Protein 4BN2 (pdb70)

Foldseek 3Di:
DAFAFEEEEAAEDDPPDDAWQKAAPDQFKIWGDDPPDIDMDGGPGYHYNPQFQVNCQVSFPVVQLVVQVVFWAAEEEEAFAPPLCLCQAAARDDPADVDDPSSGHNPLVSQQNNLVVQVVVDLKDKWKWKFKWKAAPLAIAGLQDRPDDDWDWDADPLRAIDIPPHDIHIDNGSVRVVVSCVSSVVSLVVCCVPPCVHSLRMKMKMKMKMWMWNCDPPKIKIGIYIYIYMRHRGQDPVGDVVVVLVLQQLVQQLCPVPDDHGDRCCPPGRVSVNCVCQFQHAYHYYYYYGAHTHDVRSVRRVVSSVSSSSSSSTDHHHDRSMDMDD/DAFAFEEEEAAEDPPDDDDWQKAAPDQFKIWGDDPPDIDMGGGQGYHYRPQFQVNCQVSFPVVQLVVQVVFWAAEEEEAFAPPLCLCQAAARDPDDDVPGPSSGHNPLVSQQNNLVVQVVVVCLKDKWKWKFKWKQAPLAIAGLQDRPDDDWDWDADPLRAIDIPPHDIHTDNGSVRVVVSCVSSVVSLVVCCVPPCVHSLRMKMKMKMKMWMWNHDPPKIKIGIYIYIYMRHRGPPPHRVLVVLVQQQLVCQLVVVCHDRCCPPGRVSVNCVLQFQHAYHYYYYYGGHTDDVRSVRRVVSSVSSRSSSSTDHHHDRSMDMDD/DAFAFEEEEAAEDPPPDAWQKAAPDQFKIWGDDPPDIDMDGGQGYHYRPDFQVNCLVSFPVVQLVVQVVFWAAEEEEAFAPPLCLCQAQARPCPPSSGHNPLVSQQNNLVVQVVVVCFDKWKWKFKWKQAPLAIAGLQDRPDDDWDWDADPLRAIDIPPHDIHIDNGSVRVVVSCVSSVVVLVVVCVVCVHSLRMKMWMWMWMWTEVGKIGIYIYIYMRHRGCDPCGHVVVVLVLQQLVQQLCPLPDDHGDRCCVPGRVSVNCVLQFQHAHHYYYYYGGHTHDVRSVRVVVSSVSSRSSSSTGHHHDRSMD

Radius of gyration: 35.3 Å; Cα contacts (8 Å, |Δi|>4): 2117; chains: 3; bounding box: 101×85×79 Å

Organism: Homo sapiens (NCBI:txid9606)

Sequence (960 aa):
GDAIKVFVRIRPPAERSQNLCLSVLSSTSLRLHSNPEPKTFTFDHVADVDTTQESVFATVAKSIVESCMSGYNGTIFAYGQTGSGKTFTMMGPSESDNFFSHNLRGVIPRSFEYLFSLIDREKGKSFLCKCSFIEIYNEQIYDLLDSASAGLYLREHIKKGVFVVGAVEQVVTSAAEAYQVLSGGWRNRRVASTSMNRESSRSHAVFTITIESMEKSNEIVNIRTSLLNLVDLAGSERNINRSLSCLGQVITALVDVGNGKQRHVCYRDSKLTFLLRDSLGGNAKTAIIANVHPGSRRCFGETLSTLNFAQRAKKLIKNKAVVNEDTQGGDAIKVFVRIRPPAERSQNLCLSVLSSTSLRLHSNPEPKTFTFDHVADVDTTQESVFATVAKSIVESCMSGYNGTIFAYGQTGSGKTFTMMGPSESDNFSHNLRGVIPRSFEYLFSLIDREKEGKSFLCKCSFIEIYNEQIYDLLDSASAGLYLREHIKKGVFVVGAVEQVVTSAAEAYQVLSGGWRNRRVASTSMNRESSRSHAVFTITIESMEKSNEIVNIRTSLLNLVDLAGSERINRSLSCLGQVITALVDVGNRHVCYRDSKLTFLLRDSLGGNAKTAIIANVHPGSRCFGETLSTLNFAQRAKKLIKNKAVVNEDTQGGDAIKVFVRIRPPAERSNLCLSVLSSTSLRLHSNPEPKTFTFDHVADVDTTQESVFATVAKSIVESCMSGYNGTIFAYGQTGSGKTFTMMGPSSHNLRGVIPRSFEYLFSLIDREKEKSFLCKCSFIEIYNEQIYDLLDSASAGLYLREHIKKGVFVVGAVEQVVTSAAEAYQVLSGGWRNRRVASTSNRESSRSHAVFTITIESMIVNIRTSLLNLVDLAGSERQINRSLSCLGQVITALVDVGNGKQRHVCYRDSKLTFLLRDSLGGNAKTAIIANVHPGSRRCFGETLSTLNFAQRAKLIKNKAVVNED

GO terms:
  GO:0003774 cytoskeletal motor activity (F, TAS)
  GO:0005813 centrosome (C, TAS)
  GO:0005873 plus-end kinesin complex (C, TAS)
  GO:0000278 mitotic cell cycle (P, TAS)
  GO:0005829 cytosol (C, TAS)
  GO:0005515 protein binding (F, IPI)
  GO:0016020 membrane (C, HDA)

Secondary structure (P-SEA, 3-state):
cbbbbbbbbbbbccccccccccccccccbbbbbcccbbbbbbccccccccccaaaaaaaccaaaaaaaaaccccbbbbbccccccccccccccccccccccccccaaaaaaaaaaaaaaacccccbbbbbbbbbbcccbbbbccccccccccccccccccccccccbbbbbccaaaaaaaaaaaaaaaaaaacccccccccbbbbbbbbbbbbbccccbbbbbbbbbbbbbcccccccccaaaaaaaaaaaaaaaaaccbbbbbcccccaaaaaacccccccbbbbbbbbbbbcccaaaaaaaaaaaaaaaaabbbbbcccccccc/cbbbbbbbbbbbccccccccccccccccbbbbbcccbbbbbbccccccccccaaaaaaaccaaaaaaaaacccbbbbbbccccccccccccccccccccccccccaaaaaaaaaaaaaaaacccccbbbbbbbbbbcccbbbbccccccccccccccccccccccccbbbbbccaaaaaaaaaaaaaaaaaaacccccccccbbbbbbbbbbbbbccccbbbbbbbbbbbbbccccccccaaaaaaaaaaaaaaaaacccccccccaaaaaacccccccbbbbbbbbbbbcccaaaaaaaaaaaaaaaaabbbbbcccccccc/cbbbbbbbbbbbcccccccccccccccbbbbbcccbbbbbbccccccccccaaaaaaaccaaaaaaaaaccccbbbbbcccccccccccccccccccccaaaaaaaaaaaaaaacccccbbbbbbbbbbcccbbbbccccccccccccccccccccccccbbbbbccaaaaaaaaaaaaaaaaaaaccccccccbbbbbbbbbbcccbbbbbbbbbbbbcccccccccaaaaaaaaaaaaaaaaaccbbbbbcccccaaaaaacccccccbbbbbbbbbbccccaaaaaaaaaaaaaaaaabbbbbccccc

CATH classification: 3.40.850.10

Solvent-accessible surface area: 44444 Å² total

Nearest PDB structures (foldseek):
  4bn2-assembly1_A  TM=1.003E+00  e=2.593E-74  Homo sapiens
  2y5w-assembly1_A  TM=9.188E-01  e=3.474E-36  Drosophila melanogaster
  3x2t-assembly2_B  TM=9.064E-01  e=1.204E-34  Mus musculus
  5lt0-assembly1_A  TM=9.058E-01  e=2.508E-34  Homo sapiens
  5lt1-assembly1_A  TM=8.919E-01  e=2.005E-33  Homo sapiens

Structure (mmCIF, N/CA/C/O backbone):
data_4BN2
#
_entry.id   4BN2
#
_cell.length_a   90.080
_cell.length_b   90.080
_cell.length_c   249.010
_cell.angle_alpha   90.00
_cell.angle_beta   90.00
_cell.angle_gamma   120.00
#
_symmetry.space_group_name_H-M   'P 32 2 1'
#
loop_
_entity.id
_entity.type
_entity.pdbx_description
1 polymer 'KINESIN-LIKE PROTEIN KIF15'
2 non-polymer "ADENOSINE-5'-DIPHOSPHATE"
3 non-polymer 'MAGNESIUM ION'
4 water water
#
loop_
_atom_site.group_PDB
_atom_site.id
_atom_site.type_symbol
_atom_site.label_atom_id
_atom_site.label_alt_id
_atom_site.label_comp_id
_atom_site.label_asym_id
_atom_site.label_entity_id
_atom_site.label_seq_id
_atom_site.pdbx_PDB_ins_code
_atom_site.Cartn_x
_atom_site.Cartn_y
_atom_site.Cartn_z
_atom_site.occupancy
_atom_site.B_iso_or_equiv
_atom_site.auth_seq_id
_atom_site.auth_comp_id
_atom_site.auth_asym_id
_atom_site.auth_atom_id
_atom_site.pdbx_PDB_model_num
ATOM 1 N N . GLY A 1 10 ? -44.241 13.498 -17.765 1.00 59.04 10 GLY A N 1
ATOM 2 C CA . GLY A 1 10 ? -42.951 13.248 -18.384 1.00 59.16 10 GLY A CA 1
ATOM 3 C C . GLY A 1 10 ? -43.058 12.622 -19.765 1.00 70.18 10 GLY A C 1
ATOM 4 O O . GLY A 1 10 ? -44.089 12.718 -20.428 1.00 86.61 10 GLY A O 1
ATOM 5 N N . ASP A 1 11 ? -41.980 11.978 -20.199 1.00 73.74 11 ASP A N 1
ATOM 6 C CA . ASP A 1 11 ? -41.941 11.316 -21.501 1.00 68.24 11 ASP A CA 1
ATOM 7 C C . ASP A 1 11 ? -41.824 9.806 -21.303 1.00 63.76 11 ASP A C 1
ATOM 8 O O . ASP A 1 11 ? -40.918 9.342 -20.597 1.00 45.34 11 ASP A O 1
ATOM 13 N N . ALA A 1 12 ? -42.739 9.048 -21.915 1.00 56.03 12 ALA A N 1
ATOM 14 C CA . ALA A 1 12 ? -42.755 7.594 -21.762 1.00 46.20 12 ALA A CA 1
ATOM 15 C C . ALA A 1 12 ? -41.477 7.001 -22.325 1.00 37.99 12 ALA A C 1
ATOM 16 O O . ALA A 1 12 ? -40.962 7.469 -23.339 1.00 26.63 12 ALA A O 1
ATOM 18 N N . ILE A 1 13 ? -40.955 5.973 -21.671 1.00 28.20 13 ILE A N 1
ATOM 19 C CA . ILE A 1 13 ? -39.766 5.335 -22.172 1.00 26.56 13 ILE A CA 1
ATOM 20 C C . ILE A 1 13 ? -40.090 4.595 -23.459 1.00 30.58 13 ILE A C 1
ATOM 21 O O . ILE A 1 13 ? -41.265 4.376 -23.790 1.00 30.94 13 ILE A O 1
ATOM 26 N N . LYS A 1 14 ? -39.050 4.256 -24.215 1.00 26.61 14 LYS A N 1
ATOM 27 C CA . LYS A 1 14 ? -39.252 3.574 -25.479 1.00 28.94 14 LYS A CA 1
ATOM 28 C C . LYS A 1 14 ? -38.987 2.093 -25.407 1.00 17.98 14 LYS A C 1
ATOM 29 O O . LYS A 1 14 ? -37.941 1.650 -24.912 1.00 19.74 14 LYS A O 1
ATOM 35 N N . VAL A 1 15 ? -39.969 1.335 -25.868 1.00 12.22 15 VAL A N 1
ATOM 36 C CA . VAL A 1 15 ? -39.843 -0.106 -25.872 1.00 18.15 15 VAL A CA 1
ATOM 37 C C . VAL A 1 15 ? -39.838 -0.675 -27.292 1.00 21.51 15 VAL A C 1
ATOM 38 O O . VAL A 1 15 ? -40.630 -0.288 -28.168 1.00 19.06 15 VAL A O 1
ATOM 42 N N . PHE A 1 16 ? -38.894 -1.574 -27.520 1.00 19.76 16 PHE A N 1
ATOM 43 C CA . PHE A 1 16 ? -38.740 -2.221 -28.811 1.00 17.43 16 PHE A CA 1
ATOM 44 C C . PHE A 1 16 ? -38.676 -3.699 -28.574 1.00 18.59 16 PHE A C 1
ATOM 45 O O . PHE A 1 16 ? -38.200 -4.145 -27.537 1.00 26.18 16 PHE A O 1
ATOM 53 N N . VAL A 1 17 ? -39.190 -4.469 -29.514 1.00 19.01 17 VAL A N 1
ATOM 54 C CA . VAL A 1 17 ? -39.144 -5.915 -29.414 1.00 15.23 17 VAL A CA 1
ATOM 55 C C . VAL A 1 17 ? -38.356 -6.427 -30.582 1.00 17.91 17 VAL A C 1
ATOM 56 O O . VAL A 1 17 ? -38.630 -6.041 -31.712 1.00 20.70 17 VAL A O 1
ATOM 60 N N . ARG A 1 18 ? -37.370 -7.279 -30.318 1.00 13.03 18 ARG A N 1
ATOM 61 C CA . ARG A 1 18 ? -36.591 -7.871 -31.393 1.00 15.66 18 ARG A CA 1
ATOM 62 C C . ARG A 1 18 ? -36.739 -9.365 -31.358 1.00 16.57 18 ARG A C 1
ATOM 63 O O . ARG A 1 18 ? -36.443 -9.985 -30.345 1.00 24.37 18 ARG A O 1
ATOM 71 N N . ILE A 1 19 ? -37.198 -9.953 -32.455 1.00 19.81 19 ILE A N 1
ATOM 72 C CA . ILE A 1 19 ? -37.329 -11.403 -32.520 1.00 20.13 19 ILE A CA 1
ATOM 73 C C . ILE A 1 19 ? -36.092 -11.980 -33.182 1.00 17.34 19 ILE A C 1
ATOM 74 O O . ILE A 1 19 ? -35.804 -11.671 -34.322 1.00 19.72 19 ILE A O 1
ATOM 79 N N . ARG A 1 20 ? -35.336 -12.794 -32.458 1.00 13.73 20 ARG A N 1
ATOM 80 C CA . ARG A 1 20 ? -34.182 -13.450 -33.067 1.00 23.20 20 ARG A CA 1
ATOM 81 C C . ARG A 1 20 ? -34.673 -14.628 -33.888 1.00 24.32 20 ARG A C 1
ATOM 82 O O . ARG A 1 20 ? -35.746 -15.181 -33.631 1.00 26.96 20 ARG A O 1
ATOM 90 N N . PRO A 1 21 ? -33.912 -14.994 -34.909 1.00 21.50 21 PRO A N 1
ATOM 91 C CA . PRO A 1 21 ? -34.243 -16.165 -35.710 1.00 22.07 21 PRO A CA 1
ATOM 92 C C . PRO A 1 21 ? -33.893 -17.433 -34.959 1.00 26.13 21 PRO A C 1
ATOM 93 O O . PRO A 1 21 ? -32.844 -17.511 -34.302 1.00 21.59 21 PRO A O 1
ATOM 97 N N . PRO A 1 22 ? -34.747 -18.448 -35.080 1.00 27.31 22 PRO A N 1
ATOM 98 C CA . PRO A 1 22 ? -34.487 -19.766 -34.485 1.00 30.06 22 PRO A CA 1
ATOM 99 C C . PRO A 1 22 ? -33.215 -20.347 -35.078 1.00 24.47 22 PRO A C 1
ATOM 100 O O . PRO A 1 22 ? -32.769 -19.890 -36.119 1.00 24.92 22 PRO A O 1
ATOM 104 N N . ALA A 1 23 ? -32.626 -21.331 -34.420 1.00 32.99 23 ALA A N 1
ATOM 105 C CA . ALA A 1 23 ? -31.503 -22.035 -35.009 1.00 24.28 23 ALA A CA 1
ATOM 106 C C . ALA A 1 23 ? -32.017 -22.723 -36.264 1.00 28.99 23 ALA A C 1
ATOM 107 O O . ALA A 1 23 ? -33.196 -23.075 -36.342 1.00 32.95 23 ALA A O 1
ATOM 109 N N . GLU A 1 24 ? -31.139 -22.915 -37.244 1.00 41.15 24 GLU A N 1
ATOM 110 C CA . GLU A 1 24 ? -31.560 -23.470 -38.532 1.00 49.61 24 GLU A CA 1
ATOM 111 C C . GLU A 1 24 ? -31.821 -24.960 -38.424 1.00 54.91 24 GLU A C 1
ATOM 112 O O . GLU A 1 24 ? -31.149 -25.659 -37.655 1.00 54.69 24 GLU A O 1
ATOM 114 N N . ARG A 1 25 ? -32.767 -25.438 -39.232 1.00 58.03 25 ARG A N 1
ATOM 115 C CA . ARG A 1 25 ? -33.142 -26.846 -39.249 1.00 59.66 25 ARG A CA 1
ATOM 116 C C . ARG A 1 25 ? -33.729 -27.399 -37.940 1.00 57.63 25 ARG A C 1
ATOM 117 O O . ARG A 1 25 ? -33.090 -28.236 -37.297 1.00 88.44 25 ARG A O 1
ATOM 125 N N . SER A 1 26 ? -34.933 -26.962 -37.554 1.00 49.87 26 SER A N 1
ATOM 126 C CA . SER A 1 26 ? -35.679 -27.614 -36.459 1.00 31.17 26 SER A CA 1
ATOM 127 C C . SER A 1 26 ? -36.765 -28.580 -36.955 1.00 51.37 26 SER A C 1
ATOM 128 O O . SER A 1 26 ? -37.794 -28.764 -36.289 1.00 46.65 26 SER A O 1
ATOM 131 N N . GLN A 1 33 ? -40.886 -25.342 -37.309 1.00 68.58 33 GLN A N 1
ATOM 132 C CA . GLN A 1 33 ? -42.111 -24.891 -37.978 1.00 93.67 33 GLN A CA 1
ATOM 133 C C . GLN A 1 33 ? -42.813 -23.897 -37.067 1.00 85.15 33 GLN A C 1
ATOM 134 O O . GLN A 1 33 ? -42.186 -22.960 -36.613 1.00 86.59 33 GLN A O 1
ATOM 136 N N . ASN A 1 34 ? -44.132 -23.989 -36.930 1.00 69.61 34 ASN A N 1
ATOM 137 C CA . ASN A 1 34 ? -44.830 -23.736 -35.662 1.00 59.78 34 ASN A CA 1
ATOM 138 C C . ASN A 1 34 ? -44.316 -22.612 -34.742 1.00 53.55 34 ASN A C 1
ATOM 139 O O . ASN A 1 34 ? -43.658 -22.907 -33.755 1.00 60.12 34 ASN A O 1
ATOM 141 N N . LEU A 1 35 ? -44.506 -21.349 -35.095 1.00 33.78 35 LEU A N 1
ATOM 142 C CA . LEU A 1 35 ? -43.778 -20.281 -34.411 1.00 24.74 35 LEU A CA 1
ATOM 143 C C . LEU A 1 35 ? -44.223 -19.670 -33.076 1.00 48.42 35 LEU A C 1
ATOM 144 O O . LEU A 1 35 ? -43.358 -19.252 -32.260 1.00 33.15 35 LEU A O 1
ATOM 149 N N . CYS A 1 36 ? -45.531 -19.559 -32.862 1.00 20.27 36 CYS A N 1
ATOM 150 C CA . CYS A 1 36 ? -46.024 -18.966 -31.600 1.00 37.42 36 CYS A CA 1
ATOM 151 C C . CYS A 1 36 ? -46.085 -17.450 -31.581 1.00 25.81 36 CYS A C 1
ATOM 152 O O . CYS A 1 36 ? -46.672 -16.864 -30.680 1.00 32.41 36 CYS A O 1
ATOM 155 N N . LEU A 1 37 ? -45.493 -16.826 -32.585 1.00 21.80 37 LEU A N 1
ATOM 156 C CA . LEU A 1 37 ? -45.394 -15.390 -32.652 1.00 22.59 37 LEU A CA 1
ATOM 157 C C . LEU A 1 37 ? -45.537 -14.962 -34.121 1.00 29.96 37 LEU A C 1
ATOM 158 O O . LEU A 1 37 ? -44.938 -15.584 -34.997 1.00 24.30 37 LEU A O 1
ATOM 163 N N . SER A 1 38 ? -46.309 -13.914 -34.406 1.00 23.45 38 SER A N 1
ATOM 164 C CA . SER A 1 38 ? -46.330 -13.370 -35.768 1.00 26.45 38 SER A CA 1
ATOM 165 C C . SER A 1 38 ? -46.332 -11.860 -35.775 1.00 29.67 38 SER A C 1
ATOM 166 O O . SER A 1 38 ? -47.157 -11.246 -35.096 1.00 34.66 38 SER A O 1
ATOM 169 N N . VAL A 1 39 ? -45.416 -11.256 -36.533 1.00 20.75 39 VAL A N 1
ATOM 170 C CA . VAL A 1 39 ? -45.393 -9.804 -36.569 1.00 29.96 39 VAL A CA 1
ATOM 171 C C . VAL A 1 39 ? -46.412 -9.247 -37.549 1.00 25.22 39 VAL A C 1
ATOM 172 O O . VAL A 1 39 ? -46.429 -9.606 -38.708 1.00 31.75 39 VAL A O 1
ATOM 176 N N . LEU A 1 40 ? -47.314 -8.430 -37.024 1.00 26.34 40 LEU A N 1
ATOM 177 C CA . LEU A 1 40 ? -48.400 -7.860 -37.798 1.00 23.07 40 LEU A CA 1
ATOM 178 C C . LEU A 1 40 ? -48.019 -6.617 -38.594 1.00 23.50 40 LEU A C 1
ATOM 179 O O . LEU A 1 40 ? -48.690 -6.268 -39.561 1.00 26.96 40 LEU A O 1
ATOM 184 N N . SER A 1 41 ? -46.959 -5.940 -38.163 1.00 39.33 41 SER A N 1
ATOM 185 C CA . SER A 1 41 ? -46.584 -4.623 -38.692 1.00 30.27 41 SER A CA 1
ATOM 186 C C . SER A 1 41 ? -45.402 -4.111 -37.915 1.00 25.72 41 SER A C 1
ATOM 187 O O . SER A 1 41 ? -44.982 -4.730 -36.947 1.00 32.90 41 SER A O 1
ATOM 190 N N . SER A 1 42 ? -44.870 -2.971 -38.316 1.00 23.30 42 SER A N 1
ATOM 191 C CA . SER A 1 42 ? -43.667 -2.488 -37.655 1.00 41.18 42 SER A CA 1
ATOM 192 C C . SER A 1 42 ? -43.902 -2.094 -36.185 1.00 35.99 42 SER A C 1
ATOM 193 O O . SER A 1 42 ? -42.948 -2.049 -35.393 1.00 31.59 42 SER A O 1
ATOM 196 N N . THR A 1 43 ? -45.146 -1.759 -35.831 1.00 22.20 43 THR A N 1
ATOM 197 C CA . THR A 1 43 ? -45.488 -1.543 -34.421 1.00 20.69 43 THR A CA 1
ATOM 198 C C . THR A 1 43 ? -46.190 -2.698 -33.680 1.00 32.50 43 THR A C 1
ATOM 199 O O . THR A 1 43 ? -46.579 -2.552 -32.514 1.00 26.66 43 THR A O 1
ATOM 203 N N . SER A 1 44 ? -46.413 -3.826 -34.334 1.00 28.14 44 SER A N 1
ATOM 204 C CA . SER A 1 44 ? -47.431 -4.721 -33.802 1.00 24.00 44 SER A CA 1
ATOM 205 C C . SER A 1 44 ? -47.109 -6.185 -33.955 1.00 34.10 44 SER A C 1
ATOM 206 O O . SER A 1 44 ? -46.606 -6.610 -34.994 1.00 27.29 44 SER A O 1
ATOM 209 N N . LEU A 1 45 ? -47.425 -6.968 -32.926 1.00 21.53 45 LEU A N 1
ATOM 210 C CA . LEU A 1 45 ? -47.291 -8.412 -33.048 1.00 27.02 45 LEU A CA 1
ATOM 211 C C . LEU A 1 45 ? -48.372 -9.207 -32.352 1.00 25.71 45 LEU A C 1
ATOM 212 O O . LEU A 1 45 ? -48.987 -8.783 -31.382 1.00 31.00 45 LEU A O 1
ATOM 217 N N . ARG A 1 46 ? -48.585 -10.393 -32.867 1.00 27.99 46 ARG A N 1
ATOM 218 C CA . ARG A 1 46 ? -49.587 -11.274 -32.342 1.00 24.56 46 ARG A CA 1
ATOM 219 C C . ARG A 1 46 ? -48.893 -12.473 -31.711 1.00 29.07 46 ARG A C 1
ATOM 220 O O . ARG A 1 46 ? -48.006 -13.108 -32.313 1.00 23.67 46 ARG A O 1
ATOM 228 N N . LEU A 1 47 ? -49.275 -12.743 -30.472 1.00 28.06 47 LEU A N 1
ATOM 229 C CA . LEU A 1 47 ? -48.826 -13.926 -29.740 1.00 31.39 47 LEU A CA 1
ATOM 230 C C . LEU A 1 47 ? -49.865 -15.045 -29.795 1.00 27.49 47 LEU A C 1
ATOM 231 O O . LEU A 1 47 ? -50.997 -14.867 -29.311 1.00 29.89 47 LEU A O 1
ATOM 236 N N . HIS A 1 48 ? -49.516 -16.220 -30.309 1.00 22.05 48 HIS A N 1
ATOM 237 C CA . HIS A 1 48 ? -50.619 -17.125 -30.539 1.00 25.02 48 HIS A CA 1
ATOM 238 C C . HIS A 1 48 ? -50.847 -18.023 -29.323 1.00 33.73 48 HIS A C 1
ATOM 239 O O . HIS A 1 48 ? -50.529 -19.217 -29.304 1.00 32.89 48 HIS A O 1
ATOM 246 N N . SER A 1 49 ? -51.742 -17.554 -28.488 1.00 30.43 49 SER A N 1
ATOM 247 C CA . SER A 1 49 ? -52.043 -18.214 -27.247 1.00 25.22 49 SER A CA 1
ATOM 248 C C . SER A 1 49 ? -53.421 -18.762 -27.504 1.00 34.72 49 SER A C 1
ATOM 249 O O . SER A 1 49 ? -54.154 -18.276 -28.367 1.00 41.45 49 SER A O 1
ATOM 252 N N . ASN A 1 50 ? -53.751 -19.841 -26.840 1.00 27.98 50 ASN A N 1
ATOM 253 C CA . ASN A 1 50 ? -55.034 -20.435 -27.095 1.00 36.60 50 ASN A CA 1
ATOM 254 C C . ASN A 1 50 ? -55.778 -20.552 -25.783 1.00 33.32 50 ASN A C 1
ATOM 255 O O . ASN A 1 50 ? -55.177 -20.858 -24.766 1.00 40.53 50 ASN A O 1
ATOM 260 N N . PRO A 1 51 ? -57.096 -20.393 -25.809 1.00 26.91 51 PRO A N 1
ATOM 261 C CA . PRO A 1 51 ? -57.980 -20.188 -26.962 1.00 33.53 51 PRO A CA 1
ATOM 262 C C . PRO A 1 51 ? -57.896 -18.821 -27.637 1.00 35.34 51 PRO A C 1
ATOM 263 O O . PRO A 1 51 ? -58.133 -18.752 -28.842 1.00 39.29 51 PRO A O 1
ATOM 267 N N . GLU A 1 52 ? -57.566 -17.769 -26.896 1.00 36.51 52 GLU A N 1
ATOM 268 C CA . GLU A 1 52 ? -57.566 -16.416 -27.459 1.00 32.52 52 GLU A CA 1
ATOM 269 C C . GLU A 1 52 ? -56.175 -15.824 -27.588 1.00 30.99 52 GLU A C 1
ATOM 270 O O . GLU A 1 52 ? -55.442 -15.690 -26.608 1.00 38.21 52 GLU A O 1
ATOM 276 N N . PRO A 1 53 ? -55.808 -15.460 -28.810 1.00 24.47 53 PRO A N 1
ATOM 277 C CA . PRO A 1 53 ? -54.534 -14.800 -29.097 1.00 31.89 53 PRO A CA 1
ATOM 278 C C . PRO A 1 53 ? -54.455 -13.432 -28.442 1.00 28.43 53 PRO A C 1
ATOM 279 O O . PRO A 1 53 ? -55.471 -12.839 -28.094 1.00 30.92 53 PRO A O 1
ATOM 283 N N . LYS A 1 54 ? -53.238 -12.940 -28.277 1.00 26.87 54 LYS A N 1
ATOM 284 C CA . LYS A 1 54 ? -53.017 -11.605 -27.745 1.00 24.08 54 LYS A CA 1
ATOM 285 C C . LYS A 1 54 ? -52.201 -10.796 -28.745 1.00 31.80 54 LYS A C 1
ATOM 286 O O . LYS A 1 54 ? -51.391 -11.351 -29.489 1.00 26.39 54 LYS A O 1
ATOM 292 N N . THR A 1 55 ? -52.412 -9.488 -28.778 1.00 26.99 55 THR A N 1
ATOM 293 C CA . THR A 1 55 ? -51.561 -8.680 -29.607 1.00 22.18 55 THR A CA 1
ATOM 294 C C . THR A 1 55 ? -50.966 -7.569 -28.775 1.00 30.92 55 THR A C 1
ATOM 295 O O . THR A 1 55 ? -51.606 -7.061 -27.858 1.00 31.90 55 THR A O 1
ATOM 299 N N . PHE A 1 56 ? -49.721 -7.217 -29.085 1.00 24.83 56 PHE A N 1
ATOM 300 C CA . PHE A 1 56 ? -49.016 -6.164 -28.374 1.00 26.45 56 PHE A CA 1
ATOM 301 C C . PHE A 1 56 ? -48.598 -5.069 -29.347 1.00 28.85 56 PHE A C 1
ATOM 302 O O . PHE A 1 56 ? -48.339 -5.342 -30.514 1.00 30.65 56 PHE A O 1
ATOM 310 N N . THR A 1 57 ? -48.509 -3.842 -28.842 1.00 24.79 57 THR A N 1
ATOM 311 C CA . THR A 1 57 ? -48.080 -2.689 -29.611 1.00 27.68 57 THR A CA 1
ATOM 312 C C . THR A 1 57 ? -46.852 -2.088 -28.944 1.00 26.63 57 THR A C 1
ATOM 313 O O . THR A 1 57 ? -46.859 -1.819 -27.741 1.00 32.26 57 THR A O 1
ATOM 317 N N . PHE A 1 58 ? -45.801 -1.874 -29.724 1.00 19.70 58 PHE A N 1
ATOM 318 C CA . PHE A 1 58 ? -44.594 -1.249 -29.221 1.00 20.87 58 PHE A CA 1
ATOM 319 C C . PHE A 1 58 ? -44.101 -0.140 -30.146 1.00 20.78 58 PHE A C 1
ATOM 320 O O . PHE A 1 58 ? -44.653 0.110 -31.198 1.00 23.79 58 PHE A O 1
ATOM 328 N N . ASP A 1 59 ? -43.044 0.529 -29.745 1.00 22.16 59 ASP A N 1
ATOM 329 C CA . ASP A 1 59 ? -42.541 1.602 -30.541 1.00 18.98 59 ASP A CA 1
ATOM 330 C C . ASP A 1 59 ? -42.011 1.040 -31.838 1.00 24.87 59 ASP A C 1
ATOM 331 O O . ASP A 1 59 ? -42.174 1.642 -32.896 1.00 30.20 59 ASP A O 1
ATOM 336 N N . HIS A 1 60 ? -41.396 -0.130 -31.769 1.00 31.16 60 HIS A N 1
ATOM 337 C CA . HIS A 1 60 ? -41.082 -0.875 -32.979 1.00 20.88 60 HIS A CA 1
ATOM 338 C C . HIS A 1 60 ? -41.022 -2.379 -32.726 1.00 19.04 60 HIS A C 1
ATOM 339 O O . HIS A 1 60 ? -40.632 -2.803 -31.665 1.00 19.58 60 HIS A O 1
ATOM 346 N N . VAL A 1 61 ? -41.383 -3.177 -33.720 1.00 19.78 61 VAL A N 1
ATOM 347 C CA . VAL A 1 61 ? -41.186 -4.624 -33.661 1.00 12.88 61 VAL A CA 1
ATOM 348 C C . VAL A 1 61 ? -40.315 -5.064 -34.809 1.00 13.88 61 VAL A C 1
ATOM 349 O O . VAL A 1 61 ? -40.642 -4.808 -35.956 1.00 27.91 61 VAL A O 1
ATOM 353 N N . ALA A 1 62 ? -39.197 -5.704 -34.502 1.00 12.34 62 ALA A N 1
ATOM 354 C CA . ALA A 1 62 ? -38.241 -6.135 -35.518 1.00 18.78 62 ALA A CA 1
ATOM 355 C C . ALA A 1 62 ? -38.257 -7.642 -35.698 1.00 15.31 62 ALA A C 1
ATOM 356 O O . ALA A 1 62 ? -38.088 -8.384 -34.739 1.00 18.94 62 ALA A O 1
ATOM 358 N N . ASP A 1 63 ? -38.463 -8.102 -36.926 1.00 20.48 63 ASP A N 1
ATOM 359 C CA . ASP A 1 63 ? -38.577 -9.540 -37.171 1.00 22.37 63 ASP A CA 1
ATOM 360 C C . ASP A 1 63 ? -37.191 -10.195 -37.319 1.00 26.56 63 ASP A C 1
ATOM 361 O O . ASP A 1 63 ? -36.145 -9.545 -37.214 1.00 20.07 63 ASP A O 1
ATOM 366 N N . VAL A 1 64 ? -37.207 -11.495 -37.565 1.00 23.47 64 VAL A N 1
ATOM 367 C CA . VAL A 1 64 ? -36.012 -12.313 -37.497 1.00 27.32 64 VAL A CA 1
ATOM 368 C C . VAL A 1 64 ? -34.950 -11.894 -38.483 1.00 23.59 64 VAL A C 1
ATOM 369 O O . VAL A 1 64 ? -33.801 -12.280 -38.341 1.00 37.29 64 VAL A O 1
ATOM 373 N N . ASP A 1 65 ? -35.325 -11.106 -39.479 1.00 25.09 65 ASP A N 1
ATOM 374 C CA . ASP A 1 65 ? -34.359 -10.706 -40.490 1.00 24.23 65 ASP A CA 1
ATOM 375 C C . ASP A 1 65 ? -33.684 -9.387 -40.241 1.00 30.36 65 ASP A C 1
ATOM 376 O O . ASP A 1 65 ? -32.742 -9.046 -40.959 1.00 32.73 65 ASP A O 1
ATOM 381 N N . THR A 1 66 ? -34.129 -8.675 -39.203 1.00 23.92 66 THR A N 1
ATOM 382 C CA . THR A 1 66 ? -33.643 -7.330 -38.921 1.00 17.13 66 THR A CA 1
ATOM 383 C C . THR A 1 66 ? -32.140 -7.342 -38.692 1.00 19.39 66 THR A C 1
ATOM 384 O O . THR A 1 66 ? -31.644 -8.171 -37.935 1.00 29.05 66 THR A O 1
ATOM 388 N N . THR A 1 67 ? -31.414 -6.464 -39.385 1.00 19.72 67 THR A N 1
ATOM 389 C CA . THR A 1 67 ? -29.944 -6.339 -39.240 1.00 23.98 67 THR A CA 1
ATOM 390 C C . THR A 1 67 ? -29.459 -5.553 -38.019 1.00 26.48 67 THR A C 1
ATOM 391 O O . THR A 1 67 ? -30.190 -4.736 -37.457 1.00 24.16 67 THR A O 1
ATOM 395 N N . GLN A 1 68 ? -28.207 -5.791 -37.635 1.00 18.88 68 GLN A N 1
ATOM 396 C CA . GLN A 1 68 ? -27.609 -5.070 -36.525 1.00 16.66 68 GLN A CA 1
ATOM 397 C C . GLN A 1 68 ? -27.775 -3.579 -36.749 1.00 24.63 68 GLN A C 1
ATOM 398 O O . GLN A 1 68 ? -28.241 -2.844 -35.861 1.00 23.96 68 GLN A O 1
ATOM 404 N N . GLU A 1 69 ? -27.423 -3.138 -37.947 1.00 19.96 69 GLU A N 1
ATOM 405 C CA . GLU A 1 69 ? -27.492 -1.735 -38.256 1.00 20.41 69 GLU A CA 1
ATOM 406 C C . GLU A 1 69 ? -28.911 -1.187 -38.122 1.00 27.22 69 GLU A C 1
ATOM 407 O O . GLU A 1 69 ? -29.116 -0.092 -37.600 1.00 21.27 69 GLU A O 1
ATOM 413 N N . SER A 1 70 ? -29.893 -1.953 -38.579 1.00 21.33 70 SER A N 1
ATOM 414 C CA . SER A 1 70 ? -31.262 -1.526 -38.459 1.00 21.43 70 SER A CA 1
ATOM 415 C C . SER A 1 70 ? -31.591 -1.233 -36.997 1.00 27.65 70 SER A C 1
ATOM 416 O O . SER A 1 70 ? -32.189 -0.200 -36.643 1.00 23.82 70 SER A O 1
ATOM 419 N N . VAL A 1 71 ? -31.181 -2.160 -36.143 1.00 22.59 71 VAL A N 1
ATOM 420 C CA . VAL A 1 71 ? -31.443 -2.039 -34.724 1.00 26.05 71 VAL A CA 1
ATOM 421 C C . VAL A 1 71 ? -30.910 -0.729 -34.215 1.00 20.83 71 VAL A C 1
ATOM 422 O O . VAL A 1 71 ? -31.637 0.029 -33.570 1.00 21.85 71 VAL A O 1
ATOM 426 N N . PHE A 1 72 ? -29.641 -0.464 -34.516 1.00 12.78 72 PHE A N 1
ATOM 427 C CA . PHE A 1 72 ? -29.037 0.768 -34.064 1.00 17.00 72 PHE A CA 1
ATOM 428 C C . PHE A 1 72 ? -29.897 1.972 -34.474 1.00 21.27 72 PHE A C 1
ATOM 429 O O . PHE A 1 72 ? -30.348 2.749 -33.628 1.00 23.02 72 PHE A O 1
ATOM 437 N N . ALA A 1 73 ? -30.175 2.098 -35.759 1.00 16.37 73 ALA A N 1
ATOM 438 C CA . ALA A 1 73 ? -30.963 3.224 -36.249 1.00 15.95 73 ALA A CA 1
ATOM 439 C C . ALA A 1 73 ? -32.309 3.360 -35.577 1.00 22.68 73 ALA A C 1
ATOM 440 O O . ALA A 1 73 ? -32.753 4.470 -35.298 1.00 28.69 73 ALA A O 1
ATOM 442 N N . THR A 1 74 ? -32.992 2.249 -35.355 1.00 20.74 74 THR A N 1
ATOM 443 C CA . THR A 1 74 ? -34.314 2.316 -34.717 1.00 24.63 74 THR A CA 1
ATOM 444 C C . THR A 1 74 ? -34.259 2.717 -33.226 1.00 26.39 74 THR A C 1
ATOM 445 O O . THR A 1 74 ? -35.128 3.440 -32.749 1.00 23.62 74 THR A O 1
ATOM 449 N N . VAL A 1 75 ? -33.232 2.248 -32.514 1.00 17.56 75 VAL A N 1
ATOM 450 C CA . VAL A 1 75 ? -33.209 2.285 -31.056 1.00 17.28 75 VAL A CA 1
ATOM 451 C C . VAL A 1 75 ? -32.227 3.296 -30.477 1.00 27.46 75 VAL A C 1
ATOM 452 O O . VAL A 1 75 ? -32.619 4.130 -29.667 1.00 25.59 75 VAL A O 1
ATOM 456 N N . ALA A 1 76 ? -30.944 3.128 -30.796 1.00 23.90 76 ALA A N 1
ATOM 457 C CA . ALA A 1 76 ? -29.850 3.929 -30.222 1.00 16.48 76 ALA A CA 1
ATOM 458 C C . ALA A 1 76 ? -29.567 5.318 -30.811 1.00 24.62 76 ALA A C 1
ATOM 459 O O . ALA A 1 76 ? -29.109 6.232 -30.114 1.00 21.21 76 ALA A O 1
ATOM 461 N N . LYS A 1 77 ? -29.782 5.475 -32.105 1.00 30.85 77 LYS A N 1
ATOM 462 C CA . LYS A 1 77 ? -29.366 6.705 -32.766 1.00 27.51 77 LYS A CA 1
ATOM 463 C C . LYS A 1 77 ? -29.900 7.887 -31.986 1.00 29.14 77 LYS A C 1
ATOM 464 O O . LYS A 1 77 ? -29.162 8.807 -31.616 1.00 31.56 77 LYS A O 1
ATOM 470 N N . SER A 1 78 ? -31.202 7.844 -31.735 1.00 23.61 78 SER A N 1
ATOM 471 C CA . SER A 1 78 ? -31.872 8.877 -30.965 1.00 21.83 78 SER A CA 1
ATOM 472 C C . SER A 1 78 ? -31.197 9.123 -29.612 1.00 30.53 78 SER A C 1
ATOM 473 O O . SER A 1 78 ? -30.815 10.259 -29.310 1.00 34.75 78 SER A O 1
ATOM 476 N N . ILE A 1 79 ? -31.049 8.063 -28.809 1.00 22.07 79 ILE A N 1
ATOM 477 C CA . ILE A 1 79 ? -30.433 8.159 -27.482 1.00 21.26 79 ILE A CA 1
ATOM 478 C C . ILE A 1 79 ? -29.063 8.861 -27.492 1.00 27.92 79 ILE A C 1
ATOM 479 O O . ILE A 1 79 ? -28.748 9.679 -26.622 1.00 24.45 79 ILE A O 1
ATOM 484 N N . VAL A 1 80 ? -28.234 8.523 -28.476 1.00 29.78 80 VAL A N 1
ATOM 485 C CA . VAL A 1 80 ? -26.911 9.116 -28.561 1.00 28.50 80 VAL A CA 1
ATOM 486 C C . VAL A 1 80 ? -27.093 10.594 -28.784 1.00 24.16 80 VAL A C 1
ATOM 487 O O . VAL A 1 80 ? -26.523 11.405 -28.077 1.00 27.19 80 VAL A O 1
ATOM 491 N N . GLU A 1 81 ? -27.910 10.947 -29.766 1.00 31.52 81 GLU A N 1
ATOM 492 C CA . GLU A 1 81 ? -28.147 12.355 -30.050 1.00 32.77 81 GLU A CA 1
ATOM 493 C C . GLU A 1 81 ? -28.570 13.076 -28.783 1.00 32.34 81 GLU A C 1
ATOM 494 O O . GLU A 1 81 ? -27.996 14.105 -28.442 1.00 39.26 81 GLU A O 1
ATOM 500 N N . SER A 1 82 ? -29.554 12.548 -28.064 1.00 23.74 82 SER A N 1
ATOM 501 C CA . SER A 1 82 ? -30.027 13.318 -26.941 1.00 28.08 82 SER A CA 1
ATOM 502 C C . SER A 1 82 ? -28.925 13.313 -25.873 1.00 35.45 82 SER A C 1
ATOM 503 O O . SER A 1 82 ? -28.837 14.212 -25.042 1.00 34.70 82 SER A O 1
ATOM 506 N N . CYS A 1 83 ? -28.037 12.334 -25.936 1.00 25.63 83 CYS A N 1
ATOM 507 C CA . CYS A 1 83 ? -26.857 12.391 -25.087 1.00 28.20 83 CYS A CA 1
ATOM 508 C C . CYS A 1 83 ? -25.974 13.607 -25.365 1.00 32.19 83 CYS A C 1
ATOM 509 O O . CYS A 1 83 ? -25.569 14.311 -24.441 1.00 38.57 83 CYS A O 1
ATOM 512 N N . MET A 1 84 ? -25.673 13.838 -26.640 1.00 35.80 84 MET A N 1
ATOM 513 C CA . MET A 1 84 ? -24.894 14.998 -27.073 1.00 37.49 84 MET A CA 1
ATOM 514 C C . MET A 1 84 ? -25.493 16.311 -26.592 1.00 41.03 84 MET A C 1
ATOM 515 O O . MET A 1 84 ? -24.768 17.267 -26.344 1.00 43.55 84 MET A O 1
ATOM 520 N N . SER A 1 85 ? -26.815 16.357 -26.470 1.00 35.99 85 SER A N 1
ATOM 521 C CA . SER A 1 85 ? -27.481 17.592 -26.097 1.00 38.51 85 SER A CA 1
ATOM 522 C C . SER A 1 85 ? -27.617 17.717 -24.583 1.00 41.09 85 SER A C 1
ATOM 523 O O . SER A 1 85 ? -28.291 18.626 -24.095 1.00 54.02 85 SER A O 1
ATOM 526 N N . GLY A 1 86 ? -27.013 16.780 -23.847 1.00 22.98 86 GLY A N 1
ATOM 527 C CA . GLY A 1 86 ? -26.865 16.933 -22.406 1.00 33.94 86 GLY A CA 1
ATOM 528 C C . GLY A 1 86 ? -27.764 16.093 -21.508 1.00 40.25 86 GLY A C 1
ATOM 529 O O . GLY A 1 86 ? -27.653 16.154 -20.266 1.00 36.41 86 GLY A O 1
ATOM 530 N N . TYR A 1 87 ? -28.643 15.303 -22.124 1.00 25.72 87 TYR A N 1
ATOM 531 C CA . TYR A 1 87 ? -29.528 14.418 -21.390 1.00 25.66 87 TYR A CA 1
ATOM 532 C C . TYR A 1 87 ? -28.827 13.117 -21.026 1.00 19.65 87 TYR A C 1
ATOM 533 O O . TYR A 1 87 ? -27.988 12.648 -21.765 1.00 26.69 87 TYR A O 1
ATOM 542 N N . ASN A 1 88 ? -29.162 12.546 -19.880 1.00 19.01 88 ASN A N 1
ATOM 543 C CA . ASN A 1 88 ? -28.697 11.213 -19.538 1.00 27.35 88 ASN A CA 1
ATOM 544 C C . ASN A 1 88 ? -29.448 10.280 -20.438 1.00 35.39 88 ASN A C 1
ATOM 545 O O . ASN A 1 88 ? -30.556 10.607 -20.870 1.00 32.73 88 ASN A O 1
ATOM 550 N N . GLY A 1 89 ? -28.873 9.120 -20.736 1.00 42.82 89 GLY A N 1
ATOM 551 C CA . GLY A 1 89 ? -29.619 8.163 -21.529 1.00 32.97 89 GLY A CA 1
ATOM 552 C C . GLY A 1 89 ? -29.203 6.743 -21.299 1.00 27.28 89 GLY A C 1
ATOM 553 O O . GLY A 1 89 ? -28.020 6.466 -21.017 1.00 27.46 89 GLY A O 1
ATOM 554 N N . THR A 1 90 ? -30.173 5.845 -21.493 1.00 18.42 90 THR A N 1
ATOM 555 C CA . THR A 1 90 ? -29.990 4.443 -21.150 1.00 23.86 90 THR A CA 1
ATOM 556 C C . THR A 1 90 ? -30.654 3.487 -22.127 1.00 22.12 90 THR A C 1
ATOM 557 O O . THR A 1 90 ? -31.836 3.655 -22.482 1.00 24.09 90 THR A O 1
ATOM 561 N N . ILE A 1 91 ? -29.889 2.483 -22.549 1.00 15.81 91 ILE A N 1
ATOM 562 C CA . ILE A 1 91 ? -30.418 1.404 -23.367 1.00 24.51 91 ILE A CA 1
ATOM 563 C C . ILE A 1 91 ? -30.151 0.104 -22.663 1.00 16.19 91 ILE A C 1
ATOM 564 O O . ILE A 1 91 ? -29.012 -0.220 -22.369 1.00 16.11 91 ILE A O 1
ATOM 569 N N . PHE A 1 92 ? -31.187 -0.662 -22.397 1.00 14.06 92 PHE A N 1
ATOM 570 C CA . PHE A 1 92 ? -30.906 -1.983 -21.904 1.00 22.49 92 PHE A CA 1
ATOM 571 C C . PHE A 1 92 ? -31.676 -3.092 -22.580 1.00 21.69 92 PHE A C 1
ATOM 572 O O . PHE A 1 92 ? -32.765 -2.888 -23.089 1.00 29.10 92 PHE A O 1
ATOM 580 N N . ALA A 1 93 ? -31.045 -4.257 -22.630 1.00 16.81 93 ALA A N 1
ATOM 581 C CA . ALA A 1 93 ? -31.601 -5.418 -23.300 1.00 14.03 93 ALA A CA 1
ATOM 582 C C . ALA A 1 93 ? -32.159 -6.405 -22.268 1.00 22.38 93 ALA A C 1
ATOM 583 O O . ALA A 1 93 ? -31.483 -6.811 -21.323 1.00 20.66 93 ALA A O 1
ATOM 585 N N . TYR A 1 94 ? -33.406 -6.787 -22.440 1.00 13.60 94 TYR A N 1
ATOM 586 C CA . TYR A 1 94 ? -34.039 -7.653 -21.463 1.00 19.35 94 TYR A CA 1
ATOM 587 C C . TYR A 1 94 ? -34.585 -8.867 -22.176 1.00 15.57 94 TYR A C 1
ATOM 588 O O . TYR A 1 94 ? -35.047 -8.776 -23.307 1.00 23.24 94 TYR A O 1
ATOM 597 N N . GLY A 1 95 ? -34.501 -10.020 -21.549 1.00 14.31 95 GLY A N 1
ATOM 598 C CA . GLY A 1 95 ? -35.134 -11.182 -22.124 1.00 14.69 95 GLY A CA 1
ATOM 599 C C . GLY A 1 95 ? -34.501 -12.439 -21.613 1.00 21.28 95 GLY A C 1
ATOM 600 O O . GLY A 1 95 ? -33.459 -12.410 -20.961 1.00 23.24 95 GLY A O 1
ATOM 601 N N . GLN A 1 96 ? -35.123 -13.558 -21.943 1.00 24.49 96 GLN A N 1
ATOM 602 C CA . GLN A 1 96 ? -34.704 -14.828 -21.400 1.00 21.99 96 GLN A CA 1
ATOM 603 C C . GLN A 1 96 ? -33.302 -15.146 -21.918 1.00 20.37 96 GLN A C 1
ATOM 604 O O . GLN A 1 96 ? -32.888 -14.654 -22.963 1.00 21.52 96 GLN A O 1
ATOM 610 N N . THR A 1 97 ? -32.560 -15.949 -21.168 1.00 28.57 97 THR A N 1
ATOM 611 C CA . THR A 1 97 ? -31.276 -16.454 -21.634 1.00 20.54 97 THR A CA 1
ATOM 612 C C . THR A 1 97 ? -31.406 -17.134 -22.997 1.00 20.21 97 THR A C 1
ATOM 613 O O . THR A 1 97 ? -32.277 -17.968 -23.196 1.00 22.90 97 THR A O 1
ATOM 617 N N . GLY A 1 98 ? -30.532 -16.760 -23.927 1.00 22.79 98 GLY A N 1
ATOM 618 C CA . GLY A 1 98 ? -30.584 -17.293 -25.270 1.00 18.89 98 GLY A CA 1
ATOM 619 C C . GLY A 1 98 ? -31.553 -16.549 -26.165 1.00 21.68 98 GLY A C 1
ATOM 620 O O . GLY A 1 98 ? -31.820 -16.994 -27.270 1.00 21.08 98 GLY A O 1
ATOM 621 N N . SER A 1 99 ? -32.079 -15.414 -25.711 1.00 22.07 99 SER A N 1
ATOM 622 C CA . SER A 1 99 ? -32.986 -14.645 -26.565 1.00 20.83 99 SER A CA 1
ATOM 623 C C . SER A 1 99 ? -32.245 -13.673 -27.514 1.00 26.85 99 SER A C 1
ATOM 624 O O . SER A 1 99 ? -32.820 -13.209 -28.529 1.00 17.44 99 SER A O 1
ATOM 627 N N . GLY A 1 100 ? -30.949 -13.480 -27.268 1.00 15.59 100 GLY A N 1
ATOM 628 C CA . GLY A 1 100 ? -30.173 -12.565 -28.088 1.00 15.83 100 GLY A CA 1
ATOM 629 C C . GLY A 1 100 ? -29.775 -11.230 -27.473 1.00 22.87 100 GLY A C 1
ATOM 630 O O . GLY A 1 100 ? -29.393 -10.294 -28.194 1.00 19.90 100 GLY A O 1
ATOM 631 N N . LYS A 1 101 ? -29.869 -11.110 -26.154 1.00 15.79 101 LYS A N 1
ATOM 632 C CA . LYS A 1 101 ? -29.403 -9.880 -25.522 1.00 16.09 101 LYS A CA 1
ATOM 633 C C . LYS A 1 101 ? -27.987 -9.526 -25.924 1.00 18.57 101 LYS A C 1
ATOM 634 O O . LYS A 1 101 ? -27.721 -8.368 -26.332 1.00 16.12 101 LYS A O 1
ATOM 640 N N . THR A 1 102 ? -27.080 -10.505 -25.825 1.00 14.26 102 THR A N 1
ATOM 641 C CA . THR A 1 102 ? -25.655 -10.218 -26.020 1.00 15.04 102 THR A CA 1
ATOM 642 C C . THR A 1 102 ? -25.342 -9.928 -27.482 1.00 13.62 102 THR A C 1
ATOM 643 O O . THR A 1 102 ? -24.650 -8.976 -27.805 1.00 16.86 102 THR A O 1
ATOM 647 N N . PHE A 1 103 ? -25.892 -10.748 -28.357 1.00 17.73 103 PHE A N 1
ATOM 648 C CA . PHE A 1 103 ? -25.789 -10.538 -29.779 1.00 16.98 103 PHE A CA 1
ATOM 649 C C . PHE A 1 103 ? -26.235 -9.131 -30.092 1.00 20.55 103 PHE A C 1
ATOM 650 O O . PHE A 1 103 ? -25.573 -8.424 -30.843 1.00 20.22 103 PHE A O 1
ATOM 658 N N . THR A 1 104 ? -27.350 -8.719 -29.499 1.00 15.61 104 THR A N 1
ATOM 659 C CA . THR A 1 104 ? -27.864 -7.357 -29.689 1.00 21.37 104 THR A CA 1
ATOM 660 C C . THR A 1 104 ? -26.963 -6.187 -29.212 1.00 19.62 104 THR A C 1
ATOM 661 O O . THR A 1 104 ? -26.700 -5.271 -29.992 1.00 23.20 104 THR A O 1
ATOM 665 N N . MET A 1 105 ? -26.494 -6.195 -27.967 1.00 20.80 105 MET A N 1
ATOM 666 C CA . MET A 1 105 ? -25.751 -5.023 -27.468 1.00 21.11 105 MET A CA 1
ATOM 667 C C . MET A 1 105 ? -24.269 -5.059 -27.817 1.00 24.72 105 MET A C 1
ATOM 668 O O . MET A 1 105 ? -23.554 -4.056 -27.752 1.00 23.60 105 MET A O 1
ATOM 673 N N . MET A 1 106 ? -23.815 -6.238 -28.197 1.00 16.94 106 MET A N 1
ATOM 674 C CA . MET A 1 106 ? -22.404 -6.480 -28.356 1.00 18.88 106 MET A CA 1
ATOM 675 C C . MET A 1 106 ? -22.090 -7.038 -29.732 1.00 21.14 106 MET A C 1
ATOM 676 O O . MET A 1 106 ? -21.382 -6.442 -30.523 1.00 23.47 106 MET A O 1
ATOM 681 N N . GLY A 1 107 ? -22.527 -8.251 -29.961 1.00 22.65 107 GLY A N 1
ATOM 682 C CA . GLY A 1 107 ? -22.369 -8.903 -31.239 1.00 32.67 107 GLY A CA 1
ATOM 683 C C . GLY A 1 107 ? -22.011 -10.358 -30.992 1.00 37.18 107 GLY A C 1
ATOM 684 O O . GLY A 1 107 ? -21.984 -10.835 -29.849 1.00 39.55 107 GLY A O 1
ATOM 685 N N . PRO A 1 108 ? -21.695 -11.074 -32.064 1.00 29.57 108 PRO A N 1
ATOM 686 C CA . PRO A 1 108 ? -21.194 -12.414 -31.825 1.00 41.43 108 PRO A CA 1
ATOM 687 C C . PRO A 1 108 ? -19.797 -12.338 -31.237 1.00 60.09 108 PRO A C 1
ATOM 688 O O . PRO A 1 108 ? -19.099 -11.326 -31.401 1.00 52.27 108 PRO A O 1
ATOM 692 N N . SER A 1 109 ? -19.386 -13.446 -30.632 1.00 58.21 109 SER A N 1
ATOM 693 C CA . SER A 1 109 ? -18.145 -13.599 -29.876 1.00 88.25 109 SER A CA 1
ATOM 694 C C . SER A 1 109 ? -17.037 -13.735 -30.879 1.00 94.99 109 SER A C 1
ATOM 695 O O . SER A 1 109 ? -16.980 -12.944 -31.812 1.00 97.74 109 SER A O 1
ATOM 698 N N . GLU A 1 110 ? -15.943 -14.354 -30.473 1.00 110.21 110 GLU A N 1
ATOM 699 C CA . GLU A 1 110 ? -15.515 -15.572 -31.182 1.00 124.53 110 GLU A CA 1
ATOM 700 C C . GLU A 1 110 ? -15.264 -15.329 -32.654 1.00 133.10 110 GLU A C 1
ATOM 701 O O . GLU A 1 110 ? -14.733 -16.189 -33.359 1.00 138.43 110 GLU A O 1
ATOM 703 N N . SER A 1 111 ? -15.684 -14.156 -33.111 1.00 119.16 111 SER A N 1
ATOM 704 C CA . SER A 1 111 ? -15.486 -13.752 -34.481 1.00 122.25 111 SER A CA 1
ATOM 705 C C . SER A 1 111 ? -14.505 -12.597 -34.375 1.00 107.73 111 SER A C 1
ATOM 706 O O . SER A 1 111 ? -14.853 -11.492 -33.949 1.00 105.83 111 SER A O 1
ATOM 709 N N . ASP A 1 112 ? -13.271 -12.873 -34.774 1.00 103.81 112 ASP A N 1
ATOM 710 C CA . ASP A 1 112 ? -12.166 -11.949 -34.568 1.00 128.16 112 ASP A CA 1
ATOM 711 C C . ASP A 1 112 ? -11.767 -11.376 -35.916 1.00 139.62 112 ASP A C 1
ATOM 712 O O . ASP A 1 112 ? -11.866 -10.168 -36.146 1.00 122.84 112 ASP A O 1
ATOM 714 N N . ASN A 1 113 ? -11.304 -12.256 -36.799 1.00 137.47 113 ASN A N 1
ATOM 715 C CA . ASN A 1 113 ? -10.865 -11.863 -38.131 1.00 122.71 113 ASN A CA 1
ATOM 716 C C . ASN A 1 113 ? -12.009 -11.519 -39.096 1.00 129.22 113 ASN A C 1
ATOM 717 O O . ASN A 1 113 ? -11.748 -10.987 -40.183 1.00 107.73 113 ASN A O 1
ATOM 719 N N . PHE A 1 114 ? -13.263 -11.805 -38.730 1.00 122.00 114 PHE A N 1
ATOM 720 C CA A PHE A 1 114 ? -14.361 -11.414 -39.609 0.50 96.55 114 PHE A CA 1
ATOM 721 C CA B PHE A 1 114 ? -14.394 -11.530 -39.620 0.50 96.60 114 PHE A CA 1
ATOM 722 C C . PHE A 1 114 ? -15.704 -11.103 -38.945 1.00 107.47 114 PHE A C 1
ATOM 723 O O . PHE A 1 114 ? -15.822 -11.052 -37.710 1.00 112.89 114 PHE A O 1
ATOM 738 N N . SER A 1 115 ? -16.693 -10.861 -39.805 1.00 103.38 115 SER A N 1
ATOM 739 C CA . SER A 1 115 ? -18.029 -10.347 -39.473 1.00 79.91 115 SER A CA 1
ATOM 740 C C . SER A 1 115 ? -18.147 -9.201 -38.463 1.00 56.60 115 SER A C 1
ATOM 741 O O . SER A 1 115 ? -18.495 -9.314 -37.287 1.00 53.28 115 SER A O 1
ATOM 744 N N . HIS A 1 116 ? -17.722 -8.098 -39.025 1.00 64.75 116 HIS A N 1
ATOM 745 C CA . HIS A 1 116 ? -17.760 -6.767 -38.516 1.00 47.87 116 HIS A CA 1
ATOM 746 C C . HIS A 1 116 ? -19.140 -6.123 -38.682 1.00 37.74 116 HIS A C 1
ATOM 747 O O . HIS A 1 116 ? -19.518 -5.240 -37.910 1.00 36.38 116 HIS A O 1
ATOM 754 N N . ASN A 1 117 ? -19.889 -6.551 -39.696 1.00 31.16 117 ASN A N 1
ATOM 755 C CA . ASN A 1 117 ? -21.252 -6.054 -39.887 1.00 35.10 117 ASN A CA 1
ATOM 756 C C . ASN A 1 117 ? -22.181 -6.600 -38.830 1.00 26.27 117 ASN A C 1
ATOM 757 O O . ASN A 1 117 ? -23.353 -6.243 -38.794 1.00 36.16 117 ASN A O 1
ATOM 759 N N . LEU A 1 118 ? -21.662 -7.494 -37.994 1.00 30.76 118 LEU A N 1
ATOM 760 C CA . LEU A 1 118 ? -22.454 -8.144 -36.962 1.00 28.69 118 LEU A CA 1
ATOM 761 C C . LEU A 1 118 ? -22.368 -7.475 -35.585 1.00 29.71 118 LEU A C 1
ATOM 762 O O . LEU A 1 118 ? -23.027 -7.886 -34.627 1.00 28.05 118 LEU A O 1
ATOM 767 N N . ARG A 1 119 ? -21.560 -6.435 -35.488 1.00 28.39 119 ARG A N 1
ATOM 768 C CA . ARG A 1 119 ? -21.338 -5.809 -34.212 1.00 24.13 119 ARG A CA 1
ATOM 769 C C . ARG A 1 119 ? -22.638 -5.162 -33.774 1.00 28.50 119 ARG A C 1
ATOM 770 O O . ARG A 1 119 ? -23.414 -4.699 -34.590 1.00 21.87 119 ARG A O 1
ATOM 778 N N . GLY A 1 120 ? -22.871 -5.151 -32.470 1.00 20.51 120 GLY A N 1
ATOM 779 C CA . GLY A 1 120 ? -24.128 -4.711 -31.940 1.00 18.99 120 GLY A CA 1
ATOM 780 C C . GLY A 1 120 ? -24.164 -3.263 -31.516 1.00 26.64 120 GLY A C 1
ATOM 781 O O . GLY A 1 120 ? -23.278 -2.454 -31.817 1.00 20.67 120 GLY A O 1
ATOM 782 N N . VAL A 1 121 ? -25.221 -2.954 -30.782 1.00 27.79 121 VAL A N 1
ATOM 783 C CA . VAL A 1 121 ? -25.567 -1.593 -30.435 1.00 23.36 121 VAL A CA 1
ATOM 784 C C . VAL A 1 121 ? -24.420 -0.802 -29.845 1.00 22.70 121 VAL A C 1
ATOM 785 O O . VAL A 1 121 ? -24.133 0.286 -30.331 1.00 22.32 121 VAL A O 1
ATOM 789 N N . ILE A 1 122 ? -23.757 -1.356 -28.826 1.00 18.06 122 ILE A N 1
ATOM 790 C CA . ILE A 1 122 ? -22.725 -0.631 -28.107 1.00 20.06 122 ILE A CA 1
ATOM 791 C C . ILE A 1 122 ? -21.566 -0.147 -28.997 1.00 24.99 122 ILE A C 1
ATOM 792 O O . ILE A 1 122 ? -21.233 1.041 -28.983 1.00 31.99 122 ILE A O 1
ATOM 797 N N . PRO A 1 123 ? -20.949 -1.058 -29.776 1.00 27.81 123 PRO A N 1
ATOM 798 C CA . PRO A 1 123 ? -19.919 -0.620 -30.732 1.00 18.48 123 PRO A CA 1
ATOM 799 C C . PRO A 1 123 ? -20.415 0.460 -31.693 1.00 20.21 123 PRO A C 1
ATOM 800 O O . PRO A 1 123 ? -19.767 1.482 -31.875 1.00 28.53 123 PRO A O 1
ATOM 804 N N . ARG A 1 124 ? -21.582 0.256 -32.275 1.00 17.18 124 ARG A N 1
ATOM 805 C CA . ARG A 1 124 ? -22.128 1.240 -33.203 1.00 23.62 124 ARG A CA 1
ATOM 806 C C . ARG A 1 124 ? -22.391 2.586 -32.533 1.00 33.27 124 ARG A C 1
ATOM 807 O O . ARG A 1 124 ? -22.247 3.636 -33.169 1.00 27.61 124 ARG A O 1
ATOM 815 N N . SER A 1 125 ? -22.752 2.550 -31.248 1.00 23.39 125 SER A N 1
ATOM 816 C CA . SER A 1 125 ? -22.938 3.757 -30.466 1.00 20.34 125 SER A CA 1
ATOM 817 C C . SER A 1 125 ? -21.636 4.546 -30.357 1.00 28.65 125 SER A C 1
ATOM 818 O O . SER A 1 125 ? -21.632 5.760 -30.596 1.00 20.74 125 SER A O 1
ATOM 821 N N . PHE A 1 126 ? -20.539 3.869 -29.995 1.00 23.33 126 PHE A N 1
ATOM 822 C CA . PHE A 1 126 ? -19.225 4.528 -29.986 1.00 32.57 126 PHE A CA 1
ATOM 823 C C . PHE A 1 126 ? -18.979 5.237 -31.313 1.00 26.97 126 PHE A C 1
ATOM 824 O O . PHE A 1 126 ? -18.573 6.384 -31.348 1.00 20.29 126 PHE A O 1
ATOM 832 N N . GLU A 1 127 ? -19.185 4.514 -32.403 1.00 22.22 127 GLU A N 1
ATOM 833 C CA . GLU A 1 127 ? -18.847 5.050 -33.688 1.00 22.61 127 GLU A CA 1
ATOM 834 C C . GLU A 1 127 ? -19.642 6.307 -33.861 1.00 18.88 127 GLU A C 1
ATOM 835 O O . GLU A 1 127 ? -19.106 7.334 -34.209 1.00 28.00 127 GLU A O 1
ATOM 841 N N . TYR A 1 128 ? -20.921 6.246 -33.575 1.00 15.11 128 TYR A N 1
ATOM 842 C CA . TYR A 1 128 ? -21.779 7.355 -33.902 1.00 16.72 128 TYR A CA 1
ATOM 843 C C . TYR A 1 128 ? -21.478 8.572 -33.020 1.00 33.19 128 TYR A C 1
ATOM 844 O O . TYR A 1 128 ? -21.322 9.700 -33.509 1.00 31.48 128 TYR A O 1
ATOM 853 N N . LEU A 1 129 ? -21.392 8.323 -31.719 1.00 25.42 129 LEU A N 1
ATOM 854 C CA . LEU A 1 129 ? -21.017 9.329 -30.746 1.00 29.24 129 LEU A CA 1
ATOM 855 C C . LEU A 1 129 ? -19.802 10.135 -31.196 1.00 31.09 129 LEU A C 1
ATOM 856 O O . LEU A 1 129 ? -19.873 11.360 -31.329 1.00 34.78 129 LEU A O 1
ATOM 861 N N . PHE A 1 130 ? -18.673 9.460 -31.379 1.00 28.46 130 PHE A N 1
ATOM 862 C CA . PHE A 1 130 ? -17.445 10.149 -31.749 1.00 27.69 130 PHE A CA 1
ATOM 863 C C . PHE A 1 130 ? -17.460 10.910 -33.071 1.00 35.84 130 PHE A C 1
ATOM 864 O O . PHE A 1 130 ? -16.784 11.916 -33.217 1.00 39.36 130 PHE A O 1
ATOM 872 N N . SER A 1 131 ? -18.246 10.465 -34.032 1.00 33.18 131 SER A N 1
ATOM 873 C CA . SER A 1 131 ? -18.292 11.206 -35.271 1.00 37.49 131 SER A CA 1
ATOM 874 C C . SER A 1 131 ? -19.116 12.473 -35.076 1.00 36.85 131 SER A C 1
ATOM 875 O O . SER A 1 131 ? -18.809 13.512 -35.664 1.00 46.12 131 SER A O 1
ATOM 878 N N . LEU A 1 132 ? -20.167 12.385 -34.261 1.00 40.55 132 LEU A N 1
ATOM 879 C CA . LEU A 1 132 ? -20.947 13.571 -33.890 1.00 38.19 132 LEU A CA 1
ATOM 880 C C . LEU A 1 132 ? -20.042 14.592 -33.207 1.00 46.51 132 LEU A C 1
ATOM 881 O O . LEU A 1 132 ? -20.068 15.785 -33.518 1.00 51.33 132 LEU A O 1
ATOM 886 N N . ILE A 1 133 ? -19.260 14.110 -32.249 1.00 36.43 133 ILE A N 1
ATOM 887 C CA . ILE A 1 133 ? -18.288 14.937 -31.563 1.00 34.82 133 ILE A CA 1
ATOM 888 C C . ILE A 1 133 ? -17.312 15.563 -32.563 1.00 48.03 133 ILE A C 1
ATOM 889 O O . ILE A 1 133 ? -17.134 16.783 -32.565 1.00 47.10 133 ILE A O 1
ATOM 894 N N . ASP A 1 134 ? -16.696 14.731 -33.412 1.00 48.78 134 ASP A N 1
ATOM 895 C CA . ASP A 1 134 ? -15.736 15.208 -34.406 1.00 45.97 134 ASP A CA 1
ATOM 896 C C . ASP A 1 134 ? -16.389 16.310 -35.160 1.00 50.51 134 ASP A C 1
ATOM 897 O O . ASP A 1 134 ? -15.789 17.298 -35.528 1.00 45.18 134 ASP A O 1
ATOM 902 N N . ARG A 1 135 ? -17.644 16.150 -35.427 1.00 37.79 135 ARG A N 1
ATOM 903 C CA . ARG A 1 135 ? -18.186 17.192 -36.172 1.00 49.15 135 ARG A CA 1
ATOM 904 C C . ARG A 1 135 ? -18.596 18.419 -35.423 1.00 54.12 135 ARG A C 1
ATOM 905 O O . ARG A 1 135 ? -18.613 19.508 -35.978 1.00 62.13 135 ARG A O 1
ATOM 913 N N . GLU A 1 136 ? -18.906 18.258 -34.151 1.00 56.01 136 GLU A N 1
ATOM 914 C CA . GLU A 1 136 ? -19.197 19.426 -33.357 1.00 56.81 136 GLU A CA 1
ATOM 915 C C . GLU A 1 136 ? -18.023 20.434 -33.376 1.00 63.05 136 GLU A C 1
ATOM 916 O O . GLU A 1 136 ? -18.210 21.574 -33.009 1.00 61.60 136 GLU A O 1
ATOM 922 N N . LYS A 1 137 ? -16.834 20.059 -33.841 1.00 61.12 137 LYS A N 1
ATOM 923 C CA . LYS A 1 137 ? -15.759 21.049 -33.962 1.00 48.11 137 LYS A CA 1
ATOM 924 C C . LYS A 1 137 ? -15.398 21.416 -35.414 1.00 54.73 137 LYS A C 1
ATOM 925 O O . LYS A 1 137 ? -16.241 21.885 -36.190 1.00 47.78 137 LYS A O 1
ATOM 927 N N . GLY A 1 143 ? -13.420 26.210 -29.560 1.00 46.82 143 GLY A N 1
ATOM 928 C CA . GLY A 1 143 ? -14.483 26.729 -28.704 1.00 74.79 143 GLY A CA 1
ATOM 929 C C . GLY A 1 143 ? -15.108 25.718 -27.740 1.00 88.00 143 GLY A C 1
ATOM 930 O O . GLY A 1 143 ? -14.894 25.786 -26.520 1.00 63.88 143 GLY A O 1
ATOM 931 N N . LYS A 1 144 ? -15.910 24.802 -28.285 1.00 75.73 144 LYS A N 1
ATOM 932 C CA . LYS A 1 144 ? -16.458 23.688 -27.519 1.00 68.33 144 LYS A CA 1
ATOM 933 C C . LYS A 1 144 ? -15.423 22.558 -27.459 1.00 65.61 144 LYS A C 1
ATOM 934 O O . LYS A 1 144 ? -14.674 22.360 -28.411 1.00 66.43 144 LYS A O 1
ATOM 938 N N . SER A 1 145 ? -15.364 21.834 -26.345 1.00 57.69 145 SER A N 1
ATOM 939 C CA . SER A 1 145 ? -14.476 20.676 -26.239 1.00 42.30 145 SER A CA 1
ATOM 940 C C . SER A 1 145 ? -15.189 19.524 -25.533 1.00 43.30 145 SER A C 1
ATOM 941 O O . SER A 1 145 ? -16.221 19.727 -24.909 1.00 48.47 145 SER A O 1
ATOM 944 N N . PHE A 1 146 ? -14.657 18.312 -25.648 1.00 46.01 146 PHE A N 1
ATOM 945 C CA . PHE A 1 146 ? -15.357 17.138 -25.130 1.00 40.73 146 PHE A CA 1
ATOM 946 C C . PHE A 1 146 ? -14.472 16.231 -24.312 1.00 32.97 146 PHE A C 1
ATOM 947 O O . PHE A 1 146 ? -13.283 16.097 -24.557 1.00 40.55 146 PHE A O 1
ATOM 955 N N . LEU A 1 147 ? -15.064 15.612 -23.318 1.00 36.67 147 LEU A N 1
ATOM 956 C CA . LEU A 1 147 ? -14.326 14.690 -22.506 1.00 29.88 147 LEU A CA 1
ATOM 957 C C . LEU A 1 147 ? -15.195 13.467 -22.237 1.00 33.48 147 LEU A C 1
ATOM 958 O O . LEU A 1 147 ? -16.294 13.583 -21.701 1.00 37.51 147 LEU A O 1
ATOM 963 N N . CYS A 1 148 ? -14.697 12.292 -22.591 1.00 28.64 148 CYS A N 1
ATOM 964 C CA . CYS A 1 148 ? -15.437 11.066 -22.356 1.00 33.18 148 CYS A CA 1
ATOM 965 C C . CYS A 1 148 ? -14.610 10.057 -21.577 1.00 35.20 148 CYS A C 1
ATOM 966 O O . CYS A 1 148 ? -13.447 9.803 -21.912 1.00 38.65 148 CYS A O 1
ATOM 969 N N . LYS A 1 149 ? -15.226 9.478 -20.548 1.00 39.56 149 LYS A N 1
ATOM 970 C CA . LYS A 1 149 ? -14.638 8.376 -19.778 1.00 34.74 149 LYS A CA 1
ATOM 971 C C . LYS A 1 149 ? -15.562 7.157 -19.810 1.00 35.74 149 LYS A C 1
ATOM 972 O O . LYS A 1 149 ? -16.786 7.302 -19.862 1.00 44.61 149 LYS A O 1
ATOM 975 N N . CYS A 1 150 ? -14.987 5.959 -19.783 1.00 30.03 150 CYS A N 1
ATOM 976 C CA . CYS A 1 150 ? -15.791 4.742 -19.768 1.00 19.00 150 CYS A CA 1
ATOM 977 C C . CYS A 1 150 ? -15.637 3.990 -18.477 1.00 28.74 150 CYS A C 1
ATOM 978 O O . CYS A 1 150 ? -14.574 3.996 -17.872 1.00 45.92 150 CYS A O 1
ATOM 981 N N . SER A 1 151 ? -16.704 3.326 -18.060 1.00 24.83 151 SER A N 1
ATOM 982 C CA . SER A 1 151 ? -16.611 2.328 -17.009 1.00 23.04 151 SER A CA 1
ATOM 983 C C . SER A 1 151 ? -17.323 1.101 -17.513 1.00 27.03 151 SER A C 1
ATOM 984 O O . SER A 1 151 ? -18.251 1.190 -18.316 1.00 31.10 151 SER A O 1
ATOM 987 N N . PHE A 1 152 ? -16.860 -0.058 -17.092 1.00 18.86 152 PHE A N 1
ATOM 988 C CA . PHE A 1 152 ? -17.531 -1.285 -17.452 1.00 21.46 152 PHE A CA 1
ATOM 989 C C . PHE A 1 152 ? -17.551 -2.149 -16.206 1.00 26.18 152 PHE A C 1
ATOM 990 O O . PHE A 1 152 ? -16.504 -2.573 -15.747 1.00 30.20 152 PHE A O 1
ATOM 998 N N . ILE A 1 153 ? -18.727 -2.468 -15.684 1.00 24.89 153 ILE A N 1
ATOM 999 C CA . ILE A 1 153 ? -18.788 -3.299 -14.487 1.00 22.13 153 ILE A CA 1
ATOM 1000 C C . ILE A 1 153 ? -19.778 -4.410 -14.700 1.00 21.48 153 ILE A C 1
ATOM 1001 O O . ILE A 1 153 ? -20.579 -4.353 -15.614 1.00 26.17 153 ILE A O 1
ATOM 1006 N N . GLU A 1 154 ? -19.716 -5.414 -13.841 1.00 22.82 154 GLU A N 1
ATOM 1007 C CA . GLU A 1 154 ? -20.605 -6.548 -13.907 1.00 22.15 154 GLU A CA 1
ATOM 1008 C C . GLU A 1 154 ? -21.224 -6.780 -12.524 1.00 37.08 154 GLU A C 1
ATOM 1009 O O . GLU A 1 154 ? -20.517 -6.743 -11.508 1.00 27.79 154 GLU A O 1
ATOM 1015 N N . ILE A 1 155 ? -22.540 -6.999 -12.476 1.00 33.74 155 ILE A N 1
ATOM 1016 C CA . ILE A 1 155 ? -23.193 -7.370 -11.226 1.00 26.57 155 ILE A CA 1
ATOM 1017 C C . ILE A 1 155 ? -23.599 -8.839 -11.225 1.00 29.97 155 ILE A C 1
ATOM 1018 O O . ILE A 1 155 ? -24.424 -9.263 -12.013 1.00 34.29 155 ILE A O 1
ATOM 1023 N N . TYR A 1 156 ? -23.019 -9.614 -10.328 1.00 26.75 156 TYR A N 1
ATOM 1024 C CA . TYR A 1 156 ? -23.315 -11.027 -10.271 1.00 37.66 156 TYR A CA 1
ATOM 1025 C C . TYR A 1 156 ? -23.650 -11.413 -8.839 1.00 45.60 156 TYR A C 1
ATOM 1026 O O . TYR A 1 156 ? -22.848 -11.227 -7.916 1.00 46.38 156 TYR A O 1
ATOM 1035 N N . ASN A 1 157 ? -24.850 -11.936 -8.650 1.00 51.21 157 ASN A N 1
ATOM 1036 C CA . ASN A 1 157 ? -25.297 -12.253 -7.312 1.00 50.99 157 ASN A CA 1
ATOM 1037 C C . ASN A 1 157 ? -25.256 -11.056 -6.357 1.00 58.40 157 ASN A C 1
ATOM 1038 O O . ASN A 1 157 ? -24.623 -11.100 -5.304 1.00 61.13 157 ASN A O 1
ATOM 1043 N N . GLU A 1 158 ? -25.906 -9.968 -6.741 1.00 51.20 158 GLU A N 1
ATOM 1044 C CA . GLU A 1 158 ? -25.990 -8.830 -5.847 1.00 57.61 158 GLU A CA 1
ATOM 1045 C C . GLU A 1 158 ? -24.578 -8.339 -5.474 1.00 51.62 158 GLU A C 1
ATOM 1046 O O . GLU A 1 158 ? -24.365 -7.766 -4.419 1.00 44.61 158 GLU A O 1
ATOM 1052 N N . GLN A 1 159 ? -23.626 -8.556 -6.374 1.00 56.86 159 GLN A N 1
ATOM 1053 C CA . GLN A 1 159 ? -22.228 -8.261 -6.115 1.00 40.39 159 GLN A CA 1
ATOM 1054 C C . GLN A 1 159 ? -21.466 -7.708 -7.344 1.00 48.48 159 GLN A C 1
ATOM 1055 O O . GLN A 1 159 ? -21.635 -8.184 -8.481 1.00 39.57 159 GLN A O 1
ATOM 1061 N N . ILE A 1 160 ? -20.608 -6.723 -7.096 1.00 29.63 160 ILE A N 1
ATOM 1062 C CA . ILE A 1 160 ? -19.996 -5.940 -8.170 1.00 29.08 160 ILE A CA 1
ATOM 1063 C C . ILE A 1 160 ? -18.553 -6.317 -8.517 1.00 30.73 160 ILE A C 1
ATOM 1064 O O . ILE A 1 160 ? -17.749 -6.576 -7.641 1.00 46.28 160 ILE A O 1
ATOM 1069 N N . TYR A 1 161 ? -18.246 -6.359 -9.813 1.00 31.86 161 TYR A N 1
ATOM 1070 C CA . TYR A 1 161 ? -16.905 -6.675 -10.314 1.00 21.92 161 TYR A CA 1
ATOM 1071 C C . TYR A 1 161 ? -16.521 -5.713 -11.417 1.00 27.27 161 TYR A C 1
ATOM 1072 O O . TYR A 1 161 ? -17.338 -5.417 -12.292 1.00 27.34 161 TYR A O 1
ATOM 1081 N N . ASP A 1 162 ? -15.276 -5.238 -11.386 1.00 37.15 162 ASP A N 1
ATOM 1082 C CA . ASP A 1 162 ? -14.802 -4.239 -12.351 1.00 28.29 162 ASP A CA 1
ATOM 1083 C C . ASP A 1 162 ? -14.157 -4.946 -13.518 1.00 30.33 162 ASP A C 1
ATOM 1084 O O . ASP A 1 162 ? -13.162 -5.625 -13.340 1.00 46.19 162 ASP A O 1
ATOM 1089 N N . LEU A 1 163 ? -14.750 -4.807 -14.701 1.00 35.63 163 LEU A N 1
ATOM 1090 C CA . LEU A 1 163 ? -14.291 -5.492 -15.908 1.00 30.39 163 LEU A CA 1
ATOM 1091 C C . LEU A 1 163 ? -13.025 -4.869 -16.500 1.00 45.46 163 LEU A C 1
ATOM 1092 O O . LEU A 1 163 ? -12.353 -5.481 -17.336 1.00 40.87 163 LEU A O 1
ATOM 1097 N N . LEU A 1 164 ? -12.735 -3.630 -16.114 1.00 31.92 164 LEU A N 1
ATOM 1098 C CA . LEU A 1 164 ? -11.508 -2.972 -16.538 1.00 26.56 164 LEU A CA 1
ATOM 1099 C C . LEU A 1 164 ? -10.300 -3.391 -15.690 1.00 32.73 164 LEU A C 1
ATOM 1104 N N . ASP A 1 165 ? -10.589 -3.818 -14.459 1.00 48.75 165 ASP A N 1
ATOM 1105 C CA . ASP A 1 165 ? -9.576 -4.348 -13.550 1.00 42.98 165 ASP A CA 1
ATOM 1106 C C . ASP A 1 165 ? -10.044 -5.618 -12.873 1.00 45.07 165 ASP A C 1
ATOM 1107 O O . ASP A 1 165 ? -10.867 -5.567 -11.953 1.00 47.80 165 ASP A O 1
ATOM 1112 N N . SER A 1 166 ? -9.418 -6.736 -13.201 1.00 38.11 166 SER A N 1
ATOM 1113 C CA . SER A 1 166 ? -9.918 -8.012 -12.703 1.00 44.09 166 SER A CA 1
ATOM 1114 C C . SER A 1 166 ? -9.438 -8.285 -11.297 1.00 50.46 166 SER A C 1
ATOM 1115 O O . SER A 1 166 ? -9.872 -9.244 -10.650 1.00 50.38 166 SER A O 1
ATOM 1118 N N . ALA A 1 167 ? -8.517 -7.444 -10.848 1.00 50.48 167 ALA A N 1
ATOM 1119 C CA . ALA A 1 167 ? -7.985 -7.533 -9.507 1.00 56.37 167 ALA A CA 1
ATOM 1120 C C . ALA A 1 167 ? -8.803 -6.699 -8.529 1.00 56.59 167 ALA A C 1
ATOM 1121 O O . ALA A 1 167 ? -8.618 -6.819 -7.321 1.00 54.20 167 ALA A O 1
ATOM 1123 N N . SER A 1 168 ? -9.702 -5.860 -9.040 1.00 48.79 168 SER A N 1
ATOM 1124 C CA . SER A 1 168 ? -10.478 -4.997 -8.153 1.00 46.05 168 SER A CA 1
ATOM 1125 C C . SER A 1 168 ? -11.379 -5.814 -7.240 1.00 52.56 168 SER A C 1
ATOM 1126 O O . SER A 1 168 ? -11.835 -6.903 -7.598 1.00 53.70 168 SER A O 1
ATOM 1129 N N . ALA A 1 169 ? -11.604 -5.287 -6.043 1.00 62.58 169 ALA A N 1
ATOM 1130 C CA . ALA A 1 169 ? -12.475 -5.917 -5.058 1.00 51.75 169 ALA A CA 1
ATOM 1131 C C . ALA A 1 169 ? -13.041 -4.827 -4.172 1.00 59.33 169 ALA A C 1
ATOM 1132 O O . ALA A 1 169 ? -12.449 -3.745 -4.032 1.00 48.24 169 ALA A O 1
ATOM 1134 N N . GLY A 1 170 ? -14.183 -5.103 -3.560 1.00 65.65 170 GLY A N 1
ATOM 1135 C CA . GLY A 1 170 ? -14.812 -4.112 -2.700 1.00 45.59 170 GLY A CA 1
ATOM 1136 C C . GLY A 1 170 ? -15.386 -2.957 -3.503 1.00 50.90 170 GLY A C 1
ATOM 1137 O O . GLY A 1 170 ? -15.139 -1.775 -3.216 1.00 34.30 170 GLY A O 1
ATOM 1138 N N . LEU A 1 171 ? -16.153 -3.294 -4.534 1.00 42.94 171 LEU A N 1
ATOM 1139 C CA . LEU A 1 171 ? -16.885 -2.264 -5.242 1.00 42.49 171 LEU A CA 1
ATOM 1140 C C . LEU A 1 171 ? -18.278 -2.154 -4.640 1.00 36.53 171 LEU A C 1
ATOM 1141 O O . LEU A 1 171 ? -18.859 -3.153 -4.232 1.00 42.03 171 LEU A O 1
ATOM 1146 N N . TYR A 1 172 ? -18.804 -0.941 -4.539 1.00 26.08 172 TYR A N 1
ATOM 1147 C CA . TYR A 1 172 ? -20.095 -0.771 -3.901 1.00 24.56 172 TYR A CA 1
ATOM 1148 C C . TYR A 1 172 ? -20.707 0.488 -4.429 1.00 27.18 172 TYR A C 1
ATOM 1149 O O . TYR A 1 172 ? -20.011 1.320 -5.004 1.00 29.15 172 TYR A O 1
ATOM 1158 N N . LEU A 1 173 ? -22.018 0.620 -4.226 1.00 38.57 173 LEU A N 1
ATOM 1159 C CA . LEU A 1 173 ? -22.814 1.704 -4.818 1.00 34.82 173 LEU A CA 1
ATOM 1160 C C . LEU A 1 173 ? -22.955 2.893 -3.896 1.00 36.60 173 LEU A C 1
ATOM 1161 O O . LEU A 1 173 ? -23.023 2.751 -2.675 1.00 36.97 173 LEU A O 1
ATOM 1166 N N . ARG A 1 174 ? -22.979 4.077 -4.481 1.00 41.95 174 ARG A N 1
ATOM 1167 C CA . ARG A 1 174 ? -23.126 5.260 -3.668 1.00 22.48 174 ARG A CA 1
ATOM 1168 C C . ARG A 1 174 ? -23.843 6.382 -4.399 1.00 37.87 174 ARG A C 1
ATOM 1169 O O . ARG A 1 174 ? -23.655 6.585 -5.605 1.00 45.84 174 ARG A O 1
ATOM 1177 N N . GLU A 1 175 ? -24.680 7.101 -3.659 1.00 42.64 175 GLU A N 1
ATOM 1178 C CA . GLU A 1 175 ? -25.468 8.192 -4.214 1.00 41.43 175 GLU A CA 1
ATOM 1179 C C . GLU A 1 175 ? -24.655 9.467 -4.300 1.00 45.07 175 GLU A C 1
ATOM 1180 O O . GLU A 1 175 ? -23.719 9.649 -3.547 1.00 48.39 175 GLU A O 1
ATOM 1186 N N . HIS A 1 176 ? -25.024 10.346 -5.217 1.00 60.45 176 HIS A N 1
ATOM 1187 C CA . HIS A 1 176 ? -24.405 11.651 -5.297 1.00 53.92 176 HIS A CA 1
ATOM 1188 C C . HIS A 1 176 ? -25.531 12.692 -5.220 1.00 85.33 176 HIS A C 1
ATOM 1189 O O . HIS A 1 176 ? -26.716 12.354 -5.376 1.00 79.83 176 HIS A O 1
ATOM 1196 N N . ILE A 1 177 ? -25.143 13.938 -4.936 1.00 98.00 177 ILE A N 1
ATOM 1197 C CA . ILE A 1 177 ? -26.027 15.104 -4.934 1.00 93.76 177 ILE A CA 1
ATOM 1198 C C . ILE A 1 177 ? -26.506 15.377 -6.348 1.00 90.15 177 ILE A C 1
ATOM 1199 O O . ILE A 1 177 ? -27.666 15.761 -6.582 1.00 85.80 177 ILE A O 1
ATOM 1204 N N . LYS A 1 178 ? -25.608 15.132 -7.297 1.00 85.82 178 LYS A N 1
ATOM 1205 C CA . LYS A 1 178 ? -25.878 15.401 -8.696 1.00 92.69 178 LYS A CA 1
ATOM 1206 C C . LYS A 1 178 ? -27.010 14.467 -9.105 1.00 110.87 178 LYS A C 1
ATOM 1207 O O . LYS A 1 178 ? -27.570 14.608 -10.189 1.00 108.67 178 LYS A O 1
ATOM 1213 N N . LYS A 1 179 ? -27.356 13.563 -8.180 1.00 105.29 179 LYS A N 1
ATOM 1214 C CA . LYS A 1 179 ? -28.338 12.484 -8.350 1.00 92.76 179 LYS A CA 1
ATOM 1215 C C . LYS A 1 179 ? -27.727 11.199 -8.914 1.00 87.10 179 LYS A C 1
ATOM 1216 O O . LYS A 1 179 ? -28.357 10.144 -8.879 1.00 90.01 179 LYS A O 1
ATOM 1222 N N . GLY A 1 180 ? -26.488 11.258 -9.377 1.00 67.26 180 GLY A N 1
ATOM 1223 C CA . GLY A 1 180 ? -25.872 10.064 -9.908 1.00 57.16 180 GLY A CA 1
ATOM 1224 C C . GLY A 1 180 ? -25.657 9.004 -8.841 1.00 48.92 180 GLY A C 1
ATOM 1225 O O . GLY A 1 180 ? -25.057 9.279 -7.813 1.00 71.84 180 GLY A O 1
ATOM 1226 N N . VAL A 1 181 ? -26.158 7.796 -9.067 1.00 26.23 181 VAL A N 1
ATOM 1227 C CA . VAL A 1 181 ? -25.659 6.651 -8.336 1.00 29.71 181 VAL A CA 1
ATOM 1228 C C . VAL A 1 181 ? -24.457 6.099 -9.087 1.00 33.21 181 VAL A C 1
ATOM 1229 O O . VAL A 1 181 ? -24.508 5.981 -10.308 1.00 30.96 181 VAL A O 1
ATOM 1233 N N . PHE A 1 182 ? -23.379 5.770 -8.380 1.00 31.22 182 PHE A N 1
ATOM 1234 C CA . PHE A 1 182 ? -22.201 5.245 -9.058 1.00 36.58 182 PHE A CA 1
ATOM 1235 C C . PHE A 1 182 ? -21.493 4.173 -8.274 1.00 34.74 182 PHE A C 1
ATOM 1236 O O . PHE A 1 182 ? -21.771 3.972 -7.080 1.00 29.06 182 PHE A O 1
ATOM 1244 N N . VAL A 1 183 ? -20.605 3.467 -8.978 1.00 34.23 183 VAL A N 1
ATOM 1245 C CA . VAL A 1 183 ? -19.787 2.427 -8.374 1.00 36.30 183 VAL A CA 1
ATOM 1246 C C . VAL A 1 183 ? -18.516 3.087 -7.878 1.00 40.65 183 VAL A C 1
ATOM 1247 O O . VAL A 1 183 ? -17.697 3.588 -8.666 1.00 40.56 183 VAL A O 1
ATOM 1251 N N . VAL A 1 184 ? -18.356 3.070 -6.563 1.00 36.84 184 VAL A N 1
ATOM 1252 C CA . VAL A 1 184 ? -17.195 3.659 -5.925 1.00 43.14 184 VAL A CA 1
ATOM 1253 C C . VAL A 1 184 ? -15.952 2.819 -6.248 1.00 45.74 184 VAL A C 1
ATOM 1254 O O . VAL A 1 184 ? -15.903 1.604 -5.968 1.00 40.12 184 VAL A O 1
ATOM 1258 N N . GLY A 1 185 ? -14.947 3.471 -6.834 1.00 35.80 185 GLY A N 1
ATOM 1259 C CA . GLY A 1 185 ? -13.685 2.813 -7.124 1.00 26.20 185 GLY A CA 1
ATOM 1260 C C . GLY A 1 185 ? -13.666 1.958 -8.376 1.00 45.65 185 GLY A C 1
ATOM 1261 O O . GLY A 1 185 ? -12.882 1.017 -8.491 1.00 50.36 185 GLY A O 1
ATOM 1262 N N . ALA A 1 186 ? -14.529 2.280 -9.325 1.00 44.19 186 ALA A N 1
ATOM 1263 C CA . ALA A 1 186 ? -14.489 1.607 -10.602 1.00 25.61 186 ALA A CA 1
ATOM 1264 C C . ALA A 1 186 ? -13.595 2.406 -11.533 1.00 37.72 186 ALA A C 1
ATOM 1265 O O . ALA A 1 186 ? -13.662 3.639 -11.547 1.00 38.02 186 ALA A O 1
ATOM 1267 N N . VAL A 1 187 ? -12.756 1.706 -12.299 1.00 28.72 187 VAL A N 1
ATOM 1268 C CA . VAL A 1 187 ? -11.894 2.348 -13.271 1.00 20.13 187 VAL A CA 1
ATOM 1269 C C . VAL A 1 187 ? -12.711 3.215 -14.202 1.00 31.29 187 VAL A C 1
ATOM 1270 O O . VAL A 1 187 ? -13.681 2.755 -14.793 1.00 37.45 187 VAL A O 1
ATOM 1274 N N . GLU A 1 188 ? -12.319 4.464 -14.370 1.00 28.84 188 GLU A N 1
ATOM 1275 C CA . GLU A 1 188 ? -12.937 5.269 -15.403 1.00 36.92 188 GLU A CA 1
ATOM 1276 C C . GLU A 1 188 ? -11.886 5.549 -16.466 1.00 41.00 188 GLU A C 1
ATOM 1277 O O . GLU A 1 188 ? -11.008 6.375 -16.273 1.00 46.87 188 GLU A O 1
ATOM 1283 N N . GLN A 1 189 ? -12.023 4.917 -17.622 1.00 49.74 189 GLN A N 1
ATOM 1284 C CA . GLN A 1 189 ? -11.040 5.052 -18.690 1.00 32.63 189 GLN A CA 1
ATOM 1285 C C . GLN A 1 189 ? -11.382 6.164 -19.653 1.00 29.81 189 GLN A C 1
ATOM 1286 O O . GLN A 1 189 ? -12.453 6.144 -20.266 1.00 38.11 189 GLN A O 1
ATOM 1292 N N . VAL A 1 190 ? -10.476 7.128 -19.795 1.00 33.03 190 VAL A N 1
ATOM 1293 C CA . VAL A 1 190 ? -10.633 8.204 -20.782 1.00 31.34 190 VAL A CA 1
ATOM 1294 C C . VAL A 1 190 ? -10.431 7.675 -22.197 1.00 32.18 190 VAL A C 1
ATOM 1295 O O . VAL A 1 190 ? -9.497 6.912 -22.443 1.00 46.01 190 VAL A O 1
ATOM 1299 N N . VAL A 1 191 ? -11.304 8.068 -23.119 1.00 27.80 191 VAL A N 1
ATOM 1300 C CA . VAL A 1 191 ? -11.229 7.605 -24.505 1.00 34.27 191 VAL A CA 1
ATOM 1301 C C . VAL A 1 191 ? -11.469 8.788 -25.414 1.00 30.92 191 VAL A C 1
ATOM 1302 O O . VAL A 1 191 ? -12.368 9.577 -25.168 1.00 32.31 191 VAL A O 1
ATOM 1306 N N . THR A 1 192 ? -10.596 8.975 -26.393 1.00 42.26 192 THR A N 1
ATOM 1307 C CA . THR A 1 192 ? -10.768 10.019 -27.394 1.00 32.56 192 THR A CA 1
ATOM 1308 C C . THR A 1 192 ? -11.314 9.572 -28.740 1.00 36.13 192 THR A C 1
ATOM 1309 O O . THR A 1 192 ? -11.477 10.391 -29.626 1.00 28.47 192 THR A O 1
ATOM 1313 N N . SER A 1 193 ? -11.571 8.282 -28.921 1.00 49.06 193 SER A N 1
ATOM 1314 C CA . SER A 1 193 ? -12.050 7.789 -30.219 1.00 38.63 193 SER A CA 1
ATOM 1315 C C . SER A 1 193 ? -12.869 6.519 -30.070 1.00 41.48 193 SER A C 1
ATOM 1316 O O . SER A 1 193 ? -12.722 5.773 -29.081 1.00 28.01 193 SER A O 1
ATOM 1319 N N . ALA A 1 194 ? -13.696 6.257 -31.082 1.00 33.68 194 ALA A N 1
ATOM 1320 C CA . ALA A 1 194 ? -14.422 5.005 -31.159 1.00 31.36 194 ALA A CA 1
ATOM 1321 C C . ALA A 1 194 ? -13.448 3.856 -30.910 1.00 33.70 194 ALA A C 1
ATOM 1322 O O . ALA A 1 194 ? -13.682 2.984 -30.056 1.00 34.58 194 ALA A O 1
ATOM 1324 N N . ALA A 1 195 ? -12.338 3.881 -31.635 1.00 32.10 195 ALA A N 1
ATOM 1325 C CA . ALA A 1 195 ? -11.360 2.803 -31.563 1.00 33.14 195 ALA A CA 1
ATOM 1326 C C . ALA A 1 195 ? -10.866 2.576 -30.157 1.00 29.86 195 ALA A C 1
ATOM 1327 O O . ALA A 1 195 ? -10.703 1.440 -29.752 1.00 33.48 195 ALA A O 1
ATOM 1329 N N . GLU A 1 196 ? -10.621 3.652 -29.414 1.00 30.31 196 GLU A N 1
ATOM 1330 C CA . GLU A 1 196 ? -10.181 3.493 -28.029 1.00 38.74 196 GLU A CA 1
ATOM 1331 C C . GLU A 1 196 ? -11.298 2.930 -27.190 1.00 30.05 196 GLU A C 1
ATOM 1332 O O . GLU A 1 196 ? -11.070 2.035 -26.374 1.00 32.36 196 GLU A O 1
ATOM 1338 N N . ALA A 1 197 ? -12.512 3.435 -27.412 1.00 31.55 197 ALA A N 1
ATOM 1339 C CA . ALA A 1 197 ? -13.699 2.876 -26.756 1.00 29.66 197 ALA A CA 1
ATOM 1340 C C . ALA A 1 197 ? -13.757 1.386 -27.031 1.00 34.61 197 ALA A C 1
ATOM 1341 O O . ALA A 1 197 ? -13.961 0.573 -26.127 1.00 35.70 197 ALA A O 1
ATOM 1343 N N . TYR A 1 198 ? -13.533 1.018 -28.286 1.00 31.07 198 TYR A N 1
ATOM 1344 C CA . TYR A 1 198 ? -13.567 -0.386 -28.639 1.00 26.25 198 TYR A CA 1
ATOM 1345 C C . TYR A 1 198 ? -12.656 -1.344 -27.843 1.00 25.77 198 TYR A C 1
ATOM 1346 O O . TYR A 1 198 ? -13.079 -2.470 -27.605 1.00 28.78 198 TYR A O 1
ATOM 1355 N N . GLN A 1 199 ? -11.441 -0.961 -27.421 1.00 26.54 199 GLN A N 1
ATOM 1356 C CA . GLN A 1 199 ? -10.688 -1.918 -26.552 1.00 36.04 199 GLN A CA 1
ATOM 1357 C C . GLN A 1 199 ? -11.133 -1.920 -25.141 1.00 29.25 199 GLN A C 1
ATOM 1358 O O . GLN A 1 199 ? -10.957 -2.916 -24.443 1.00 38.29 199 GLN A O 1
ATOM 1364 N N . VAL A 1 200 ? -11.697 -0.810 -24.700 1.00 21.43 200 VAL A N 1
ATOM 1365 C CA . VAL A 1 200 ? -12.253 -0.854 -23.388 1.00 23.95 200 VAL A CA 1
ATOM 1366 C C . VAL A 1 200 ? -13.260 -1.996 -23.452 1.00 34.23 200 VAL A C 1
ATOM 1367 O O . VAL A 1 200 ? -13.100 -3.021 -22.765 1.00 31.21 200 VAL A O 1
ATOM 1371 N N . LEU A 1 201 ? -14.222 -1.875 -24.364 1.00 28.75 201 LEU A N 1
ATOM 1372 C CA . LEU A 1 201 ? -15.234 -2.911 -24.533 1.00 31.36 201 LEU A CA 1
ATOM 1373 C C . LEU A 1 201 ? -14.622 -4.302 -24.705 1.00 32.55 201 LEU A C 1
ATOM 1374 O O . LEU A 1 201 ? -14.915 -5.221 -23.939 1.00 37.57 201 LEU A O 1
ATOM 1379 N N . SER A 1 202 ? -13.750 -4.445 -25.694 1.00 31.14 202 SER A N 1
ATOM 1380 C CA . SER A 1 202 ? -13.065 -5.711 -25.933 1.00 34.71 202 SER A CA 1
ATOM 1381 C C . SER A 1 202 ? -12.423 -6.307 -24.681 1.00 32.64 202 SER A C 1
ATOM 1382 O O . SER A 1 202 ? -12.637 -7.479 -24.366 1.00 37.10 202 SER A O 1
ATOM 1385 N N . GLY A 1 203 ? -11.630 -5.503 -23.977 1.00 25.50 203 GLY A N 1
ATOM 1386 C CA . GLY A 1 203 ? -10.927 -5.994 -22.805 1.00 28.99 203 GLY A CA 1
ATOM 1387 C C . GLY A 1 203 ? -11.892 -6.456 -21.734 1.00 33.99 203 GLY A C 1
ATOM 1388 O O . GLY A 1 203 ? -11.688 -7.448 -21.052 1.00 38.32 203 GLY A O 1
ATOM 1389 N N . GLY A 1 204 ? -12.971 -5.718 -21.580 1.00 35.54 204 GLY A N 1
ATOM 1390 C CA . GLY A 1 204 ? -13.901 -6.027 -20.521 1.00 41.80 204 GLY A CA 1
ATOM 1391 C C . GLY A 1 204 ? -14.704 -7.228 -20.911 1.00 32.71 204 GLY A C 1
ATOM 1392 O O . GLY A 1 204 ? -14.856 -8.162 -20.142 1.00 47.89 204 GLY A O 1
ATOM 1393 N N . TRP A 1 205 ? -15.196 -7.203 -22.139 1.00 37.71 205 TRP A N 1
ATOM 1394 C CA . TRP A 1 205 ? -16.110 -8.232 -22.614 1.00 46.74 205 TRP A CA 1
ATOM 1395 C C . TRP A 1 205 ? -15.417 -9.559 -22.579 1.00 40.46 205 TRP A C 1
ATOM 1396 O O . TRP A 1 205 ? -16.024 -10.610 -22.448 1.00 50.65 205 TRP A O 1
ATOM 1407 N N . ARG A 1 206 ? -14.111 -9.504 -22.662 1.00 47.30 206 ARG A N 1
ATOM 1408 C CA . ARG A 1 206 ? -13.341 -10.694 -22.499 1.00 51.52 206 ARG A CA 1
ATOM 1409 C C . ARG A 1 206 ? -13.314 -11.157 -21.027 1.00 52.13 206 ARG A C 1
ATOM 1410 O O . ARG A 1 206 ? -13.636 -12.303 -20.709 1.00 60.62 206 ARG A O 1
ATOM 1418 N N . ASN A 1 207 ? -12.953 -10.250 -20.129 1.00 46.16 207 ASN A N 1
ATOM 1419 C CA . ASN A 1 207 ? -12.949 -10.575 -18.715 1.00 50.03 207 ASN A CA 1
ATOM 1420 C C . ASN A 1 207 ? -14.265 -11.213 -18.348 1.00 50.55 207 ASN A C 1
ATOM 1421 O O . ASN A 1 207 ? -14.294 -12.225 -17.650 1.00 54.64 207 ASN A O 1
ATOM 1426 N N . ARG A 1 208 ? -15.356 -10.638 -18.844 1.00 45.54 208 ARG A N 1
ATOM 1427 C CA . ARG A 1 208 ? -16.680 -11.200 -18.593 1.00 52.24 208 ARG A CA 1
ATOM 1428 C C . ARG A 1 208 ? -16.737 -12.654 -19.069 1.00 57.05 208 ARG A C 1
ATOM 1429 O O . ARG A 1 208 ? -17.074 -13.544 -18.292 1.00 59.00 208 ARG A O 1
ATOM 1437 N N . ARG A 1 209 ? -16.402 -12.895 -20.337 1.00 63.92 209 ARG A N 1
ATOM 1438 C CA . ARG A 1 209 ? -16.396 -14.257 -20.869 1.00 54.46 209 ARG A CA 1
ATOM 1439 C C . ARG A 1 209 ? -15.451 -15.181 -20.100 1.00 53.99 209 ARG A C 1
ATOM 1440 O O . ARG A 1 209 ? -15.756 -16.344 -19.867 1.00 65.18 209 ARG A O 1
ATOM 1448 N N . VAL A 1 210 ? -14.303 -14.654 -19.705 1.00 53.70 210 VAL A N 1
ATOM 1449 C CA . VAL A 1 210 ? -13.278 -15.450 -19.042 1.00 56.95 210 VAL A CA 1
ATOM 1450 C C . VAL A 1 210 ? -13.697 -15.856 -17.633 1.00 56.67 210 VAL A C 1
ATOM 1451 O O . VAL A 1 210 ? -13.357 -16.941 -17.156 1.00 72.72 210 VAL A O 1
ATOM 1455 N N . ALA A 1 211 ? -14.444 -14.982 -16.973 1.00 66.38 211 ALA A N 1
ATOM 1456 C CA . ALA A 1 211 ? -14.899 -15.240 -15.618 1.00 64.94 211 ALA A CA 1
ATOM 1457 C C . ALA A 1 211 ? -16.034 -16.243 -15.660 1.00 61.11 211 ALA A C 1
ATOM 1458 O O . ALA A 1 211 ? -16.178 -17.087 -14.777 1.00 66.98 211 ALA A O 1
ATOM 1460 N N . SER A 1 212 ? -16.839 -16.143 -16.708 1.00 63.16 212 SER A N 1
ATOM 1461 C CA . SER A 1 212 ? -17.985 -17.024 -16.877 1.00 71.49 212 SER A CA 1
ATOM 1462 C C . SER A 1 212 ? -17.530 -18.433 -17.167 1.00 74.06 212 SER A C 1
ATOM 1463 O O . SER A 1 212 ? -18.314 -19.382 -16.991 1.00 70.05 212 SER A O 1
ATOM 1466 N N . THR A 1 213 ? -16.275 -18.616 -17.595 1.00 70.97 213 THR A N 1
ATOM 1467 C CA . THR A 1 213 ? -15.931 -19.996 -17.581 1.00 75.37 213 THR A CA 1
ATOM 1468 C C . THR A 1 213 ? -14.948 -20.342 -16.501 1.00 81.22 213 THR A C 1
ATOM 1469 O O . THR A 1 213 ? -13.977 -21.023 -16.791 1.00 97.64 213 THR A O 1
ATOM 1473 N N . SER A 1 214 ? -15.394 -20.267 -15.253 1.00 80.25 214 SER A N 1
ATOM 1474 C CA . SER A 1 214 ? -15.286 -21.230 -14.198 1.00 80.18 214 SER A CA 1
ATOM 1475 C C . SER A 1 214 ? -16.571 -21.041 -13.435 1.00 78.43 214 SER A C 1
ATOM 1476 O O . SER A 1 214 ? -17.558 -21.736 -13.603 1.00 66.75 214 SER A O 1
ATOM 1479 N N . MET A 1 215 ? -16.524 -19.934 -12.695 1.00 82.81 215 MET A N 1
ATOM 1480 C CA . MET A 1 215 ? -17.627 -19.330 -11.972 1.00 102.20 215 MET A CA 1
ATOM 1481 C C . MET A 1 215 ? -17.102 -18.028 -11.317 1.00 102.72 215 MET A C 1
ATOM 1482 O O . MET A 1 215 ? -15.890 -17.911 -11.091 1.00 87.23 215 MET A O 1
ATOM 1484 N N . ASN A 1 216 ? -17.982 -17.056 -11.019 1.00 80.38 216 ASN A N 1
ATOM 1485 C CA . ASN A 1 216 ? -19.082 -16.660 -11.933 1.00 74.02 216 ASN A CA 1
ATOM 1486 C C . ASN A 1 216 ? -19.781 -17.792 -12.694 1.00 82.91 216 ASN A C 1
ATOM 1487 O O . ASN A 1 216 ? -19.686 -17.866 -13.936 1.00 77.18 216 ASN A O 1
ATOM 1492 N N . ARG A 1 217 ? -20.487 -18.644 -11.951 1.00 90.58 217 ARG A N 1
ATOM 1493 C CA . ARG A 1 217 ? -20.926 -19.938 -12.460 1.00 97.97 217 ARG A CA 1
ATOM 1494 C C . ARG A 1 217 ? -21.651 -19.861 -13.803 1.00 99.55 217 ARG A C 1
ATOM 1495 O O . ARG A 1 217 ? -21.636 -20.824 -14.575 1.00 106.48 217 ARG A O 1
ATOM 1499 N N . GLU A 1 218 ? -22.274 -18.719 -14.082 1.00 86.69 218 GLU A N 1
ATOM 1500 C CA . GLU A 1 218 ? -22.853 -18.482 -15.397 1.00 69.27 218 GLU A CA 1
ATOM 1501 C C . GLU A 1 218 ? -22.776 -17.010 -15.777 1.00 62.16 218 GLU A C 1
ATOM 1502 O O . GLU A 1 218 ? -22.779 -16.128 -14.912 1.00 58.30 218 GLU A O 1
ATOM 1504 N N . SER A 1 219 ? -22.681 -16.757 -17.079 1.00 55.95 219 SER A N 1
ATOM 1505 C CA . SER A 1 219 ? -22.750 -15.403 -17.610 1.00 58.85 219 SER A CA 1
ATOM 1506 C C . SER A 1 219 ? -24.227 -15.028 -17.786 1.00 52.42 219 SER A C 1
ATOM 1507 O O . SER A 1 219 ? -24.589 -13.851 -17.969 1.00 34.35 219 SER A O 1
ATOM 1510 N N . SER A 1 220 ? -25.064 -16.062 -17.727 1.00 43.96 220 SER A N 1
ATOM 1511 C CA . SER A 1 220 ? -26.496 -15.933 -17.910 1.00 31.78 220 SER A CA 1
ATOM 1512 C C . SER A 1 220 ? -27.141 -15.315 -16.687 1.00 31.90 220 SER A C 1
ATOM 1513 O O . SER A 1 220 ? -28.280 -14.866 -16.753 1.00 27.73 220 SER A O 1
ATOM 1516 N N . ARG A 1 221 ? -26.436 -15.335 -15.563 1.00 31.47 221 ARG A N 1
ATOM 1517 C CA . ARG A 1 221 ? -26.875 -14.599 -14.379 1.00 31.65 221 ARG A CA 1
ATOM 1518 C C . ARG A 1 221 ? -26.234 -13.258 -14.115 1.00 31.55 221 ARG A C 1
ATOM 1519 O O . ARG A 1 221 ? -26.518 -12.650 -13.088 1.00 42.02 221 ARG A O 1
ATOM 1527 N N . SER A 1 222 ? -25.323 -12.811 -14.961 1.00 21.57 222 SER A N 1
ATOM 1528 C CA . SER A 1 222 ? -24.630 -11.598 -14.609 1.00 22.17 222 SER A CA 1
ATOM 1529 C C . SER A 1 222 ? -25.205 -10.505 -15.458 1.00 31.75 222 SER A C 1
ATOM 1530 O O . SER A 1 222 ? -25.563 -10.749 -16.607 1.00 33.89 222 SER A O 1
ATOM 1533 N N . HIS A 1 223 ? -25.329 -9.316 -14.878 1.00 28.08 223 HIS A N 1
ATOM 1534 C CA . HIS A 1 223 ? -25.655 -8.108 -15.610 1.00 13.04 223 HIS A CA 1
ATOM 1535 C C . HIS A 1 223 ? -24.357 -7.400 -15.954 1.00 16.61 223 HIS A C 1
ATOM 1536 O O . HIS A 1 223 ? -23.414 -7.397 -15.160 1.00 36.53 223 HIS A O 1
ATOM 1543 N N . ALA A 1 224 ? -24.303 -6.783 -17.123 1.00 23.05 224 ALA A N 1
ATOM 1544 C CA . ALA A 1 224 ? -23.104 -6.067 -17.551 1.00 20.17 224 ALA A CA 1
ATOM 1545 C C . ALA A 1 224 ? -23.478 -4.636 -17.854 1.00 19.30 224 ALA A C 1
ATOM 1546 O O . ALA A 1 224 ? -24.448 -4.384 -18.569 1.00 25.03 224 ALA A O 1
ATOM 1548 N N . VAL A 1 225 ? -22.714 -3.700 -17.305 1.00 16.02 225 VAL A N 1
ATOM 1549 C CA . VAL A 1 225 ? -23.045 -2.300 -17.445 1.00 17.82 225 VAL A CA 1
ATOM 1550 C C . VAL A 1 225 ? -21.862 -1.526 -17.984 1.00 24.44 225 VAL A C 1
ATOM 1551 O O . VAL A 1 225 ? -20.828 -1.388 -17.336 1.00 28.00 225 VAL A O 1
ATOM 1555 N N . PHE A 1 226 ? -22.035 -1.014 -19.189 1.00 21.31 226 PHE A N 1
ATOM 1556 C CA . PHE A 1 226 ? -21.001 -0.266 -19.831 1.00 23.29 226 PHE A CA 1
ATOM 1557 C C . PHE A 1 226 ? -21.473 1.164 -19.822 1.00 22.12 226 PHE A C 1
ATOM 1558 O O . PHE A 1 226 ? -22.589 1.461 -20.244 1.00 28.07 226 PHE A O 1
ATOM 1566 N N . THR A 1 227 ? -20.629 2.060 -19.344 1.00 24.11 227 THR A N 1
ATOM 1567 C CA . THR A 1 227 ? -21.061 3.430 -19.105 1.00 25.32 227 THR A CA 1
ATOM 1568 C C . THR A 1 227 ? -20.104 4.411 -19.742 1.00 24.89 227 THR A C 1
ATOM 1569 O O . THR A 1 227 ? -18.888 4.254 -19.657 1.00 34.34 227 THR A O 1
ATOM 1573 N N . ILE A 1 228 ? -20.642 5.430 -20.382 1.00 19.53 228 ILE A N 1
ATOM 1574 C CA . ILE A 1 228 ? -19.789 6.487 -20.860 1.00 22.14 228 ILE A CA 1
ATOM 1575 C C . ILE A 1 228 ? -20.278 7.789 -20.305 1.00 28.15 228 ILE A C 1
ATOM 1576 O O . ILE A 1 228 ? -21.459 8.135 -20.416 1.00 27.61 228 ILE A O 1
ATOM 1581 N N . THR A 1 229 ? -19.363 8.538 -19.724 1.00 37.84 229 THR A N 1
ATOM 1582 C CA . THR A 1 229 ? -19.696 9.897 -19.367 1.00 34.09 229 THR A CA 1
ATOM 1583 C C . THR A 1 229 ? -19.248 10.817 -20.477 1.00 30.37 229 THR A C 1
ATOM 1584 O O . THR A 1 229 ? -18.137 10.714 -20.987 1.00 34.99 229 THR A O 1
ATOM 1588 N N . ILE A 1 230 ? -20.148 11.692 -20.872 1.00 25.42 230 ILE A N 1
ATOM 1589 C CA . ILE A 1 230 ? -19.916 12.585 -21.985 1.00 29.14 230 ILE A CA 1
ATOM 1590 C C . ILE A 1 230 ? -20.100 14.000 -21.483 1.00 43.34 230 ILE A C 1
ATOM 1591 O O . ILE A 1 230 ? -21.192 14.398 -21.054 1.00 38.14 230 ILE A O 1
ATOM 1596 N N . GLU A 1 231 ? -19.024 14.763 -21.552 1.00 46.18 231 GLU A N 1
ATOM 1597 C CA . GLU A 1 231 ? -18.980 16.051 -20.912 1.00 37.42 231 GLU A CA 1
ATOM 1598 C C . GLU A 1 231 ? -18.444 17.016 -21.923 1.00 38.74 231 GLU A C 1
ATOM 1599 O O . GLU A 1 231 ? -17.340 16.828 -22.435 1.00 43.77 231 GLU A O 1
ATOM 1605 N N . SER A 1 232 ? -19.230 18.038 -22.246 1.00 37.89 232 SER A N 1
ATOM 1606 C CA . SER A 1 232 ? -18.737 19.074 -23.150 1.00 52.09 232 SER A CA 1
ATOM 1607 C C . SER A 1 232 ? -18.633 20.424 -22.443 1.00 57.37 232 SER A C 1
ATOM 1608 O O . SER A 1 232 ? -19.357 20.683 -21.488 1.00 62.88 232 SER A O 1
ATOM 1611 N N . MET A 1 233 ? -17.713 21.263 -22.915 1.00 66.59 233 MET A N 1
ATOM 1612 C CA . MET A 1 233 ? -17.541 22.621 -22.414 1.00 49.53 233 MET A CA 1
ATOM 1613 C C . MET A 1 233 ? -17.573 23.592 -23.569 1.00 50.81 233 MET A C 1
ATOM 1614 O O . MET A 1 233 ? -16.776 23.489 -24.497 1.00 62.23 233 MET A O 1
ATOM 1619 N N . GLU A 1 234 ? -18.503 24.529 -23.522 1.00 46.56 234 GLU A N 1
ATOM 1620 C CA . GLU A 1 234 ? -18.589 25.539 -24.558 1.00 63.42 234 GLU A CA 1
ATOM 1621 C C . GLU A 1 234 ? -17.959 26.768 -23.919 1.00 68.99 234 GLU A C 1
ATOM 1622 O O . GLU A 1 234 ? -18.552 27.367 -23.022 1.00 55.66 234 GLU A O 1
ATOM 1628 N N . LYS A 1 235 ? -16.746 27.136 -24.336 1.00 79.55 235 LYS A N 1
ATOM 1629 C CA . LYS A 1 235 ? -16.020 28.073 -23.487 1.00 74.33 235 LYS A CA 1
ATOM 1630 C C . LYS A 1 235 ? -15.567 29.368 -24.107 1.00 81.01 235 LYS A C 1
ATOM 1631 O O . LYS A 1 235 ? -14.465 29.459 -24.658 1.00 96.94 235 LYS A O 1
ATOM 1634 N N . SER A 1 236 ? -16.313 30.427 -23.819 1.00 80.05 236 SER A N 1
ATOM 1635 C CA . SER A 1 236 ? -16.136 31.646 -24.597 1.00 77.02 236 SER A CA 1
ATOM 1636 C C . SER A 1 236 ? -15.808 32.714 -23.578 1.00 71.55 236 SER A C 1
ATOM 1637 O O . SER A 1 236 ? -16.714 33.250 -22.936 1.00 49.44 236 SER A O 1
ATOM 1640 N N . ASN A 1 237 ? -14.532 33.116 -23.514 1.00 101.59 237 ASN A N 1
ATOM 1641 C CA . ASN A 1 237 ? -13.969 33.640 -22.258 1.00 87.20 237 ASN A CA 1
ATOM 1642 C C . ASN A 1 237 ? -14.864 34.711 -21.820 1.00 96.17 237 ASN A C 1
ATOM 1643 O O . ASN A 1 237 ? -15.383 35.434 -22.658 1.00 100.74 237 ASN A O 1
ATOM 1648 N N . GLU A 1 238 ? -15.068 34.839 -20.517 1.00 84.67 238 GLU A N 1
ATOM 1649 C CA . GLU A 1 238 ? -14.482 34.052 -19.432 1.00 79.74 238 GLU A CA 1
ATOM 1650 C C . GLU A 1 238 ? -15.382 32.872 -19.112 1.00 77.73 238 GLU A C 1
ATOM 1651 O O . GLU A 1 238 ? -15.014 31.960 -18.378 1.00 68.46 238 GLU A O 1
ATOM 1657 N N . ILE A 1 239 ? -16.578 32.918 -19.680 1.00 68.81 239 ILE A N 1
ATOM 1658 C CA . ILE A 1 239 ? -17.674 32.060 -19.279 1.00 54.51 239 ILE A CA 1
ATOM 1659 C C . ILE A 1 239 ? -17.594 30.671 -19.908 1.00 68.59 239 ILE A C 1
ATOM 1660 O O . ILE A 1 239 ? -17.082 30.488 -21.017 1.00 64.38 239 ILE A O 1
ATOM 1665 N N . VAL A 1 240 ? -18.058 29.683 -19.160 1.00 69.18 240 VAL A N 1
ATOM 1666 C CA . VAL A 1 240 ? -18.056 28.318 -19.642 1.00 69.79 240 VAL A CA 1
ATOM 1667 C 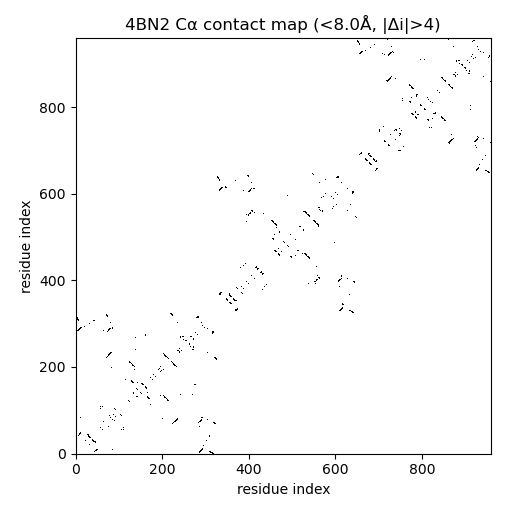C . VAL A 1 240 ? -19.340 27.573 -19.267 1.00 58.55 240 VAL A C 1
ATOM 1668 O O . VAL A 1 240 ? -19.662 27.430 -18.096 1.00 51.91 240 VAL A O 1
ATOM 1672 N N . ASN A 1 241 ? -20.049 27.078 -20.272 1.00 52.68 241 ASN A N 1
ATOM 1673 C CA . ASN A 1 241 ? -21.198 26.225 -20.046 1.00 58.16 241 ASN A CA 1
ATOM 1674 C C . ASN A 1 241 ? -20.720 24.776 -20.029 1.00 56.28 241 ASN A C 1
ATOM 1675 O O . ASN A 1 241 ? -19.892 24.382 -20.853 1.00 48.33 241 ASN A O 1
ATOM 1680 N N . ILE A 1 242 ? -21.230 23.986 -19.090 1.00 54.81 242 ILE A N 1
ATOM 1681 C CA . ILE A 1 242 ? -20.863 22.576 -19.020 1.00 49.57 242 ILE A CA 1
ATOM 1682 C C . ILE A 1 242 ? -22.062 21.648 -19.054 1.00 51.13 242 ILE A C 1
ATOM 1683 O O . ILE A 1 242 ? -22.954 21.699 -18.196 1.00 52.40 242 ILE A O 1
ATOM 1688 N N . ARG A 1 243 ? -22.063 20.787 -20.059 1.00 44.95 243 ARG A N 1
ATOM 1689 C CA . ARG A 1 243 ? -23.066 19.758 -20.178 1.00 39.68 243 ARG A CA 1
ATOM 1690 C C . ARG A 1 243 ? -22.502 18.420 -19.852 1.00 37.70 243 ARG A C 1
ATOM 1691 O O . ARG A 1 243 ? -21.458 18.056 -20.370 1.00 50.62 243 ARG A O 1
ATOM 1699 N N . THR A 1 244 ? -23.188 17.661 -19.016 1.00 35.92 244 THR A N 1
ATOM 1700 C CA . THR A 1 244 ? -22.683 16.340 -18.726 1.00 39.02 244 THR A CA 1
ATOM 1701 C C . THR A 1 244 ? -23.764 15.273 -18.825 1.00 41.70 244 THR A C 1
ATOM 1702 O O . THR A 1 244 ? -24.865 15.408 -18.265 1.00 38.12 244 THR A O 1
ATOM 1706 N N . SER A 1 245 ? -23.427 14.217 -19.560 1.00 45.41 245 SER A N 1
ATOM 1707 C CA . SER A 1 245 ? -24.356 13.137 -19.843 1.00 28.80 245 SER A CA 1
ATOM 1708 C C . SER A 1 245 ? -23.817 11.756 -19.471 1.00 27.78 245 SER A C 1
ATOM 1709 O O . SER A 1 245 ? -22.704 11.384 -19.841 1.00 35.55 245 SER A O 1
ATOM 1712 N N . LEU A 1 246 ? -24.627 10.995 -18.745 1.00 30.75 246 LEU A N 1
ATOM 1713 C CA . LEU A 1 246 ? -24.321 9.610 -18.393 1.00 29.56 246 LEU A CA 1
ATOM 1714 C C . LEU A 1 246 ? -25.055 8.623 -19.321 1.00 33.50 246 LEU A C 1
ATOM 1715 O O . LEU A 1 246 ? -26.285 8.577 -19.327 1.00 25.34 246 LEU A O 1
ATOM 1720 N N . LEU A 1 247 ? -24.310 7.845 -20.110 1.00 35.75 247 LEU A N 1
ATOM 1721 C CA . LEU A 1 247 ? -24.927 6.887 -21.037 1.00 21.25 247 LEU A CA 1
ATOM 1722 C C . LEU A 1 247 ? -24.669 5.476 -20.579 1.00 23.07 247 LEU A C 1
ATOM 1723 O O . LEU A 1 247 ? -23.517 5.026 -20.554 1.00 27.51 247 LEU A O 1
ATOM 1728 N N . ASN A 1 248 ? -25.749 4.791 -20.203 1.00 20.23 248 ASN A N 1
ATOM 1729 C CA . ASN A 1 248 ? -25.683 3.426 -19.676 1.00 17.78 248 ASN A CA 1
ATOM 1730 C C . ASN A 1 248 ? -26.136 2.415 -20.724 1.00 26.86 248 ASN A C 1
ATOM 1731 O O . ASN A 1 248 ? -27.240 2.515 -21.261 1.00 28.11 248 ASN A O 1
ATOM 1736 N N . LEU A 1 249 ? -25.280 1.451 -21.039 1.00 25.05 249 LEU A N 1
ATOM 1737 C CA . LEU A 1 249 ? -25.646 0.436 -22.012 1.00 16.06 249 LEU A CA 1
ATOM 1738 C C . LEU A 1 249 ? -25.528 -0.865 -21.312 1.00 15.22 249 LEU A C 1
ATOM 1739 O O . LEU A 1 249 ? -24.440 -1.255 -20.939 1.00 22.34 249 LEU A O 1
ATOM 1744 N N . VAL A 1 250 ? -26.653 -1.545 -21.142 1.00 21.21 250 VAL A N 1
ATOM 1745 C CA . VAL A 1 250 ? -26.736 -2.648 -20.201 1.00 19.30 250 VAL A CA 1
ATOM 1746 C C . VAL A 1 250 ? -27.158 -3.943 -20.857 1.00 20.03 250 VAL A C 1
ATOM 1747 O O . VAL A 1 250 ? -28.109 -3.948 -21.627 1.00 18.71 250 VAL A O 1
ATOM 1751 N N . ASP A 1 251 ? -26.474 -5.040 -20.525 1.00 22.68 251 ASP A N 1
ATOM 1752 C CA . ASP A 1 251 ? -26.860 -6.373 -21.002 1.00 14.35 251 ASP A CA 1
ATOM 1753 C C . ASP A 1 251 ? -27.288 -7.094 -19.753 1.00 12.35 251 ASP A C 1
ATOM 1754 O O . ASP A 1 251 ? -26.449 -7.510 -18.984 1.00 27.56 251 ASP A O 1
ATOM 1759 N N . LEU A 1 252 ? -28.587 -7.290 -19.571 1.00 12.90 252 LEU A N 1
ATOM 1760 C CA . LEU A 1 252 ? -29.128 -7.882 -18.349 1.00 20.64 252 LEU A CA 1
ATOM 1761 C C . LEU A 1 252 ? -28.951 -9.398 -18.148 1.00 21.72 252 LEU A C 1
ATOM 1762 O O . LEU A 1 252 ? -28.758 -10.158 -19.093 1.00 15.74 252 LEU A O 1
ATOM 1767 N N . ALA A 1 253 ? -29.067 -9.822 -16.898 1.00 19.40 253 ALA A N 1
ATOM 1768 C CA . ALA A 1 253 ? -29.147 -11.229 -16.574 1.00 22.06 253 ALA A CA 1
ATOM 1769 C C . ALA A 1 253 ? -30.391 -11.718 -17.232 1.00 18.84 253 ALA A C 1
ATOM 1770 O O . ALA A 1 253 ? -31.307 -10.944 -17.434 1.00 16.76 253 ALA A O 1
ATOM 1772 N N . GLY A 1 254 ? -30.417 -13.001 -17.569 1.00 20.73 254 GLY A N 1
ATOM 1773 C CA . GLY A 1 254 ? -31.579 -13.596 -18.199 1.00 21.05 254 GLY A CA 1
ATOM 1774 C C . GLY A 1 254 ? -32.796 -13.598 -17.299 1.00 23.38 254 GLY A C 1
ATOM 1775 O O . GLY A 1 254 ? -32.677 -13.781 -16.088 1.00 25.83 254 GLY A O 1
ATOM 1776 N N . SER A 1 255 ? -33.970 -13.441 -17.908 1.00 26.49 255 SER A N 1
ATOM 1777 C CA . SER A 1 255 ? -35.201 -13.197 -17.173 1.00 16.30 255 SER A CA 1
ATOM 1778 C C . SER A 1 255 ? -36.041 -14.430 -16.847 1.00 20.22 255 SER A C 1
ATOM 1779 O O . SER A 1 255 ? -37.090 -14.309 -16.212 1.00 29.69 255 SER A O 1
ATOM 1782 N N . GLU A 1 256 ? -35.587 -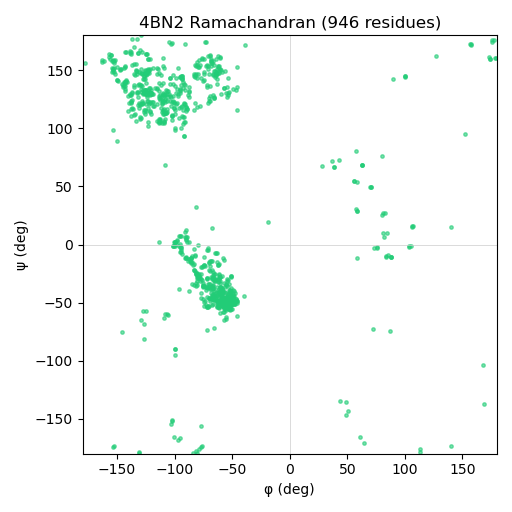15.595 -17.295 1.00 18.37 256 GLU A N 1
ATOM 1783 C CA . GLU A 1 256 ? -36.325 -16.838 -17.107 1.00 22.21 256 GLU A CA 1
ATOM 1784 C C . GLU A 1 256 ? -36.359 -17.269 -15.646 1.00 32.15 256 GLU A C 1
ATOM 1785 O O . GLU A 1 256 ? -35.564 -16.802 -14.832 1.00 28.90 256 GLU A O 1
ATOM 1791 N N . ARG A 1 257 ? -37.285 -18.165 -15.325 1.00 34.17 257 ARG A N 1
ATOM 1792 C CA . ARG A 1 257 ? -37.427 -18.679 -13.969 1.00 40.85 257 ARG A CA 1
ATOM 1793 C C . ARG A 1 257 ? -36.703 -20.011 -13.813 1.00 37.28 257 ARG A C 1
ATOM 1794 O O . ARG A 1 257 ? -36.559 -20.763 -14.776 1.00 37.02 257 ARG A O 1
ATOM 1796 N N . ASN A 1 273 ? -36.250 -20.300 -12.596 1.00 77.15 273 ASN A N 1
ATOM 1797 C CA . ASN A 1 273 ? -36.421 -19.384 -11.474 1.00 106.07 273 ASN A CA 1
ATOM 1798 C C . ASN A 1 273 ? -36.061 -17.954 -11.856 1.00 82.08 273 ASN A C 1
ATOM 1799 O O . ASN A 1 273 ? -35.249 -17.730 -12.752 1.00 90.51 273 ASN A O 1
ATOM 1801 N N . ILE A 1 274 ? -36.669 -16.991 -11.173 1.00 74.61 274 ILE A N 1
ATOM 1802 C CA . ILE A 1 274 ? -36.469 -15.584 -11.498 1.00 57.02 274 ILE A CA 1
ATOM 1803 C C . ILE A 1 274 ? -35.402 -14.921 -10.631 1.00 50.67 274 ILE A C 1
ATOM 1804 O O . ILE A 1 274 ? -35.616 -14.676 -9.446 1.00 61.10 274 ILE A O 1
ATOM 1809 N N . ASN A 1 275 ? -34.256 -14.627 -11.238 1.00 76.42 275 ASN A N 1
ATOM 1810 C CA . ASN A 1 275 ? -33.163 -13.907 -10.546 1.00 48.35 275 ASN A CA 1
ATOM 1811 C C . ASN A 1 275 ? -33.730 -12.697 -9.791 1.00 43.63 275 ASN A C 1
ATOM 1812 O O . ASN A 1 275 ? -34.549 -11.938 -10.324 1.00 44.32 275 ASN A O 1
ATOM 1817 N N . ARG A 1 276 ? -33.331 -12.527 -8.531 1.00 33.84 276 ARG A N 1
ATOM 1818 C CA . ARG A 1 276 ? -34.041 -11.555 -7.691 1.00 51.06 276 ARG A CA 1
ATOM 1819 C C . ARG A 1 276 ? -33.903 -10.081 -8.088 1.00 45.78 276 ARG A C 1
ATOM 1820 O O . ARG A 1 276 ? -34.888 -9.341 -8.001 1.00 43.71 276 ARG A O 1
ATOM 1828 N N . SER A 1 277 ? -32.714 -9.669 -8.531 1.00 32.00 277 SER A N 1
ATOM 1829 C CA . SER A 1 277 ? -32.519 -8.318 -9.051 1.00 34.15 277 SER A CA 1
ATOM 1830 C C . SER A 1 277 ? -33.508 -8.032 -10.200 1.00 39.89 277 SER A C 1
ATOM 1831 O O . SER A 1 277 ? -33.998 -6.906 -10.379 1.00 35.36 277 SER A O 1
ATOM 1834 N N . LEU A 1 278 ? -33.803 -9.059 -10.983 1.00 32.32 278 LEU A N 1
ATOM 1835 C CA . LEU A 1 278 ? -34.796 -8.932 -12.040 1.00 32.84 278 LEU A CA 1
ATOM 1836 C C . LEU A 1 278 ? -36.205 -8.871 -11.470 1.00 43.66 278 LEU A C 1
ATOM 1837 O O . LEU A 1 278 ? -37.088 -8.134 -11.984 1.00 31.43 278 LEU A O 1
ATOM 1842 N N . SER A 1 279 ? -36.415 -9.639 -10.402 1.00 43.96 279 SER A N 1
ATOM 1843 C CA . SER A 1 279 ? -37.672 -9.558 -9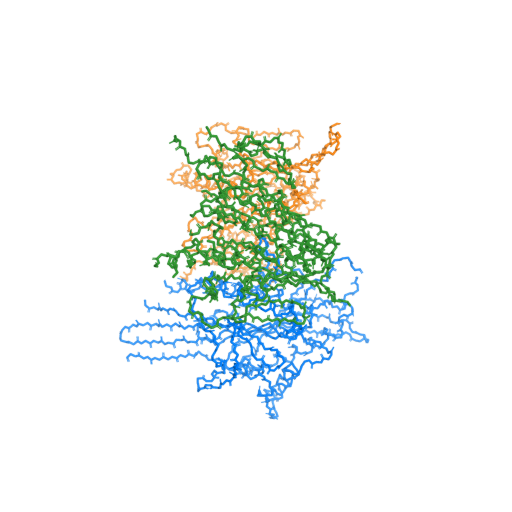.672 1.00 38.86 279 SER A CA 1
ATOM 1844 C C . SER A 1 279 ? -37.886 -8.141 -9.133 1.00 41.74 279 SER A C 1
ATOM 1845 O O . SER A 1 279 ? -38.994 -7.580 -9.227 1.00 35.05 279 SER A O 1
ATOM 1848 N N . CYS A 1 280 ? -36.824 -7.564 -8.569 1.00 29.72 280 CYS A N 1
ATOM 1849 C CA . CYS A 1 280 ? -36.874 -6.156 -8.171 1.00 39.89 280 CYS A CA 1
ATOM 1850 C C . CYS A 1 280 ? -37.190 -5.296 -9.381 1.00 29.61 280 CYS A C 1
ATOM 1851 O O . CYS A 1 280 ? -37.965 -4.342 -9.292 1.00 31.22 280 CYS A O 1
ATOM 1854 N N . LEU A 1 281 ? -36.597 -5.633 -10.520 1.00 27.44 281 LEU A N 1
ATOM 1855 C CA . LEU A 1 281 ? -36.853 -4.836 -11.709 1.00 35.68 281 LEU A CA 1
ATOM 1856 C C . LEU A 1 281 ? -38.348 -4.852 -12.027 1.00 31.15 281 LEU A C 1
ATOM 1857 O O . LEU A 1 281 ? -38.951 -3.803 -12.223 1.00 26.55 281 LEU A O 1
ATOM 1862 N N . GLY A 1 282 ? -38.945 -6.041 -12.040 1.00 30.96 282 GLY A N 1
ATOM 1863 C CA . GLY A 1 282 ? -40.392 -6.171 -12.142 1.00 19.26 282 GLY A CA 1
ATOM 1864 C C . GLY A 1 282 ? -41.151 -5.381 -11.095 1.00 31.27 282 GLY A C 1
ATOM 1865 O O . GLY A 1 282 ? -42.038 -4.612 -11.435 1.00 34.79 282 GLY A O 1
ATOM 1866 N N . GLN A 1 283 ? -40.797 -5.530 -9.821 1.00 38.70 283 GLN A N 1
ATOM 1867 C CA . GLN A 1 283 ? -41.468 -4.759 -8.775 1.00 31.08 283 GLN A CA 1
ATOM 1868 C C . GLN A 1 283 ? -41.386 -3.259 -9.005 1.00 35.53 283 GLN A C 1
ATOM 1869 O O . GLN A 1 283 ? -42.385 -2.545 -8.875 1.00 49.93 283 GLN A O 1
ATOM 1875 N N . VAL A 1 284 ? -40.201 -2.766 -9.346 1.00 34.62 284 VAL A N 1
ATOM 1876 C CA . VAL A 1 284 ? -40.044 -1.325 -9.571 1.00 24.76 284 VAL A CA 1
ATOM 1877 C C . VAL A 1 284 ? -40.911 -0.858 -10.739 1.00 33.27 284 VAL A C 1
ATOM 1878 O O . VAL A 1 284 ? -41.731 0.045 -10.580 1.00 36.08 284 VAL A O 1
ATOM 1882 N N . ILE A 1 285 ? -40.767 -1.505 -11.898 1.00 33.77 285 ILE A N 1
ATOM 1883 C CA . ILE A 1 285 ? -41.612 -1.187 -13.055 1.00 43.77 285 ILE A CA 1
ATOM 1884 C C . ILE A 1 285 ? -43.090 -1.127 -12.653 1.00 47.89 285 ILE A C 1
ATOM 1885 O O . ILE A 1 285 ? -43.773 -0.138 -12.945 1.00 45.65 285 ILE A O 1
ATOM 1890 N N . THR A 1 286 ? -43.571 -2.166 -11.968 1.00 28.77 286 THR A N 1
ATOM 1891 C CA . THR A 1 286 ? -44.946 -2.178 -11.486 1.00 43.63 286 THR A CA 1
ATOM 1892 C C . THR A 1 286 ? -45.300 -0.972 -10.621 1.00 42.80 286 THR A C 1
ATOM 1893 O O . THR A 1 286 ? -46.172 -0.189 -10.981 1.00 51.21 286 THR A O 1
ATOM 1897 N N . ALA A 1 287 ? -44.638 -0.817 -9.483 1.00 39.45 287 ALA A N 1
ATOM 1898 C CA . ALA A 1 287 ? -44.940 0.327 -8.624 1.00 39.70 287 ALA A CA 1
ATOM 1899 C C . ALA A 1 287 ? -45.013 1.637 -9.410 1.00 44.38 287 ALA A C 1
ATOM 1900 O O . ALA A 1 287 ? -45.958 2.412 -9.247 1.00 46.01 287 ALA A O 1
ATOM 1902 N N . LEU A 1 288 ? -44.026 1.879 -10.270 1.00 46.43 288 LEU A N 1
ATOM 1903 C CA . LEU A 1 288 ? -43.994 3.108 -11.065 1.00 46.56 288 LEU A CA 1
ATOM 1904 C C . LEU A 1 288 ? -45.287 3.328 -11.827 1.00 49.50 288 LEU A C 1
ATOM 1905 O O . LEU A 1 288 ? -45.798 4.441 -11.907 1.00 58.94 288 LEU A O 1
ATOM 1910 N N . VAL A 1 289 ? -45.803 2.261 -12.410 1.00 50.28 289 VAL A N 1
ATOM 1911 C CA . VAL A 1 289 ? -47.022 2.359 -13.193 1.00 59.02 289 VAL A CA 1
ATOM 1912 C C . VAL A 1 289 ? -48.214 2.788 -12.326 1.00 68.39 289 VAL A C 1
ATOM 1913 O O . VAL A 1 289 ? -48.961 3.696 -12.701 1.00 72.28 289 VAL A O 1
ATOM 1917 N N . ASP A 1 290 ? -48.379 2.146 -11.167 1.00 61.96 290 ASP A N 1
ATOM 1918 C CA . ASP A 1 290 ? -49.425 2.521 -10.201 1.00 66.37 290 ASP A CA 1
ATOM 1919 C C . ASP A 1 290 ? -49.389 4.003 -9.905 1.00 74.18 290 ASP A C 1
ATOM 1920 O O . ASP A 1 290 ? -50.414 4.659 -9.832 1.00 89.24 290 ASP A O 1
ATOM 1925 N N . VAL A 1 291 ? -48.183 4.508 -9.709 1.00 74.68 291 VAL A N 1
ATOM 1926 C CA . VAL A 1 291 ? -47.934 5.899 -9.385 1.00 64.56 291 VAL A CA 1
ATOM 1927 C C . VAL A 1 291 ? -48.169 6.838 -10.566 1.00 72.98 291 VAL A C 1
ATOM 1928 O O . VAL A 1 291 ? -48.932 7.805 -10.466 1.00 94.45 291 VAL A O 1
ATOM 1932 N N . GLY A 1 292 ? -47.517 6.554 -11.687 1.00 78.50 292 GLY A N 1
ATOM 1933 C CA . GLY A 1 292 ? -47.650 7.397 -12.857 1.00 75.52 292 GLY A CA 1
ATOM 1934 C C . GLY A 1 292 ? -49.102 7.610 -13.234 1.00 86.17 292 GLY A C 1
ATOM 1935 O O . GLY A 1 292 ? -49.499 8.698 -13.641 1.00 79.42 292 GLY A O 1
ATOM 1936 N N . ASN A 1 293 ? -49.902 6.560 -13.104 1.00 92.00 293 ASN A N 1
ATOM 1937 C CA . ASN A 1 293 ? -51.332 6.714 -13.261 1.00 94.18 293 ASN A CA 1
ATOM 1938 C C . ASN A 1 293 ? -51.957 6.442 -11.902 1.00 91.17 293 ASN A C 1
ATOM 1939 O O . ASN A 1 293 ? -52.104 5.289 -11.500 1.00 95.57 293 ASN A O 1
ATOM 1944 N N . GLY A 1 294 ? -52.382 7.505 -11.229 1.00 78.55 294 GLY A N 1
ATOM 1945 C CA . GLY A 1 294 ? -53.041 7.400 -9.939 1.00 90.64 294 GLY A CA 1
ATOM 1946 C C . GLY A 1 294 ? -52.344 6.795 -8.722 1.00 89.29 294 GLY A C 1
ATOM 1947 O O . GLY A 1 294 ? -51.122 6.659 -8.626 1.00 97.30 294 GLY A O 1
ATOM 1948 N N . LYS A 1 295 ? -53.185 6.505 -7.744 1.00 90.66 295 LYS A N 1
ATOM 1949 C CA . LYS A 1 295 ? -52.827 5.906 -6.471 1.00 104.17 295 LYS A CA 1
ATOM 1950 C C . LYS A 1 295 ? -51.651 6.613 -5.822 1.00 111.47 295 LYS A C 1
ATOM 1951 O O . LYS A 1 295 ? -51.450 7.816 -5.994 1.00 116.09 295 LYS A O 1
ATOM 1953 N N . GLN A 1 296 ? -50.848 5.828 -5.116 1.00 111.58 296 GLN A N 1
ATOM 1954 C CA . GLN A 1 296 ? -49.479 6.155 -4.759 1.00 93.02 296 GLN A CA 1
ATOM 1955 C C . GLN A 1 296 ? -48.872 4.836 -4.359 1.00 83.91 296 GLN A C 1
ATOM 1956 O O . GLN A 1 296 ? -49.591 3.921 -3.960 1.00 91.03 296 GLN A O 1
ATOM 1962 N N . ARG A 1 297 ? -47.552 4.751 -4.401 1.00 84.26 297 ARG A N 1
ATOM 1963 C CA . ARG A 1 297 ? -46.863 3.509 -4.105 1.00 74.49 297 ARG A CA 1
ATOM 1964 C C . ARG A 1 297 ? -45.443 3.814 -3.681 1.00 77.17 297 ARG A C 1
ATOM 1965 O O . ARG A 1 297 ? -44.908 4.896 -3.955 1.00 56.41 297 ARG A O 1
ATOM 1973 N N . HIS A 1 298 ? -44.846 2.827 -3.027 1.00 73.46 298 HIS A N 1
ATOM 1974 C CA . HIS A 1 298 ? -43.445 2.838 -2.657 1.00 61.20 298 HIS A CA 1
ATOM 1975 C C . HIS A 1 298 ? -42.651 2.066 -3.705 1.00 63.34 298 HIS A C 1
ATOM 1976 O O . HIS A 1 298 ? -43.004 0.933 -4.021 1.00 64.65 298 HIS A O 1
ATOM 1983 N N . VAL A 1 299 ? -41.599 2.670 -4.258 1.00 48.72 299 VAL A N 1
ATOM 1984 C CA . VAL A 1 299 ? -40.728 1.943 -5.180 1.00 40.48 299 VAL A CA 1
ATOM 1985 C C . VAL A 1 299 ? -39.373 1.639 -4.582 1.00 36.17 299 VAL A C 1
ATOM 1986 O O . VAL A 1 299 ? -38.630 2.571 -4.228 1.00 36.48 299 VAL A O 1
ATOM 1990 N N . CYS A 1 300 ? -39.021 0.363 -4.410 1.00 32.84 300 CYS A N 1
ATOM 1991 C CA . CYS A 1 300 ? -37.722 0.161 -3.732 1.00 48.32 300 CYS A CA 1
ATOM 1992 C C . CYS A 1 300 ? -36.642 0.049 -4.772 1.00 38.99 300 CYS A C 1
ATOM 1993 O O . CYS A 1 300 ? -36.411 -0.998 -5.323 1.00 37.73 300 CYS A O 1
ATOM 1996 N N . TYR A 1 301 ? -35.884 1.109 -4.938 1.00 41.62 301 TYR A N 1
ATOM 1997 C CA . TYR A 1 301 ? -34.828 1.113 -5.912 1.00 30.98 301 TYR A CA 1
ATOM 1998 C C . TYR A 1 301 ? -33.686 0.386 -5.265 1.00 32.90 301 TYR A C 1
ATOM 1999 O O . TYR A 1 301 ? -32.875 -0.238 -5.937 1.00 46.24 301 TYR A O 1
ATOM 2008 N N . ARG A 1 302 ? -33.641 0.470 -3.941 1.00 34.48 302 ARG A N 1
ATOM 2009 C CA . ARG A 1 302 ? -32.492 0.030 -3.174 1.00 25.42 302 ARG A CA 1
ATOM 2010 C C . ARG A 1 302 ? -32.597 -1.433 -2.843 1.00 30.53 302 ARG A C 1
ATOM 2011 O O . ARG A 1 302 ? -31.724 -1.986 -2.183 1.00 32.85 302 ARG A O 1
ATOM 2019 N N . ASP A 1 303 ? -33.661 -2.071 -3.322 1.00 34.00 303 ASP A N 1
ATOM 2020 C CA . ASP A 1 303 ? -33.840 -3.509 -3.079 1.00 29.96 303 ASP A CA 1
ATOM 2021 C C . ASP A 1 303 ? -32.845 -4.372 -3.855 1.00 29.48 303 ASP A C 1
ATOM 2022 O O . ASP A 1 303 ? -32.710 -5.557 -3.575 1.00 26.25 303 ASP A O 1
ATOM 2027 N N . SER A 1 304 ? -32.172 -3.786 -4.847 1.00 34.97 304 SER A N 1
ATOM 2028 C CA . SER A 1 304 ? -31.149 -4.498 -5.629 1.00 28.43 304 SER A CA 1
ATOM 2029 C C . SER A 1 304 ? -30.139 -3.501 -6.184 1.00 29.42 304 SER A C 1
ATOM 2030 O O . SER A 1 304 ? -30.487 -2.340 -6.488 1.00 25.61 304 SER A O 1
ATOM 2033 N N . LYS A 1 305 ? -28.898 -3.943 -6.340 1.00 22.78 305 LYS A N 1
ATOM 2034 C CA . LYS A 1 305 ? -27.878 -3.036 -6.839 1.00 26.37 305 LYS A CA 1
ATOM 2035 C C . LYS A 1 305 ? -28.279 -2.549 -8.216 1.00 32.83 305 LYS A C 1
ATOM 2036 O O . LYS A 1 305 ? -28.024 -1.406 -8.572 1.00 27.80 305 LYS A O 1
ATOM 2042 N N . LEU A 1 306 ? -28.954 -3.413 -8.969 1.00 31.15 306 LEU A N 1
ATOM 2043 C CA . LEU A 1 306 ? -29.362 -3.077 -10.322 1.00 15.09 306 LEU A CA 1
ATOM 2044 C C . LEU A 1 306 ? -30.396 -1.977 -10.356 1.00 23.56 306 LEU A C 1
ATOM 2045 O O . LEU A 1 306 ? -30.246 -0.976 -11.078 1.00 25.30 306 LEU A O 1
ATOM 2050 N N . THR A 1 307 ? -31.456 -2.140 -9.582 1.00 20.37 307 THR A N 1
ATOM 2051 C CA . THR A 1 307 ? -32.521 -1.142 -9.642 1.00 21.53 307 THR A CA 1
ATOM 2052 C C . THR A 1 307 ? -32.045 0.192 -9.076 1.00 24.21 307 THR A C 1
ATOM 2053 O O . THR A 1 307 ? -32.481 1.267 -9.490 1.00 22.68 307 THR A O 1
ATOM 2057 N N . PHE A 1 308 ? -31.112 0.107 -8.146 1.00 25.34 308 PHE A N 1
ATOM 2058 C CA . PHE A 1 308 ? -30.552 1.294 -7.536 1.00 26.22 308 PHE A CA 1
ATOM 2059 C C . PHE A 1 308 ? -29.670 2.035 -8.517 1.00 22.23 308 PHE A C 1
ATOM 2060 O O . PHE A 1 308 ? -29.837 3.222 -8.780 1.00 28.45 308 PHE A O 1
ATOM 2068 N N . LEU A 1 309 ? -28.717 1.319 -9.085 1.00 29.29 309 LEU A N 1
ATOM 2069 C CA . LEU A 1 309 ? -27.806 1.927 -10.047 1.00 34.36 309 LEU A CA 1
ATOM 2070 C C . LEU A 1 309 ? -28.555 2.475 -11.249 1.00 33.20 309 LEU A C 1
ATOM 2071 O O . LEU A 1 309 ? -28.092 3.392 -11.910 1.00 44.19 309 LEU A O 1
ATOM 2076 N N . LEU A 1 310 ? -29.691 1.863 -11.548 1.00 18.06 310 LEU A N 1
ATOM 2077 C CA . LEU A 1 310 ? -30.537 2.275 -12.644 1.00 26.37 310 LEU A CA 1
ATOM 2078 C C . LEU A 1 310 ? -31.666 3.234 -12.253 1.00 42.02 310 LEU A C 1
ATOM 2079 O O . LEU A 1 310 ? -32.570 3.500 -13.059 1.00 28.44 310 LEU A O 1
ATOM 2084 N N . ARG A 1 311 ? -31.655 3.701 -11.003 1.00 35.72 311 ARG A N 1
ATOM 2085 C CA . ARG A 1 311 ? -32.769 4.497 -10.479 1.00 26.11 311 ARG A CA 1
ATOM 2086 C C . ARG A 1 311 ? -33.239 5.609 -11.409 1.00 32.39 311 ARG A C 1
ATOM 2087 O O . ARG A 1 311 ? -34.441 5.751 -11.618 1.00 32.70 311 ARG A O 1
ATOM 2095 N N . ASP A 1 312 ? -32.316 6.396 -11.966 1.00 29.84 312 ASP A N 1
ATOM 2096 C CA . ASP A 1 312 ? -32.719 7.463 -12.892 1.00 26.63 312 ASP A CA 1
ATOM 2097 C C . ASP A 1 312 ? -33.279 6.928 -14.174 1.00 25.58 312 ASP A C 1
ATOM 2098 O O . ASP A 1 312 ? -34.086 7.571 -14.813 1.00 23.07 312 ASP A O 1
ATOM 2103 N N . SER A 1 313 ? -32.816 5.753 -14.574 1.00 43.08 313 SER A N 1
ATOM 2104 C CA . SER A 1 313 ? -33.279 5.153 -15.823 1.00 25.42 313 SER A CA 1
ATOM 2105 C C . SER A 1 313 ? -34.733 4.777 -15.722 1.00 33.93 313 SER A C 1
ATOM 2106 O O . SER A 1 313 ? -35.414 4.719 -16.729 1.00 31.27 313 SER A O 1
ATOM 2109 N N . LEU A 1 314 ? -35.215 4.512 -14.509 1.00 41.38 314 LEU A N 1
ATOM 2110 C CA . LEU A 1 314 ? -36.619 4.174 -14.357 1.00 26.09 314 LEU A CA 1
ATOM 2111 C C . LEU A 1 314 ? -37.361 5.283 -13.638 1.00 29.90 314 LEU A C 1
ATOM 2112 O O . LEU A 1 314 ? -37.321 5.393 -12.425 1.00 43.46 314 LEU A O 1
ATOM 2117 N N . GLY A 1 315 ? -38.134 6.047 -14.387 1.00 37.49 315 GLY A N 1
ATOM 2118 C CA . GLY A 1 315 ? -38.916 7.122 -13.804 1.00 34.57 315 GLY A CA 1
ATOM 2119 C C . GLY A 1 315 ? -38.104 8.345 -13.437 1.00 32.08 315 GLY A C 1
ATOM 2120 O O . GLY A 1 315 ? -38.652 9.348 -13.001 1.00 35.74 315 GLY A O 1
ATOM 2121 N N . GLY A 1 316 ? -36.794 8.273 -13.626 1.00 37.47 316 GLY A N 1
ATOM 2122 C CA . GLY A 1 316 ? -35.898 9.321 -13.160 1.00 27.98 316 GLY A CA 1
ATOM 2123 C C . GLY A 1 316 ? -35.413 10.232 -14.261 1.00 25.33 316 GLY A C 1
ATOM 2124 O O . GLY A 1 316 ? -36.084 10.381 -15.282 1.00 27.78 316 GLY A O 1
ATOM 2125 N N . ASN A 1 317 ? -34.254 10.854 -14.076 1.00 25.83 317 ASN A N 1
ATOM 2126 C CA . ASN A 1 317 ? -33.843 11.845 -15.063 1.00 30.24 317 ASN A CA 1
ATOM 2127 C C . ASN A 1 317 ? -32.948 11.152 -16.056 1.00 32.96 317 ASN A C 1
ATOM 2128 O O . ASN A 1 317 ? -31.733 11.068 -15.877 1.00 30.96 317 ASN A O 1
ATOM 2133 N N . ALA A 1 318 ? -33.541 10.812 -17.186 1.00 28.90 318 ALA A N 1
ATOM 2134 C CA . ALA A 1 318 ? -32.831 10.117 -18.248 1.00 31.66 318 ALA A CA 1
ATOM 2135 C C . ALA A 1 318 ? -33.788 9.717 -19.346 1.00 28.59 318 ALA A C 1
ATOM 2136 O O . ALA A 1 318 ? -34.984 9.522 -19.111 1.00 24.40 318 ALA A O 1
ATOM 2138 N N . LYS A 1 319 ? -33.224 9.470 -20.515 1.00 31.25 319 LYS A N 1
ATOM 2139 C CA . LYS A 1 319 ? -34.000 9.036 -21.647 1.00 27.46 319 LYS A CA 1
ATOM 2140 C C . LYS A 1 319 ? -33.715 7.576 -21.871 1.00 24.81 319 LYS A C 1
ATOM 2141 O O . LYS A 1 319 ? -32.591 7.222 -22.215 1.00 25.68 319 LYS A O 1
ATOM 2147 N N . THR A 1 320 ? -34.728 6.731 -21.679 1.00 23.42 320 THR A N 1
ATOM 2148 C CA . THR A 1 320 ? -34.494 5.295 -21.621 1.00 27.85 320 THR A CA 1
ATOM 2149 C C . THR A 1 320 ? -35.099 4.543 -22.757 1.00 20.14 320 THR A C 1
ATOM 2150 O O . THR A 1 320 ? -36.221 4.829 -23.133 1.00 19.42 320 THR A O 1
ATOM 2154 N N . ALA A 1 321 ? -34.354 3.567 -23.286 1.00 14.82 321 ALA A N 1
ATOM 2155 C CA . ALA A 1 321 ? -34.926 2.654 -24.279 1.00 17.28 321 ALA A CA 1
ATOM 2156 C C . ALA A 1 321 ? -34.662 1.229 -23.869 1.00 19.03 321 ALA A C 1
ATOM 2157 O O . ALA A 1 321 ? -33.547 0.867 -23.515 1.00 19.55 321 ALA A O 1
ATOM 2159 N N . ILE A 1 322 ? -35.705 0.423 -23.907 1.00 14.46 322 ILE A N 1
ATOM 2160 C CA . ILE A 1 322 ? -35.571 -0.977 -23.598 1.00 12.39 322 ILE A CA 1
ATOM 2161 C C . ILE A 1 322 ? -35.729 -1.831 -24.846 1.00 15.60 322 ILE A C 1
ATOM 2162 O O . ILE A 1 322 ? -36.691 -1.690 -25.591 1.00 18.22 322 ILE A O 1
ATOM 2167 N N . ILE A 1 323 ? -34.777 -2.707 -25.096 1.00 15.72 323 ILE A N 1
ATOM 2168 C CA . ILE A 1 323 ? -34.971 -3.705 -26.134 1.00 20.42 323 ILE A CA 1
ATOM 2169 C C . ILE A 1 323 ? -35.364 -5.026 -25.488 1.00 24.82 323 ILE A C 1
ATOM 2170 O O . ILE A 1 323 ? -34.632 -5.560 -24.652 1.00 23.58 323 ILE A O 1
ATOM 2175 N N . ALA A 1 324 ? -36.521 -5.549 -25.864 1.00 21.00 324 ALA A N 1
ATOM 2176 C CA . ALA A 1 324 ? -36.959 -6.820 -25.319 1.00 16.60 324 ALA A CA 1
ATOM 2177 C C . ALA A 1 324 ? -36.708 -7.914 -26.357 1.00 17.06 324 ALA A C 1
ATOM 2178 O O . ALA A 1 324 ? -37.338 -7.935 -27.418 1.00 17.87 324 ALA A O 1
ATOM 2180 N N . ASN A 1 325 ? -35.756 -8.790 -26.061 1.00 13.32 325 ASN A N 1
ATOM 2181 C CA . ASN A 1 325 ? -35.417 -9.888 -26.953 1.00 13.77 325 ASN A CA 1
ATOM 2182 C C . ASN A 1 325 ? -36.273 -11.129 -26.698 1.00 18.86 325 ASN A C 1
ATOM 2183 O O . ASN A 1 325 ? -36.431 -11.559 -25.554 1.00 22.22 325 ASN A O 1
ATOM 2188 N N . VAL A 1 326 ? -36.838 -11.693 -27.755 1.00 12.25 326 VAL A N 1
ATOM 2189 C CA . VAL A 1 326 ? -37.598 -12.930 -27.649 1.00 13.93 326 VAL A CA 1
ATOM 2190 C C . VAL A 1 326 ? -37.254 -13.868 -28.791 1.00 19.36 326 VAL A C 1
ATOM 2191 O O . VAL A 1 326 ? -36.838 -13.447 -29.875 1.00 25.84 326 VAL A O 1
ATOM 2195 N N . HIS A 1 327 ? -37.445 -15.149 -28.525 1.00 20.33 327 HIS A N 1
ATOM 2196 C CA . HIS A 1 327 ? -37.123 -16.218 -29.443 1.00 20.45 327 HIS A CA 1
ATOM 2197 C C . HIS A 1 327 ? -38.486 -16.720 -29.824 1.00 13.89 327 HIS A C 1
ATOM 2198 O O . HIS A 1 327 ? -39.257 -17.081 -28.962 1.00 16.23 327 HIS A O 1
ATOM 2205 N N . PRO A 1 328 ? -38.819 -16.696 -31.112 1.00 25.09 328 PRO A N 1
ATOM 2206 C CA . PRO A 1 328 ? -40.173 -17.172 -31.397 1.00 22.65 328 PRO A CA 1
ATOM 2207 C C . PRO A 1 328 ? -40.051 -18.666 -31.303 1.00 28.79 328 PRO A C 1
ATOM 2208 O O . PRO A 1 328 ? -39.000 -19.197 -30.951 1.00 44.91 328 PRO A O 1
ATOM 2212 N N . GLY A 1 329 ? -41.087 -19.391 -31.618 1.00 27.97 329 GLY A N 1
ATOM 2213 C CA . GLY A 1 329 ? -40.922 -20.822 -31.436 1.00 43.87 329 GLY A CA 1
ATOM 2214 C C . GLY A 1 329 ? -41.550 -21.302 -30.152 1.00 31.74 329 GLY A C 1
ATOM 2215 O O . GLY A 1 329 ? -41.538 -20.656 -29.094 1.00 27.26 329 GLY A O 1
ATOM 2216 N N . SER A 1 330 ? -42.077 -22.504 -30.259 1.00 40.14 330 SER A N 1
ATOM 2217 C CA . SER A 1 330 ? -43.207 -22.880 -29.440 1.00 35.89 330 SER A CA 1
ATOM 2218 C C . SER A 1 330 ? -42.788 -23.200 -28.036 1.00 27.49 330 SER A C 1
ATOM 2219 O O . SER A 1 330 ? -43.578 -23.001 -27.118 1.00 35.84 330 SER A O 1
ATOM 2222 N N . ARG A 1 331 ? -41.566 -23.684 -27.842 1.00 20.36 331 ARG A N 1
ATOM 2223 C CA A ARG A 1 331 ? -41.134 -24.022 -26.489 0.53 26.87 331 ARG A CA 1
ATOM 2224 C CA B ARG A 1 331 ? -41.141 -24.028 -26.495 0.47 27.12 331 ARG A CA 1
ATOM 2225 C C . ARG A 1 331 ? -40.607 -22.817 -25.721 1.00 27.10 331 ARG A C 1
ATOM 2226 O O . ARG A 1 331 ? -40.214 -22.940 -24.573 1.00 31.59 331 ARG A O 1
ATOM 2241 N N . CYS A 1 332 ? -40.577 -21.658 -26.366 1.00 28.79 332 CYS A N 1
ATOM 2242 C CA . CYS A 1 332 ? -40.267 -20.394 -25.683 1.00 22.82 332 CYS A CA 1
ATOM 2243 C C . CYS A 1 332 ? -41.523 -19.606 -25.311 1.00 22.53 332 CYS A C 1
ATOM 2244 O O . CYS A 1 332 ? -41.466 -18.481 -24.802 1.00 23.04 332 CYS A O 1
ATOM 2247 N N . PHE A 1 333 ? -42.669 -20.187 -25.595 1.00 19.71 333 PHE A N 1
ATOM 2248 C CA . PHE A 1 333 ? -43.905 -19.468 -25.379 1.00 20.15 333 PHE A CA 1
ATOM 2249 C C . PHE A 1 333 ? -43.975 -18.814 -23.991 1.00 23.87 333 PHE A C 1
ATOM 2250 O O . PHE A 1 333 ? -44.237 -17.627 -23.869 1.00 21.12 333 PHE A O 1
ATOM 2258 N N . GLY A 1 334 ? -43.713 -19.585 -22.945 1.00 24.49 334 GLY A N 1
ATOM 2259 C CA . GLY A 1 334 ? -43.853 -19.078 -21.595 1.00 10.73 334 GLY A CA 1
ATOM 2260 C C . GLY A 1 334 ? -42.982 -17.872 -21.305 1.00 20.47 334 GLY A C 1
ATOM 2261 O O . GLY A 1 334 ? -43.432 -16.862 -20.756 1.00 17.45 334 GLY A O 1
ATOM 2262 N N . GLU A 1 335 ? -41.711 -17.975 -21.666 1.00 24.04 335 GLU A N 1
ATOM 2263 C CA . GLU A 1 335 ? -40.786 -16.911 -21.349 1.00 20.88 335 GLU A CA 1
ATOM 2264 C C . GLU A 1 335 ? -41.008 -15.728 -22.262 1.00 27.03 335 GLU A C 1
ATOM 2265 O O . GLU A 1 335 ? -40.822 -14.550 -21.853 1.00 20.46 335 GLU A O 1
ATOM 2271 N N . THR A 1 336 ? -41.411 -16.037 -23.495 1.00 15.81 336 THR A N 1
ATOM 2272 C CA . THR A 1 336 ? -41.802 -14.977 -24.416 1.00 19.32 336 THR A CA 1
ATOM 2273 C C . THR A 1 336 ? -42.981 -14.182 -23.851 1.00 26.33 336 THR A C 1
ATOM 2274 O O . THR A 1 336 ? -42.951 -12.932 -23.818 1.00 15.56 336 THR A O 1
ATOM 2278 N N . LEU A 1 337 ? -44.000 -14.908 -23.394 1.00 17.29 337 LEU A N 1
ATOM 2279 C CA . LEU A 1 337 ? -45.144 -14.258 -22.793 1.00 22.71 337 LEU A CA 1
ATOM 2280 C C . LEU A 1 337 ? -44.706 -13.356 -21.639 1.00 26.41 337 LEU A C 1
ATOM 2281 O O . LEU A 1 337 ? -45.151 -12.197 -21.546 1.00 18.35 337 LEU A O 1
ATOM 2286 N N . SER A 1 338 ? -43.818 -13.860 -20.781 1.00 17.39 338 SER A N 1
ATOM 2287 C CA . SER A 1 338 ? -43.345 -13.025 -19.658 1.00 23.06 338 SER A CA 1
ATOM 2288 C C . SER A 1 338 ? -42.632 -11.789 -20.160 1.00 30.79 338 SER A C 1
ATOM 2289 O O . SER A 1 338 ? -42.944 -10.663 -19.743 1.00 31.61 338 SER A O 1
ATOM 2292 N N . THR A 1 339 ? -41.676 -11.985 -21.062 1.00 22.36 339 THR A N 1
ATOM 2293 C CA . THR A 1 339 ? -40.989 -10.838 -21.628 1.00 18.29 339 THR A CA 1
ATOM 2294 C C . THR A 1 339 ? -41.952 -9.799 -22.181 1.00 19.54 339 THR A C 1
ATOM 2295 O O . THR A 1 339 ? -41.859 -8.626 -21.843 1.00 22.21 339 THR A O 1
ATOM 2299 N N . LEU A 1 340 ? -42.887 -10.218 -23.021 1.00 16.96 340 LEU A N 1
ATOM 2300 C CA . LEU A 1 340 ? -43.826 -9.255 -23.579 1.00 19.76 340 LEU A CA 1
ATOM 2301 C C . LEU A 1 340 ? -44.651 -8.594 -22.486 1.00 21.07 340 LEU A C 1
ATOM 2302 O O . LEU A 1 340 ? -44.902 -7.394 -22.526 1.00 30.33 340 LEU A O 1
ATOM 2307 N N . ASN A 1 341 ? -45.079 -9.366 -21.499 1.00 21.64 341 ASN A N 1
ATOM 2308 C CA . ASN A 1 341 ? -45.809 -8.763 -20.403 1.00 26.33 341 ASN A CA 1
ATOM 2309 C C . ASN A 1 341 ? -44.984 -7.681 -19.703 1.00 30.91 341 ASN A C 1
ATOM 2310 O O . ASN A 1 341 ? -45.459 -6.571 -19.458 1.00 37.46 341 ASN A O 1
ATOM 2315 N N . PHE A 1 342 ? -43.737 -8.010 -19.400 1.00 24.63 342 PHE A N 1
ATOM 2316 C CA . PHE A 1 342 ? -42.846 -7.055 -18.754 1.00 27.36 342 PHE A CA 1
ATOM 2317 C C . PHE A 1 342 ? -42.701 -5.767 -19.562 1.00 24.24 342 PHE A C 1
ATOM 2318 O O . PHE A 1 342 ? -42.834 -4.663 -19.039 1.00 29.67 342 PHE A O 1
ATOM 2326 N N . ALA A 1 343 ? -42.428 -5.929 -20.849 1.00 22.39 343 ALA A N 1
ATOM 2327 C CA . ALA A 1 343 ? -42.171 -4.807 -21.745 1.00 25.40 343 ALA A CA 1
ATOM 2328 C C . ALA A 1 343 ? -43.390 -3.915 -21.907 1.00 25.81 343 ALA A C 1
ATOM 2329 O O . ALA A 1 343 ? -43.276 -2.699 -21.937 1.00 25.35 343 ALA A O 1
ATOM 2331 N N . GLN A 1 344 ? -44.558 -4.531 -22.036 1.00 19.26 344 GLN A N 1
ATOM 2332 C CA . GLN A 1 344 ? -45.807 -3.787 -22.076 1.00 25.48 344 GLN A CA 1
ATOM 2333 C C . GLN A 1 344 ? -45.977 -2.789 -20.914 1.00 30.54 344 GLN A C 1
ATOM 2334 O O . GLN A 1 344 ? -46.347 -1.643 -21.151 1.00 28.46 344 GLN A O 1
ATOM 2340 N N . ARG A 1 345 ? -45.712 -3.213 -19.671 1.00 26.27 345 ARG A N 1
ATOM 2341 C CA . ARG A 1 345 ? -45.800 -2.299 -18.528 1.00 30.18 345 ARG A CA 1
ATOM 2342 C C . ARG A 1 345 ? -44.727 -1.261 -18.610 1.00 34.44 345 ARG A C 1
ATOM 2343 O O . ARG A 1 345 ? -44.964 -0.084 -18.373 1.00 39.80 345 ARG A O 1
ATOM 2351 N N . ALA A 1 346 ? -43.526 -1.712 -18.921 1.00 30.12 346 ALA A N 1
ATOM 2352 C CA . ALA A 1 346 ? -42.408 -0.802 -19.019 1.00 25.19 346 ALA A CA 1
ATOM 2353 C C . ALA A 1 346 ? -42.795 0.388 -19.900 1.00 26.17 346 ALA A C 1
ATOM 2354 O O . ALA A 1 346 ? -42.519 1.517 -19.557 1.00 28.90 346 ALA A O 1
ATOM 2356 N N . LYS A 1 347 ? -43.477 0.134 -21.011 1.00 26.38 347 LYS A N 1
ATOM 2357 C CA A LYS A 1 347 ? -43.829 1.211 -21.923 0.43 26.51 347 LYS A CA 1
ATOM 2358 C CA B LYS A 1 347 ? -43.857 1.191 -21.932 0.57 26.58 347 LYS A CA 1
ATOM 2359 C C . LYS A 1 347 ? -44.786 2.204 -21.268 1.00 29.85 347 LYS A C 1
ATOM 2360 O O . LYS A 1 347 ? -45.011 3.302 -21.785 1.00 33.26 347 LYS A O 1
ATOM 2371 N N . LEU A 1 348 ? -45.342 1.831 -20.124 1.00 31.27 348 LEU A N 1
ATOM 2372 C CA . LEU A 1 348 ? -46.243 2.728 -19.410 1.00 34.52 348 LEU A CA 1
ATOM 2373 C C . LEU A 1 348 ? -45.494 3.799 -18.594 1.00 44.42 348 LEU A C 1
ATOM 2374 O O . LEU A 1 348 ? -46.015 4.896 -18.338 1.00 36.12 348 LEU A O 1
ATOM 2379 N N . ILE A 1 349 ? -44.272 3.471 -18.187 1.00 37.59 349 ILE A N 1
ATOM 2380 C CA . ILE A 1 349 ? -43.465 4.355 -17.356 1.00 21.56 349 ILE A CA 1
ATOM 2381 C C . ILE A 1 349 ? -43.041 5.650 -18.042 1.00 33.43 349 ILE A C 1
ATOM 2382 O O . ILE A 1 349 ? -42.857 5.708 -19.270 1.00 28.74 349 ILE A O 1
ATOM 2387 N N . LYS A 1 350 ? -42.895 6.696 -17.235 1.00 38.06 350 LYS A N 1
ATOM 2388 C CA . LYS A 1 350 ? -42.608 8.040 -17.734 1.00 40.49 350 LYS A CA 1
ATOM 2389 C C . LYS A 1 350 ? -41.379 8.570 -17.052 1.00 38.47 350 LYS A C 1
ATOM 2390 O O . LYS A 1 350 ? -41.249 8.474 -15.838 1.00 38.11 350 LYS A O 1
ATOM 2396 N N . ASN A 1 351 ? -40.447 9.128 -17.796 1.00 38.04 351 ASN A N 1
ATOM 2397 C CA . ASN A 1 351 ? -39.331 9.713 -17.086 1.00 33.43 351 ASN A CA 1
ATOM 2398 C C . ASN A 1 351 ? -39.438 11.208 -17.069 1.00 35.91 351 ASN A C 1
ATOM 2399 O O . ASN A 1 351 ? -40.313 11.776 -17.712 1.00 34.36 351 ASN A O 1
ATOM 2404 N N . LYS A 1 352 ? -38.540 11.856 -16.343 1.00 44.32 352 LYS A N 1
ATOM 2405 C CA . LYS A 1 352 ? -38.423 13.293 -16.473 1.00 41.99 352 LYS A CA 1
ATOM 2406 C C . LYS A 1 352 ? -36.975 13.620 -16.690 1.00 38.33 352 LYS A C 1
ATOM 2407 O O . LYS A 1 352 ? -36.191 13.659 -15.753 1.00 42.63 352 LYS A O 1
ATOM 2413 N N . ALA A 1 353 ? -36.642 14.010 -17.897 1.00 34.26 353 ALA A N 1
ATOM 2414 C CA . ALA A 1 353 ? -35.244 14.103 -18.223 1.00 36.75 353 ALA A CA 1
ATOM 2415 C C . ALA A 1 353 ? -34.963 15.511 -18.639 1.00 38.29 353 ALA A C 1
ATOM 2416 O O . ALA A 1 353 ? -35.696 16.089 -19.447 1.00 32.87 353 ALA A O 1
ATOM 2418 N N . VAL A 1 354 ? -33.909 16.062 -18.056 1.00 31.38 354 VAL A N 1
ATOM 2419 C CA . VAL A 1 354 ? -33.582 17.465 -18.222 1.00 37.18 354 VAL A CA 1
ATOM 2420 C C . VAL A 1 354 ? -32.179 17.506 -18.758 1.00 29.71 354 VAL A C 1
ATOM 2421 O O . VAL A 1 354 ? -31.454 16.521 -18.633 1.00 40.55 354 VAL A O 1
ATOM 2425 N N . VAL A 1 355 ? -31.799 18.618 -19.376 1.00 25.22 355 VAL A N 1
ATOM 2426 C CA . VAL A 1 355 ? -30.406 18.842 -19.738 1.00 28.41 355 VAL A CA 1
ATOM 2427 C C . VAL A 1 355 ? -29.597 19.083 -18.474 1.00 36.81 355 VAL A C 1
ATOM 2428 O O . VAL A 1 355 ? -29.942 19.957 -17.686 1.00 45.29 355 VAL A O 1
ATOM 2432 N N . ASN A 1 356 ? -28.528 18.319 -18.268 1.00 38.44 356 ASN A N 1
ATOM 2433 C CA . ASN A 1 356 ? -27.730 18.489 -17.070 1.00 26.46 356 ASN A CA 1
ATOM 2434 C C . ASN A 1 356 ? -26.636 19.469 -17.413 1.00 44.43 356 ASN A C 1
ATOM 2435 O O . ASN A 1 356 ? -25.700 19.154 -18.131 1.00 44.59 356 ASN A O 1
ATOM 2440 N N . GLU A 1 357 ? -26.744 20.655 -16.840 1.00 54.62 357 GLU A N 1
ATOM 2441 C CA . GLU A 1 357 ? -26.023 21.800 -17.342 1.00 52.54 357 GLU A CA 1
ATOM 2442 C C . GLU A 1 357 ? -25.290 22.527 -16.232 1.00 60.58 357 GLU A C 1
ATOM 2443 O O . GLU A 1 357 ? -25.329 22.124 -15.074 1.00 61.48 357 GLU A O 1
ATOM 2449 N N . ASP A 1 358 ? -24.626 23.613 -16.594 1.00 63.63 358 ASP A N 1
ATOM 2450 C CA . ASP A 1 358 ? -23.859 24.377 -15.635 1.00 53.20 358 ASP A CA 1
ATOM 2451 C C . ASP A 1 358 ? -23.162 25.533 -16.313 1.00 59.73 358 ASP A C 1
ATOM 2452 O O . ASP A 1 358 ? -22.924 25.518 -17.515 1.00 76.76 358 ASP A O 1
ATOM 2457 N N . THR A 1 359 ? -22.775 26.515 -15.521 1.00 66.66 359 THR A N 1
ATOM 2458 C CA . THR A 1 359 ? -22.181 27.714 -16.063 1.00 53.96 359 THR A CA 1
ATOM 2459 C C . THR A 1 359 ? -21.111 28.132 -15.086 1.00 52.97 359 THR A C 1
ATOM 2460 O O . THR A 1 359 ? -21.309 28.031 -13.888 1.00 54.38 359 THR A O 1
ATOM 2464 N N . GLN A 1 360 ? -19.963 28.560 -15.599 1.00 77.07 360 GLN A N 1
ATOM 2465 C CA . GLN A 1 360 ? -18.870 29.048 -14.758 1.00 90.27 360 GLN A CA 1
ATOM 2466 C C . GLN A 1 360 ? -17.953 30.045 -15.491 1.00 84.93 360 GLN A C 1
ATOM 2467 O O . GLN A 1 360 ? -18.225 30.441 -16.639 1.00 68.58 360 GLN A O 1
ATOM 2470 N N . GLY A 1 361 ? -16.871 30.439 -14.820 1.00 69.32 361 GLY A N 1
ATOM 2471 C CA . GLY A 1 361 ? -15.982 31.469 -15.320 1.00 63.44 361 GLY A CA 1
ATOM 2472 C C . GLY A 1 361 ? -16.322 32.826 -14.730 1.00 71.85 361 GLY A C 1
ATOM 2473 O O . GLY A 1 361 ? -17.347 32.987 -14.051 1.00 58.64 361 GLY A O 1
ATOM 2474 N N . GLY B 1 10 ? -40.944 -14.794 -65.873 1.00 63.88 10 GLY B N 1
ATOM 2475 C CA . GLY B 1 10 ? -39.666 -14.518 -65.246 1.00 55.99 10 GLY B CA 1
ATOM 2476 C C . GLY B 1 10 ? -39.789 -13.924 -63.852 1.00 67.84 10 GLY B C 1
ATOM 2477 O O . GLY B 1 10 ? -40.825 -14.031 -63.206 1.00 81.72 10 GLY B O 1
ATOM 2478 N N . ASP B 1 11 ? -38.710 -13.303 -63.390 1.00 76.30 11 ASP B N 1
ATOM 2479 C CA . ASP B 1 11 ? -38.673 -12.643 -62.092 1.00 64.40 11 ASP B CA 1
ATOM 2480 C C . ASP B 1 11 ? -38.560 -11.127 -62.297 1.00 64.76 11 ASP B C 1
ATOM 2481 O O . ASP B 1 11 ? -37.669 -10.662 -63.021 1.00 42.93 11 ASP B O 1
ATOM 2486 N N . ALA B 1 12 ? -39.467 -10.365 -61.677 1.00 65.61 12 ALA B N 1
ATOM 2487 C CA . ALA B 1 12 ? -39.498 -8.910 -61.836 1.00 47.23 12 ALA B CA 1
ATOM 2488 C C . ALA B 1 12 ? -38.232 -8.312 -61.272 1.00 32.81 12 ALA B C 1
ATOM 2489 O O . ALA B 1 12 ? -37.694 -8.798 -60.282 1.00 30.85 12 ALA B O 1
ATOM 2491 N N . ILE B 1 13 ? -37.750 -7.244 -61.879 1.00 23.47 13 ILE B N 1
ATOM 2492 C CA . ILE B 1 13 ? -36.527 -6.685 -61.350 1.00 32.35 13 ILE B CA 1
ATOM 2493 C C . ILE B 1 13 ? -36.855 -5.981 -60.029 1.00 28.56 13 ILE B C 1
ATOM 2494 O O . ILE B 1 13 ? -38.007 -5.841 -59.657 1.00 32.40 13 ILE B O 1
ATOM 2499 N N . LYS B 1 14 ? -35.838 -5.500 -59.338 1.00 30.31 14 LYS B N 1
ATOM 2500 C CA . LYS B 1 14 ? -36.043 -4.907 -58.041 1.00 22.27 14 LYS B CA 1
ATOM 2501 C C . LYS B 1 14 ? -35.752 -3.432 -58.066 1.00 19.02 14 LYS B C 1
ATOM 2502 O O . LYS B 1 14 ? -34.680 -2.990 -58.491 1.00 18.47 14 LYS B O 1
ATOM 2508 N N . VAL B 1 15 ? -36.729 -2.665 -57.615 1.00 19.43 15 VAL B N 1
ATOM 2509 C CA . VAL B 1 15 ? -36.605 -1.216 -57.611 1.00 19.58 15 VAL B CA 1
ATOM 2510 C C . VAL B 1 15 ? -36.607 -0.666 -56.205 1.00 19.63 15 VAL B C 1
ATOM 2511 O O . VAL B 1 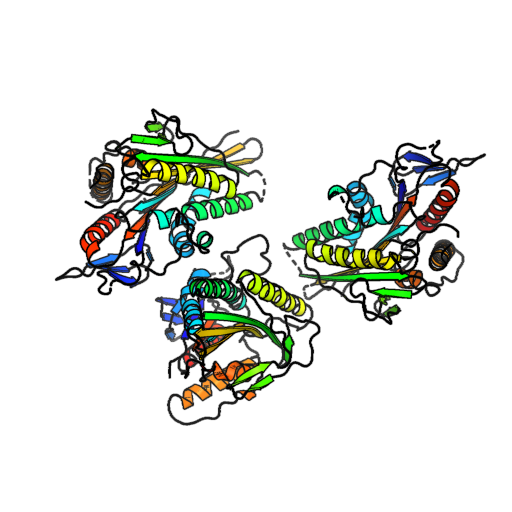15 ? -37.391 -1.080 -55.356 1.00 30.95 15 VAL B O 1
ATOM 2515 N N . PHE B 1 16 ? -35.685 0.240 -55.956 1.00 16.28 16 PHE B N 1
ATOM 2516 C CA . PHE B 1 16 ? -35.518 0.833 -54.655 1.00 16.85 16 PHE B CA 1
ATOM 2517 C C . PHE B 1 16 ? -35.500 2.316 -54.883 1.00 20.25 16 PHE B C 1
ATOM 2518 O O . PHE B 1 16 ? -35.102 2.780 -55.957 1.00 22.34 16 PHE B O 1
ATOM 2526 N N . VAL B 1 17 ? -35.940 3.073 -53.887 1.00 20.72 17 VAL B N 1
ATOM 2527 C CA . VAL B 1 17 ? -35.904 4.524 -53.991 1.00 15.55 17 VAL B CA 1
ATOM 2528 C C . VAL B 1 17 ? -35.134 5.028 -52.824 1.00 15.34 17 VAL B C 1
ATOM 2529 O O . VAL B 1 17 ? -35.440 4.676 -51.692 1.00 21.68 17 VAL B O 1
ATOM 2533 N N . ARG B 1 18 ? -34.125 5.842 -53.090 1.00 12.16 18 ARG B N 1
ATOM 2534 C CA . ARG B 1 18 ? -33.370 6.478 -52.016 1.00 17.01 18 ARG B CA 1
ATOM 2535 C C . ARG B 1 18 ? -33.539 7.994 -52.038 1.00 14.90 18 ARG B C 1
ATOM 2536 O O . ARG B 1 18 ? -33.238 8.635 -53.019 1.00 23.36 18 ARG B O 1
ATOM 2544 N N . ILE B 1 19 ? -34.049 8.565 -50.960 1.00 19.33 19 ILE B N 1
ATOM 2545 C CA . ILE B 1 19 ? -34.162 10.003 -50.876 1.00 18.87 19 ILE B CA 1
ATOM 2546 C C . ILE B 1 19 ? -32.928 10.545 -50.181 1.00 19.25 19 ILE B C 1
ATOM 2547 O O . ILE B 1 19 ? -32.662 10.190 -49.023 1.00 16.84 19 ILE B O 1
ATOM 2552 N N . ARG B 1 20 ? -32.168 11.384 -50.886 1.00 12.37 20 ARG B N 1
ATOM 2553 C CA . ARG B 1 20 ? -31.020 12.045 -50.283 1.00 21.51 20 ARG B CA 1
ATOM 2554 C C . ARG B 1 20 ? -31.528 13.192 -49.431 1.00 22.89 20 ARG B C 1
ATOM 2555 O O . ARG B 1 20 ? -32.620 13.707 -49.661 1.00 22.44 20 ARG B O 1
ATOM 2563 N N . PRO B 1 21 ? -30.748 13.573 -48.422 1.00 25.70 21 PRO B N 1
ATOM 2564 C CA . PRO B 1 21 ? -31.090 14.747 -47.611 1.00 22.71 21 PRO B CA 1
ATOM 2565 C C . PRO B 1 21 ? -30.757 16.027 -48.356 1.00 22.40 21 PRO B C 1
ATOM 2566 O O . PRO B 1 21 ? -29.735 16.126 -49.018 1.00 19.10 21 PRO B O 1
ATOM 2570 N N . PRO B 1 22 ? -31.585 17.046 -48.193 1.00 23.68 22 PRO B N 1
ATOM 2571 C CA . PRO B 1 22 ? -31.337 18.353 -48.783 1.00 26.92 22 PRO B CA 1
ATOM 2572 C C . PRO B 1 22 ? -30.065 18.916 -48.210 1.00 22.33 22 PRO B C 1
ATOM 2573 O O . PRO B 1 22 ? -29.623 18.422 -47.199 1.00 27.96 22 PRO B O 1
ATOM 2577 N N . ALA B 1 23 ? -29.467 19.909 -48.856 1.00 33.09 23 ALA B N 1
ATOM 2578 C CA . ALA B 1 23 ? -28.363 20.636 -48.235 1.00 23.74 23 ALA B CA 1
ATOM 2579 C C . ALA B 1 23 ? -28.898 21.276 -46.965 1.00 30.58 23 ALA B C 1
ATOM 2580 O O . ALA B 1 23 ? -30.092 21.597 -46.878 1.00 31.43 23 ALA B O 1
ATOM 2582 N N . GLU B 1 24 ? -28.021 21.449 -45.980 1.00 43.52 24 GLU B N 1
ATOM 2583 C CA . GLU B 1 24 ? -28.424 22.024 -44.700 1.00 47.28 24 GLU B CA 1
ATOM 2584 C C . GLU B 1 24 ? -28.660 23.532 -44.768 1.00 44.29 24 GLU B C 1
ATOM 2585 O O . GLU B 1 24 ? -27.969 24.245 -45.487 1.00 37.73 24 GLU B O 1
ATOM 2591 N N . ARG B 1 25 ? -29.614 23.999 -43.968 1.00 58.01 25 ARG B N 1
ATOM 2592 C CA . ARG B 1 25 ? -30.013 25.404 -43.943 1.00 57.78 25 ARG B CA 1
ATOM 2593 C C . ARG B 1 25 ? -30.616 25.967 -45.238 1.00 52.32 25 ARG B C 1
ATOM 2594 O O . ARG B 1 25 ? -29.988 26.820 -45.866 1.00 85.40 25 ARG B O 1
ATOM 2598 N N . SER B 1 26 ? -31.822 25.533 -45.626 1.00 50.59 26 SER B N 1
ATOM 2599 C CA . SER B 1 26 ? -32.567 26.167 -46.744 1.00 30.66 26 SER B CA 1
ATOM 2600 C C . SER B 1 26 ? -33.655 27.138 -46.263 1.00 52.11 26 SER B C 1
ATOM 2601 O O . SER B 1 26 ? -34.708 27.272 -46.901 1.00 46.81 26 SER B O 1
ATOM 2604 N N . GLN B 1 33 ? -37.721 23.832 -45.873 1.00 69.34 33 GLN B N 1
ATOM 2605 C CA . GLN B 1 33 ? -38.932 23.385 -45.172 1.00 93.75 33 GLN B CA 1
ATOM 2606 C C . GLN B 1 33 ? -39.663 22.394 -46.055 1.00 87.58 33 GLN B C 1
ATOM 2607 O O . GLN B 1 33 ? -39.155 21.318 -46.343 1.00 90.65 33 GLN B O 1
ATOM 2609 N N . ASN B 1 34 ? -40.733 22.880 -46.660 1.00 65.43 34 ASN B N 1
ATOM 2610 C CA . ASN B 1 34 ? -41.700 22.148 -47.418 1.00 60.73 34 ASN B CA 1
ATOM 2611 C C . ASN B 1 34 ? -41.087 21.145 -48.412 1.00 61.10 34 ASN B C 1
ATOM 2612 O O . ASN B 1 34 ? -40.427 21.508 -49.389 1.00 65.70 34 ASN B O 1
ATOM 2614 N N . LEU B 1 35 ? -41.370 19.868 -48.159 1.00 32.68 35 LEU B N 1
ATOM 2615 C CA . LEU B 1 35 ? -40.668 18.787 -48.833 1.00 20.62 35 LEU B CA 1
ATOM 2616 C C . LEU B 1 35 ? -41.095 18.209 -50.167 1.00 44.89 35 LEU B C 1
ATOM 2617 O O . LEU B 1 35 ? -40.231 17.817 -50.978 1.00 39.35 35 LEU B O 1
ATOM 2622 N N . CYS B 1 36 ? -42.403 18.060 -50.356 1.00 17.94 36 CYS B N 1
ATOM 2623 C CA . CYS B 1 36 ? -42.915 17.524 -51.636 1.00 41.49 36 CYS B CA 1
ATOM 2624 C C . CYS B 1 36 ? -42.952 16.003 -51.701 1.00 25.57 36 CYS B C 1
ATOM 2625 O O . CYS B 1 36 ? -43.532 15.431 -52.612 1.00 31.16 36 CYS B O 1
ATOM 2628 N N . LEU B 1 37 ? -42.355 15.369 -50.709 1.00 23.78 37 LEU B N 1
ATOM 2629 C CA . LEU B 1 37 ? -42.243 13.927 -50.638 1.00 23.45 37 LEU B CA 1
ATOM 2630 C C . LEU B 1 37 ? -42.383 13.492 -49.165 1.00 28.48 37 LEU B C 1
ATOM 2631 O O . LEU B 1 37 ? -41.809 14.129 -48.273 1.00 19.30 37 LEU B O 1
ATOM 2636 N N . SER B 1 38 ? -43.143 12.432 -48.896 1.00 22.67 38 SER B N 1
ATOM 2637 C CA . SER B 1 38 ? -43.180 11.840 -47.541 1.00 24.25 38 SER B CA 1
ATOM 2638 C C . SER B 1 38 ? -43.166 10.326 -47.558 1.00 23.02 38 SER B C 1
ATOM 2639 O O . SER B 1 38 ? -43.957 9.687 -48.254 1.00 33.10 38 SER B O 1
ATOM 2642 N N . VAL B 1 39 ? -42.253 9.750 -46.793 1.00 15.73 39 VAL B N 1
ATOM 2643 C CA . VAL B 1 39 ? -42.131 8.298 -46.746 1.00 31.51 39 VAL B CA 1
ATOM 2644 C C . VAL B 1 39 ? -43.202 7.732 -45.813 1.00 21.77 39 VAL B C 1
ATOM 2645 O O . VAL B 1 39 ? -43.223 8.044 -44.634 1.00 24.31 39 VAL B O 1
ATOM 2649 N N . LEU B 1 40 ? -44.091 6.913 -46.356 1.00 27.30 40 LEU B N 1
ATOM 2650 C CA . LEU B 1 40 ? -45.183 6.333 -45.590 1.00 22.70 40 LEU B CA 1
ATOM 2651 C C . LEU B 1 40 ? -44.807 5.102 -44.811 1.00 19.31 40 LEU B C 1
ATOM 2652 O O . LEU B 1 40 ? -45.487 4.752 -43.871 1.00 29.12 40 LEU B O 1
ATOM 2657 N N . SER B 1 41 ? -43.743 4.431 -45.229 1.00 33.97 41 SER B N 1
ATOM 2658 C CA . SER B 1 41 ? -43.359 3.113 -44.707 1.00 28.84 41 SER B CA 1
ATOM 2659 C C . SER B 1 41 ? -42.159 2.615 -45.498 1.00 26.42 41 SER B C 1
ATOM 2660 O O . SER B 1 41 ? -41.767 3.226 -46.486 1.00 36.68 41 SER B O 1
ATOM 2663 N N . SER B 1 42 ? -41.592 1.486 -45.108 1.00 20.40 42 SER B N 1
ATOM 2664 C CA . SER B 1 42 ? -40.408 1.010 -45.800 1.00 37.01 42 SER B CA 1
ATOM 2665 C C . SER B 1 42 ? -40.654 0.635 -47.285 1.00 34.71 42 SER B C 1
ATOM 2666 O O . SER B 1 42 ? -39.704 0.607 -48.069 1.00 29.66 42 SER B O 1
ATOM 2669 N N . THR B 1 43 ? -41.888 0.272 -47.650 1.00 24.36 43 THR B N 1
ATOM 2670 C CA . THR B 1 43 ? -42.253 0.064 -49.055 1.00 19.51 43 THR B CA 1
ATOM 2671 C C . THR B 1 43 ? -43.003 1.192 -49.745 1.00 32.49 43 THR B C 1
ATOM 2672 O O . THR B 1 43 ? -43.416 1.033 -50.899 1.00 28.41 43 THR B O 1
ATOM 2676 N N . SER B 1 44 ? -43.247 2.302 -49.062 1.00 32.45 44 SER B N 1
ATOM 2677 C CA . SER B 1 44 ? -44.272 3.209 -49.585 1.00 27.91 44 SER B CA 1
ATOM 2678 C C . SER B 1 44 ? -43.952 4.675 -49.414 1.00 30.85 44 SER B C 1
ATOM 2679 O O . SER B 1 44 ? -43.425 5.096 -48.382 1.00 25.57 44 SER B O 1
ATOM 2682 N N . LEU B 1 45 ? -44.290 5.464 -50.422 1.00 26.28 45 LEU B N 1
ATOM 2683 C CA . LEU B 1 45 ? -44.083 6.897 -50.307 1.00 31.28 45 LEU B CA 1
ATOM 2684 C C . LEU B 1 45 ? -45.170 7.707 -50.983 1.00 32.41 45 LEU B C 1
ATOM 2685 O O . LEU B 1 45 ? -45.817 7.267 -51.945 1.00 28.53 45 LEU B O 1
ATOM 2690 N N . ARG B 1 46 ? -45.373 8.894 -50.444 1.00 27.72 46 ARG B N 1
ATOM 2691 C CA . ARG B 1 46 ? -46.380 9.778 -50.956 1.00 28.22 46 ARG B CA 1
ATOM 2692 C C . ARG B 1 46 ? -45.683 10.944 -51.630 1.00 31.17 46 ARG B C 1
ATOM 2693 O O . ARG B 1 46 ? -44.786 11.565 -51.046 1.00 24.33 46 ARG B O 1
ATOM 2701 N N . LEU B 1 47 ? -46.091 11.218 -52.869 1.00 30.90 47 LEU B N 1
ATOM 2702 C CA . LEU B 1 47 ? -45.714 12.447 -53.564 1.00 26.34 47 LEU B CA 1
ATOM 2703 C C . LEU B 1 47 ? -46.808 13.507 -53.441 1.00 26.00 47 LEU B C 1
ATOM 2704 O O . LEU B 1 47 ? -47.937 13.304 -53.856 1.00 28.43 47 LEU B O 1
ATOM 2709 N N . HIS B 1 48 ? -46.428 14.695 -53.037 1.00 23.93 48 HIS B N 1
ATOM 2710 C CA . HIS B 1 48 ? -47.332 15.787 -52.675 1.00 26.26 48 HIS B CA 1
ATOM 2711 C C . HIS B 1 48 ? -47.941 16.651 -53.806 1.00 34.14 48 HIS B C 1
ATOM 2712 O O . HIS B 1 48 ? -47.757 17.874 -53.771 1.00 27.00 48 HIS B O 1
ATOM 2719 N N . SER B 1 49 ? -48.191 16.064 -54.962 1.00 29.40 49 SER B N 1
ATOM 2720 C CA . SER B 1 49 ? -48.868 16.758 -56.057 1.00 24.28 49 SER B CA 1
ATOM 2721 C C . SER B 1 49 ? -50.235 17.339 -55.701 1.00 33.17 49 SER B C 1
ATOM 2722 O O . SER B 1 49 ? -50.952 16.837 -54.846 1.00 38.12 49 SER B O 1
ATOM 2725 N N . ASN B 1 50 ? -50.595 18.434 -56.337 1.00 34.91 50 ASN B N 1
ATOM 2726 C CA . ASN B 1 50 ? -51.910 18.995 -56.086 1.00 36.79 50 ASN B CA 1
ATOM 2727 C C . ASN B 1 50 ? -52.636 19.146 -57.385 1.00 32.32 50 ASN B C 1
ATOM 2728 O O . ASN B 1 50 ? -52.001 19.433 -58.392 1.00 43.00 50 ASN B O 1
ATOM 2733 N N . PRO B 1 51 ? -53.966 19.001 -57.370 1.00 27.47 51 PRO B N 1
ATOM 2734 C CA . PRO B 1 51 ? -54.850 18.756 -56.228 1.00 31.83 51 PRO B CA 1
ATOM 2735 C C . PRO B 1 51 ? -54.777 17.367 -55.605 1.00 36.58 51 PRO B C 1
ATOM 2736 O O . PRO B 1 51 ? -55.056 17.258 -54.420 1.00 41.29 51 PRO B O 1
ATOM 2740 N N . GLU B 1 52 ? -54.445 16.333 -56.370 1.00 37.79 52 GLU B N 1
ATOM 2741 C CA . GLU B 1 52 ? -54.433 14.974 -55.819 1.00 39.47 52 GLU B CA 1
ATOM 2742 C C . GLU B 1 52 ? -53.031 14.391 -55.684 1.00 34.40 52 GLU B C 1
ATOM 2743 O O . GLU B 1 52 ? -52.279 14.309 -56.651 1.00 43.54 52 GLU B O 1
ATOM 2749 N N . PRO B 1 53 ? -52.677 13.992 -54.476 1.00 19.56 53 PRO B N 1
ATOM 2750 C CA . PRO B 1 53 ? -51.403 13.329 -54.193 1.00 31.48 53 PRO B CA 1
ATOM 2751 C C . PRO B 1 53 ? -51.333 11.948 -54.808 1.00 24.86 53 PRO B C 1
ATOM 2752 O O . PRO B 1 53 ? -52.355 11.351 -55.104 1.00 28.37 53 PRO B O 1
ATOM 2756 N N . LYS B 1 54 ? -50.119 11.454 -54.978 1.00 30.18 54 LYS B N 1
ATOM 2757 C CA . LYS B 1 54 ? -49.871 10.147 -55.547 1.00 19.47 54 LYS B CA 1
ATOM 2758 C C . LYS B 1 54 ? -49.040 9.373 -54.553 1.00 26.84 54 LYS B C 1
ATOM 2759 O O . LYS B 1 54 ? -48.257 9.932 -53.776 1.00 25.51 54 LYS B O 1
ATOM 2765 N N . THR B 1 55 ? -49.207 8.066 -54.561 1.00 29.41 55 THR B N 1
ATOM 2766 C CA . THR B 1 55 ? -48.352 7.246 -53.745 1.00 23.69 55 THR B CA 1
ATOM 2767 C C . THR B 1 55 ? -47.741 6.144 -54.589 1.00 28.28 55 THR B C 1
ATOM 2768 O O . THR B 1 55 ? -48.350 5.667 -55.549 1.00 28.55 55 THR B O 1
ATOM 2772 N N . PHE B 1 56 ? -46.511 5.772 -54.251 1.00 25.97 56 PHE B N 1
ATOM 2773 C CA . PHE B 1 56 ? -45.811 4.742 -54.991 1.00 25.67 56 PHE B CA 1
ATOM 2774 C C . PHE B 1 56 ? -45.406 3.624 -54.046 1.00 27.00 56 PHE B C 1
ATOM 2775 O O . PHE B 1 56 ? -45.154 3.862 -52.873 1.00 27.27 56 PHE B O 1
ATOM 2783 N N . THR B 1 57 ? -45.309 2.412 -54.587 1.00 27.48 57 THR B N 1
ATOM 2784 C CA . THR B 1 57 ? -44.886 1.233 -53.849 1.00 27.85 57 THR B CA 1
ATOM 2785 C C . THR B 1 57 ? -43.653 0.672 -54.527 1.00 23.90 57 THR B C 1
ATOM 2786 O O . THR B 1 57 ? -43.663 0.471 -55.727 1.00 27.24 57 THR B O 1
ATOM 2790 N N . PHE B 1 58 ? -42.607 0.393 -53.756 1.00 22.53 58 PHE B N 1
ATOM 2791 C CA . PHE B 1 58 ? -41.383 -0.186 -54.293 1.00 20.21 58 PHE B CA 1
ATOM 2792 C C . PHE B 1 58 ? -40.883 -1.290 -53.378 1.00 24.09 58 PHE B C 1
ATOM 2793 O O . PHE B 1 58 ? -41.433 -1.515 -52.305 1.00 31.98 58 PHE B O 1
ATOM 2801 N N . ASP B 1 59 ? -39.809 -1.954 -53.773 1.00 21.32 59 ASP B N 1
ATOM 2802 C CA . ASP B 1 59 ? -39.294 -3.016 -52.954 1.00 20.32 59 ASP B CA 1
ATOM 2803 C C . ASP B 1 59 ? -38.762 -2.450 -51.662 1.00 26.22 59 ASP B C 1
ATOM 2804 O O . ASP B 1 59 ? -38.913 -3.059 -50.611 1.00 29.55 59 ASP B O 1
ATOM 2809 N N . HIS B 1 60 ? -38.149 -1.275 -51.730 1.00 32.02 60 HIS B N 1
ATOM 2810 C CA . HIS B 1 60 ? -37.830 -0.535 -50.509 1.00 19.89 60 HIS B CA 1
ATOM 2811 C C . HIS B 1 60 ? -37.788 0.967 -50.738 1.00 21.89 60 HIS B C 1
ATOM 2812 O O . HIS B 1 60 ? -37.398 1.416 -51.816 1.00 22.97 60 HIS B O 1
ATOM 2819 N N . VAL B 1 61 ? -38.188 1.740 -49.723 1.00 17.22 61 VAL B N 1
ATOM 2820 C CA . VAL B 1 61 ? -38.005 3.180 -49.739 1.00 12.11 61 VAL B CA 1
ATOM 2821 C C . VAL B 1 61 ? -37.122 3.607 -48.599 1.00 14.09 61 VAL B C 1
ATOM 2822 O O . VAL B 1 61 ? -37.463 3.378 -47.457 1.00 30.86 61 VAL B O 1
ATOM 2826 N N . ALA B 1 62 ? -35.980 4.213 -48.904 1.00 12.79 62 ALA B N 1
ATOM 2827 C CA . ALA B 1 62 ? -35.031 4.664 -47.875 1.00 17.31 62 ALA B CA 1
ATOM 2828 C C . ALA B 1 62 ? -35.044 6.192 -47.702 1.00 16.73 62 ALA B C 1
ATOM 2829 O O . ALA B 1 62 ? -34.838 6.937 -48.660 1.00 24.03 62 ALA B O 1
ATOM 2831 N N . ASP B 1 63 ? -35.296 6.655 -46.490 1.00 16.27 63 ASP B N 1
ATOM 2832 C CA . ASP B 1 63 ? -35.389 8.083 -46.226 1.00 23.55 63 ASP B CA 1
ATOM 2833 C C . ASP B 1 63 ? -34.000 8.722 -46.066 1.00 26.89 63 ASP B C 1
ATOM 2834 O O . ASP B 1 63 ? -32.953 8.050 -46.152 1.00 19.39 63 ASP B O 1
ATOM 2839 N N . VAL B 1 64 ? -34.015 10.022 -45.805 1.00 20.24 64 VAL B N 1
ATOM 2840 C CA . VAL B 1 64 ? -32.827 10.841 -45.877 1.00 25.16 64 VAL B CA 1
ATOM 2841 C C . VAL B 1 64 ? -31.755 10.428 -44.902 1.00 23.53 64 VAL B C 1
ATOM 2842 O O . VAL B 1 64 ? -30.613 10.836 -45.044 1.00 34.94 64 VAL B O 1
ATOM 2846 N N . ASP B 1 65 ? -32.115 9.648 -43.891 1.00 26.41 65 ASP B N 1
ATOM 2847 C CA . ASP B 1 65 ? -31.145 9.255 -42.882 1.00 19.05 65 ASP B CA 1
ATOM 2848 C C . ASP B 1 65 ? -30.478 7.916 -43.111 1.00 26.53 65 ASP B C 1
ATOM 2849 O O . ASP B 1 65 ? -29.538 7.577 -42.402 1.00 33.00 65 ASP B O 1
ATOM 2854 N N . THR B 1 66 ? -30.927 7.184 -44.128 1.00 25.48 66 THR B N 1
ATOM 2855 C CA . THR B 1 66 ? -30.411 5.858 -44.439 1.00 16.26 66 THR B CA 1
ATOM 2856 C C . THR B 1 66 ? -28.911 5.879 -44.667 1.00 15.67 66 THR B C 1
ATOM 2857 O O . THR B 1 66 ? -28.421 6.743 -45.376 1.00 26.60 66 THR B O 1
ATOM 2861 N N . THR B 1 67 ? -28.181 4.926 -44.090 1.00 14.71 67 THR B N 1
ATOM 2862 C CA . THR B 1 67 ? -26.726 4.921 -44.229 1.00 20.24 67 THR B CA 1
ATOM 2863 C C . THR B 1 67 ? -26.235 4.126 -45.419 1.00 26.73 67 THR B C 1
ATOM 2864 O O . THR B 1 67 ? -26.984 3.334 -46.015 1.00 17.13 67 THR B O 1
ATOM 2868 N N . GLN B 1 68 ? -24.931 4.226 -45.662 1.00 15.77 68 GLN B N 1
ATOM 2869 C CA . GLN B 1 68 ? -24.366 3.629 -46.841 1.00 15.47 68 GLN B CA 1
ATOM 2870 C C . GLN B 1 68 ? -24.537 2.131 -46.677 1.00 19.66 68 GLN B C 1
ATOM 2871 O O . GLN B 1 68 ? -24.988 1.408 -47.554 1.00 19.16 68 GLN B O 1
ATOM 2877 N N . GLU B 1 69 ? -24.238 1.681 -45.482 1.00 26.94 69 GLU B N 1
ATOM 2878 C CA . GLU B 1 69 ? -24.296 0.276 -45.161 1.00 25.68 69 GLU B CA 1
ATOM 2879 C C . GLU B 1 69 ? -25.713 -0.319 -45.271 1.00 29.93 69 GLU B C 1
ATOM 2880 O O . GLU B 1 69 ? -25.918 -1.433 -45.762 1.00 21.34 69 GLU B O 1
ATOM 2886 N N . SER B 1 70 ? -26.690 0.434 -44.805 1.00 19.17 70 SER B N 1
ATOM 2887 C CA . SER B 1 70 ? -28.076 0.086 -45.006 1.00 21.63 70 SER B CA 1
ATOM 2888 C C . SER B 1 70 ? -28.389 -0.203 -46.499 1.00 31.33 70 SER B C 1
ATOM 2889 O O . SER B 1 70 ? -28.979 -1.230 -46.876 1.00 21.09 70 SER B O 1
ATOM 2892 N N . VAL B 1 71 ? -27.974 0.720 -47.348 1.00 22.68 71 VAL B N 1
ATOM 2893 C CA . VAL B 1 71 ? -28.232 0.616 -48.759 1.00 19.68 71 VAL B CA 1
ATOM 2894 C C . VAL B 1 71 ? -27.653 -0.680 -49.290 1.00 20.41 71 VAL B C 1
ATOM 2895 O O . VAL B 1 71 ? -28.336 -1.458 -49.953 1.00 20.89 71 VAL B O 1
ATOM 2899 N N . PHE B 1 72 ? -26.378 -0.904 -49.025 1.00 12.88 72 PHE B N 1
ATOM 2900 C CA . PHE B 1 72 ? -25.781 -2.136 -49.474 1.00 18.82 72 PHE B CA 1
ATOM 2901 C C . PHE B 1 72 ? -26.618 -3.383 -49.053 1.00 20.52 72 PHE B C 1
ATOM 2902 O O . PHE B 1 72 ? -26.971 -4.236 -49.878 1.00 18.67 72 PHE B O 1
ATOM 2910 N N . ALA B 1 73 ? -26.949 -3.482 -47.778 1.00 14.34 73 ALA B N 1
ATOM 2911 C CA . ALA B 1 73 ? -27.702 -4.637 -47.314 1.00 15.59 73 ALA B CA 1
ATOM 2912 C C . ALA B 1 73 ? -29.046 -4.796 -48.031 1.00 20.27 73 ALA B C 1
ATOM 2913 O O . ALA B 1 73 ? -29.458 -5.903 -48.350 1.00 14.66 73 ALA B O 1
ATOM 2915 N N . THR B 1 74 ? -29.746 -3.688 -48.255 1.00 20.00 74 THR B N 1
ATOM 2916 C CA . THR B 1 74 ? -31.073 -3.748 -48.839 1.00 15.85 74 THR B CA 1
ATOM 2917 C C . THR B 1 74 ? -31.000 -4.129 -50.320 1.00 24.69 74 THR B C 1
ATOM 2918 O O . THR B 1 74 ? -31.828 -4.879 -50.829 1.00 17.78 74 THR B O 1
ATOM 2922 N N . VAL B 1 75 ? -29.982 -3.620 -51.003 1.00 18.13 75 VAL B N 1
ATOM 2923 C CA . VAL B 1 75 ? -29.942 -3.640 -52.456 1.00 17.91 75 VAL B CA 1
ATOM 2924 C C . VAL B 1 75 ? -28.952 -4.640 -53.051 1.00 28.78 75 VAL B C 1
ATOM 2925 O O . VAL B 1 75 ? -29.322 -5.452 -53.902 1.00 23.18 75 VAL B O 1
ATOM 2929 N N . ALA B 1 76 ? -27.675 -4.469 -52.710 1.00 24.29 76 ALA B N 1
ATOM 2930 C CA . ALA B 1 76 ? -26.583 -5.239 -53.301 1.00 14.39 76 ALA B CA 1
ATOM 2931 C C . ALA B 1 76 ? -26.323 -6.636 -52.735 1.00 27.73 76 ALA B C 1
ATOM 2932 O O . ALA B 1 76 ? -25.926 -7.544 -53.475 1.00 23.54 76 ALA B O 1
ATOM 2934 N N . LYS B 1 77 ? -26.507 -6.814 -51.431 1.00 30.10 77 LYS B N 1
ATOM 2935 C CA . LYS B 1 77 ? -26.091 -8.063 -50.797 1.00 23.99 77 LYS B CA 1
ATOM 2936 C C . LYS B 1 77 ? -26.636 -9.246 -51.596 1.00 27.29 77 LYS B C 1
ATOM 2937 O O . LYS B 1 77 ? -25.913 -10.172 -51.953 1.00 29.25 77 LYS B O 1
ATOM 2943 N N . SER B 1 78 ? -27.926 -9.192 -51.879 1.00 21.43 78 SER B N 1
ATOM 2944 C CA . SER B 1 78 ? -28.606 -10.228 -52.629 1.00 20.67 78 SER B CA 1
ATOM 2945 C C . SER B 1 78 ? -27.934 -10.453 -53.990 1.00 28.22 78 SER B C 1
ATOM 2946 O O . SER B 1 78 ? -27.586 -11.584 -54.336 1.00 37.48 78 SER B O 1
ATOM 2949 N N . ILE B 1 79 ? -27.771 -9.381 -54.766 1.00 25.32 79 ILE B N 1
ATOM 2950 C CA . ILE B 1 79 ? -27.161 -9.460 -56.101 1.00 21.36 79 ILE B CA 1
ATOM 2951 C C . ILE B 1 79 ? -25.801 -10.150 -56.109 1.00 24.41 79 ILE B C 1
ATOM 2952 O O . ILE B 1 79 ? -25.534 -10.982 -56.959 1.00 24.64 79 ILE B O 1
ATOM 2957 N N . VAL B 1 80 ? -24.939 -9.798 -55.161 1.00 27.77 80 VAL B N 1
ATOM 2958 C CA . VAL B 1 80 ? -23.640 -10.449 -55.045 1.00 26.33 80 VAL B CA 1
ATOM 2959 C C . VAL B 1 80 ? -23.825 -11.940 -54.818 1.00 23.85 80 VAL B C 1
ATOM 2960 O O . VAL B 1 80 ? -23.252 -12.760 -55.511 1.00 24.46 80 VAL B O 1
ATOM 2964 N N . GLU B 1 81 ? -24.644 -12.299 -53.850 1.00 26.79 81 GLU B N 1
ATOM 2965 C CA . GLU B 1 81 ? -24.853 -13.701 -53.581 1.00 26.38 81 GLU B CA 1
ATOM 2966 C C . GLU B 1 81 ? -25.294 -14.432 -54.824 1.00 29.14 81 GLU B C 1
ATOM 2967 O O . GLU B 1 81 ? -24.758 -15.492 -55.145 1.00 30.86 81 GLU B O 1
ATOM 2973 N N . SER B 1 82 ? -26.264 -13.887 -55.541 1.00 23.24 82 SER B N 1
ATOM 2974 C CA . SER B 1 82 ? -26.729 -14.633 -56.682 1.00 27.03 82 SER B CA 1
ATOM 2975 C C . SER B 1 82 ? -25.623 -14.629 -57.749 1.00 32.16 82 SER B C 1
ATOM 2976 O O . SER B 1 82 ? -25.520 -15.534 -58.572 1.00 31.37 82 SER B O 1
ATOM 2979 N N . CYS B 1 83 ? -24.743 -13.647 -57.687 1.00 28.28 83 CYS B N 1
ATOM 2980 C CA . CYS B 1 83 ? -23.579 -13.682 -58.554 1.00 24.08 83 CYS B CA 1
ATOM 2981 C C . CYS B 1 83 ? -22.695 -14.885 -58.267 1.00 27.30 83 CYS B C 1
ATOM 2982 O O . CYS B 1 83 ? -22.302 -15.575 -59.182 1.00 36.35 83 CYS B O 1
ATOM 2985 N N . MET B 1 84 ? -22.382 -15.127 -56.997 1.00 32.75 84 MET B N 1
ATOM 2986 C CA . MET B 1 84 ? -21.598 -16.297 -56.587 1.00 34.99 84 MET B CA 1
ATOM 2987 C C . MET B 1 84 ? -22.194 -17.616 -57.064 1.00 37.16 84 MET B C 1
ATOM 2988 O O . MET B 1 84 ? -21.476 -18.586 -57.276 1.00 30.58 84 MET B O 1
ATOM 2993 N N . SER B 1 85 ? -23.510 -17.651 -57.214 1.00 31.53 85 SER B N 1
ATOM 2994 C CA . SER B 1 85 ? -24.175 -18.870 -57.591 1.00 35.87 85 SER B CA 1
ATOM 2995 C C . SER B 1 85 ? -24.307 -18.982 -59.114 1.00 42.76 85 SER B C 1
ATOM 2996 O O . SER B 1 85 ? -24.987 -19.877 -59.624 1.00 54.14 85 SER B O 1
ATOM 2999 N N . GLY B 1 86 ? -23.688 -18.047 -59.831 1.00 24.56 86 GLY B N 1
ATOM 3000 C CA . GLY B 1 86 ? -23.537 -18.159 -61.277 1.00 31.31 86 GLY B CA 1
ATOM 3001 C C . GLY B 1 86 ? -24.449 -17.312 -62.169 1.00 38.95 86 GLY B C 1
ATOM 3002 O O . GLY B 1 86 ? -24.340 -17.341 -63.404 1.00 38.35 86 GLY B O 1
ATOM 3003 N N . TYR B 1 87 ? -25.354 -16.561 -61.549 1.00 26.77 87 TYR B N 1
ATOM 3004 C CA . TYR B 1 87 ? -26.240 -15.669 -62.267 1.00 25.01 87 TYR B CA 1
ATOM 3005 C C . TYR B 1 87 ? -25.523 -14.378 -62.628 1.00 19.48 87 TYR B C 1
ATOM 3006 O O . TYR B 1 87 ? -24.663 -13.921 -61.888 1.00 26.06 87 TYR B O 1
ATOM 3015 N N . ASN B 1 88 ? -25.870 -13.787 -63.761 1.00 18.54 88 ASN B N 1
ATOM 3016 C CA . ASN B 1 88 ? -25.403 -12.450 -64.079 1.00 22.89 88 ASN B CA 1
ATOM 3017 C C . ASN B 1 88 ? -26.146 -11.537 -63.159 1.00 33.37 88 ASN B C 1
ATOM 3018 O O . ASN B 1 88 ? -27.249 -11.885 -62.726 1.00 35.49 88 ASN B O 1
ATOM 3023 N N . GLY B 1 89 ? -25.582 -10.372 -62.854 1.00 36.63 89 GLY B N 1
ATOM 3024 C CA . GLY B 1 89 ? -26.338 -9.407 -62.077 1.00 28.20 89 GLY B CA 1
ATOM 3025 C C . GLY B 1 89 ? -25.929 -7.979 -62.292 1.00 22.50 89 GLY B C 1
ATOM 3026 O O . GLY B 1 89 ? -24.771 -7.681 -62.570 1.00 21.25 89 GLY B O 1
ATOM 3027 N N . THR B 1 90 ? -26.891 -7.087 -62.103 1.00 22.01 90 THR B N 1
ATOM 3028 C CA . THR B 1 90 ? -26.684 -5.676 -62.412 1.00 22.87 90 THR B CA 1
ATOM 3029 C C . THR B 1 90 ? -27.377 -4.752 -61.415 1.00 20.81 90 THR B C 1
ATOM 3030 O O . THR B 1 90 ? -28.552 -4.943 -61.082 1.00 21.99 90 THR B O 1
ATOM 3034 N N . ILE B 1 91 ? -26.644 -3.740 -60.962 1.00 17.19 91 ILE B N 1
ATOM 3035 C CA . ILE B 1 91 ? -27.199 -2.695 -60.126 1.00 21.01 91 ILE B CA 1
ATOM 3036 C C . ILE B 1 91 ? -26.926 -1.398 -60.812 1.00 18.09 91 ILE B C 1
ATOM 3037 O O . ILE B 1 91 ? -25.776 -1.091 -61.113 1.00 18.01 91 ILE B O 1
ATOM 3042 N N . PHE B 1 92 ? -27.962 -0.626 -61.079 1.00 16.73 92 PHE B N 1
ATOM 3043 C CA . PHE B 1 92 ? -27.682 0.706 -61.549 1.00 24.68 92 PHE B CA 1
ATOM 3044 C C . PHE B 1 92 ? -28.481 1.794 -60.870 1.00 23.55 92 PHE B C 1
ATOM 3045 O O . PHE B 1 92 ? -29.584 1.567 -60.386 1.00 25.35 92 PHE B O 1
ATOM 3053 N N . ALA B 1 93 ? -27.868 2.968 -60.807 1.00 15.23 93 ALA B N 1
ATOM 3054 C CA . ALA B 1 93 ? -28.428 4.098 -60.118 1.00 9.45 93 ALA B CA 1
ATOM 3055 C C . ALA B 1 93 ? -28.977 5.096 -61.149 1.00 27.03 93 ALA B C 1
ATOM 3056 O O . ALA B 1 93 ? -28.292 5.494 -62.103 1.00 26.67 93 ALA B O 1
ATOM 3058 N N . TYR B 1 94 ? -30.219 5.509 -60.961 1.00 14.53 94 TYR B N 1
ATOM 3059 C CA . TYR B 1 94 ? -30.854 6.372 -61.925 1.00 16.83 94 TYR B CA 1
ATOM 3060 C C . TYR B 1 94 ? -31.404 7.582 -61.187 1.00 17.34 94 TYR B C 1
ATOM 3061 O O . TYR B 1 94 ? -31.891 7.471 -60.076 1.00 25.91 94 TYR B O 1
ATOM 3070 N N . GLY B 1 95 ? -31.324 8.751 -61.798 1.00 18.26 95 GLY B N 1
ATOM 3071 C CA . GLY B 1 95 ? -31.955 9.914 -61.223 1.00 14.07 95 GLY B CA 1
ATOM 3072 C C . GLY B 1 95 ? -31.328 11.176 -61.730 1.00 19.59 95 GLY B C 1
ATOM 3073 O O . GLY B 1 95 ? -30.297 11.170 -62.395 1.00 20.93 95 GLY B O 1
ATOM 3074 N N . GLN B 1 96 ? -31.945 12.282 -61.374 1.00 21.65 96 GLN B N 1
ATOM 3075 C CA . GLN B 1 96 ? -31.537 13.552 -61.923 1.00 21.28 96 GLN B CA 1
ATOM 3076 C C . GLN B 1 96 ? -30.144 13.850 -61.406 1.00 19.78 96 GLN B C 1
ATOM 3077 O O . GLN B 1 96 ? -29.718 13.279 -60.417 1.00 24.68 96 GLN B O 1
ATOM 3083 N N . THR B 1 97 ? -29.422 14.709 -62.107 1.00 22.61 97 THR B N 1
ATOM 3084 C CA . THR B 1 97 ? -28.132 15.191 -61.643 1.00 17.12 97 THR B CA 1
ATOM 3085 C C . THR B 1 97 ? -28.266 15.852 -60.265 1.00 17.28 97 THR B C 1
ATOM 3086 O O . THR B 1 97 ? -29.170 16.624 -60.026 1.00 23.19 97 THR B O 1
ATOM 3090 N N . GLY B 1 98 ? -27.363 15.528 -59.352 1.00 22.47 98 GLY B N 1
ATOM 3091 C CA . GLY B 1 98 ? -27.449 16.017 -57.993 1.00 14.17 98 GLY B CA 1
ATOM 3092 C C . GLY B 1 98 ? -28.421 15.229 -57.118 1.00 23.98 98 GLY B C 1
ATOM 3093 O O . GLY B 1 98 ? -28.717 15.643 -55.996 1.00 19.74 98 GLY B O 1
ATOM 3094 N N . SER B 1 99 ? -28.925 14.085 -57.590 1.00 23.51 99 SER B N 1
ATOM 3095 C CA . SER B 1 99 ? -29.823 13.302 -56.736 1.00 18.57 99 SER B CA 1
ATOM 3096 C C . SER B 1 99 ? -29.096 12.345 -55.790 1.00 22.83 99 SER B C 1
ATOM 3097 O O . SER B 1 99 ? -29.682 11.867 -54.813 1.00 15.15 99 SER B O 1
ATOM 3100 N N . GLY B 1 100 ? -27.798 12.155 -56.013 1.00 16.84 100 GLY B N 1
ATOM 3101 C CA . GLY B 1 100 ? -27.028 11.218 -55.226 1.00 12.14 100 GLY B CA 1
ATOM 3102 C C . GLY B 1 100 ? -26.633 9.909 -55.872 1.00 21.01 100 GLY B C 1
ATOM 3103 O O . GLY B 1 100 ? -26.252 8.970 -55.168 1.00 18.31 100 GLY B O 1
ATOM 3104 N N . LYS B 1 101 ? -26.723 9.813 -57.196 1.00 16.18 101 LYS B N 1
ATOM 3105 C CA . LYS B 1 101 ? -26.250 8.596 -57.833 1.00 16.05 101 LYS B CA 1
ATOM 3106 C C . LYS B 1 101 ? -24.808 8.238 -57.422 1.00 18.96 101 LYS B C 1
ATOM 3107 O O . LYS B 1 101 ? -24.533 7.104 -56.980 1.00 14.31 101 LYS B O 1
ATOM 3113 N N . THR B 1 102 ? -23.895 9.202 -57.558 1.00 13.48 102 THR B N 1
ATOM 3114 C CA . THR B 1 102 ? -22.485 8.909 -57.358 1.00 14.96 102 THR B CA 1
ATOM 3115 C C . THR B 1 102 ? -22.208 8.580 -55.884 1.00 16.38 102 THR B C 1
ATOM 3116 O O . THR B 1 102 ? -21.538 7.607 -55.547 1.00 16.08 102 THR B O 1
ATOM 3120 N N . PHE B 1 103 ? -22.737 9.409 -55.007 1.00 17.83 103 PHE B N 1
ATOM 3121 C CA . PHE B 1 103 ? -22.633 9.186 -53.584 1.00 18.03 103 PHE B CA 1
ATOM 3122 C C . PHE B 1 103 ? -23.076 7.774 -53.264 1.00 22.23 103 PHE B C 1
ATOM 3123 O O . PHE B 1 103 ? -22.430 7.081 -52.486 1.00 20.71 103 PHE B O 1
ATOM 3131 N N . THR B 1 104 ? -24.185 7.349 -53.861 1.00 13.73 104 THR B N 1
ATOM 3132 C CA . THR B 1 104 ? -24.669 5.989 -53.684 1.00 12.82 104 THR B CA 1
ATOM 3133 C C . THR B 1 104 ? -23.756 4.863 -54.195 1.00 15.42 104 THR B C 1
ATOM 3134 O O . THR B 1 104 ? -23.471 3.951 -53.448 1.00 19.07 104 THR B O 1
ATOM 3138 N N . MET B 1 105 ? -23.302 4.894 -55.447 1.00 21.43 105 MET B N 1
ATOM 3139 C CA . MET B 1 105 ? -22.543 3.743 -55.976 1.00 19.61 105 MET B CA 1
ATOM 3140 C C . MET B 1 105 ? -21.053 3.761 -55.597 1.00 26.44 105 MET B C 1
ATOM 3141 O O . MET B 1 105 ? -20.346 2.746 -55.646 1.00 26.92 105 MET B O 1
ATOM 3146 N N . MET B 1 106 ? -20.598 4.923 -55.179 1.00 14.70 106 MET B N 1
ATOM 3147 C CA . MET B 1 106 ? -19.195 5.211 -55.062 1.00 16.73 106 MET B CA 1
ATOM 3148 C C . MET B 1 106 ? -18.921 5.741 -53.657 1.00 23.57 106 MET B C 1
ATOM 3149 O O . MET B 1 106 ? -18.118 5.209 -52.909 1.00 25.31 106 MET B O 1
ATOM 3154 N N . GLY B 1 107 ? -19.611 6.818 -53.315 1.00 20.75 107 GLY B N 1
ATOM 3155 C CA . GLY B 1 107 ? -19.331 7.628 -52.155 1.00 30.12 107 GLY B CA 1
ATOM 3156 C C . GLY B 1 107 ? -18.832 9.037 -52.415 1.00 37.99 107 GLY B C 1
ATOM 3157 O O . GLY B 1 107 ? -18.821 9.514 -53.552 1.00 35.38 107 GLY B O 1
ATOM 3158 N N . PRO B 1 108 ? -18.549 9.773 -51.337 1.00 29.17 108 PRO B N 1
ATOM 3159 C CA . PRO B 1 108 ? -18.034 11.115 -51.543 1.00 39.55 108 PRO B CA 1
ATOM 3160 C C . PRO B 1 108 ? -16.638 11.074 -52.139 1.00 62.14 108 PRO B C 1
ATOM 3161 O O . PRO B 1 108 ? -15.916 10.073 -51.960 1.00 51.79 108 PRO B O 1
ATOM 3165 N N . SER B 1 109 ? -16.250 12.180 -52.781 1.00 66.49 109 SER B N 1
ATOM 3166 C CA . SER B 1 109 ? -14.979 12.251 -53.492 1.00 89.27 109 SER B CA 1
ATOM 3167 C C . SER B 1 109 ? -13.979 12.297 -52.356 1.00 93.68 109 SER B C 1
ATOM 3168 O O . SER B 1 109 ? -13.465 11.272 -51.956 1.00 91.88 109 SER B O 1
ATOM 3171 N N . GLU B 1 110 ? -13.864 13.401 -51.651 1.00 86.51 110 GLU B N 1
ATOM 3172 C CA . GLU B 1 110 ? -13.338 13.224 -50.313 1.00 87.35 110 GLU B CA 1
ATOM 3173 C C . GLU B 1 110 ? -14.427 13.663 -49.379 1.00 79.85 110 GLU B C 1
ATOM 3174 O O . GLU B 1 110 ? -15.099 14.657 -49.649 1.00 72.35 110 GLU B O 1
ATOM 3180 N N . SER B 1 111 ? -14.677 12.877 -48.338 1.00 83.48 111 SER B N 1
ATOM 3181 C CA . SER B 1 111 ? -15.326 13.447 -47.175 1.00 93.06 111 SER B CA 1
ATOM 3182 C C . SER B 1 111 ? -14.377 13.393 -45.979 1.00 102.71 111 SER B C 1
ATOM 3183 O O . SER B 1 111 ? -14.104 12.325 -45.428 1.00 95.69 111 SER B O 1
ATOM 3185 N N . ASP B 1 112 ? -13.844 14.559 -45.625 1.00 103.43 112 ASP B N 1
ATOM 3186 C CA . ASP B 1 112 ? -13.478 14.897 -44.255 1.00 119.70 112 ASP B CA 1
ATOM 3187 C C . ASP B 1 112 ? -12.755 13.777 -43.491 1.00 119.45 112 ASP B C 1
ATOM 3188 O O . ASP B 1 112 ? -11.856 13.122 -44.029 1.00 96.50 112 ASP B O 1
ATOM 3193 N N . ASN B 1 113 ? -13.180 13.558 -42.244 1.00 129.06 113 ASN B N 1
ATOM 3194 C CA . ASN B 1 113 ? -12.771 12.399 -41.450 1.00 118.02 113 ASN B CA 1
ATOM 3195 C C . ASN B 1 113 ? -13.713 11.256 -41.749 1.00 98.16 113 ASN B C 1
ATOM 3196 O O . ASN B 1 113 ? -13.457 10.110 -41.391 1.00 76.50 113 ASN B O 1
ATOM 3201 N N . PHE B 1 114 ? -14.813 11.594 -42.411 1.00 104.97 114 PHE B N 1
ATOM 3202 C CA . PHE B 1 114 ? -15.960 10.708 -42.546 1.00 99.98 114 PHE B CA 1
ATOM 3203 C C . PHE B 1 114 ? -15.906 9.796 -43.786 1.00 86.96 114 PHE B C 1
ATOM 3204 O O . PHE B 1 114 ? -16.854 9.062 -44.060 1.00 65.36 114 PHE B O 1
ATOM 3206 N N . SER B 1 115 ? -14.803 9.844 -44.529 1.00 66.79 115 SER B N 1
ATOM 3207 C CA . SER B 1 115 ? -14.698 9.120 -45.794 1.00 57.27 115 SER B CA 1
ATOM 3208 C C . SER B 1 115 ? -15.006 7.605 -45.758 1.00 63.96 115 SER B C 1
ATOM 3209 O O . SER B 1 115 ? -15.696 7.132 -46.670 1.00 52.54 115 SER B O 1
ATOM 3212 N N . HIS B 1 116 ? -14.539 6.845 -44.749 1.00 64.52 116 HIS B N 1
ATOM 3213 C CA . HIS B 1 116 ? -14.540 5.393 -44.938 1.00 40.15 116 HIS B CA 1
ATOM 3214 C C . HIS B 1 116 ? -15.904 4.773 -44.771 1.00 36.48 116 HIS B C 1
ATOM 3215 O O . HIS B 1 116 ? -16.286 3.910 -45.561 1.00 37.43 116 HIS B O 1
ATOM 3222 N N . ASN B 1 117 ? -16.662 5.219 -43.775 1.00 33.44 117 ASN B N 1
ATOM 3223 C CA . ASN B 1 117 ? -17.982 4.638 -43.569 1.00 33.96 117 ASN B CA 1
ATOM 3224 C C . ASN B 1 117 ? -18.958 5.244 -44.563 1.00 24.47 117 ASN B C 1
ATOM 3225 O O . ASN B 1 117 ? -20.137 4.919 -44.535 1.00 35.67 117 ASN B O 1
ATOM 3230 N N . LEU B 1 118 ? -18.463 6.160 -45.404 1.00 26.80 118 LEU B N 1
ATOM 3231 C CA . LEU B 1 118 ? -19.262 6.774 -46.464 1.00 29.13 118 LEU B CA 1
ATOM 3232 C C . LEU B 1 118 ? -19.165 6.102 -47.850 1.00 25.84 118 LEU B C 1
ATOM 3233 O O . LEU B 1 118 ? -19.880 6.451 -48.777 1.00 21.83 118 LEU B O 1
ATOM 3238 N N . ARG B 1 119 ? -18.306 5.113 -47.981 1.00 22.34 119 ARG B N 1
ATOM 3239 C CA . ARG B 1 119 ? -18.138 4.480 -49.262 1.00 22.34 119 ARG B CA 1
ATOM 3240 C C . ARG B 1 119 ? -19.450 3.869 -49.665 1.00 26.25 119 ARG B C 1
ATOM 3241 O O . ARG B 1 119 ? -20.249 3.495 -48.825 1.00 19.57 119 ARG B O 1
ATOM 3249 N N . GLY B 1 120 ? -19.671 3.788 -50.969 1.00 21.96 120 GLY B N 1
ATOM 3250 C CA . GLY B 1 120 ? -20.952 3.382 -51.495 1.00 15.13 120 GLY B CA 1
ATOM 3251 C C . GLY B 1 120 ? -20.980 1.946 -51.941 1.00 21.69 120 GLY B C 1
ATOM 3252 O O . GLY B 1 120 ? -20.097 1.143 -51.640 1.00 18.91 120 GLY B O 1
ATOM 3253 N N . VAL B 1 121 ? -22.018 1.634 -52.692 1.00 22.65 121 VAL B N 1
ATOM 3254 C CA . VAL B 1 121 ? -22.340 0.276 -53.060 1.00 20.21 121 VAL B CA 1
ATOM 3255 C C . VAL B 1 121 ? -21.187 -0.493 -53.666 1.00 20.07 121 VAL B C 1
ATOM 3256 O O . VAL B 1 121 ? -20.879 -1.583 -53.235 1.00 20.11 121 VAL B O 1
ATOM 3260 N N . ILE B 1 122 ? -20.528 0.091 -54.654 1.00 23.18 122 ILE B N 1
ATOM 3261 C CA . ILE B 1 122 ? -19.489 -0.625 -55.384 1.00 27.24 122 ILE B CA 1
ATOM 3262 C C . ILE B 1 122 ? -18.344 -1.130 -54.506 1.00 23.20 122 ILE B C 1
ATOM 3263 O O . ILE B 1 122 ? -17.975 -2.300 -54.589 1.00 31.92 122 ILE B O 1
ATOM 3268 N N . PRO B 1 123 ? -17.759 -0.244 -53.690 1.00 21.08 123 PRO B N 1
ATOM 3269 C CA . PRO B 1 123 ? -16.703 -0.694 -52.779 1.00 15.59 123 PRO B CA 1
ATOM 3270 C C . PRO B 1 123 ? -17.184 -1.790 -51.818 1.00 23.84 123 PRO B C 1
ATOM 3271 O O . PRO B 1 123 ? -16.525 -2.815 -51.639 1.00 30.62 123 PRO B O 1
ATOM 3275 N N . ARG B 1 124 ? -18.349 -1.598 -51.227 1.00 18.13 124 ARG B N 1
ATOM 3276 C CA . ARG B 1 124 ? -18.857 -2.586 -50.311 1.00 25.03 124 ARG B CA 1
ATOM 3277 C C . ARG B 1 124 ? -19.093 -3.918 -51.033 1.00 31.75 124 ARG B C 1
ATOM 3278 O O . ARG B 1 124 ? -18.957 -5.008 -50.443 1.00 28.91 124 ARG B O 1
ATOM 3286 N N . SER B 1 125 ? -19.402 -3.836 -52.321 1.00 19.08 125 SER B N 1
ATOM 3287 C CA . SER B 1 125 ? -19.623 -5.047 -53.111 1.00 26.24 125 SER B CA 1
ATOM 3288 C C . SER B 1 125 ? -18.342 -5.853 -53.210 1.00 29.32 125 SER B C 1
ATOM 3289 O O . SER B 1 125 ? -18.350 -7.054 -52.958 1.00 19.01 125 SER B O 1
ATOM 3292 N N . PHE B 1 126 ? -17.242 -5.178 -53.545 1.00 24.31 126 PHE B N 1
ATOM 3293 C CA . PHE B 1 126 ? -15.935 -5.818 -53.562 1.00 23.92 126 PHE B CA 1
ATOM 3294 C C . PHE B 1 126 ? -15.706 -6.511 -52.260 1.00 25.51 126 PHE B C 1
ATOM 3295 O O . PHE B 1 126 ? -15.298 -7.660 -52.232 1.00 29.29 126 PHE B O 1
ATOM 3303 N N . GLU B 1 127 ? -15.940 -5.803 -51.167 1.00 25.19 127 GLU B N 1
ATOM 3304 C CA . GLU B 1 127 ? -15.600 -6.348 -49.869 1.00 21.49 127 GLU B CA 1
ATOM 3305 C C . GLU B 1 127 ? -16.352 -7.616 -49.654 1.00 18.55 127 GLU B C 1
ATOM 3306 O O . GLU B 1 127 ? -15.773 -8.616 -49.277 1.00 21.88 127 GLU B O 1
ATOM 3312 N N . TYR B 1 128 ? -17.641 -7.583 -49.948 1.00 20.33 128 TYR B N 1
ATOM 3313 C CA . TYR B 1 128 ? -18.505 -8.717 -49.664 1.00 17.13 128 TYR B CA 1
ATOM 3314 C C . TYR B 1 128 ? -18.177 -9.905 -50.563 1.00 28.07 128 TYR B C 1
ATOM 3315 O O . TYR B 1 128 ? -18.047 -11.033 -50.100 1.00 26.39 128 TYR B O 1
ATOM 3324 N N . LEU B 1 129 ? -18.042 -9.630 -51.856 1.00 28.25 129 LEU B N 1
ATOM 3325 C CA . LEU B 1 129 ? -17.716 -10.638 -52.854 1.00 27.01 129 LEU B CA 1
ATOM 3326 C C . LEU B 1 129 ? -16.496 -11.439 -52.467 1.00 29.00 129 LEU B C 1
ATOM 3327 O O . LEU B 1 129 ? -16.542 -12.667 -52.414 1.00 32.32 129 LEU B O 1
ATOM 3332 N N . PHE B 1 130 ? -15.397 -10.752 -52.203 1.00 26.84 130 PHE B N 1
ATOM 3333 C CA . PHE B 1 130 ? -14.155 -11.446 -51.873 1.00 24.94 130 PHE B CA 1
ATOM 3334 C C . PHE B 1 130 ? -14.153 -12.207 -50.559 1.00 29.82 130 PHE B C 1
ATOM 3335 O O . PHE B 1 130 ? -13.467 -13.201 -50.435 1.00 39.38 130 PHE B O 1
ATOM 3343 N N . SER B 1 131 ? -14.932 -11.775 -49.584 1.00 29.17 131 SER B N 1
ATOM 3344 C CA . SER B 1 131 ? -14.992 -12.542 -48.351 1.00 41.13 131 SER B CA 1
ATOM 3345 C C . SER B 1 131 ? -15.790 -13.836 -48.572 1.00 33.40 131 SER B C 1
ATOM 3346 O O . SER B 1 131 ? -15.447 -14.900 -48.068 1.00 41.27 131 SER B O 1
ATOM 3349 N N . LEU B 1 132 ? -16.852 -13.727 -49.349 1.00 33.69 132 LEU B N 1
ATOM 3350 C CA . LEU B 1 132 ? -17.642 -14.867 -49.745 1.00 32.86 132 LEU B CA 1
ATOM 3351 C C . LEU B 1 132 ? -16.741 -15.883 -50.440 1.00 43.69 132 LEU B C 1
ATOM 3352 O O . LEU B 1 132 ? -16.771 -17.086 -50.157 1.00 50.52 132 LEU B O 1
ATOM 3357 N N . ILE B 1 133 ? -15.940 -15.378 -51.368 1.00 34.41 133 ILE B N 1
ATOM 3358 C CA . ILE B 1 133 ? -14.968 -16.188 -52.077 1.00 36.12 133 ILE B CA 1
ATOM 3359 C C . ILE B 1 133 ? -14.003 -16.840 -51.097 1.00 44.10 133 ILE B C 1
ATOM 3360 O O . ILE B 1 133 ? -13.836 -18.057 -51.105 1.00 39.60 133 ILE B O 1
ATOM 3365 N N . ASP B 1 134 ? -13.392 -16.026 -50.236 1.00 51.22 134 ASP B N 1
ATOM 3366 C CA . ASP B 1 134 ? -12.455 -16.526 -49.229 1.00 46.61 134 ASP B CA 1
ATOM 3367 C C . ASP B 1 134 ? -13.084 -17.672 -48.502 1.00 45.80 134 ASP B C 1
ATOM 3368 O O . ASP B 1 134 ? -12.432 -18.659 -48.192 1.00 49.93 134 ASP B O 1
ATOM 3373 N N . ARG B 1 135 ? -14.364 -17.551 -48.228 1.00 36.22 135 ARG B N 1
ATOM 3374 C CA . ARG B 1 135 ? -14.993 -18.612 -47.505 1.00 46.28 135 ARG B CA 1
ATOM 3375 C C . ARG B 1 135 ? -15.265 -19.828 -48.304 1.00 46.13 135 ARG B C 1
ATOM 3376 O O . ARG B 1 135 ? -15.232 -20.938 -47.793 1.00 61.46 135 ARG B O 1
ATOM 3384 N N . GLU B 1 136 ? -15.609 -19.619 -49.555 1.00 48.55 136 GLU B N 1
ATOM 3385 C CA . GLU B 1 136 ? -15.923 -20.749 -50.387 1.00 51.30 136 GLU B CA 1
ATOM 3386 C C . GLU B 1 136 ? -14.707 -21.642 -50.459 1.00 65.53 136 GLU B C 1
ATOM 3387 O O . GLU B 1 136 ? -14.819 -22.859 -50.594 1.00 61.67 136 GLU B O 1
ATOM 3393 N N . LYS B 1 137 ? -13.548 -21.000 -50.369 1.00 65.99 137 LYS B N 1
ATOM 3394 C CA . LYS B 1 137 ? -12.272 -21.643 -50.597 1.00 57.31 137 LYS B CA 1
ATOM 3395 C C . LYS B 1 137 ? -11.929 -22.594 -49.463 1.00 74.98 137 LYS B C 1
ATOM 3396 O O . LYS B 1 137 ? -10.890 -23.249 -49.481 1.00 96.87 137 LYS B O 1
ATOM 3402 N N . GLU B 1 138 ? -12.783 -22.640 -48.454 1.00 58.65 138 GLU B N 1
ATOM 3403 C CA . GLU B 1 138 ? -12.665 -23.704 -47.475 1.00 74.15 138 GLU B CA 1
ATOM 3404 C C . GLU B 1 138 ? -14.025 -24.066 -46.882 1.00 72.46 138 GLU B C 1
ATOM 3405 O O . GLU B 1 138 ? -14.922 -24.518 -47.606 1.00 54.02 138 GLU B O 1
ATOM 3411 N N . GLY B 1 143 ? -10.059 -27.466 -54.237 1.00 48.19 143 GLY B N 1
ATOM 3412 C CA . GLY B 1 143 ? -11.130 -27.974 -55.089 1.00 77.04 143 GLY B CA 1
ATOM 3413 C C . GLY B 1 143 ? -11.750 -26.946 -56.040 1.00 86.75 143 GLY B C 1
ATOM 3414 O O . GLY B 1 143 ? -11.514 -26.976 -57.262 1.00 63.82 143 GLY B O 1
ATOM 3415 N N . LYS B 1 144 ? -12.566 -26.047 -55.484 1.00 71.15 144 LYS B N 1
ATOM 3416 C CA . LYS B 1 144 ? -13.108 -24.908 -56.227 1.00 64.71 144 LYS B CA 1
ATOM 3417 C C . LYS B 1 144 ? -12.097 -23.766 -56.270 1.00 53.99 144 LYS B C 1
ATOM 3418 O O . LYS B 1 144 ? -11.371 -23.549 -55.319 1.00 53.47 144 LYS B O 1
ATOM 3424 N N . SER B 1 145 ? -12.041 -23.037 -57.373 1.00 59.26 145 SER B N 1
ATOM 3425 C CA . SER B 1 145 ? -11.139 -21.896 -57.462 1.00 42.71 145 SER B CA 1
ATOM 3426 C C . SER B 1 145 ? -11.867 -20.743 -58.154 1.00 41.94 145 SER B C 1
ATOM 3427 O O . SER B 1 145 ? -12.921 -20.949 -58.743 1.00 43.65 145 SER B O 1
ATOM 3430 N N . PHE B 1 146 ? -11.322 -19.533 -58.066 1.00 42.20 146 PHE B N 1
ATOM 3431 C CA . PHE B 1 146 ? -12.035 -18.356 -58.547 1.00 41.84 146 PHE B CA 1
ATOM 3432 C C . PHE B 1 146 ? -11.153 -17.452 -59.355 1.00 37.55 146 PHE B C 1
ATOM 3433 O O . PHE B 1 146 ? -9.975 -17.317 -59.076 1.00 43.86 146 PHE B O 1
ATOM 3441 N N . LEU B 1 147 ? -11.742 -16.820 -60.360 1.00 39.97 147 LEU B N 1
ATOM 3442 C CA . LEU B 1 147 ? -11.017 -15.867 -61.161 1.00 29.05 147 LEU B CA 1
ATOM 3443 C C . LEU B 1 147 ? -11.878 -14.640 -61.424 1.00 32.64 147 LEU B C 1
ATOM 3444 O O . LEU B 1 147 ? -12.988 -14.744 -61.946 1.00 35.19 147 LEU B O 1
ATOM 3449 N N . CYS B 1 148 ? -11.368 -13.471 -61.075 1.00 23.46 148 CYS B N 1
ATOM 3450 C CA . CYS B 1 148 ? -12.139 -12.252 -61.256 1.00 30.38 148 CYS B CA 1
ATOM 3451 C C . CYS B 1 148 ? -11.345 -11.207 -62.021 1.00 32.22 148 CYS B C 1
ATOM 3452 O O . CYS B 1 148 ? -10.179 -10.947 -61.711 1.00 28.11 148 CYS B O 1
ATOM 3455 N N . LYS B 1 149 ? -11.988 -10.605 -63.016 1.00 37.11 149 LYS B N 1
ATOM 3456 C CA . LYS B 1 149 ? -11.395 -9.515 -63.788 1.00 34.15 149 LYS B CA 1
ATOM 3457 C C . LYS B 1 149 ? -12.329 -8.327 -63.747 1.00 30.12 149 LYS B C 1
ATOM 3458 O O . LYS B 1 149 ? -13.540 -8.487 -63.707 1.00 36.18 149 LYS B O 1
ATOM 3464 N N . CYS B 1 150 ? -11.768 -7.130 -63.769 1.00 31.82 150 CYS B N 1
ATOM 3465 C CA . CYS B 1 150 ? -12.578 -5.912 -63.790 1.00 21.86 150 CYS B CA 1
ATOM 3466 C C . CYS B 1 150 ? -12.397 -5.137 -65.076 1.00 27.28 150 CYS B C 1
ATOM 3467 O O . CYS B 1 150 ? -11.317 -5.100 -65.653 1.00 39.58 150 CYS B O 1
ATOM 3470 N N . SER B 1 151 ? -13.465 -4.488 -65.498 1.00 25.43 151 SER B N 1
ATOM 3471 C CA . SER B 1 151 ? -13.390 -3.469 -66.519 1.00 21.45 151 SER B CA 1
ATOM 3472 C C . SER B 1 151 ? -14.096 -2.234 -65.972 1.00 25.57 151 SER B C 1
ATOM 3473 O O . SER B 1 151 ? -15.036 -2.331 -65.166 1.00 24.04 151 SER B O 1
ATOM 3476 N N . PHE B 1 152 ? -13.618 -1.070 -66.372 1.00 17.25 152 PHE B N 1
ATOM 3477 C CA . PHE B 1 152 ? -14.296 0.148 -66.030 1.00 18.97 152 PHE B CA 1
ATOM 3478 C C . PHE B 1 152 ? -14.333 1.039 -67.281 1.00 24.41 152 PHE B C 1
ATOM 3479 O O . PHE B 1 152 ? -13.306 1.498 -67.733 1.00 27.66 152 PHE B O 1
ATOM 3487 N N . ILE B 1 153 ? -15.510 1.351 -67.803 1.00 20.87 153 ILE B N 1
ATOM 3488 C CA . ILE B 1 153 ? -15.568 2.189 -68.979 1.00 19.97 153 ILE B CA 1
ATOM 3489 C C . ILE B 1 153 ? -16.573 3.280 -68.764 1.00 22.87 153 ILE B C 1
ATOM 3490 O O . ILE B 1 153 ? -17.394 3.210 -67.852 1.00 26.82 153 ILE B O 1
ATOM 3495 N N . GLU B 1 154 ? -16.512 4.286 -69.621 1.00 22.15 154 GLU B N 1
ATOM 3496 C CA . GLU B 1 154 ? -17.427 5.409 -69.552 1.00 23.43 154 GLU B CA 1
ATOM 3497 C C . GLU B 1 154 ? -18.071 5.652 -70.926 1.00 37.11 154 GLU B C 1
ATOM 3498 O O . GLU B 1 154 ? -17.388 5.614 -71.949 1.00 27.81 154 GLU B O 1
ATOM 3504 N N . ILE B 1 155 ? -19.377 5.897 -70.968 1.00 33.55 155 ILE B N 1
ATOM 3505 C CA . ILE B 1 155 ? -20.018 6.255 -72.231 1.00 22.02 155 ILE B CA 1
ATOM 3506 C C . ILE B 1 155 ? -20.451 7.709 -72.218 1.00 26.88 155 ILE B C 1
ATOM 3507 O O . ILE B 1 155 ? -21.307 8.121 -71.435 1.00 33.30 155 ILE B O 1
ATOM 3512 N N . TYR B 1 156 ? -19.852 8.491 -73.090 1.00 23.64 156 TYR B N 1
ATOM 3513 C CA . TYR B 1 156 ? -20.133 9.906 -73.126 1.00 39.19 156 TYR B CA 1
ATOM 3514 C C . TYR B 1 156 ? -20.477 10.290 -74.547 1.00 42.11 156 TYR B C 1
ATOM 3515 O O . TYR B 1 156 ? -19.681 10.090 -75.456 1.00 41.01 156 TYR B O 1
ATOM 3524 N N . ASN B 1 157 ? -21.676 10.820 -74.734 1.00 49.58 157 ASN B N 1
ATOM 3525 C CA . ASN B 1 157 ? -22.137 11.169 -76.058 1.00 46.26 157 ASN B CA 1
ATOM 3526 C C . ASN B 1 157 ? -22.098 10.000 -77.030 1.00 55.45 157 ASN B C 1
ATOM 3527 O O . ASN B 1 157 ? -21.488 10.077 -78.086 1.00 62.07 157 ASN B O 1
ATOM 3532 N N . GLU B 1 158 ? -22.735 8.901 -76.659 1.00 56.56 158 GLU B N 1
ATOM 3533 C CA . GLU B 1 158 ? -22.820 7.760 -77.553 1.00 56.45 158 GLU B CA 1
ATOM 3534 C C . GLU B 1 158 ? -21.415 7.285 -77.931 1.00 47.71 158 GLU B C 1
ATOM 3535 O O . GLU B 1 158 ? -21.211 6.730 -78.997 1.00 46.97 158 GLU B O 1
ATOM 3541 N N . GLN B 1 159 ? -20.456 7.492 -77.037 1.00 50.21 159 GLN B N 1
ATOM 3542 C CA . GLN B 1 159 ? -19.058 7.218 -77.320 1.00 38.80 159 GLN B CA 1
ATOM 3543 C C . GLN B 1 159 ? -18.329 6.625 -76.102 1.00 49.24 159 GLN B C 1
ATOM 3544 O O . GLN B 1 159 ? -18.559 7.052 -74.957 1.00 43.28 159 GLN B O 1
ATOM 3550 N N . ILE B 1 160 ? -17.465 5.640 -76.356 1.00 33.45 160 ILE B N 1
ATOM 3551 C CA . ILE B 1 160 ? -16.830 4.860 -75.293 1.00 26.57 160 ILE B CA 1
ATOM 3552 C C . ILE B 1 160 ? -15.394 5.274 -74.942 1.00 30.11 160 ILE B C 1
ATOM 3553 O O . ILE B 1 160 ? -14.586 5.537 -75.829 1.00 40.52 160 ILE B O 1
ATOM 3558 N N . TYR B 1 161 ? -15.102 5.343 -73.638 1.00 23.81 161 TYR B N 1
ATOM 3559 C CA . TYR B 1 161 ? -13.749 5.611 -73.123 1.00 24.07 161 TYR B CA 1
ATOM 3560 C C . TYR B 1 161 ? -13.360 4.617 -72.036 1.00 24.12 161 TYR B C 1
ATOM 3561 O O . TYR B 1 161 ? -14.170 4.303 -71.169 1.00 27.32 161 TYR B O 1
ATOM 3570 N N . ASP B 1 162 ? -12.123 4.137 -72.081 1.00 29.47 162 ASP B N 1
ATOM 3571 C CA . ASP B 1 162 ? -11.633 3.157 -71.121 1.00 23.80 162 ASP B CA 1
ATOM 3572 C C . ASP B 1 162 ? -11.032 3.901 -69.941 1.00 27.99 162 ASP B C 1
ATOM 3573 O O . ASP B 1 162 ? -10.091 4.659 -70.094 1.00 40.66 162 ASP B O 1
ATOM 3578 N N . LEU B 1 163 ? -11.603 3.699 -68.762 1.00 30.50 163 LEU B N 1
ATOM 3579 C CA . LEU B 1 163 ? -11.134 4.375 -67.570 1.00 30.96 163 LEU B CA 1
ATOM 3580 C C . LEU B 1 163 ? -9.841 3.762 -67.014 1.00 45.16 163 LEU B C 1
ATOM 3581 O O . LEU B 1 163 ? -9.146 4.390 -66.215 1.00 43.78 163 LEU B O 1
ATOM 3586 N N . LEU B 1 164 ? -9.549 2.526 -67.406 1.00 28.26 164 LEU B N 1
ATOM 3587 C CA . LEU B 1 164 ? -8.328 1.863 -66.981 1.00 29.21 164 LEU B CA 1
ATOM 3588 C C . LEU B 1 164 ? -7.136 2.301 -67.828 1.00 34.44 164 LEU B C 1
ATOM 3593 N N . ASP B 1 165 ? -7.441 2.751 -69.041 1.00 38.33 165 ASP B N 1
ATOM 3594 C CA . ASP B 1 165 ? -6.418 3.281 -69.937 1.00 43.74 165 ASP B CA 1
ATOM 3595 C C . ASP B 1 165 ? -6.864 4.570 -70.621 1.00 47.20 165 ASP B C 1
ATOM 3596 O O . ASP B 1 165 ? -7.676 4.547 -71.543 1.00 47.95 165 ASP B O 1
ATOM 3601 N N . SER B 1 166 ? -6.243 5.683 -70.282 1.00 44.86 166 SER B N 1
ATOM 3602 C CA . SER B 1 166 ? -6.752 6.961 -70.753 1.00 44.13 166 SER B CA 1
ATOM 3603 C C . SER B 1 166 ? -6.274 7.241 -72.154 1.00 48.37 166 SER B C 1
ATOM 3604 O O . SER B 1 166 ? -6.718 8.189 -72.793 1.00 50.86 166 SER B O 1
ATOM 3607 N N . ALA B 1 167 ? -5.345 6.416 -72.613 1.00 51.53 167 ALA B N 1
ATOM 3608 C CA . ALA B 1 167 ? -4.821 6.533 -73.967 1.00 51.64 167 ALA B CA 1
ATOM 3609 C C . ALA B 1 167 ? -5.625 5.707 -74.948 1.00 55.52 167 ALA B C 1
ATOM 3610 O O . ALA B 1 167 ? -5.452 5.859 -76.151 1.00 49.86 167 ALA B O 1
ATOM 3612 N N . SER B 1 168 ? -6.498 4.833 -74.444 1.00 57.47 168 SER B N 1
ATOM 3613 C CA . SER B 1 168 ? -7.285 3.972 -75.324 1.00 44.71 168 SER B CA 1
ATOM 3614 C C . SER B 1 168 ? -8.184 4.794 -76.239 1.00 45.89 168 SER B C 1
ATOM 3615 O O . SER B 1 168 ? -8.653 5.871 -75.878 1.00 48.75 168 SER B O 1
ATOM 3618 N N . ALA B 1 169 ? -8.401 4.278 -77.439 1.00 55.50 169 ALA B N 1
ATOM 3619 C CA . ALA B 1 169 ? -9.295 4.903 -78.405 1.00 54.92 169 ALA B CA 1
ATOM 3620 C C . ALA B 1 169 ? -9.857 3.826 -79.323 1.00 57.75 169 ALA B C 1
ATOM 3621 O O . ALA B 1 169 ? -9.271 2.745 -79.470 1.00 43.96 169 ALA B O 1
ATOM 3623 N N . GLY B 1 170 ? -10.995 4.115 -79.940 1.00 55.69 170 GLY B N 1
ATOM 3624 C CA . GLY B 1 170 ? -11.632 3.135 -80.801 1.00 42.64 170 GLY B CA 1
ATOM 3625 C C . GLY B 1 170 ? -12.227 1.968 -80.034 1.00 50.76 170 GLY B C 1
ATOM 3626 O O . GLY B 1 170 ? -11.992 0.791 -80.344 1.00 37.13 170 GLY B O 1
ATOM 3627 N N . LEU B 1 171 ? -13.003 2.288 -79.011 1.00 45.24 171 LEU B N 1
ATOM 3628 C CA . LEU B 1 171 ? -13.698 1.241 -78.294 1.00 42.30 171 LEU B CA 1
ATOM 3629 C C . LEU B 1 171 ? -15.083 1.123 -78.915 1.00 37.85 171 LEU B C 1
ATOM 3630 O O . LEU B 1 171 ? -15.663 2.120 -79.361 1.00 37.60 171 LEU B O 1
ATOM 3635 N N . TYR B 1 172 ? -15.595 -0.098 -79.001 1.00 24.85 172 TYR B N 1
ATOM 3636 C CA . TYR B 1 172 ? -16.891 -0.294 -79.618 1.00 26.72 172 TYR B CA 1
ATOM 3637 C C . TYR B 1 172 ? -17.490 -1.570 -79.123 1.00 23.01 172 TYR B C 1
ATOM 3638 O O . TYR B 1 172 ? -16.796 -2.402 -78.565 1.00 30.17 172 TYR B O 1
ATOM 3647 N N . LEU B 1 173 ? -18.785 -1.711 -79.340 1.00 26.43 173 LEU B N 1
ATOM 3648 C CA . LEU B 1 173 ? -19.578 -2.763 -78.731 1.00 27.01 173 LEU B CA 1
ATOM 3649 C C . LEU B 1 173 ? -19.693 -3.957 -79.640 1.00 29.33 173 LEU B C 1
ATOM 3650 O O . LEU B 1 173 ? -19.738 -3.829 -80.859 1.00 40.43 173 LEU B O 1
ATOM 3655 N N . ARG B 1 174 ? -19.724 -5.138 -79.058 1.00 32.64 174 ARG B N 1
ATOM 3656 C CA . ARG B 1 174 ? -19.884 -6.315 -79.876 1.00 23.38 174 ARG B CA 1
ATOM 3657 C C . ARG B 1 174 ? -20.610 -7.437 -79.142 1.00 34.97 174 ARG B C 1
ATOM 3658 O O . ARG B 1 174 ? -20.418 -7.652 -77.951 1.00 43.70 174 ARG B O 1
ATOM 3666 N N . GLU B 1 175 ? -21.457 -8.143 -79.869 1.00 41.40 175 GLU B N 1
ATOM 3667 C CA . GLU B 1 175 ? -22.230 -9.243 -79.320 1.00 42.08 175 GLU B CA 1
ATOM 3668 C C . GLU B 1 175 ? -21.405 -10.519 -79.259 1.00 47.83 175 GLU B C 1
ATOM 3669 O O . GLU B 1 175 ? -20.477 -10.710 -80.031 1.00 50.62 175 GLU B O 1
ATOM 3675 N N . HIS B 1 176 ? -21.761 -11.397 -78.339 1.00 55.36 176 HIS B N 1
ATOM 3676 C CA . HIS B 1 176 ? -21.152 -12.699 -78.267 1.00 42.24 176 HIS B CA 1
ATOM 3677 C C . HIS B 1 176 ? -22.251 -13.751 -78.345 1.00 81.33 176 HIS B C 1
ATOM 3678 O O . HIS B 1 176 ? -23.442 -13.437 -78.195 1.00 76.77 176 HIS B O 1
ATOM 3685 N N . ILE B 1 177 ? -21.840 -14.990 -78.627 1.00 101.10 177 ILE B N 1
ATOM 3686 C CA . ILE B 1 177 ? -22.740 -16.148 -78.663 1.00 98.45 177 ILE B CA 1
ATOM 3687 C C . ILE B 1 177 ? -23.233 -16.441 -77.283 1.00 90.89 177 ILE B C 1
ATOM 3688 O O . ILE B 1 177 ? -24.379 -16.856 -77.089 1.00 78.16 177 ILE B O 1
ATOM 3693 N N . LYS B 1 178 ? -22.334 -16.217 -76.331 1.00 91.23 178 LYS B N 1
ATOM 3694 C CA . LYS B 1 178 ? -22.602 -16.511 -74.943 1.00 90.62 178 LYS B CA 1
ATOM 3695 C C . LYS B 1 178 ? -23.737 -15.584 -74.529 1.00 107.52 178 LYS B C 1
ATOM 3696 O O . LYS B 1 178 ? -24.311 -15.731 -73.451 1.00 107.11 178 LYS B O 1
ATOM 3702 N N . LYS B 1 179 ? -24.075 -14.671 -75.443 1.00 105.37 179 LYS B N 1
ATOM 3703 C CA . LYS B 1 179 ? -25.055 -13.592 -75.252 1.00 100.53 179 LYS B CA 1
ATOM 3704 C C . LYS B 1 179 ? -24.453 -12.305 -74.665 1.00 89.09 179 LYS B C 1
ATOM 3705 O O . LYS B 1 179 ? -25.101 -11.255 -74.673 1.00 88.72 179 LYS B O 1
ATOM 3711 N N . GLY B 1 180 ? -23.210 -12.357 -74.203 1.00 62.79 180 GLY B N 1
ATOM 3712 C CA . GLY B 1 180 ? -22.602 -11.163 -73.664 1.00 49.62 180 GLY B CA 1
ATOM 3713 C C . GLY B 1 180 ? -22.397 -10.111 -74.742 1.00 48.75 180 GLY B C 1
ATOM 3714 O O . GLY B 1 180 ? -21.804 -10.402 -75.775 1.00 69.24 180 GLY B O 1
ATOM 3715 N N . VAL B 1 181 ? -22.898 -8.897 -74.525 1.00 24.95 181 VAL B N 1
ATOM 3716 C CA . VAL B 1 181 ? -22.399 -7.740 -75.257 1.00 27.91 181 VAL B CA 1
ATOM 3717 C C . VAL B 1 181 ? -21.207 -7.162 -74.508 1.00 28.98 181 VAL B C 1
ATOM 3718 O O . VAL B 1 181 ? -21.281 -6.975 -73.322 1.00 23.88 181 VAL B O 1
ATOM 3722 N N . PHE B 1 182 ? -20.102 -6.885 -75.183 1.00 30.12 182 PHE B N 1
ATOM 3723 C CA . PHE B 1 182 ? -18.955 -6.345 -74.470 1.00 32.49 182 PHE B CA 1
ATOM 3724 C C . PHE B 1 182 ? -18.261 -5.245 -75.229 1.00 31.54 182 PHE B C 1
ATOM 3725 O O . PHE B 1 182 ? -18.525 -5.034 -76.407 1.00 30.14 182 PHE B O 1
ATOM 3733 N N . VAL B 1 183 ? -17.389 -4.530 -74.531 1.00 30.79 183 VAL B N 1
ATOM 3734 C CA . VAL B 1 183 ? -16.596 -3.488 -75.148 1.00 31.27 183 VAL B CA 1
ATOM 3735 C C . VAL B 1 183 ? -15.337 -4.138 -75.652 1.00 41.13 183 VAL B C 1
ATOM 3736 O O . VAL B 1 183 ? -14.544 -4.645 -74.856 1.00 34.78 183 VAL B O 1
ATOM 3740 N N . VAL B 1 184 ? -15.159 -4.104 -76.974 1.00 41.10 184 VAL B N 1
ATOM 3741 C CA . VAL B 1 184 ? -13.990 -4.676 -77.612 1.00 35.95 184 VAL B CA 1
ATOM 3742 C C . VAL B 1 184 ? -12.762 -3.839 -77.297 1.00 34.36 184 VAL B C 1
ATOM 3743 O O . VAL B 1 184 ? -12.732 -2.646 -77.575 1.00 27.71 184 VAL B O 1
ATOM 3747 N N . GLY B 1 185 ? -11.751 -4.484 -76.717 1.00 34.38 185 GLY B N 1
ATOM 3748 C CA . GLY B 1 185 ? -10.478 -3.850 -76.416 1.00 21.58 185 GLY B CA 1
ATOM 3749 C C . GLY B 1 185 ? -10.458 -3.021 -75.155 1.00 41.52 185 GLY B C 1
ATOM 3750 O O . GLY B 1 185 ? -9.684 -2.075 -75.039 1.00 50.78 185 GLY B O 1
ATOM 3751 N N . ALA B 1 186 ? -11.306 -3.359 -74.197 1.00 37.11 186 ALA B N 1
ATOM 3752 C CA . ALA B 1 186 ? -11.252 -2.657 -72.938 1.00 27.68 186 ALA B CA 1
ATOM 3753 C C . ALA B 1 186 ? -10.341 -3.453 -72.023 1.00 40.27 186 ALA B C 1
ATOM 3754 O O . ALA B 1 186 ? -10.373 -4.686 -72.030 1.00 32.76 186 ALA B O 1
ATOM 3756 N N . VAL B 1 187 ? -9.520 -2.749 -71.248 1.00 27.02 187 VAL B N 1
ATOM 3757 C CA . VAL B 1 187 ? -8.667 -3.412 -70.285 1.00 25.36 187 VAL B CA 1
ATOM 3758 C C . VAL B 1 187 ? -9.492 -4.295 -69.358 1.00 35.67 187 VAL B C 1
ATOM 3759 O O . VAL B 1 187 ? -10.446 -3.818 -68.739 1.00 32.55 187 VAL B O 1
ATOM 3763 N N . GLU B 1 188 ? -9.122 -5.566 -69.235 1.00 28.29 188 GLU B N 1
ATOM 3764 C CA . GLU B 1 188 ? -9.706 -6.377 -68.187 1.00 36.55 188 GLU B CA 1
ATOM 3765 C C . GLU B 1 188 ? -8.669 -6.657 -67.105 1.00 38.33 188 GLU B C 1
ATOM 3766 O O . GLU B 1 188 ? -7.797 -7.496 -67.283 1.00 40.40 188 GLU B O 1
ATOM 3772 N N . GLN B 1 189 ? -8.818 -6.024 -65.949 1.00 39.25 189 GLN B N 1
ATOM 3773 C CA . GLN B 1 189 ? -7.835 -6.172 -64.882 1.00 32.79 189 GLN B CA 1
ATOM 3774 C C . GLN B 1 189 ? -8.139 -7.306 -63.901 1.00 29.11 189 GLN B C 1
ATOM 3775 O O . GLN B 1 189 ? -9.195 -7.311 -63.267 1.00 36.17 189 GLN B O 1
ATOM 3781 N N . VAL B 1 190 ? -7.221 -8.262 -63.777 1.00 30.22 190 VAL B N 1
ATOM 3782 C CA . VAL B 1 190 ? -7.361 -9.353 -62.810 1.00 27.66 190 VAL B CA 1
ATOM 3783 C C . VAL B 1 190 ? -7.146 -8.821 -61.404 1.00 30.09 190 VAL B C 1
ATOM 3784 O O . VAL B 1 190 ? -6.243 -8.027 -61.187 1.00 37.69 190 VAL B O 1
ATOM 3788 N N . VAL B 1 191 ? -7.990 -9.251 -60.465 1.00 33.74 191 VAL B N 1
ATOM 3789 C CA . VAL B 1 191 ? -7.955 -8.793 -59.075 1.00 34.71 191 VAL B CA 1
ATOM 3790 C C . VAL B 1 191 ? -8.175 -10.002 -58.198 1.00 31.96 191 VAL B C 1
ATOM 3791 O O . VAL B 1 191 ? -9.042 -10.823 -58.477 1.00 29.27 191 VAL B O 1
ATOM 3795 N N . THR B 1 192 ? -7.305 -10.181 -57.212 1.00 44.72 192 THR B N 1
ATOM 3796 C CA . THR B 1 192 ? -7.471 -11.237 -56.216 1.00 36.86 192 THR B CA 1
ATOM 3797 C C . THR B 1 192 ? -8.028 -10.822 -54.859 1.00 34.63 192 THR B C 1
ATOM 3798 O O . THR B 1 192 ? -8.176 -11.657 -53.991 1.00 27.28 192 THR B O 1
ATOM 3802 N N . SER B 1 193 ? -8.303 -9.539 -54.660 1.00 44.85 193 SER B N 1
ATOM 3803 C CA . SER B 1 193 ? -8.770 -9.060 -53.357 1.00 37.42 193 SER B CA 1
ATOM 3804 C C . SER B 1 193 ? -9.599 -7.799 -53.482 1.00 37.12 193 SER B C 1
ATOM 3805 O O . SER B 1 193 ? -9.480 -7.053 -54.458 1.00 27.33 193 SER B O 1
ATOM 3808 N N . ALA B 1 194 ? -10.420 -7.551 -52.468 1.00 30.96 194 ALA B N 1
ATOM 3809 C CA . ALA B 1 194 ? -11.151 -6.298 -52.397 1.00 35.77 194 ALA B CA 1
ATOM 3810 C C . ALA B 1 194 ? -10.195 -5.125 -52.619 1.00 29.58 194 ALA B C 1
ATOM 3811 O O . ALA B 1 194 ? -10.463 -4.236 -53.424 1.00 32.25 194 ALA B O 1
ATOM 3813 N N . ALA B 1 195 ? -9.076 -5.137 -51.904 1.00 31.61 195 ALA B N 1
ATOM 3814 C CA . ALA B 1 195 ? -8.107 -4.048 -51.973 1.00 29.90 195 ALA B CA 1
ATOM 3815 C C . ALA B 1 195 ? -7.598 -3.831 -53.393 1.00 34.41 195 ALA B C 1
ATOM 3816 O O . ALA B 1 195 ? -7.448 -2.691 -53.824 1.00 32.89 195 ALA B O 1
ATOM 3818 N N . GLU B 1 196 ? -7.334 -4.903 -54.135 1.00 28.74 196 GLU B N 1
ATOM 3819 C CA . GLU B 1 196 ? -6.912 -4.707 -55.519 1.00 36.89 196 GLU B CA 1
ATOM 3820 C C . GLU B 1 196 ? -8.041 -4.133 -56.353 1.00 25.65 196 GLU B C 1
ATOM 3821 O O . GLU B 1 196 ? -7.817 -3.244 -57.161 1.00 28.54 196 GLU B O 1
ATOM 3827 N N . ALA B 1 197 ? -9.248 -4.658 -56.173 1.00 29.94 197 ALA B N 1
ATOM 3828 C CA . ALA B 1 197 ? -10.426 -4.091 -56.827 1.00 29.11 197 ALA B CA 1
ATOM 3829 C C . ALA B 1 197 ? -10.494 -2.604 -56.521 1.00 30.75 197 ALA B C 1
ATOM 3830 O O . ALA B 1 197 ? -10.673 -1.769 -57.400 1.00 30.35 197 ALA B O 1
ATOM 3832 N N . TYR B 1 198 ? -10.301 -2.262 -55.262 1.00 32.01 198 TYR B N 1
ATOM 3833 C CA . TYR B 1 198 ? -10.345 -0.867 -54.891 1.00 28.49 198 TYR B CA 1
ATOM 3834 C C . TYR B 1 198 ? -9.438 0.099 -55.696 1.00 22.76 198 TYR B C 1
ATOM 3835 O O . TYR B 1 198 ? -9.841 1.233 -55.879 1.00 27.55 198 TYR B O 1
ATOM 3844 N N . GLN B 1 199 ? -8.244 -0.292 -56.168 1.00 23.09 199 GLN B N 1
ATOM 3845 C CA . GLN B 1 199 ? -7.453 0.667 -56.989 1.00 28.86 199 GLN B CA 1
ATOM 3846 C C . GLN B 1 199 ? -7.894 0.733 -58.378 1.00 27.84 199 GLN B C 1
ATOM 3847 O O . GLN B 1 199 ? -7.645 1.724 -59.059 1.00 32.82 199 GLN B O 1
ATOM 3853 N N . VAL B 1 200 ? -8.496 -0.348 -58.836 1.00 26.80 200 VAL B N 1
ATOM 3854 C CA . VAL B 1 200 ? -9.037 -0.291 -60.157 1.00 22.53 200 VAL B CA 1
ATOM 3855 C C . VAL B 1 200 ? -10.055 0.835 -60.069 1.00 31.07 200 VAL B C 1
ATOM 3856 O O . VAL B 1 200 ? -9.894 1.878 -60.692 1.00 26.64 200 VAL B O 1
ATOM 3860 N N . LEU B 1 201 ? -11.020 0.686 -59.179 1.00 30.08 201 LEU B N 1
ATOM 3861 C CA . LEU B 1 201 ? -12.027 1.713 -58.999 1.00 31.30 201 LEU B CA 1
ATOM 3862 C C . LEU B 1 201 ? -11.409 3.090 -58.821 1.00 25.51 201 LEU B C 1
ATOM 3863 O O . LEU B 1 201 ? -11.735 4.003 -59.545 1.00 29.60 201 LEU B O 1
ATOM 3868 N N . SER B 1 202 ? -10.523 3.232 -57.848 1.00 31.26 202 SER B N 1
ATOM 3869 C CA . SER B 1 202 ? -9.872 4.507 -57.563 1.00 30.52 202 SER B CA 1
ATOM 3870 C C . SER B 1 202 ? -9.199 5.105 -58.773 1.00 24.47 202 SER B C 1
ATOM 3871 O O . SER B 1 202 ? -9.377 6.268 -59.067 1.00 36.34 202 SER B O 1
ATOM 3874 N N . GLY B 1 203 ? -8.405 4.312 -59.472 1.00 26.05 203 GLY B N 1
ATOM 3875 C CA . GLY B 1 203 ? -7.724 4.796 -60.658 1.00 29.35 203 GLY B CA 1
ATOM 3876 C C . GLY B 1 203 ? -8.685 5.294 -61.722 1.00 40.01 203 GLY B C 1
ATOM 3877 O O . GLY B 1 203 ? -8.478 6.335 -62.364 1.00 30.88 203 GLY B O 1
ATOM 3878 N N . GLY B 1 204 ? -9.752 4.534 -61.906 1.00 34.40 204 GLY B N 1
ATOM 3879 C CA . GLY B 1 204 ? -10.708 4.840 -62.940 1.00 36.55 204 GLY B CA 1
ATOM 3880 C C . GLY B 1 204 ? -11.509 6.031 -62.531 1.00 25.94 204 GLY B C 1
ATOM 3881 O O . GLY B 1 204 ? -11.660 6.959 -63.290 1.00 42.14 204 GLY B O 1
ATOM 3882 N N . TRP B 1 205 ? -12.009 6.001 -61.305 1.00 36.08 205 TRP B N 1
ATOM 3883 C CA . TRP B 1 205 ? -12.931 7.024 -60.823 1.00 46.83 205 TRP B CA 1
ATOM 3884 C C . TRP B 1 205 ? -12.225 8.358 -60.861 1.00 39.23 205 TRP B C 1
ATOM 3885 O O . TRP B 1 205 ? -12.823 9.423 -61.011 1.00 43.60 205 TRP B O 1
ATOM 3896 N N . ARG B 1 206 ? -10.921 8.290 -60.758 1.00 39.09 206 ARG B N 1
ATOM 3897 C CA . ARG B 1 206 ? -10.156 9.484 -60.910 1.00 46.61 206 ARG B CA 1
ATOM 3898 C C . ARG B 1 206 ? -10.138 9.974 -62.356 1.00 53.77 206 ARG B C 1
ATOM 3899 O O . ARG B 1 206 ? -10.443 11.137 -62.632 1.00 62.22 206 ARG B O 1
ATOM 3907 N N . ASN B 1 207 ? -9.770 9.088 -63.279 1.00 51.16 207 ASN B N 1
ATOM 3908 C CA . ASN B 1 207 ? -9.778 9.440 -64.695 1.00 48.63 207 ASN B CA 1
ATOM 3909 C C . ASN B 1 207 ? -11.106 10.091 -65.049 1.00 51.73 207 ASN B C 1
ATOM 3910 O O . ASN B 1 207 ? -11.147 11.121 -65.723 1.00 46.52 207 ASN B O 1
ATOM 3915 N N . ARG B 1 208 ? -12.193 9.503 -64.555 1.00 51.24 208 ARG B N 1
ATOM 3916 C CA . ARG B 1 208 ? -13.519 10.056 -64.789 1.00 51.19 208 ARG B CA 1
ATOM 3917 C C . ARG B 1 208 ? -13.557 11.500 -64.314 1.00 53.09 208 ARG B C 1
ATOM 3918 O O . ARG B 1 208 ? -13.873 12.393 -65.092 1.00 56.00 208 ARG B O 1
ATOM 3926 N N . ARG B 1 209 ? -13.223 11.734 -63.044 1.00 70.62 209 ARG B N 1
ATOM 3927 C CA . ARG B 1 209 ? -13.238 13.094 -62.488 1.00 56.22 209 ARG B CA 1
ATOM 3928 C C . ARG B 1 209 ? -12.291 14.024 -63.231 1.00 53.43 209 ARG B C 1
ATOM 3929 O O . ARG B 1 209 ? -12.591 15.192 -63.428 1.00 62.34 209 ARG B O 1
ATOM 3937 N N . VAL B 1 210 ? -11.147 13.497 -63.649 1.00 57.26 210 VAL B N 1
ATOM 3938 C CA . VAL B 1 210 ? -10.136 14.309 -64.313 1.00 54.48 210 VAL B CA 1
ATOM 3939 C C . VAL B 1 210 ? -10.564 14.722 -65.706 1.00 51.98 210 VAL B C 1
ATOM 3940 O O . VAL B 1 210 ? -10.244 15.818 -66.160 1.00 72.62 210 VAL B O 1
ATOM 3944 N N . ALA B 1 211 ? -11.298 13.848 -66.380 1.00 62.05 211 ALA B N 1
ATOM 3945 C CA . ALA B 1 211 ? -11.754 14.131 -67.733 1.00 62.32 211 ALA B CA 1
ATOM 3946 C C . ALA B 1 211 ? -12.886 15.146 -67.693 1.00 64.33 211 ALA B C 1
ATOM 3947 O O . ALA B 1 211 ? -13.000 16.005 -68.571 1.00 56.20 211 ALA B O 1
ATOM 3949 N N . SER B 1 212 ? -13.716 15.039 -66.657 1.00 65.90 212 SER B N 1
ATOM 3950 C CA . SER B 1 212 ? -14.888 15.899 -66.496 1.00 66.14 212 SER B CA 1
ATOM 3951 C C . SER B 1 212 ? -14.445 17.312 -66.194 1.00 65.27 212 SER B C 1
ATOM 3952 O O . SER B 1 212 ? -15.213 18.262 -66.300 1.00 68.31 212 SER B O 1
ATOM 3955 N N . THR B 1 213 ? -13.178 17.440 -65.853 1.00 58.88 213 THR B N 1
ATOM 3956 C CA . THR B 1 213 ? -12.590 18.727 -65.552 1.00 71.46 213 THR B CA 1
ATOM 3957 C C . THR B 1 213 ? -11.965 19.465 -66.738 1.00 86.92 213 THR B C 1
ATOM 3958 O O . THR B 1 213 ? -11.105 20.301 -66.505 1.00 101.68 213 THR B O 1
ATOM 3960 N N . SER B 1 214 ? -12.163 19.029 -67.978 1.00 84.21 214 SER B N 1
ATOM 3961 C CA . SER B 1 214 ? -12.177 20.026 -69.040 1.00 80.74 214 SER B CA 1
ATOM 3962 C C . SER B 1 214 ? -13.458 19.882 -69.835 1.00 79.98 214 SER B C 1
ATOM 3963 O O . SER B 1 214 ? -14.462 20.580 -69.619 1.00 61.52 214 SER B O 1
ATOM 3965 N N . MET B 1 215 ? -13.382 18.910 -70.738 1.00 86.94 215 MET B N 1
ATOM 3966 C CA . MET B 1 215 ? -14.503 18.280 -71.404 1.00 105.27 215 MET B CA 1
ATOM 3967 C C . MET B 1 215 ? -14.011 16.954 -72.024 1.00 108.72 215 MET B C 1
ATOM 3968 O O . MET B 1 215 ? -12.808 16.835 -72.303 1.00 96.98 215 MET B O 1
ATOM 3973 N N . ASN B 1 216 ? -14.895 15.978 -72.276 1.00 85.01 216 ASN B N 1
ATOM 3974 C CA . ASN B 1 216 ? -15.960 15.558 -71.364 1.00 66.44 216 ASN B CA 1
ATOM 3975 C C . ASN B 1 216 ? -16.639 16.689 -70.602 1.00 78.89 216 ASN B C 1
ATOM 3976 O O . ASN B 1 216 ? -16.538 16.770 -69.377 1.00 77.22 216 ASN B O 1
ATOM 3981 N N . ARG B 1 217 ? -17.358 17.533 -71.335 1.00 91.04 217 ARG B N 1
ATOM 3982 C CA . ARG B 1 217 ? -17.803 18.826 -70.826 1.00 96.09 217 ARG B CA 1
ATOM 3983 C C . ARG B 1 217 ? -18.511 18.728 -69.477 1.00 95.19 217 ARG B C 1
ATOM 3984 O O . ARG B 1 217 ? -18.499 19.678 -68.692 1.00 105.27 217 ARG B O 1
ATOM 3986 N N . GLU B 1 218 ? -19.130 17.583 -69.205 1.00 86.49 218 GLU B N 1
ATOM 3987 C CA . GLU B 1 218 ? -19.721 17.340 -67.890 1.00 65.37 218 GLU B CA 1
ATOM 3988 C C . GLU B 1 218 ? -19.648 15.870 -67.520 1.00 59.58 218 GLU B C 1
ATOM 3989 O O . GLU B 1 218 ? -19.644 15.000 -68.400 1.00 52.93 218 GLU B O 1
ATOM 3995 N N . SER B 1 219 ? -19.574 15.606 -66.216 1.00 52.73 219 SER B N 1
ATOM 3996 C CA . SER B 1 219 ? -19.619 14.241 -65.702 1.00 59.49 219 SER B CA 1
ATOM 3997 C C . SER B 1 219 ? -21.091 13.853 -65.549 1.00 51.09 219 SER B C 1
ATOM 3998 O O . SER B 1 219 ? -21.457 12.676 -65.417 1.00 31.03 219 SER B O 1
ATOM 4001 N N . SER B 1 220 ? -21.928 14.881 -65.592 1.00 44.28 220 SER B N 1
ATOM 4002 C CA . SER B 1 220 ? -23.360 14.729 -65.421 1.00 31.43 220 SER B CA 1
ATOM 4003 C C . SER B 1 220 ? -23.998 14.103 -66.654 1.00 34.67 220 SER B C 1
ATOM 4004 O O . SER B 1 220 ? -25.142 13.650 -66.609 1.00 25.68 220 SER B O 1
ATOM 4007 N N . ARG B 1 221 ? -23.295 14.151 -67.776 1.00 30.12 221 ARG B N 1
ATOM 4008 C CA . ARG B 1 221 ? -23.736 13.437 -68.965 1.00 26.69 221 ARG B CA 1
ATOM 4009 C C . ARG B 1 221 ? -23.071 12.115 -69.260 1.00 28.65 221 ARG B C 1
ATOM 4010 O O . ARG B 1 221 ? -23.311 11.543 -70.316 1.00 39.65 221 ARG B O 1
ATOM 4018 N N . SER B 1 222 ? -22.166 11.659 -68.411 1.00 23.91 222 SER B N 1
ATOM 4019 C CA . SER B 1 222 ? -21.472 10.447 -68.759 1.00 22.44 222 SER B CA 1
ATOM 4020 C C . SER B 1 222 ? -22.036 9.324 -67.936 1.00 29.44 222 SER B C 1
ATOM 4021 O O . SER B 1 222 ? -22.404 9.536 -66.787 1.00 32.46 222 SER B O 1
ATOM 4024 N N . HIS B 1 223 ? -22.141 8.145 -68.540 1.00 24.75 223 HIS B N 1
ATOM 4025 C CA . HIS B 1 223 ? -22.479 6.928 -67.821 1.00 13.35 223 HIS B CA 1
ATOM 4026 C C . HIS B 1 223 ? -21.188 6.244 -67.471 1.00 16.00 223 HIS B C 1
ATOM 4027 O O . HIS B 1 223 ? -20.255 6.268 -68.266 1.00 35.86 223 HIS B O 1
ATOM 4034 N N . ALA B 1 224 ? -21.133 5.605 -66.306 1.00 20.64 224 ALA B N 1
ATOM 4035 C CA . ALA B 1 224 ? -19.933 4.902 -65.878 1.00 18.02 224 ALA B CA 1
ATOM 4036 C C . ALA B 1 224 ? -20.278 3.471 -65.576 1.00 17.34 224 ALA B C 1
ATOM 4037 O O . ALA B 1 224 ? -21.202 3.210 -64.825 1.00 23.42 224 ALA B O 1
ATOM 4039 N N . VAL B 1 225 ? -19.530 2.540 -66.156 1.00 17.26 225 VAL B N 1
ATOM 4040 C CA . VAL B 1 225 ? -19.852 1.140 -66.019 1.00 17.58 225 VAL B CA 1
ATOM 4041 C C . VAL B 1 225 ? -18.652 0.393 -65.495 1.00 22.47 225 VAL B C 1
ATOM 4042 O O . VAL B 1 225 ? -17.616 0.309 -66.146 1.00 29.83 225 VAL B O 1
ATOM 4046 N N . PHE B 1 226 ? -18.809 -0.150 -64.303 1.00 21.13 226 PHE B N 1
ATOM 4047 C CA . PHE B 1 226 ? -17.768 -0.924 -63.679 1.00 23.38 226 PHE B CA 1
ATOM 4048 C C . PHE B 1 226 ? -18.243 -2.347 -63.724 1.00 20.89 226 PHE B C 1
ATOM 4049 O O . PHE B 1 226 ? -19.372 -2.640 -63.330 1.00 21.92 226 PHE B O 1
ATOM 4057 N N . THR B 1 227 ? -17.393 -3.238 -64.217 1.00 24.03 227 THR B N 1
ATOM 4058 C CA . THR B 1 227 ? -17.824 -4.603 -64.451 1.00 19.68 227 THR B CA 1
ATOM 4059 C C . THR B 1 227 ? -16.866 -5.571 -63.841 1.00 18.54 227 THR B C 1
ATOM 4060 O O . THR B 1 227 ? -15.669 -5.392 -63.937 1.00 28.55 227 THR B O 1
ATOM 4064 N N . ILE B 1 228 ? -17.388 -6.599 -63.194 1.00 19.67 228 ILE B N 1
ATOM 4065 C CA . ILE B 1 228 ? -16.539 -7.675 -62.724 1.00 19.17 228 ILE B CA 1
ATOM 4066 C C . ILE B 1 228 ? -17.031 -8.950 -63.319 1.00 24.89 228 ILE B C 1
ATOM 4067 O O . ILE B 1 228 ? -18.216 -9.259 -63.254 1.00 24.21 228 ILE B O 1
ATOM 4072 N N . THR B 1 229 ? -16.111 -9.701 -63.900 1.00 35.57 229 THR B N 1
ATOM 4073 C CA . THR B 1 229 ? -16.423 -11.060 -64.252 1.00 33.80 229 THR B CA 1
ATOM 4074 C C . THR B 1 229 ? -15.961 -11.979 -63.134 1.00 28.91 229 THR B C 1
ATOM 4075 O O . THR B 1 229 ? -14.850 -11.849 -62.625 1.00 24.75 229 THR B O 1
ATOM 4079 N N . ILE B 1 230 ? -16.853 -12.884 -62.749 1.00 28.78 230 ILE B N 1
ATOM 4080 C CA . ILE B 1 230 ? -16.629 -13.780 -61.639 1.00 30.21 230 ILE B CA 1
ATOM 4081 C C . ILE B 1 230 ? -16.816 -15.183 -62.145 1.00 35.43 230 ILE B C 1
ATOM 4082 O O . ILE B 1 230 ? -17.923 -15.576 -62.521 1.00 35.55 230 ILE B O 1
ATOM 4087 N N . GLU B 1 231 ? -15.729 -15.942 -62.128 1.00 42.45 231 GLU B N 1
ATOM 4088 C CA . GLU B 1 231 ? -15.676 -17.243 -62.765 1.00 33.08 231 GLU B CA 1
ATOM 4089 C C . GLU B 1 231 ? -15.125 -18.240 -61.774 1.00 36.06 231 GLU B C 1
ATOM 4090 O O . GLU B 1 231 ? -14.017 -18.073 -61.273 1.00 38.90 231 GLU B O 1
ATOM 4096 N N . SER B 1 232 ? -15.907 -19.261 -61.455 1.00 31.46 232 SER B N 1
ATOM 4097 C CA . SER B 1 232 ? -15.425 -20.303 -60.569 1.00 43.52 232 SER B CA 1
ATOM 4098 C C . SER B 1 232 ? -15.308 -21.645 -61.272 1.00 50.48 232 SER B C 1
ATOM 4099 O O . SER B 1 232 ? -16.040 -21.923 -62.212 1.00 59.91 232 SER B O 1
ATOM 4102 N N . MET B 1 233 ? -14.377 -22.475 -60.816 1.00 58.72 233 MET B N 1
ATOM 4103 C CA . MET B 1 233 ? -14.238 -23.830 -61.336 1.00 43.54 233 MET B CA 1
ATOM 4104 C C . MET B 1 233 ? -14.237 -24.805 -60.182 1.00 56.15 233 MET B C 1
ATOM 4105 O O . MET B 1 233 ? -13.406 -24.703 -59.282 1.00 64.72 233 MET B O 1
ATOM 4110 N N . GLU B 1 234 ? -15.156 -25.755 -60.219 1.00 50.13 234 GLU B N 1
ATOM 4111 C CA . GLU B 1 234 ? -15.241 -26.752 -59.196 1.00 53.58 234 GLU B CA 1
ATOM 4112 C C . GLU B 1 234 ? -14.604 -27.973 -59.816 1.00 66.89 234 GLU B C 1
ATOM 4113 O O . GLU B 1 234 ? -15.186 -28.565 -60.743 1.00 63.92 234 GLU B O 1
ATOM 4119 N N . LYS B 1 235 ? -13.425 -28.383 -59.351 1.00 76.32 235 LYS B N 1
ATOM 4120 C CA . LYS B 1 235 ? -12.756 -29.326 -60.216 1.00 78.42 235 LYS B CA 1
ATOM 4121 C C . LYS B 1 235 ? -12.087 -30.634 -59.834 1.00 87.49 235 LYS B C 1
ATOM 4122 O O . LYS B 1 235 ? -11.004 -30.620 -59.234 1.00 104.89 235 LYS B O 1
ATOM 4124 N N . SER B 1 236 ? -12.699 -31.775 -60.141 1.00 88.33 236 SER B N 1
ATOM 4125 C CA . SER B 1 236 ? -12.855 -32.866 -59.153 1.00 70.91 236 SER B CA 1
ATOM 4126 C C . SER B 1 236 ? -12.536 -34.053 -60.026 1.00 62.44 236 SER B C 1
ATOM 4127 O O . SER B 1 236 ? -13.394 -34.514 -60.784 1.00 54.14 236 SER B O 1
ATOM 4130 N N . ASN B 1 237 ? -11.402 -34.675 -59.768 1.00 49.32 237 ASN B N 1
ATOM 4131 C CA . ASN B 1 237 ? -10.931 -35.665 -60.726 1.00 65.93 237 ASN B CA 1
ATOM 4132 C C . ASN B 1 237 ? -10.969 -35.096 -62.134 1.00 60.67 237 ASN B C 1
ATOM 4133 O O . ASN B 1 237 ? -10.526 -33.965 -62.290 1.00 71.30 237 ASN B O 1
ATOM 4138 N N . GLU B 1 238 ? -11.442 -35.802 -63.167 1.00 75.79 238 GLU B N 1
ATOM 4139 C CA . GLU B 1 238 ? -11.130 -35.206 -64.464 1.00 87.08 238 GLU B CA 1
ATOM 4140 C C . GLU B 1 238 ? -12.051 -34.046 -64.731 1.00 71.95 238 GLU B C 1
ATOM 4141 O O . GLU B 1 238 ? -11.700 -33.106 -65.449 1.00 67.52 238 GLU B O 1
ATOM 4147 N N . ILE B 1 239 ? -13.214 -34.116 -64.096 1.00 56.19 239 ILE B N 1
ATOM 4148 C CA . ILE B 1 239 ? -14.338 -33.257 -64.431 1.00 63.83 239 ILE B CA 1
ATOM 4149 C C . ILE B 1 239 ? -14.279 -31.859 -63.833 1.00 63.48 239 ILE B C 1
ATOM 4150 O O . ILE B 1 239 ? -13.813 -31.668 -62.723 1.00 56.42 239 ILE B O 1
ATOM 4155 N N . VAL B 1 240 ? -14.736 -30.879 -64.600 1.00 69.72 240 VAL B N 1
ATOM 4156 C CA . VAL B 1 240 ? -14.718 -29.506 -64.142 1.00 70.94 240 VAL B CA 1
ATOM 4157 C C . VAL B 1 240 ? -16.011 -28.768 -64.508 1.00 62.73 240 VAL B C 1
ATOM 4158 O O . VAL B 1 240 ? -16.382 -28.648 -65.683 1.00 53.21 240 VAL B O 1
ATOM 4162 N N . ASN B 1 241 ? -16.688 -28.265 -63.486 1.00 55.40 241 ASN B N 1
ATOM 4163 C CA . ASN B 1 241 ? -17.845 -27.408 -63.691 1.00 58.80 241 ASN B CA 1
ATOM 4164 C C . ASN B 1 241 ? -17.390 -25.953 -63.705 1.00 53.26 241 ASN B C 1
ATOM 4165 O O . ASN B 1 241 ? -16.593 -25.536 -62.869 1.00 58.92 241 ASN B O 1
ATOM 4170 N N .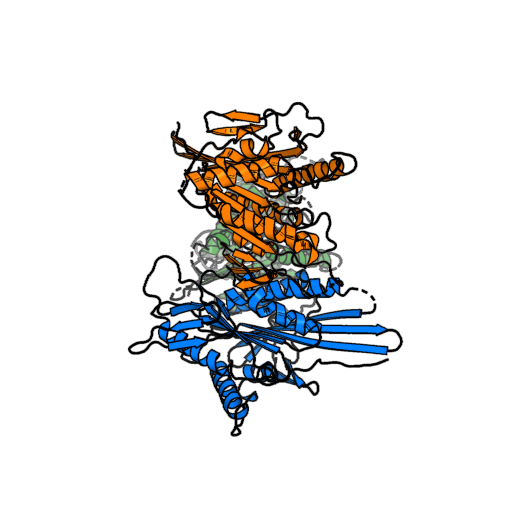 ILE B 1 242 ? -17.873 -25.179 -64.667 1.00 57.83 242 ILE B N 1
ATOM 4171 C CA . ILE B 1 242 ? -17.517 -23.766 -64.730 1.00 51.73 242 ILE B CA 1
ATOM 4172 C C . ILE B 1 242 ? -18.707 -22.827 -64.683 1.00 52.79 242 ILE B C 1
ATOM 4173 O O . ILE B 1 242 ? -19.590 -22.871 -65.534 1.00 59.46 242 ILE B O 1
ATOM 4178 N N . ARG B 1 243 ? -18.711 -21.966 -63.677 1.00 41.38 243 ARG B N 1
ATOM 4179 C CA . ARG B 1 243 ? -19.740 -20.967 -63.540 1.00 36.93 243 ARG B CA 1
ATOM 4180 C C . ARG B 1 243 ? -19.186 -19.625 -63.856 1.00 37.93 243 ARG B C 1
ATOM 4181 O O . ARG B 1 243 ? -18.134 -19.255 -63.346 1.00 51.67 243 ARG B O 1
ATOM 4189 N N . THR B 1 244 ? -19.890 -18.864 -64.673 1.00 35.68 244 THR B N 1
ATOM 4190 C CA . THR B 1 244 ? -19.387 -17.533 -64.943 1.00 37.65 244 THR B CA 1
ATOM 4191 C C . THR B 1 244 ? -20.460 -16.465 -64.823 1.00 36.10 244 THR B C 1
ATOM 4192 O O . THR B 1 244 ? -21.546 -16.595 -65.368 1.00 40.70 244 THR B O 1
ATOM 4196 N N . SER B 1 245 ? -20.135 -15.406 -64.091 1.00 47.05 245 SER B N 1
ATOM 4197 C CA . SER B 1 245 ? -21.084 -14.339 -63.788 1.00 29.37 245 SER B CA 1
ATOM 4198 C C . SER B 1 245 ? -20.544 -12.970 -64.158 1.00 24.51 245 SER B C 1
ATOM 4199 O O . SER B 1 245 ? -19.427 -12.623 -63.804 1.00 33.26 245 SER B O 1
ATOM 4202 N N . LEU B 1 246 ? -21.355 -12.197 -64.863 1.00 25.65 246 LEU B N 1
ATOM 4203 C CA . LEU B 1 246 ? -21.045 -10.817 -65.187 1.00 26.26 246 LEU B CA 1
ATOM 4204 C C . LEU B 1 246 ? -21.784 -9.842 -64.245 1.00 32.39 246 LEU B C 1
ATOM 4205 O O . LEU B 1 246 ? -23.019 -9.797 -64.226 1.00 26.44 246 LEU B O 1
ATOM 4210 N N . LEU B 1 247 ? -21.035 -9.064 -63.466 1.00 33.59 247 LEU B N 1
ATOM 4211 C CA . LEU B 1 247 ? -21.644 -8.102 -62.551 1.00 18.13 247 LEU B CA 1
ATOM 4212 C C . LEU B 1 247 ? -21.406 -6.682 -63.019 1.00 18.59 247 LEU B C 1
ATOM 4213 O O . LEU B 1 247 ? -20.278 -6.203 -63.052 1.00 23.09 247 LEU B O 1
ATOM 4218 N N . ASN B 1 248 ? -22.492 -6.014 -63.380 1.00 14.99 248 ASN B N 1
ATOM 4219 C CA . ASN B 1 248 ? -22.459 -4.642 -63.851 1.00 13.22 248 ASN B CA 1
ATOM 4220 C C . ASN B 1 248 ? -22.897 -3.636 -62.790 1.00 20.54 248 ASN B C 1
ATOM 4221 O O . ASN B 1 248 ? -23.997 -3.712 -62.273 1.00 28.80 248 ASN B O 1
ATOM 4226 N N . LEU B 1 249 ? -22.048 -2.677 -62.466 1.00 20.29 249 LEU B N 1
ATOM 4227 C CA . LEU B 1 249 ? -22.431 -1.668 -61.495 1.00 14.55 249 LEU B CA 1
ATOM 4228 C C . LEU B 1 249 ? -22.334 -0.340 -62.177 1.00 12.57 249 LEU B C 1
ATOM 4229 O O . LEU B 1 249 ? -21.261 0.095 -62.543 1.00 17.37 249 LEU B O 1
ATOM 4234 N N . VAL B 1 250 ? -23.468 0.310 -62.358 1.00 17.48 250 VAL B N 1
ATOM 4235 C CA . VAL B 1 250 ? -23.546 1.433 -63.283 1.00 16.35 250 VAL B CA 1
ATOM 4236 C C . VAL B 1 250 ? -23.967 2.725 -62.611 1.00 21.02 250 VAL B C 1
ATOM 4237 O O . VAL B 1 250 ? -24.950 2.731 -61.875 1.00 24.85 250 VAL B O 1
ATOM 4241 N N . ASP B 1 251 ? -23.256 3.817 -62.883 1.00 17.28 251 ASP B N 1
ATOM 4242 C CA . ASP B 1 251 ? -23.656 5.146 -62.421 1.00 12.01 251 ASP B CA 1
ATOM 4243 C C . ASP B 1 251 ? -24.110 5.934 -63.648 1.00 14.30 251 ASP B C 1
ATOM 4244 O O . ASP B 1 251 ? -23.283 6.399 -64.425 1.00 25.94 251 ASP B O 1
ATOM 4249 N N . LEU B 1 252 ? -25.413 6.141 -63.794 1.00 13.37 252 LEU B N 1
ATOM 4250 C CA . LEU B 1 252 ? -25.972 6.697 -65.048 1.00 23.94 252 LEU B CA 1
ATOM 4251 C C . LEU B 1 252 ? -25.785 8.181 -65.240 1.00 22.04 252 LEU B C 1
ATOM 4252 O O . LEU B 1 252 ? -25.558 8.894 -64.276 1.00 19.22 252 LEU B O 1
ATOM 4257 N N . ALA B 1 253 ? -25.885 8.629 -66.490 1.00 17.82 253 ALA B N 1
ATOM 4258 C CA . ALA B 1 253 ? -25.956 10.049 -66.787 1.00 19.41 253 ALA B CA 1
ATOM 4259 C C . ALA B 1 253 ? -27.224 10.551 -66.117 1.00 21.13 253 ALA B C 1
ATOM 4260 O O . ALA B 1 253 ? -28.148 9.781 -65.896 1.00 22.93 253 ALA B O 1
ATOM 4262 N N . GLY B 1 254 ? -27.261 11.829 -65.765 1.00 21.65 254 GLY B N 1
ATOM 4263 C CA . GLY B 1 254 ? -28.432 12.428 -65.145 1.00 19.14 254 GLY B CA 1
ATOM 4264 C C . GLY B 1 254 ? -29.659 12.452 -66.044 1.00 22.83 254 GLY B C 1
ATOM 4265 O O . GLY B 1 254 ? -29.543 12.615 -67.238 1.00 26.14 254 GLY B O 1
ATOM 4266 N N . SER B 1 255 ? -30.842 12.296 -65.458 1.00 25.48 255 SER B N 1
ATOM 4267 C CA . SER B 1 255 ? -32.040 12.003 -66.222 1.00 15.85 255 SER B CA 1
ATOM 4268 C C . SER B 1 255 ? -32.863 13.215 -66.540 1.00 21.61 255 SER B C 1
ATOM 4269 O O . SER B 1 255 ? -33.932 13.103 -67.158 1.00 25.57 255 SER B O 1
ATOM 4272 N N . GLU B 1 256 ? -32.403 14.366 -66.074 1.00 19.73 256 GLU B N 1
ATOM 4273 C CA . GLU B 1 256 ? -33.245 15.556 -66.090 1.00 26.00 256 GLU B CA 1
ATOM 4274 C C . GLU B 1 256 ? -33.394 16.068 -67.504 1.00 25.93 256 GLU B C 1
ATOM 4275 O O . GLU B 1 256 ? -32.528 15.828 -68.322 1.00 27.20 256 GLU B O 1
ATOM 4281 N N . ARG B 1 257 ? -34.492 16.763 -67.777 1.00 31.65 257 ARG B N 1
ATOM 4282 C CA . ARG B 1 257 ? -34.687 17.458 -69.047 1.00 45.46 257 ARG B CA 1
ATOM 4283 C C . ARG B 1 257 ? -33.652 18.583 -69.187 1.00 30.56 257 ARG B C 1
ATOM 4291 C C . ASN B 1 273 ? -33.069 16.812 -72.633 1.00 76.42 273 ASN B C 1
ATOM 4292 O O . ASN B 1 273 ? -34.079 17.050 -73.303 1.00 68.58 273 ASN B O 1
ATOM 4293 N N . ILE B 1 274 ? -33.055 16.006 -71.568 1.00 72.29 274 ILE B N 1
ATOM 4294 C CA . ILE B 1 274 ? -33.260 14.551 -71.691 1.00 54.84 274 ILE B CA 1
ATOM 4295 C C . ILE B 1 274 ? -32.300 13.748 -72.602 1.00 49.96 274 ILE B C 1
ATOM 4296 O O . ILE B 1 274 ? -32.622 13.488 -73.746 1.00 60.22 274 ILE B O 1
ATOM 4301 N N . ASN B 1 275 ? -31.111 13.423 -72.086 1.00 76.87 275 ASN B N 1
ATOM 4302 C CA . ASN B 1 275 ? -30.020 12.720 -72.791 1.00 46.85 275 ASN B CA 1
ATOM 4303 C C . ASN B 1 275 ? -30.578 11.515 -73.570 1.00 42.60 275 ASN B C 1
ATOM 4304 O O . ASN B 1 275 ? -31.428 10.763 -73.079 1.00 36.74 275 ASN B O 1
ATOM 4309 N N . ARG B 1 276 ? -30.141 11.347 -74.814 1.00 30.09 276 ARG B N 1
ATOM 4310 C CA . ARG B 1 276 ? -30.863 10.412 -75.669 1.00 46.28 276 ARG B CA 1
ATOM 4311 C C . ARG B 1 276 ? -30.725 8.928 -75.299 1.00 42.23 276 ARG B C 1
ATOM 4312 O O . ARG B 1 276 ? -31.693 8.170 -75.417 1.00 40.75 276 ARG B O 1
ATOM 4320 N N . SER B 1 277 ? -29.544 8.522 -74.842 1.00 33.85 277 SER B N 1
ATOM 4321 C CA . SER B 1 277 ? -29.339 7.165 -74.331 1.00 36.70 277 SER B CA 1
ATOM 4322 C C . SER B 1 277 ? -30.312 6.842 -73.186 1.00 42.42 277 SER B C 1
ATOM 4323 O O . SER B 1 277 ? -30.791 5.701 -73.044 1.00 31.58 277 SER B O 1
ATOM 4326 N N . LEU B 1 278 ? -30.589 7.846 -72.358 1.00 34.59 278 LEU B N 1
ATOM 4327 C CA . LEU B 1 278 ? -31.608 7.704 -71.334 1.00 29.69 278 LEU B CA 1
ATOM 4328 C C . LEU B 1 278 ? -33.002 7.636 -71.949 1.00 37.99 278 LEU B C 1
ATOM 4329 O O . LEU B 1 278 ? -33.856 6.861 -71.503 1.00 29.52 278 LEU B O 1
ATOM 4334 N N . SER B 1 279 ? -33.229 8.430 -72.990 1.00 40.63 279 SER B N 1
ATOM 4335 C CA . SER B 1 279 ? -34.501 8.362 -73.687 1.00 34.71 279 SER B CA 1
ATOM 4336 C C . SER B 1 279 ? -34.720 6.961 -74.222 1.00 41.63 279 SER B C 1
ATOM 4337 O O . SER B 1 279 ? -35.820 6.405 -74.092 1.00 39.32 279 SER B O 1
ATOM 4340 N N . CYS B 1 280 ? -33.669 6.387 -74.807 1.00 31.42 280 CYS B N 1
ATOM 4341 C CA . CYS B 1 280 ? -33.714 4.997 -75.255 1.00 33.71 280 CYS B CA 1
ATOM 4342 C C . CYS B 1 280 ? -33.983 4.090 -74.075 1.00 29.60 280 CYS B C 1
ATOM 4343 O O . CYS B 1 280 ? -34.677 3.074 -74.197 1.00 32.25 280 CYS B O 1
ATOM 4346 N N . LEU B 1 281 ? -33.421 4.437 -72.924 1.00 32.87 281 LEU B N 1
ATOM 4347 C CA . LEU B 1 281 ? -33.659 3.622 -71.739 1.00 35.78 281 LEU B CA 1
ATOM 4348 C C . LEU B 1 281 ? -35.147 3.639 -71.437 1.00 30.95 281 LEU B C 1
ATOM 4349 O O . LEU B 1 281 ? -35.760 2.588 -71.286 1.00 25.63 281 LEU B O 1
ATOM 4354 N N . GLY B 1 282 ? -35.731 4.838 -71.420 1.00 31.78 282 GLY B N 1
ATOM 4355 C CA . GLY B 1 282 ? -37.169 4.980 -71.321 1.00 24.21 282 GLY B CA 1
ATOM 4356 C C . GLY B 1 282 ? -37.928 4.176 -72.350 1.00 28.69 282 GLY B C 1
ATOM 4357 O O . GLY B 1 282 ? -38.767 3.365 -72.002 1.00 38.36 282 GLY B O 1
ATOM 4358 N N . GLN B 1 283 ? -37.620 4.366 -73.621 1.00 33.05 283 GLN B N 1
ATOM 4359 C CA . GLN B 1 283 ? -38.287 3.592 -74.667 1.00 31.21 283 GLN B CA 1
ATOM 4360 C C . GLN B 1 283 ? -38.199 2.077 -74.473 1.00 36.96 283 GLN B C 1
ATOM 4361 O O . GLN B 1 283 ? -39.201 1.359 -74.627 1.00 41.44 283 GLN B O 1
ATOM 4367 N N . VAL B 1 284 ? -37.010 1.580 -74.149 1.00 32.55 284 VAL B N 1
ATOM 4368 C CA . VAL B 1 284 ? -36.866 0.147 -73.920 1.00 23.65 284 VAL B CA 1
ATOM 4369 C C . VAL B 1 284 ? -37.737 -0.319 -72.754 1.00 37.44 284 VAL B C 1
ATOM 4370 O O . VAL B 1 284 ? -38.544 -1.241 -72.927 1.00 39.56 284 VAL B O 1
ATOM 4374 N N . ILE B 1 285 ? -37.593 0.320 -71.585 1.00 32.39 285 ILE B N 1
ATOM 4375 C CA . ILE B 1 285 ? -38.408 -0.040 -70.420 1.00 42.95 285 ILE B CA 1
ATOM 4376 C C . ILE B 1 285 ? -39.890 -0.118 -70.814 1.00 43.59 285 ILE B C 1
ATOM 4377 O O . ILE B 1 285 ? -40.559 -1.108 -70.538 1.00 44.98 285 ILE B O 1
ATOM 4382 N N . THR B 1 286 ? -40.387 0.918 -71.482 1.00 26.46 286 THR B N 1
ATOM 4383 C CA . THR B 1 286 ? -41.762 0.937 -71.956 1.00 45.85 286 THR B CA 1
ATOM 4384 C C . THR B 1 286 ? -42.105 -0.270 -72.836 1.00 49.32 286 THR B C 1
ATOM 4385 O O . THR B 1 286 ? -42.947 -1.090 -72.465 1.00 52.05 286 THR B O 1
ATOM 4389 N N . ALA B 1 287 ? -41.455 -0.391 -73.991 1.00 39.86 287 ALA B N 1
ATOM 4390 C CA . ALA B 1 287 ? -41.741 -1.517 -74.866 1.00 38.78 287 ALA B CA 1
ATOM 4391 C C . ALA B 1 287 ? -41.781 -2.825 -74.084 1.00 43.43 287 ALA B C 1
ATOM 4392 O O . ALA B 1 287 ? -42.723 -3.593 -74.220 1.00 51.40 287 ALA B O 1
ATOM 4394 N N . LEU B 1 288 ? -40.777 -3.076 -73.250 1.00 42.52 288 LEU B N 1
ATOM 4395 C CA . LEU B 1 288 ? -40.760 -4.308 -72.463 1.00 45.76 288 LEU B CA 1
ATOM 4396 C C . LEU B 1 288 ? -42.071 -4.540 -71.734 1.00 49.27 288 LEU B C 1
ATOM 4397 O O . LEU B 1 288 ? -42.592 -5.642 -71.734 1.00 52.50 288 LEU B O 1
ATOM 4402 N N . VAL B 1 289 ? -42.590 -3.489 -71.111 1.00 52.06 289 VAL B N 1
ATOM 4403 C CA . VAL B 1 289 ? -43.797 -3.594 -70.309 1.00 56.17 289 VAL B CA 1
ATOM 4404 C C . VAL B 1 289 ? -44.981 -4.023 -71.167 1.00 66.25 289 VAL B C 1
ATOM 4405 O O . VAL B 1 289 ? -45.717 -4.936 -70.791 1.00 73.70 289 VAL B O 1
ATOM 4409 N N . ASP B 1 290 ? -45.152 -3.371 -72.317 1.00 57.92 290 ASP B N 1
ATOM 4410 C CA . ASP B 1 290 ? -46.193 -3.738 -73.280 1.00 67.27 290 ASP B CA 1
ATOM 4411 C C . ASP B 1 290 ? -46.137 -5.229 -73.593 1.00 76.75 290 ASP B C 1
ATOM 4412 O O . ASP B 1 290 ? -47.168 -5.906 -73.664 1.00 85.72 290 ASP B O 1
ATOM 4417 N N . VAL B 1 291 ? -44.927 -5.737 -73.808 1.00 74.79 291 VAL B N 1
ATOM 4418 C CA . VAL B 1 291 ? -44.797 -7.143 -74.150 1.00 62.62 291 VAL B CA 1
ATOM 4419 C C . VAL B 1 291 ? -44.951 -8.092 -72.975 1.00 69.56 291 VAL B C 1
ATOM 4420 O O . VAL B 1 291 ? -45.667 -9.077 -73.084 1.00 98.39 291 VAL B O 1
ATOM 4424 N N . GLY B 1 292 ? -44.298 -7.802 -71.856 1.00 80.51 292 GLY B N 1
ATOM 4425 C CA . GLY B 1 292 ? -44.417 -8.632 -70.666 1.00 71.75 292 GLY B CA 1
ATOM 4426 C C . GLY B 1 292 ? -45.864 -8.879 -70.295 1.00 87.79 292 GLY B C 1
ATOM 4427 O O . GLY B 1 292 ? -46.243 -9.981 -69.887 1.00 86.34 292 GLY B O 1
ATOM 4428 N N . ASN B 1 293 ? -46.676 -7.838 -70.423 1.00 92.54 293 ASN B N 1
ATOM 4429 C CA . ASN B 1 293 ? -48.111 -7.976 -70.266 1.00 95.60 293 ASN B CA 1
ATOM 4430 C C . ASN B 1 293 ? -48.772 -7.711 -71.609 1.00 92.46 293 ASN B C 1
ATOM 4431 O O . ASN B 1 293 ? -48.905 -6.560 -72.014 1.00 93.34 293 ASN B O 1
ATOM 4433 N N . ARG B 1 297 ? -44.398 -5.914 -79.122 1.00 84.00 297 ARG B N 1
ATOM 4434 C CA . ARG B 1 297 ? -43.675 -4.674 -79.401 1.00 83.58 297 ARG B CA 1
ATOM 4435 C C . ARG B 1 297 ? -42.244 -4.960 -79.840 1.00 81.98 297 ARG B C 1
ATOM 4436 O O . ARG B 1 297 ? -41.711 -6.049 -79.606 1.00 59.39 297 ARG B O 1
ATOM 4440 N N . HIS B 1 298 ? -41.637 -3.958 -80.467 1.00 75.24 298 HIS B N 1
ATOM 4441 C CA . HIS B 1 298 ? -40.228 -3.968 -80.837 1.00 60.91 298 HIS B CA 1
ATOM 4442 C C . HIS B 1 298 ? -39.440 -3.178 -79.795 1.00 62.81 298 HIS B C 1
ATOM 4443 O O . HIS B 1 298 ? -39.811 -2.054 -79.453 1.00 65.41 298 HIS B O 1
ATOM 4450 N N . VAL B 1 299 ? -38.365 -3.773 -79.287 1.00 49.48 299 VAL B N 1
ATOM 4451 C CA . VAL B 1 299 ? -37.484 -3.142 -78.302 1.00 41.39 299 VAL B CA 1
ATOM 4452 C C . VAL B 1 299 ? -36.164 -2.789 -78.971 1.00 36.87 299 VAL B C 1
ATOM 4453 O O . VAL B 1 299 ? -35.417 -3.696 -79.310 1.00 35.21 299 VAL B O 1
ATOM 4457 N N . CYS B 1 300 ? -35.810 -1.520 -79.149 1.00 40.59 300 CYS B N 1
ATOM 4458 C CA . CYS B 1 300 ? -34.513 -1.318 -79.801 1.00 44.02 300 CYS B CA 1
ATOM 4459 C C . CYS B 1 300 ? -33.472 -1.211 -78.723 1.00 36.38 300 CYS B C 1
ATOM 4460 O O . CYS B 1 300 ? -33.271 -0.147 -78.154 1.00 46.51 300 CYS B O 1
ATOM 4463 N N . TYR B 1 301 ? -32.697 -2.266 -78.561 1.00 32.07 301 TYR B N 1
ATOM 4464 C CA . TYR B 1 301 ? -31.625 -2.263 -77.597 1.00 29.27 301 TYR B CA 1
ATOM 4465 C C . TYR B 1 301 ? -30.469 -1.534 -78.221 1.00 30.34 301 TYR B C 1
ATOM 4466 O O . TYR B 1 301 ? -29.664 -0.935 -77.529 1.00 35.63 301 TYR B O 1
ATOM 4475 N N . ARG B 1 302 ? -30.424 -1.573 -79.550 1.00 37.17 302 ARG B N 1
ATOM 4476 C CA . ARG B 1 302 ? -29.282 -1.087 -80.302 1.00 24.97 302 ARG B CA 1
ATOM 4477 C C . ARG B 1 302 ? -29.433 0.366 -80.639 1.00 29.89 302 ARG B C 1
ATOM 4478 O O . ARG B 1 302 ? -28.587 0.938 -81.315 1.00 36.21 302 ARG B O 1
ATOM 4486 N N . ASP B 1 303 ? -30.493 0.983 -80.150 1.00 22.41 303 ASP B N 1
ATOM 4487 C CA . ASP B 1 303 ? -30.654 2.404 -80.401 1.00 25.43 303 ASP B CA 1
ATOM 4488 C C . ASP B 1 303 ? -29.634 3.258 -79.623 1.00 25.85 303 ASP B C 1
ATOM 4489 O O . ASP B 1 303 ? -29.452 4.425 -79.927 1.00 21.99 303 ASP B O 1
ATOM 4494 N N . SER B 1 304 ? -28.985 2.684 -78.611 1.00 33.22 304 SER B N 1
ATOM 4495 C CA . SER B 1 304 ? -27.955 3.401 -77.833 1.00 29.48 304 SER B CA 1
ATOM 4496 C C . SER B 1 304 ? -26.938 2.391 -77.329 1.00 24.08 304 SER B C 1
ATOM 4497 O O . SER B 1 304 ? -27.253 1.214 -77.139 1.00 21.55 304 SER B O 1
ATOM 4500 N N . LYS B 1 305 ? -25.712 2.833 -77.120 1.00 23.26 305 LYS B N 1
ATOM 4501 C CA . LYS B 1 305 ? -24.688 1.916 -76.624 1.00 22.96 305 LYS B CA 1
ATOM 4502 C C . LYS B 1 305 ? -25.084 1.424 -75.238 1.00 32.92 305 LYS B C 1
ATOM 4503 O O . LYS B 1 305 ? -24.884 0.255 -74.897 1.00 26.30 305 LYS B O 1
ATOM 4509 N N . LEU B 1 306 ? -25.686 2.312 -74.452 1.00 26.58 306 LEU B N 1
ATOM 4510 C CA . LEU B 1 306 ? -26.145 1.945 -73.127 1.00 13.79 306 LEU B CA 1
ATOM 4511 C C . LEU B 1 306 ? -27.193 0.837 -73.117 1.00 22.64 306 LEU B C 1
ATOM 4512 O O . LEU B 1 306 ? -27.050 -0.149 -72.410 1.00 23.69 306 LEU B O 1
ATOM 4517 N N . THR B 1 307 ? -28.261 0.989 -73.882 1.00 19.54 307 THR B N 1
ATOM 4518 C CA . THR B 1 307 ? -29.307 -0.003 -73.803 1.00 18.86 307 THR B CA 1
ATOM 4519 C C . THR B 1 307 ? -28.809 -1.321 -74.379 1.00 23.05 307 THR B C 1
ATOM 4520 O O . THR B 1 307 ? -29.257 -2.412 -74.001 1.00 24.58 307 THR B O 1
ATOM 4524 N N . PHE B 1 308 ? -27.869 -1.217 -75.298 1.00 23.45 308 PHE B N 1
ATOM 4525 C CA . PHE B 1 308 ? -27.343 -2.399 -75.956 1.00 25.24 308 PHE B CA 1
ATOM 4526 C C . PHE B 1 308 ? -26.440 -3.139 -74.998 1.00 18.79 308 PHE B C 1
ATOM 4527 O O . PHE B 1 308 ? -26.612 -4.320 -74.738 1.00 25.60 308 PHE B O 1
ATOM 4535 N N . LEU B 1 309 ? -25.482 -2.426 -74.437 1.00 22.80 309 LEU B N 1
ATOM 4536 C CA . LEU B 1 309 ? -24.586 -3.029 -73.457 1.00 34.35 309 LEU B CA 1
ATOM 4537 C C . LEU B 1 309 ? -25.327 -3.596 -72.243 1.00 32.84 309 LEU B C 1
ATOM 4538 O O . LEU B 1 309 ? -24.839 -4.494 -71.575 1.00 40.30 309 LEU B O 1
ATOM 4543 N N . LEU B 1 310 ? -26.482 -3.015 -71.946 1.00 16.66 310 LEU B N 1
ATOM 4544 C CA . LEU B 1 310 ? -27.334 -3.445 -70.870 1.00 25.14 310 LEU B CA 1
ATOM 4545 C C . LEU B 1 310 ? -28.463 -4.393 -71.276 1.00 38.36 310 LEU B C 1
ATOM 4546 O O . LEU B 1 310 ? -29.381 -4.668 -70.484 1.00 32.05 310 LEU B O 1
ATOM 4551 N N . ARG B 1 311 ? -28.448 -4.837 -72.525 1.00 30.17 311 ARG B N 1
ATOM 4552 C CA . ARG B 1 311 ? -29.551 -5.644 -73.039 1.00 23.17 311 ARG B CA 1
ATOM 4553 C C . ARG B 1 311 ? -30.019 -6.782 -72.095 1.00 31.68 311 ARG B C 1
ATOM 4554 O O . ARG B 1 311 ? -31.211 -6.913 -71.829 1.00 31.91 311 ARG B O 1
ATOM 4562 N N . ASP B 1 312 ? -29.107 -7.607 -71.591 1.00 27.44 312 ASP B N 1
ATOM 4563 C CA . ASP B 1 312 ? -29.515 -8.667 -70.669 1.00 26.44 312 ASP B CA 1
ATOM 4564 C C . ASP B 1 312 ? -30.071 -8.117 -69.368 1.00 30.54 312 ASP B C 1
ATOM 4565 O O . ASP B 1 312 ? -30.882 -8.759 -68.711 1.00 19.76 312 ASP B O 1
ATOM 4570 N N . SER B 1 313 ? -29.592 -6.948 -68.965 1.00 37.92 313 SER B N 1
ATOM 4571 C CA . SER B 1 313 ? -30.047 -6.376 -67.716 1.00 26.20 313 SER B CA 1
ATOM 4572 C C . SER B 1 313 ? -31.501 -6.019 -67.838 1.00 35.49 313 SER B C 1
ATOM 4573 O O . SER B 1 313 ? -32.224 -6.010 -66.857 1.00 35.64 313 SER B O 1
ATOM 4576 N N . LEU B 1 314 ? -31.951 -5.714 -69.044 1.00 41.16 314 LEU B N 1
ATOM 4577 C CA . LEU B 1 314 ? -33.356 -5.386 -69.173 1.00 32.05 314 LEU B CA 1
ATOM 4578 C C . LEU B 1 314 ? -34.116 -6.482 -69.904 1.00 35.47 314 LEU B C 1
ATOM 4579 O O . LEU B 1 314 ? -34.093 -6.549 -71.128 1.00 42.69 314 LEU B O 1
ATOM 4584 N N . GLY B 1 315 ? -34.878 -7.267 -69.155 1.00 31.15 315 GLY B N 1
ATOM 4585 C CA . GLY B 1 315 ? -35.659 -8.325 -69.750 1.00 25.40 315 GLY B CA 1
ATOM 4586 C C . GLY B 1 315 ? -34.853 -9.525 -70.149 1.00 25.17 315 GLY B C 1
ATOM 4587 O O . GLY B 1 315 ? -35.412 -10.509 -70.606 1.00 36.88 315 GLY B O 1
ATOM 4588 N N . GLY B 1 316 ? -33.545 -9.458 -69.959 1.00 31.52 316 GLY B N 1
ATOM 4589 C CA . GLY B 1 316 ? -32.638 -10.497 -70.429 1.00 29.95 316 GLY B CA 1
ATOM 4590 C C . GLY B 1 316 ? -32.150 -11.438 -69.348 1.00 25.65 316 GLY B C 1
ATOM 4591 O O . GLY B 1 316 ? -32.848 -11.625 -68.361 1.00 27.69 316 GLY B O 1
ATOM 4592 N N . ASN B 1 317 ? -30.952 -12.010 -69.503 1.00 22.23 317 ASN B N 1
ATOM 4593 C CA . ASN B 1 317 ? -30.553 -13.042 -68.562 1.00 26.05 317 ASN B CA 1
ATOM 4594 C C . ASN B 1 317 ? -29.647 -12.384 -67.559 1.00 36.92 317 ASN B C 1
ATOM 4595 O O . ASN B 1 317 ? -28.423 -12.345 -67.722 1.00 33.69 317 ASN B O 1
ATOM 4600 N N . ALA B 1 318 ? -30.247 -12.035 -66.426 1.00 33.10 318 ALA B N 1
ATOM 4601 C CA . ALA B 1 318 ? -29.547 -11.340 -65.347 1.00 28.43 318 ALA B CA 1
ATOM 4602 C C . ALA B 1 318 ? -30.520 -10.950 -64.260 1.00 21.76 318 ALA B C 1
ATOM 4603 O O . ALA B 1 318 ? -31.713 -10.800 -64.500 1.00 20.69 318 ALA B O 1
ATOM 4605 N N . LYS B 1 319 ? -29.979 -10.706 -63.079 1.00 32.29 319 LYS B N 1
ATOM 4606 C CA . LYS B 1 319 ? -30.768 -10.298 -61.929 1.00 23.77 319 LYS B CA 1
ATOM 4607 C C . LYS B 1 319 ? -30.465 -8.848 -61.707 1.00 19.95 319 LYS B C 1
ATOM 4608 O O . LYS B 1 319 ? -29.335 -8.484 -61.396 1.00 20.92 319 LYS B O 1
ATOM 4614 N N . THR B 1 320 ? -31.474 -8.012 -61.921 1.00 23.35 320 THR B N 1
ATOM 4615 C CA . THR B 1 320 ? -31.278 -6.567 -61.947 1.00 24.24 320 THR B CA 1
ATOM 4616 C C . THR B 1 320 ? -31.888 -5.825 -60.776 1.00 15.94 320 THR B C 1
ATOM 4617 O O . THR B 1 320 ? -32.993 -6.131 -60.359 1.00 16.79 320 THR B O 1
ATOM 4621 N N . ALA B 1 321 ? -31.162 -4.841 -60.262 1.00 16.22 321 ALA B N 1
ATOM 4622 C CA . ALA B 1 321 ? -31.695 -3.940 -59.234 1.00 15.61 321 ALA B CA 1
ATOM 4623 C C . ALA B 1 321 ? -31.406 -2.513 -59.618 1.00 16.01 321 ALA B C 1
ATOM 4624 O O . ALA B 1 321 ? -30.281 -2.145 -59.896 1.00 14.44 321 ALA B O 1
ATOM 4626 N N . ILE B 1 322 ? -32.452 -1.711 -59.632 1.00 16.14 322 ILE B N 1
ATOM 4627 C CA . ILE B 1 322 ? -32.320 -0.312 -59.910 1.00 13.48 322 ILE B CA 1
ATOM 4628 C C . ILE B 1 322 ? -32.496 0.496 -58.639 1.00 15.55 322 ILE B C 1
ATOM 4629 O O . ILE B 1 322 ? -33.459 0.297 -57.919 1.00 16.15 322 ILE B O 1
ATOM 4634 N N . ILE B 1 323 ? -31.566 1.403 -58.364 1.00 15.23 323 ILE B N 1
ATOM 4635 C CA . ILE B 1 323 ? -31.758 2.382 -57.308 1.00 15.73 323 ILE B CA 1
ATOM 4636 C C . ILE B 1 323 ? -32.182 3.706 -57.921 1.00 21.39 323 ILE B C 1
ATOM 4637 O O . ILE B 1 323 ? -31.476 4.259 -58.754 1.00 19.91 323 ILE B O 1
ATOM 4642 N N . ALA B 1 324 ? -33.330 4.226 -57.516 1.00 21.03 324 ALA B N 1
ATOM 4643 C CA . ALA B 1 324 ? -33.787 5.502 -58.056 1.00 15.36 324 ALA B CA 1
ATOM 4644 C C . ALA B 1 324 ? -33.537 6.603 -57.050 1.00 15.78 324 ALA B C 1
ATOM 4645 O O . ALA B 1 324 ? -34.161 6.642 -55.993 1.00 17.75 324 ALA B O 1
ATOM 4647 N N . ASN B 1 325 ? -32.609 7.496 -57.372 1.00 15.72 325 ASN B N 1
ATOM 4648 C CA . ASN B 1 325 ? -32.247 8.583 -56.472 1.00 14.32 325 ASN B CA 1
ATOM 4649 C C . ASN B 1 325 ? -33.134 9.810 -56.667 1.00 17.19 325 ASN B C 1
ATOM 4650 O O . ASN B 1 325 ? -33.283 10.307 -57.758 1.00 17.60 325 ASN B O 1
ATOM 4655 N N . VAL B 1 326 ? -33.731 10.309 -55.605 1.00 15.30 326 VAL B N 1
ATOM 4656 C CA . VAL B 1 326 ? -34.441 11.576 -55.703 1.00 16.16 326 VAL B CA 1
ATOM 4657 C C . VAL B 1 326 ? -34.094 12.497 -54.560 1.00 17.77 326 VAL B C 1
ATOM 4658 O O . VAL B 1 326 ? -33.698 12.066 -53.488 1.00 23.77 326 VAL B O 1
ATOM 4662 N N . HIS B 1 327 ? -34.265 13.779 -54.815 1.00 21.61 327 HIS B N 1
ATOM 4663 C CA . HIS B 1 327 ? -33.973 14.824 -53.868 1.00 19.97 327 HIS B CA 1
ATOM 4664 C C . HIS B 1 327 ? -35.341 15.310 -53.463 1.00 16.39 327 HIS B C 1
ATOM 4665 O O . HIS B 1 327 ? -36.123 15.690 -54.312 1.00 20.72 327 HIS B O 1
ATOM 4672 N N . PRO B 1 328 ? -35.657 15.273 -52.166 1.00 26.91 328 PRO B N 1
ATOM 4673 C CA . PRO B 1 328 ? -37.007 15.767 -51.883 1.00 22.64 328 PRO B CA 1
ATOM 4674 C C . PRO B 1 328 ? -36.886 17.273 -51.990 1.00 28.61 328 PRO B C 1
ATOM 4675 O O . PRO B 1 328 ? -35.853 17.811 -52.371 1.00 42.94 328 PRO B O 1
ATOM 4679 N N . GLY B 1 329 ? -37.905 18.003 -51.654 1.00 26.92 329 GLY B N 1
ATOM 4680 C CA . GLY B 1 329 ? -37.731 19.434 -51.813 1.00 36.89 329 GLY B CA 1
ATOM 4681 C C . GLY B 1 329 ? -38.388 19.898 -53.078 1.00 30.23 329 GLY B C 1
ATOM 4682 O O . GLY B 1 329 ? -38.351 19.234 -54.123 1.00 28.07 329 GLY B O 1
ATOM 4683 N N . SER B 1 330 ? -38.940 21.094 -52.981 1.00 32.00 330 SER B N 1
ATOM 4684 C CA . SER B 1 330 ? -40.084 21.441 -53.784 1.00 27.47 330 SER B CA 1
ATOM 4685 C C . SER B 1 330 ? -39.686 21.786 -55.182 1.00 24.00 330 SER B C 1
ATOM 4686 O O . SER B 1 330 ? -40.469 21.612 -56.093 1.00 37.19 330 SER B O 1
ATOM 4689 N N . ARG B 1 331 ? -38.463 22.266 -55.358 1.00 26.14 331 ARG B N 1
ATOM 4690 C CA . ARG B 1 331 ? -38.000 22.633 -56.682 1.00 22.33 331 ARG B CA 1
ATOM 4691 C C . ARG B 1 331 ? -37.477 21.466 -57.510 1.00 28.54 331 ARG B C 1
ATOM 4692 O O . ARG B 1 331 ? -37.123 21.627 -58.666 1.00 35.20 331 ARG B O 1
ATOM 4700 N N . CYS B 1 332 ? -37.433 20.291 -56.902 1.00 29.38 332 CYS B N 1
ATOM 4701 C CA . CYS B 1 332 ? -37.144 19.051 -57.603 1.00 19.69 332 CYS B CA 1
ATOM 4702 C C . CYS B 1 332 ? -38.402 18.290 -57.964 1.00 22.26 332 CYS B C 1
ATOM 4703 O O . CYS B 1 332 ? -38.357 17.157 -58.462 1.00 27.34 332 CYS B O 1
ATOM 4706 N N . PHE B 1 333 ? -39.545 18.873 -57.671 1.00 20.67 333 PHE B N 1
ATOM 4707 C CA . PHE B 1 333 ? -40.778 18.142 -57.880 1.00 19.18 333 PHE B CA 1
ATOM 4708 C C . PHE B 1 333 ? -40.860 17.491 -59.267 1.00 25.46 333 PHE B C 1
ATOM 4709 O O . PHE B 1 333 ? -41.107 16.291 -59.369 1.00 23.14 333 PHE B O 1
ATOM 4717 N N . GLY B 1 334 ? -40.622 18.270 -60.322 1.00 19.29 334 GLY B N 1
ATOM 4718 C CA . GLY B 1 334 ? -40.740 17.768 -61.675 1.00 8.72 334 GLY B CA 1
ATOM 4719 C C . GLY B 1 334 ? -39.872 16.568 -61.959 1.00 19.57 334 GLY B C 1
ATOM 4720 O O . GLY B 1 334 ? -40.318 15.555 -62.505 1.00 19.69 334 GLY B O 1
ATOM 4721 N N . GLU B 1 335 ? -38.610 16.667 -61.583 1.00 21.90 335 GLU B N 1
ATOM 4722 C CA . GLU B 1 335 ? -37.674 15.617 -61.927 1.00 22.24 335 GLU B CA 1
ATOM 4723 C C . GLU B 1 335 ? -37.880 14.416 -61.026 1.00 22.65 335 GLU B C 1
ATOM 4724 O O . GLU B 1 335 ? -37.639 13.255 -61.410 1.00 17.17 335 GLU B O 1
ATOM 4730 N N . THR B 1 336 ? -38.318 14.704 -59.809 1.00 14.98 336 THR B N 1
ATOM 4731 C CA . THR B 1 336 ? -38.683 13.635 -58.891 1.00 17.93 336 THR B CA 1
ATOM 4732 C C . THR B 1 336 ? -39.877 12.843 -59.436 1.00 24.43 336 THR B C 1
ATOM 4733 O O . THR B 1 336 ? -39.890 11.603 -59.440 1.00 12.13 336 THR B O 1
ATOM 4737 N N . LEU B 1 337 ? -40.866 13.569 -59.943 1.00 18.63 337 LEU B N 1
ATOM 4738 C CA . LEU B 1 337 ? -41.993 12.909 -60.544 1.00 18.92 337 LEU B CA 1
ATOM 4739 C C . LEU B 1 337 ? -41.566 12.048 -61.727 1.00 23.70 337 LEU B C 1
ATOM 4740 O O . LEU B 1 337 ? -42.005 10.897 -61.856 1.00 18.28 337 LEU B O 1
ATOM 4745 N N . SER B 1 338 ? -40.694 12.570 -62.578 1.00 15.27 338 SER B N 1
ATOM 4746 C CA . SER B 1 338 ? -40.201 11.730 -63.677 1.00 24.71 338 SER B CA 1
ATOM 4747 C C . SER B 1 338 ? -39.476 10.478 -63.176 1.00 29.42 338 SER B C 1
ATOM 4748 O O . SER B 1 338 ? -39.765 9.357 -63.609 1.00 24.29 338 SER B O 1
ATOM 4751 N N . THR B 1 339 ? -38.524 10.667 -62.274 1.00 19.34 339 THR B N 1
ATOM 4752 C CA . THR B 1 339 ? -37.807 9.526 -61.753 1.00 16.49 339 THR B CA 1
ATOM 4753 C C . THR B 1 339 ? -38.760 8.483 -61.199 1.00 19.20 339 THR B C 1
ATOM 4754 O O . THR B 1 339 ? -38.642 7.310 -61.536 1.00 24.16 339 THR B O 1
ATOM 4758 N N . LEU B 1 340 ? -39.706 8.889 -60.352 1.00 15.38 340 LEU B N 1
ATOM 4759 C CA . LEU B 1 340 ? -40.652 7.917 -59.801 1.00 18.92 340 LEU B CA 1
ATOM 4760 C C . LEU B 1 340 ? -41.486 7.250 -60.900 1.00 25.39 340 LEU B C 1
ATOM 4761 O O . LEU B 1 340 ? -41.717 6.043 -60.870 1.00 34.17 340 LEU B O 1
ATOM 4766 N N . ASN B 1 341 ? -41.942 8.018 -61.877 1.00 24.74 341 ASN B N 1
ATOM 4767 C CA . ASN B 1 341 ? -42.656 7.404 -62.987 1.00 24.58 341 ASN B CA 1
ATOM 4768 C C . ASN B 1 341 ? -41.807 6.350 -63.683 1.00 27.90 341 ASN B C 1
ATOM 4769 O O . ASN B 1 341 ? -42.270 5.247 -63.963 1.00 36.01 341 ASN B O 1
ATOM 4774 N N . PHE B 1 342 ? -40.554 6.688 -63.946 1.00 22.42 342 PHE B N 1
ATOM 4775 C CA . PHE B 1 342 ? -39.656 5.767 -64.623 1.00 24.37 342 PHE B CA 1
ATOM 4776 C C . PHE B 1 342 ? -39.495 4.478 -63.822 1.00 22.64 342 PHE B C 1
ATOM 4777 O O . PHE B 1 342 ? -39.586 3.368 -64.346 1.00 31.86 342 PHE B O 1
ATOM 4785 N N . ALA B 1 343 ? -39.274 4.643 -62.535 1.00 21.56 343 ALA B N 1
ATOM 4786 C CA . ALA B 1 343 ? -38.983 3.530 -61.662 1.00 26.31 343 ALA B CA 1
ATOM 4787 C C . ALA B 1 343 ? -40.188 2.608 -61.530 1.00 28.30 343 ALA B C 1
ATOM 4788 O O . ALA B 1 343 ? -40.062 1.380 -61.550 1.00 27.16 343 ALA B O 1
ATOM 4790 N N . GLN B 1 344 ? -41.361 3.210 -61.395 1.00 22.91 344 GLN B N 1
ATOM 4791 C CA . GLN B 1 344 ? -42.608 2.464 -61.353 1.00 25.43 344 GLN B CA 1
ATOM 4792 C C . GLN B 1 344 ? -42.785 1.482 -62.515 1.00 32.97 344 GLN B C 1
ATOM 4793 O O . GLN B 1 344 ? -43.223 0.348 -62.286 1.00 38.07 344 GLN B O 1
ATOM 4799 N N . ARG B 1 345 ? -42.474 1.902 -63.749 1.00 27.81 345 ARG B N 1
ATOM 4800 C CA . ARG B 1 345 ? -42.585 1.006 -64.908 1.00 25.60 345 ARG B CA 1
ATOM 4801 C C . ARG B 1 345 ? -41.518 -0.034 -64.835 1.00 30.83 345 ARG B C 1
ATOM 4802 O O . ARG B 1 345 ? -41.765 -1.210 -65.057 1.00 41.56 345 ARG B O 1
ATOM 4810 N N . ALA B 1 346 ? -40.312 0.419 -64.542 1.00 27.68 346 ALA B N 1
ATOM 4811 C CA . ALA B 1 346 ? -39.180 -0.475 -64.428 1.00 26.25 346 ALA B CA 1
ATOM 4812 C C . ALA B 1 346 ? -39.567 -1.654 -63.552 1.00 25.69 346 ALA B C 1
ATOM 4813 O O . ALA B 1 346 ? -39.229 -2.786 -63.864 1.00 32.22 346 ALA B O 1
ATOM 4815 N N . LYS B 1 347 ? -40.310 -1.411 -62.478 1.00 25.06 347 LYS B N 1
ATOM 4816 C CA A LYS B 1 347 ? -40.641 -2.504 -61.570 0.50 28.14 347 LYS B CA 1
ATOM 4817 C CA B LYS B 1 347 ? -40.671 -2.483 -61.559 0.50 28.06 347 LYS B CA 1
ATOM 4818 C C . LYS B 1 347 ? -41.582 -3.504 -62.232 1.00 29.41 347 LYS B C 1
ATOM 4819 O O . LYS B 1 347 ? -41.771 -4.621 -61.740 1.00 36.15 347 LYS B O 1
ATOM 4830 N N . LEU B 1 348 ? -42.144 -3.118 -63.365 1.00 28.76 348 LEU B N 1
ATOM 4831 C CA . LEU B 1 348 ? -43.015 -4.018 -64.116 1.00 38.60 348 LEU B CA 1
ATOM 4832 C C . LEU B 1 348 ? -42.272 -5.071 -64.955 1.00 45.53 348 LEU B C 1
ATOM 4833 O O . LEU B 1 348 ? -42.792 -6.155 -65.227 1.00 43.93 348 LEU B O 1
ATOM 4838 N N . ILE B 1 349 ? -41.060 -4.737 -65.379 1.00 41.60 349 ILE B N 1
ATOM 4839 C CA . ILE B 1 349 ? -40.237 -5.633 -66.194 1.00 26.40 349 ILE B CA 1
ATOM 4840 C C . ILE B 1 349 ? -39.829 -6.946 -65.508 1.00 32.04 349 ILE B C 1
ATOM 4841 O O . ILE B 1 349 ? -39.638 -7.015 -64.291 1.00 34.16 349 ILE B O 1
ATOM 4846 N N . LYS B 1 350 ? -39.709 -7.991 -66.307 1.00 33.29 350 LYS B N 1
ATOM 4847 C CA . LYS B 1 350 ? -39.372 -9.313 -65.807 1.00 42.01 350 LYS B CA 1
ATOM 4848 C C . LYS B 1 350 ? -38.121 -9.819 -66.498 1.00 39.16 350 LYS B C 1
ATOM 4849 O O . LYS B 1 350 ? -38.028 -9.753 -67.716 1.00 32.96 350 LYS B O 1
ATOM 4855 N N . ASN B 1 351 ? -37.161 -10.350 -65.760 1.00 28.88 351 ASN B N 1
ATOM 4856 C CA . ASN B 1 351 ? -36.052 -10.921 -66.473 1.00 25.90 351 ASN B CA 1
ATOM 4857 C C . ASN B 1 351 ? -36.143 -12.431 -66.517 1.00 36.02 351 ASN B C 1
ATOM 4858 O O . ASN B 1 351 ? -37.008 -13.027 -65.875 1.00 34.62 351 ASN B O 1
ATOM 4863 N N . LYS B 1 352 ? -35.245 -13.067 -67.258 1.00 37.30 352 LYS B N 1
ATOM 4864 C CA . LYS B 1 352 ? -35.141 -14.510 -67.137 1.00 43.44 352 LYS B CA 1
ATOM 4865 C C . LYS B 1 352 ? -33.687 -14.796 -66.926 1.00 43.20 352 LYS B C 1
ATOM 4866 O O . LYS B 1 352 ? -32.900 -14.751 -67.864 1.00 51.05 352 LYS B O 1
ATOM 4872 N N . ALA B 1 353 ? -33.341 -15.211 -65.725 1.00 38.39 353 ALA B N 1
ATOM 4873 C CA . ALA B 1 353 ? -31.946 -15.310 -65.394 1.00 35.71 353 ALA B CA 1
ATOM 4874 C C . ALA B 1 353 ? -31.655 -16.744 -65.021 1.00 41.56 353 ALA B C 1
ATOM 4875 O O . ALA B 1 353 ? -32.375 -17.345 -64.224 1.00 37.59 353 ALA B O 1
ATOM 4877 N N . VAL B 1 354 ? -30.610 -17.292 -65.625 1.00 31.65 354 VAL B N 1
ATOM 4878 C CA . VAL B 1 354 ? -30.271 -18.690 -65.450 1.00 38.19 354 VAL B CA 1
ATOM 4879 C C . VAL B 1 354 ? -28.856 -18.734 -64.934 1.00 27.17 354 VAL B C 1
ATOM 4880 O O . VAL B 1 354 ? -28.128 -17.761 -65.064 1.00 33.82 354 VAL B O 1
ATOM 4884 N N . VAL B 1 355 ? -28.472 -19.847 -64.324 1.00 30.53 355 VAL B N 1
ATOM 4885 C CA . VAL B 1 355 ? -27.084 -20.055 -63.950 1.00 31.02 355 VAL B CA 1
ATOM 4886 C C . VAL B 1 355 ? -26.294 -20.244 -65.228 1.00 35.34 355 VAL B C 1
ATOM 4887 O O . VAL B 1 355 ? -26.665 -21.055 -66.057 1.00 38.69 355 VAL B O 1
ATOM 4891 N N . ASN B 1 356 ? -25.221 -19.488 -65.415 1.00 35.88 356 ASN B N 1
ATOM 4892 C CA . ASN B 1 356 ? -24.434 -19.665 -66.619 1.00 25.25 356 ASN B CA 1
ATOM 4893 C C . ASN B 1 356 ? -23.333 -20.645 -66.293 1.00 48.41 356 ASN B C 1
ATOM 4894 O O . ASN B 1 356 ? -22.377 -20.320 -65.578 1.00 47.24 356 ASN B O 1
ATOM 4899 N N . GLU B 1 357 ? -23.456 -21.837 -66.868 1.00 55.79 357 GLU B N 1
ATOM 4900 C CA . GLU B 1 357 ? -22.740 -23.004 -66.390 1.00 49.57 357 GLU B CA 1
ATOM 4901 C C . GLU B 1 357 ? -21.995 -23.723 -67.509 1.00 62.02 357 GLU B C 1
ATOM 4902 O O . GLU B 1 357 ? -22.022 -23.306 -68.664 1.00 58.59 357 GLU B O 1
ATOM 4908 N N . ASP B 1 358 ? -21.313 -24.802 -67.151 1.00 64.45 358 ASP B N 1
ATOM 4909 C CA . ASP B 1 358 ? -20.529 -25.557 -68.109 1.00 54.66 358 ASP B CA 1
ATOM 4910 C C . ASP B 1 358 ? -19.838 -26.716 -67.431 1.00 64.67 358 ASP B C 1
ATOM 4911 O O . ASP B 1 358 ? -19.619 -26.712 -66.225 1.00 76.96 358 ASP B O 1
ATOM 4916 N N . THR B 1 359 ? -19.442 -27.693 -68.226 1.00 74.64 359 THR B N 1
ATOM 4917 C CA . THR B 1 359 ? -18.837 -28.897 -67.691 1.00 59.07 359 THR B CA 1
ATOM 4918 C C . THR B 1 359 ? -17.782 -29.350 -68.678 1.00 60.86 359 THR B C 1
ATOM 4919 O O . THR B 1 359 ? -18.003 -29.294 -69.882 1.00 62.54 359 THR B O 1
ATOM 4923 N N . GLN B 1 360 ? -16.621 -29.754 -68.176 1.00 75.87 360 GLN B N 1
ATOM 4924 C CA . GLN B 1 360 ? -15.543 -30.227 -69.042 1.00 86.11 360 GLN B CA 1
ATOM 4925 C C . GLN B 1 360 ? -14.636 -31.213 -68.305 1.00 82.06 360 GLN B C 1
ATOM 4926 O O . GLN B 1 360 ? -14.925 -31.614 -67.174 1.00 57.19 360 GLN B O 1
ATOM 4932 N N . GLY B 1 361 ? -13.547 -31.608 -68.955 1.00 74.92 361 GLY B N 1
ATOM 4933 C CA . GLY B 1 361 ? -12.677 -32.641 -68.426 1.00 61.42 361 GLY B CA 1
ATOM 4934 C C . GLY B 1 361 ? -13.020 -34.007 -68.997 1.00 70.60 361 GLY B C 1
ATOM 4935 O O . GLY B 1 361 ? -14.107 -34.214 -69.551 1.00 50.28 361 GLY B O 1
ATOM 4936 N N . GLY C 1 10 ? 7.697 -46.267 -16.505 1.00 55.93 10 GLY C N 1
ATOM 4937 C CA . GLY C 1 10 ? 7.257 -45.005 -17.071 1.00 59.02 10 GLY C CA 1
ATOM 4938 C C . GLY C 1 10 ? 7.801 -44.773 -18.470 1.00 75.36 10 GLY C C 1
ATOM 4939 O O . GLY C 1 10 ? 8.208 -45.713 -19.153 1.00 91.31 10 GLY C O 1
ATOM 4940 N N . ASP C 1 11 ? 7.809 -43.517 -18.902 1.00 72.73 11 ASP C N 1
ATOM 4941 C CA . ASP C 1 11 ? 8.320 -43.159 -20.221 1.00 69.29 11 ASP C CA 1
ATOM 4942 C C . ASP C 1 11 ? 9.583 -42.308 -20.076 1.00 63.93 11 ASP C C 1
ATOM 4943 O O . ASP C 1 11 ? 9.586 -41.304 -19.352 1.00 49.31 11 ASP C O 1
ATOM 4948 N N . ALA C 1 12 ? 10.659 -42.714 -20.753 1.00 63.58 12 ALA C N 1
ATOM 4949 C CA . ALA C 1 12 ? 11.949 -42.024 -20.613 1.00 56.89 12 ALA C CA 1
ATOM 4950 C C . ALA C 1 12 ? 11.831 -40.639 -21.178 1.00 40.35 12 ALA C C 1
ATOM 4951 O O . ALA C 1 12 ? 11.147 -40.447 -22.175 1.00 31.84 12 ALA C O 1
ATOM 4953 N N . ILE C 1 13 ? 12.525 -39.674 -20.586 1.00 27.10 13 ILE C N 1
ATOM 4954 C CA . ILE C 1 13 ? 12.372 -38.338 -21.107 1.00 30.04 13 ILE C CA 1
ATOM 4955 C C . ILE C 1 13 ? 13.101 -38.265 -22.450 1.00 28.11 13 ILE C C 1
ATOM 4956 O O . ILE C 1 13 ? 13.826 -39.171 -22.834 1.00 30.97 13 ILE C O 1
ATOM 4961 N N . LYS C 1 14 ? 12.969 -37.149 -23.141 1.00 34.70 14 LYS C N 1
ATOM 4962 C CA . LYS C 1 14 ? 13.560 -37.039 -24.463 1.00 28.92 14 LYS C CA 1
ATOM 4963 C C . LYS C 1 14 ? 14.691 -36.040 -24.519 1.00 18.91 14 LYS C C 1
ATOM 4964 O O . LYS C 1 14 ? 14.538 -34.879 -24.141 1.00 21.85 14 LYS C O 1
ATOM 4970 N N . VAL C 1 15 ? 15.842 -36.512 -24.970 1.00 17.30 15 VAL C N 1
ATOM 4971 C CA . VAL C 1 15 ? 17.023 -35.668 -24.972 1.00 20.27 15 VAL C CA 1
ATOM 4972 C C . VAL C 1 15 ? 17.464 -35.372 -26.393 1.00 23.81 15 VAL C C 1
ATOM 4973 O O . VAL C 1 15 ? 17.519 -36.248 -27.254 1.00 34.23 15 VAL C O 1
ATOM 4977 N N . PHE C 1 16 ? 17.721 -34.108 -26.648 1.00 17.26 16 PHE C N 1
ATOM 4978 C CA . PHE C 1 16 ? 18.150 -33.675 -27.948 1.00 19.94 16 PHE C CA 1
ATOM 4979 C C . PHE C 1 16 ? 19.436 -32.913 -27.765 1.00 21.88 16 PHE C C 1
ATOM 4980 O O . PHE C 1 16 ? 19.638 -32.293 -26.720 1.00 25.37 16 PHE C O 1
ATOM 4988 N N . VAL C 1 17 ? 20.311 -32.969 -28.762 1.00 16.69 17 VAL C N 1
ATOM 4989 C CA . VAL C 1 17 ? 21.542 -32.193 -28.707 1.00 17.30 17 VAL C CA 1
ATOM 4990 C C . VAL C 1 17 ? 21.570 -31.274 -29.887 1.00 19.56 17 VAL C C 1
ATOM 4991 O O . VAL C 1 17 ? 21.334 -31.715 -31.003 1.00 24.80 17 VAL C O 1
ATOM 4995 N N . ARG C 1 18 ? 21.821 -29.995 -29.640 1.00 13.86 18 ARG C N 1
ATOM 4996 C CA . ARG C 1 18 ? 21.909 -29.034 -30.712 1.00 17.19 18 ARG C CA 1
ATOM 4997 C C . ARG C 1 18 ? 23.298 -28.436 -30.702 1.00 18.40 18 ARG C C 1
ATOM 4998 O O . ARG C 1 18 ? 23.715 -27.870 -29.703 1.00 29.99 18 ARG C O 1
ATOM 5006 N N . ILE C 1 19 ? 24.014 -28.554 -31.811 1.00 22.63 19 ILE C N 1
ATOM 5007 C CA . ILE C 1 19 ? 25.324 -27.921 -31.942 1.00 19.67 19 ILE C CA 1
ATOM 5008 C C . ILE C 1 19 ? 25.178 -26.584 -32.614 1.00 17.81 19 ILE C C 1
ATOM 5009 O O . ILE C 1 19 ? 24.720 -26.510 -33.751 1.00 23.20 19 ILE C O 1
ATOM 5014 N N . ARG C 1 20 ? 25.549 -25.519 -31.917 1.00 14.78 20 ARG C N 1
ATOM 5015 C CA . ARG C 1 20 ? 25.486 -24.186 -32.524 1.00 26.06 20 ARG C CA 1
ATOM 5016 C C . ARG C 1 20 ? 26.713 -24.038 -33.412 1.00 29.38 20 ARG C C 1
ATOM 5017 O O . ARG C 1 20 ? 27.752 -24.676 -33.178 1.00 31.14 20 ARG C O 1
ATOM 5025 N N . PRO C 1 21 ? 26.601 -23.212 -34.448 1.00 29.42 21 PRO C N 1
ATOM 5026 C CA . PRO C 1 21 ? 27.759 -22.906 -35.289 1.00 21.42 21 PRO C CA 1
ATOM 5027 C C . PRO C 1 21 ? 28.709 -21.965 -34.567 1.00 24.12 21 PRO C C 1
ATOM 5028 O O . PRO C 1 21 ? 28.273 -21.027 -33.892 1.00 26.23 21 PRO C O 1
ATOM 5032 N N . PRO C 1 22 ? 30.008 -22.181 -34.734 1.00 25.69 22 PRO C N 1
ATOM 5033 C CA . PRO C 1 22 ? 31.031 -21.284 -34.184 1.00 31.14 22 PRO C CA 1
ATOM 5034 C C . PRO C 1 22 ? 30.880 -19.896 -34.765 1.00 24.22 22 PRO C C 1
ATOM 5035 O O . PRO C 1 22 ? 30.257 -19.738 -35.803 1.00 32.18 22 PRO C O 1
ATOM 5039 N N . ALA C 1 23 ? 31.445 -18.893 -34.115 1.00 36.67 23 ALA C N 1
ATOM 5040 C CA . ALA C 1 23 ? 31.523 -17.577 -34.734 1.00 26.81 23 ALA C CA 1
ATOM 5041 C C . ALA C 1 23 ? 32.300 -17.716 -36.037 1.00 29.34 23 ALA C C 1
ATOM 5042 O O . ALA C 1 23 ? 33.200 -18.550 -36.140 1.00 32.34 23 ALA C O 1
ATOM 5044 N N . GLU C 1 24 ? 31.962 -16.891 -37.023 1.00 45.53 24 GLU C N 1
ATOM 5045 C CA . GLU C 1 24 ? 32.643 -16.924 -38.318 1.00 44.90 24 GLU C CA 1
ATOM 5046 C C . GLU C 1 24 ? 34.079 -16.416 -38.242 1.00 49.04 24 GLU C C 1
ATOM 5047 O O . GLU C 1 24 ? 34.380 -15.487 -37.485 1.00 51.24 24 GLU C O 1
ATOM 5050 N N . ARG C 1 25 ? 34.942 -16.997 -39.077 1.00 57.69 25 ARG C N 1
ATOM 5051 C CA . ARG C 1 25 ? 36.356 -16.621 -39.151 1.00 52.73 25 ARG C CA 1
ATOM 5052 C C . ARG C 1 25 ? 37.178 -16.853 -37.878 1.00 57.70 25 ARG C C 1
ATOM 5053 O O . ARG C 1 25 ? 37.609 -15.881 -37.252 1.00 86.36 25 ARG C O 1
ATOM 5061 N N . SER C 1 26 ? 37.412 -18.114 -37.494 1.00 54.07 26 SER C N 1
ATOM 5062 C CA . SER C 1 26 ? 38.380 -18.427 -36.416 1.00 31.99 26 SER C CA 1
ATOM 5063 C C . SER C 1 26 ? 39.740 -18.885 -36.933 1.00 52.31 26 SER C C 1
ATOM 5064 O O . SER C 1 26 ? 40.390 -19.726 -36.300 1.00 45.11 26 SER C O 1
ATOM 5067 N N . ASN C 1 34 ? 39.271 -27.633 -36.917 1.00 57.52 34 ASN C N 1
ATOM 5068 C CA . ASN C 1 34 ? 39.561 -28.369 -35.704 1.00 60.76 34 ASN C CA 1
ATOM 5069 C C . ASN C 1 34 ? 38.363 -28.374 -34.730 1.00 60.34 34 ASN C C 1
ATOM 5070 O O . ASN C 1 34 ? 38.321 -27.619 -33.772 1.00 64.99 34 ASN C O 1
ATOM 5075 N N . LEU C 1 35 ? 37.354 -29.175 -35.014 1.00 39.95 35 LEU C N 1
ATOM 5076 C CA . LEU C 1 35 ? 36.096 -29.068 -34.305 1.00 20.57 35 LEU C CA 1
ATOM 5077 C C . LEU C 1 35 ? 35.847 -29.770 -32.965 1.00 43.91 35 LEU C C 1
ATOM 5078 O O . LEU C 1 35 ? 35.096 -29.233 -32.144 1.00 42.35 35 LEU C O 1
ATOM 5083 N N . CYS C 1 36 ? 36.413 -30.958 -32.748 1.00 23.17 36 CYS C N 1
ATOM 5084 C CA . CYS C 1 36 ? 36.208 -31.667 -31.459 1.00 34.64 36 CYS C CA 1
ATOM 5085 C C . CYS C 1 36 ? 34.931 -32.483 -31.381 1.00 24.25 36 CYS C C 1
ATOM 5086 O O . CYS C 1 36 ? 34.773 -33.290 -30.466 1.00 28.52 36 CYS C O 1
ATOM 5089 N N . LEU C 1 37 ? 34.063 -32.316 -32.372 1.00 21.51 37 LEU C N 1
ATOM 5090 C CA . LEU C 1 37 ? 32.765 -32.947 -32.379 1.00 22.86 37 LEU C CA 1
ATOM 5091 C C . LEU C 1 37 ? 32.431 -33.276 -33.819 1.00 28.02 37 LEU C C 1
ATOM 5092 O O . LEU C 1 37 ? 32.673 -32.447 -34.684 1.00 23.42 37 LEU C O 1
ATOM 5097 N N . SER C 1 38 ? 31.870 -34.457 -34.088 1.00 26.69 38 SER C N 1
ATOM 5098 C CA . SER C 1 38 ? 31.332 -34.762 -35.432 1.00 24.58 38 SER C CA 1
ATOM 5099 C C . SER C 1 38 ? 30.028 -35.536 -35.389 1.00 27.84 38 SER C C 1
ATOM 5100 O O . SER C 1 38 ? 29.951 -36.589 -34.769 1.00 37.82 38 SER C O 1
ATOM 5103 N N . VAL C 1 39 ? 29.016 -35.036 -36.086 1.00 21.39 39 VAL C N 1
ATOM 5104 C CA . VAL C 1 39 ? 27.703 -35.672 -36.107 1.00 25.96 39 VAL C CA 1
ATOM 5105 C C . VAL C 1 39 ? 27.745 -36.876 -37.048 1.00 23.37 39 VAL C C 1
ATOM 5106 O O . VAL C 1 39 ? 28.030 -36.750 -38.227 1.00 34.76 39 VAL C O 1
ATOM 5110 N N . LEU C 1 40 ? 27.484 -38.055 -36.518 1.00 31.32 40 LEU C N 1
ATOM 5111 C CA . LEU C 1 40 ? 27.510 -39.271 -37.318 1.00 21.95 40 LEU C CA 1
ATOM 5112 C C . LEU C 1 40 ? 26.228 -39.539 -38.079 1.00 25.06 40 LEU C C 1
ATOM 5113 O O . LEU C 1 40 ? 26.244 -40.277 -39.062 1.00 33.65 40 LEU C O 1
ATOM 5118 N N . SER C 1 41 ? 25.120 -38.955 -37.618 1.00 39.78 41 SER C N 1
ATOM 5119 C CA . SER C 1 41 ? 23.772 -39.292 -38.096 1.00 27.52 41 SER C CA 1
ATOM 5120 C C . SER C 1 41 ? 22.776 -38.490 -37.300 1.00 24.49 41 SER C C 1
ATOM 5121 O O . SER C 1 41 ? 23.148 -37.815 -36.360 1.00 42.08 41 SER C O 1
ATOM 5124 N N . SER C 1 42 ? 21.504 -38.591 -37.629 1.00 23.60 42 SER C N 1
ATOM 5125 C CA . SER C 1 42 ? 20.511 -37.803 -36.905 1.00 42.05 42 SER C CA 1
ATOM 5126 C C . SER C 1 42 ? 20.359 -38.208 -35.426 1.00 34.64 42 SER C C 1
ATOM 5127 O O . SER C 1 42 ? 19.908 -37.390 -34.615 1.00 33.89 42 SER C O 1
ATOM 5130 N N . THR C 1 43 ? 20.677 -39.460 -35.082 1.00 23.79 43 THR C N 1
ATOM 5131 C CA . THR C 1 43 ? 20.720 -39.879 -33.661 1.00 25.99 43 THR C CA 1
ATOM 5132 C C . THR C 1 43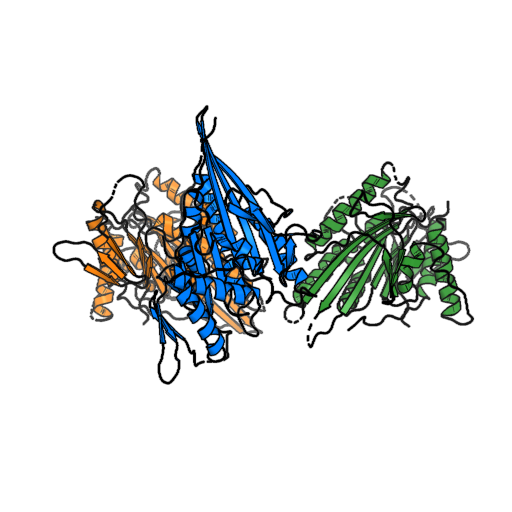 ? 22.096 -39.952 -32.988 1.00 34.16 43 THR C C 1
ATOM 5133 O O . THR C 1 43 ? 22.211 -40.394 -31.832 1.00 28.31 43 THR C O 1
ATOM 5137 N N . SER C 1 44 ? 23.150 -39.590 -33.696 1.00 27.28 44 SER C N 1
ATOM 5138 C CA . SER C 1 44 ? 24.452 -40.026 -33.209 1.00 31.06 44 SER C CA 1
ATOM 5139 C C . SER C 1 44 ? 25.544 -39.004 -33.402 1.00 40.25 44 SER C C 1
ATOM 5140 O O . SER C 1 44 ? 25.616 -38.354 -34.448 1.00 31.98 44 SER C O 1
ATOM 5143 N N . LEU C 1 45 ? 26.415 -38.874 -32.405 1.00 30.39 45 LEU C N 1
ATOM 5144 C CA . LEU C 1 45 ? 27.588 -38.028 -32.594 1.00 33.19 45 LEU C CA 1
ATOM 5145 C C . LEU C 1 45 ? 28.851 -38.581 -31.926 1.00 33.07 45 LEU C C 1
ATOM 5146 O O . LEU C 1 45 ? 28.817 -39.310 -30.921 1.00 29.96 45 LEU C O 1
ATOM 5151 N N . ARG C 1 46 ? 29.971 -38.212 -32.508 1.00 25.82 46 ARG C N 1
ATOM 5152 C CA . ARG C 1 46 ? 31.255 -38.628 -32.014 1.00 24.91 46 ARG C CA 1
ATOM 5153 C C . ARG C 1 46 ? 31.987 -37.421 -31.397 1.00 32.32 46 ARG C C 1
ATOM 5154 O O . ARG C 1 46 ? 32.064 -36.322 -31.993 1.00 28.39 46 ARG C O 1
ATOM 5162 N N . LEU C 1 47 ? 32.472 -37.620 -30.174 1.00 30.53 47 LEU C N 1
ATOM 5163 C CA . LEU C 1 47 ? 33.301 -36.637 -29.466 1.00 31.73 47 LEU C CA 1
ATOM 5164 C C . LEU C 1 47 ? 34.796 -36.957 -29.578 1.00 25.80 47 LEU C C 1
ATOM 5165 O O . LEU C 1 47 ? 35.241 -38.006 -29.108 1.00 26.93 47 LEU C O 1
ATOM 5170 N N . HIS C 1 48 ? 35.612 -36.064 -30.124 1.00 18.42 48 HIS C N 1
ATOM 5171 C CA . HIS C 1 48 ? 36.936 -36.582 -30.418 1.00 27.95 48 HIS C CA 1
ATOM 5172 C C . HIS C 1 48 ? 37.881 -36.352 -29.248 1.00 31.67 48 HIS C C 1
ATOM 5173 O O . HIS C 1 48 ? 38.757 -35.494 -29.272 1.00 30.77 48 HIS C O 1
ATOM 5180 N N . SER C 1 49 ? 37.954 -37.360 -28.423 1.00 23.88 49 SER C N 1
ATOM 5181 C CA . SER C 1 49 ? 38.708 -37.275 -27.202 1.00 26.56 49 SER C CA 1
ATOM 5182 C C . SER C 1 49 ? 39.861 -38.191 -27.502 1.00 40.46 49 SER C C 1
ATOM 5183 O O . SER C 1 49 ? 39.762 -39.073 -28.368 1.00 40.11 49 SER C O 1
ATOM 5186 N N . ASN C 1 50 ? 40.988 -37.951 -26.865 1.00 34.33 50 ASN C N 1
ATOM 5187 C CA . ASN C 1 50 ? 42.133 -38.772 -27.173 1.00 33.29 50 ASN C CA 1
ATOM 5188 C C . ASN C 1 50 ? 42.655 -39.339 -25.884 1.00 33.58 50 ASN C C 1
ATOM 5189 O O . ASN C 1 50 ? 42.649 -38.653 -24.879 1.00 32.78 50 ASN C O 1
ATOM 5194 N N . PRO C 1 51 ? 43.171 -40.574 -25.916 1.00 36.20 51 PRO C N 1
ATOM 5195 C CA . PRO C 1 51 ? 43.367 -41.461 -27.071 1.00 32.99 51 PRO C CA 1
ATOM 5196 C C . PRO C 1 51 ? 42.108 -42.084 -27.690 1.00 30.50 51 PRO C C 1
ATOM 5197 O O . PRO C 1 51 ? 42.111 -42.378 -28.883 1.00 39.31 51 PRO C O 1
ATOM 5201 N N . GLU C 1 52 ? 41.065 -42.301 -26.902 1.00 31.45 52 GLU C N 1
ATOM 5202 C CA . GLU C 1 52 ? 39.866 -42.964 -27.418 1.00 36.95 52 GLU C CA 1
ATOM 5203 C C . GLU C 1 52 ? 38.677 -42.033 -27.520 1.00 33.48 52 GLU C C 1
ATOM 5204 O O . GLU C 1 52 ? 38.291 -41.405 -26.543 1.00 40.35 52 GLU C O 1
ATOM 5210 N N . PRO C 1 53 ? 38.100 -41.938 -28.716 1.00 23.96 53 PRO C N 1
ATOM 5211 C CA . PRO C 1 53 ? 36.884 -41.163 -28.965 1.00 29.03 53 PRO C CA 1
ATOM 5212 C C . PRO C 1 53 ? 35.677 -41.794 -28.301 1.00 26.42 53 PRO C C 1
ATOM 5213 O O . PRO C 1 53 ? 35.658 -42.979 -27.994 1.00 27.87 53 PRO C O 1
ATOM 5217 N N . LYS C 1 54 ? 34.660 -40.985 -28.078 1.00 28.78 54 LYS C N 1
ATOM 5218 C CA . LYS C 1 54 ? 33.436 -41.448 -27.463 1.00 21.93 54 LYS C CA 1
ATOM 5219 C C . LYS C 1 54 ? 32.312 -41.135 -28.410 1.00 30.05 54 LYS C C 1
ATOM 5220 O O . LYS C 1 54 ? 32.380 -40.147 -29.153 1.00 30.14 54 LYS C O 1
ATOM 5226 N N . THR C 1 55 ? 31.281 -41.968 -28.408 1.00 23.90 55 THR C N 1
ATOM 5227 C CA . THR C 1 55 ? 30.114 -41.622 -29.194 1.00 26.03 55 THR C CA 1
ATOM 5228 C C . THR C 1 55 ? 28.867 -41.642 -28.327 1.00 31.45 55 THR C C 1
ATOM 5229 O O . THR C 1 55 ? 28.766 -42.421 -27.373 1.00 35.12 55 THR C O 1
ATOM 5233 N N . PHE C 1 56 ? 27.937 -40.755 -28.640 1.00 23.66 56 PHE C N 1
ATOM 5234 C CA . PHE C 1 56 ? 26.712 -40.648 -27.885 1.00 27.36 56 PHE C CA 1
ATOM 5235 C C . PHE C 1 56 ? 25.510 -40.855 -28.825 1.00 29.36 56 PHE C C 1
ATOM 5236 O O . PHE C 1 56 ? 25.547 -40.503 -30.018 1.00 28.67 56 PHE C O 1
ATOM 5244 N N . THR C 1 57 ? 24.436 -41.386 -28.254 1.00 27.02 57 THR C N 1
ATOM 5245 C CA . THR C 1 57 ? 23.170 -41.588 -28.942 1.00 29.56 57 THR C CA 1
ATOM 5246 C C . THR C 1 57 ? 22.076 -40.794 -28.232 1.00 25.92 57 THR C C 1
ATOM 5247 O O . THR C 1 57 ? 21.910 -40.897 -27.020 1.00 28.81 57 THR C O 1
ATOM 5251 N N . PHE C 1 58 ? 21.324 -40.016 -28.992 1.00 21.53 58 PHE C N 1
ATOM 5252 C CA . PHE C 1 58 ? 20.224 -39.242 -28.434 1.00 22.73 58 PHE C CA 1
ATOM 5253 C C . PHE C 1 58 ? 18.987 -39.354 -29.318 1.00 27.08 58 PHE C C 1
ATOM 5254 O O . PHE C 1 58 ? 19.043 -39.886 -30.426 1.00 33.13 58 PHE C O 1
ATOM 5262 N N . ASP C 1 59 ? 17.861 -38.868 -28.828 1.00 25.39 59 ASP C N 1
ATOM 5263 C CA . ASP C 1 59 ? 16.656 -38.898 -29.631 1.00 24.16 59 ASP C CA 1
ATOM 5264 C C . ASP C 1 59 ? 16.860 -38.132 -30.930 1.00 32.63 59 ASP C C 1
ATOM 5265 O O . ASP C 1 59 ? 16.345 -38.525 -31.965 1.00 38.35 59 ASP C O 1
ATOM 5270 N N . HIS C 1 60 ? 17.600 -37.029 -30.886 1.00 36.04 60 HIS C N 1
ATOM 5271 C CA . HIS C 1 60 ? 18.031 -36.390 -32.129 1.00 22.58 60 HIS C CA 1
ATOM 5272 C C . HIS C 1 60 ? 19.290 -35.583 -31.938 1.00 24.12 60 HIS C C 1
ATOM 5273 O O . HIS C 1 60 ? 19.511 -35.030 -30.863 1.00 27.18 60 HIS C O 1
ATOM 5280 N N . VAL C 1 61 ? 20.111 -35.508 -32.980 1.00 17.82 61 VAL C N 1
ATOM 5281 C CA . VAL C 1 61 ? 21.278 -34.638 -32.957 1.00 14.73 61 VAL C CA 1
ATOM 5282 C C . VAL C 1 61 ? 21.190 -33.650 -34.113 1.00 16.83 61 VAL C C 1
ATOM 5283 O O . VAL C 1 61 ? 21.100 -34.052 -35.267 1.00 30.21 61 VAL C O 1
ATOM 5287 N N . ALA C 1 62 ? 21.197 -32.365 -33.807 1.00 13.25 62 ALA C N 1
ATOM 5288 C CA . ALA C 1 62 ? 21.056 -31.317 -34.825 1.00 22.32 62 ALA C CA 1
ATOM 5289 C C . ALA C 1 62 ? 22.365 -30.572 -35.044 1.00 20.60 62 ALA C C 1
ATOM 5290 O O . ALA C 1 62 ? 22.950 -30.024 -34.111 1.00 24.44 62 ALA C O 1
ATOM 5292 N N . ASP C 1 63 ? 22.829 -30.548 -36.285 1.00 24.98 63 ASP C N 1
ATOM 5293 C CA . ASP C 1 63 ? 24.112 -29.925 -36.565 1.00 23.97 63 ASP C CA 1
ATOM 5294 C C . ASP C 1 63 ? 23.980 -28.397 -36.690 1.00 28.25 63 ASP C C 1
ATOM 5295 O O . ASP C 1 63 ? 22.896 -27.813 -36.518 1.00 24.89 63 ASP C O 1
ATOM 5300 N N . VAL C 1 64 ? 25.102 -27.768 -36.997 1.00 23.31 64 VAL C N 1
ATOM 5301 C CA . VAL C 1 64 ? 25.237 -26.326 -36.941 1.00 30.30 64 VAL C CA 1
ATOM 5302 C C . VAL C 1 64 ? 24.322 -25.593 -37.892 1.00 22.45 64 VAL C C 1
ATOM 5303 O O . VAL C 1 64 ? 24.104 -24.389 -37.755 1.00 34.91 64 VAL C O 1
ATOM 5307 N N . ASP C 1 65 ? 23.804 -26.305 -38.876 1.00 30.18 65 ASP C N 1
ATOM 5308 C CA . ASP C 1 65 ? 22.912 -25.669 -39.849 1.00 29.76 65 ASP C CA 1
ATOM 5309 C C . ASP C 1 65 ? 21.431 -25.768 -39.528 1.00 29.99 65 ASP C C 1
ATOM 5310 O O . ASP C 1 65 ? 20.622 -25.131 -40.193 1.00 38.96 65 ASP C O 1
ATOM 5315 N N . THR C 1 66 ? 21.079 -26.551 -38.509 1.00 19.49 66 THR C N 1
ATOM 5316 C CA . THR C 1 66 ? 19.675 -26.732 -38.162 1.00 20.66 66 THR C CA 1
ATOM 5317 C C . THR C 1 66 ? 18.961 -25.408 -37.897 1.00 22.11 66 THR C C 1
ATOM 5318 O O . THR C 1 66 ? 19.478 -24.557 -37.175 1.00 31.37 66 THR C O 1
ATOM 5322 N N . THR C 1 67 ? 17.803 -25.221 -38.525 1.00 23.76 67 THR C N 1
ATOM 5323 C CA . THR C 1 67 ? 16.971 -24.010 -38.350 1.00 26.46 67 THR C CA 1
ATOM 5324 C C . THR C 1 67 ? 16.103 -24.006 -37.107 1.00 27.99 67 THR C C 1
ATOM 5325 O O . THR C 1 67 ? 15.750 -25.074 -36.562 1.00 21.96 67 THR C O 1
ATOM 5329 N N . GLN C 1 68 ? 15.730 -22.798 -36.688 1.00 22.18 68 GLN C N 1
ATOM 5330 C CA . GLN C 1 68 ? 14.829 -22.634 -35.560 1.00 13.39 68 GLN C CA 1
ATOM 5331 C C . GLN C 1 68 ? 13.595 -23.540 -35.741 1.00 26.96 68 GLN C C 1
ATOM 5332 O O . GLN C 1 68 ? 13.227 -24.336 -34.854 1.00 20.02 68 GLN C O 1
ATOM 5338 N N . GLU C 1 69 ? 12.996 -23.457 -36.926 1.00 28.56 69 GLU C N 1
ATOM 5339 C CA . GLU C 1 69 ? 11.782 -24.201 -37.216 1.00 26.44 69 GLU C CA 1
ATOM 5340 C C . GLU C 1 69 ? 11.968 -25.722 -37.115 1.00 34.36 69 GLU C C 1
ATOM 5341 O O . GLU C 1 69 ? 11.119 -26.462 -36.578 1.00 24.19 69 GLU C O 1
ATOM 5347 N N . SER C 1 70 ? 13.085 -26.185 -37.652 1.00 25.62 70 SER C N 1
ATOM 5348 C CA . SER C 1 70 ? 13.467 -27.567 -37.481 1.00 24.27 70 SER C CA 1
ATOM 5349 C C . SER C 1 70 ? 13.438 -27.982 -36.006 1.00 33.64 70 SER C C 1
ATOM 5350 O O . SER C 1 70 ? 12.898 -29.036 -35.638 1.00 30.87 70 SER C O 1
ATOM 5353 N N . VAL C 1 71 ? 14.040 -27.150 -35.159 1.00 30.34 71 VAL C N 1
ATOM 5354 C CA . VAL C 1 71 ? 14.144 -27.468 -33.737 1.00 23.54 71 VAL C CA 1
ATOM 5355 C C . VAL C 1 71 ? 12.754 -27.646 -33.165 1.00 24.21 71 VAL C C 1
ATOM 5356 O O . VAL C 1 71 ? 12.444 -28.648 -32.508 1.00 24.47 71 VAL C O 1
ATOM 5360 N N . PHE C 1 72 ? 11.899 -26.667 -33.432 1.00 18.11 72 PHE C N 1
ATOM 5361 C CA . PHE C 1 72 ? 10.549 -26.728 -32.902 1.00 23.74 72 PHE C CA 1
ATOM 5362 C C . PHE C 1 72 ? 9.898 -28.058 -33.256 1.00 21.44 72 PHE C C 1
ATOM 5363 O O . PHE C 1 72 ? 9.434 -28.793 -32.376 1.00 17.60 72 PHE C O 1
ATOM 5371 N N . ALA C 1 73 ? 9.904 -28.367 -34.548 1.00 21.01 73 ALA C N 1
ATOM 5372 C CA . ALA C 1 73 ? 9.314 -29.607 -35.051 1.00 19.91 73 ALA C CA 1
ATOM 5373 C C . ALA C 1 73 ? 9.855 -30.862 -34.383 1.00 21.65 73 ALA C C 1
ATOM 5374 O O . ALA C 1 73 ? 9.087 -31.744 -33.993 1.00 22.46 73 ALA C O 1
ATOM 5376 N N . THR C 1 74 ? 11.174 -30.948 -34.260 1.00 20.99 74 THR C N 1
ATOM 5377 C CA . THR C 1 74 ? 11.791 -32.104 -33.606 1.00 23.02 74 THR C CA 1
ATOM 5378 C C . THR C 1 74 ? 11.461 -32.229 -32.099 1.00 27.40 74 THR C C 1
ATOM 5379 O O . THR C 1 74 ? 11.234 -33.328 -31.576 1.00 28.05 74 THR C O 1
ATOM 5383 N N . VAL C 1 75 ? 11.440 -31.096 -31.403 1.00 22.93 75 VAL C N 1
ATOM 5384 C CA . VAL C 1 75 ? 11.437 -31.094 -29.937 1.00 19.49 75 VAL C CA 1
ATOM 5385 C C . VAL C 1 75 ? 10.097 -30.745 -29.306 1.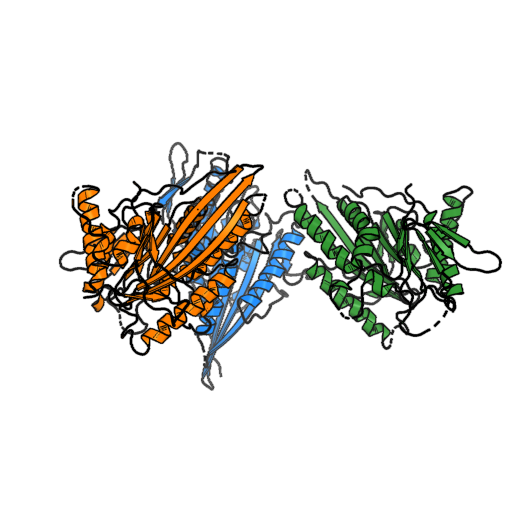00 23.58 75 VAL C C 1
ATOM 5386 O O . VAL C 1 75 ? 9.565 -31.514 -28.516 1.00 22.92 75 VAL C O 1
ATOM 5390 N N . ALA C 1 76 ? 9.612 -29.540 -29.600 1.00 21.57 76 ALA C N 1
ATOM 5391 C CA . ALA C 1 76 ? 8.394 -28.983 -28.983 1.00 18.68 76 ALA C CA 1
ATOM 5392 C C . ALA C 1 76 ? 7.015 -29.417 -29.525 1.00 30.98 76 ALA C C 1
ATOM 5393 O O . ALA C 1 76 ? 6.054 -29.486 -28.770 1.00 28.03 76 ALA C O 1
ATOM 5395 N N . LYS C 1 77 ? 6.903 -29.656 -30.827 1.00 33.21 77 LYS C N 1
ATOM 5396 C CA . LYS C 1 77 ? 5.607 -29.954 -31.422 1.00 28.31 77 LYS C CA 1
ATOM 5397 C C . LYS C 1 77 ? 4.890 -31.024 -30.619 1.00 30.21 77 LYS C C 1
ATOM 5398 O O . LYS C 1 77 ? 3.729 -30.862 -30.233 1.00 34.95 77 LYS C O 1
ATOM 5402 N N . SER C 1 78 ? 5.597 -32.116 -30.358 1.00 25.79 78 SER C N 1
ATOM 5403 C CA . SER C 1 78 ? 5.057 -33.228 -29.588 1.00 23.37 78 SER C CA 1
ATOM 5404 C C . SER C 1 78 ? 4.550 -32.764 -28.218 1.00 29.84 78 SER C C 1
ATOM 5405 O O . SER C 1 78 ? 3.408 -33.020 -27.850 1.00 40.00 78 SER C O 1
ATOM 5408 N N . ILE C 1 79 ? 5.408 -32.074 -27.471 1.00 29.63 79 ILE C N 1
ATOM 5409 C CA . ILE C 1 79 ? 5.087 -31.615 -26.116 1.00 25.04 79 ILE C CA 1
ATOM 5410 C C . ILE C 1 79 ? 3.808 -30.787 -26.080 1.00 30.43 79 ILE C C 1
ATOM 5411 O O . ILE C 1 79 ? 2.953 -30.958 -25.192 1.00 31.60 79 ILE C O 1
ATOM 5416 N N . VAL C 1 80 ? 3.674 -29.880 -27.039 1.00 27.36 80 VAL C N 1
ATOM 5417 C CA . VAL C 1 80 ? 2.473 -29.059 -27.099 1.00 34.03 80 VAL C CA 1
ATOM 5418 C C . VAL C 1 80 ? 1.255 -29.959 -27.271 1.00 30.38 80 VAL C C 1
ATOM 5419 O O . VAL C 1 80 ? 0.293 -29.909 -26.491 1.00 26.83 80 VAL C O 1
ATOM 5423 N N . GLU C 1 81 ? 1.313 -30.823 -28.273 1.00 32.90 81 GLU C N 1
ATOM 5424 C CA . GLU C 1 81 ? 0.194 -31.737 -28.482 1.00 34.34 81 GLU C CA 1
ATOM 5425 C C . GLU C 1 81 ? -0.154 -32.474 -27.198 1.00 34.82 81 GLU C C 1
ATOM 5426 O O . GLU C 1 81 ? -1.304 -32.485 -26.779 1.00 43.09 81 GLU C O 1
ATOM 5432 N N . SER C 1 82 ? 0.819 -33.086 -26.545 1.00 29.74 82 SER C N 1
ATOM 5433 C CA . SER C 1 82 ? 0.427 -33.852 -25.379 1.00 34.06 82 SER C CA 1
ATOM 5434 C C . SER C 1 82 ? -0.070 -32.878 -24.293 1.00 43.19 82 SER C C 1
ATOM 5435 O O . SER C 1 82 ? -0.856 -33.232 -23.413 1.00 36.71 82 SER C O 1
ATOM 5438 N N . CYS C 1 83 ? 0.338 -31.621 -24.389 1.00 40.10 83 CYS C N 1
ATOM 5439 C CA . CYS C 1 83 ? -0.250 -30.629 -23.500 1.00 33.26 83 CYS C CA 1
ATOM 5440 C C . CYS C 1 83 ? -1.752 -30.499 -23.730 1.00 33.77 83 CYS C C 1
ATOM 5441 O O . CYS C 1 83 ? -2.528 -30.544 -22.781 1.00 41.08 83 CYS C O 1
ATOM 5444 N N . MET C 1 84 ? -2.152 -30.322 -24.989 1.00 34.72 84 MET C N 1
ATOM 5445 C CA . MET C 1 84 ? -3.573 -30.219 -25.349 1.00 36.83 84 MET C CA 1
ATOM 5446 C C . MET C 1 84 ? -4.378 -31.410 -24.834 1.00 43.83 84 MET C C 1
ATOM 5447 O O . MET C 1 84 ? -5.556 -31.292 -24.528 1.00 41.77 84 MET C O 1
ATOM 5452 N N . SER C 1 85 ? -3.745 -32.568 -24.744 1.00 37.59 85 SER C N 1
ATOM 5453 C CA . SER C 1 85 ? -4.482 -33.752 -24.363 1.00 40.84 85 SER C CA 1
ATOM 5454 C C . SER C 1 85 ? -4.473 -33.915 -22.857 1.00 34.67 85 SER C C 1
ATOM 5455 O O . SER C 1 85 ? -4.911 -34.935 -22.342 1.00 58.93 85 SER C O 1
ATOM 5458 N N . GLY C 1 86 ? -3.939 -32.921 -22.156 1.00 24.68 86 GLY C N 1
ATOM 5459 C CA . GLY C 1 86 ? -4.064 -32.858 -20.695 1.00 37.77 86 GLY C CA 1
ATOM 5460 C C . GLY C 1 86 ? -2.868 -33.231 -19.815 1.00 40.17 86 GLY C C 1
ATOM 5461 O O . GLY C 1 86 ? -2.934 -33.169 -18.583 1.00 43.77 86 GLY C O 1
ATOM 5462 N N . TYR C 1 87 ? -1.768 -33.621 -20.452 1.00 37.05 87 TYR C N 1
ATOM 5463 C CA . TYR C 1 87 ? -0.525 -33.946 -19.757 1.00 31.27 87 TYR C CA 1
ATOM 5464 C C . TYR C 1 87 ? 0.247 -32.682 -19.451 1.00 24.82 87 TYR C C 1
ATOM 5465 O O . TYR C 1 87 ? 0.222 -31.738 -20.225 1.00 30.88 87 TYR C O 1
ATOM 5474 N N . ASN C 1 88 ? 0.939 -32.670 -18.321 1.00 27.86 88 ASN C N 1
ATOM 5475 C CA . ASN C 1 88 ? 1.896 -31.614 -18.038 1.00 29.84 88 ASN C CA 1
ATOM 5476 C C . ASN C 1 88 ? 3.045 -31.793 -19.003 1.00 39.73 88 ASN C C 1
ATOM 5477 O O . ASN C 1 88 ? 3.297 -32.910 -19.453 1.00 40.78 88 ASN C O 1
ATOM 5482 N N . GLY C 1 89 ? 3.752 -30.718 -19.331 1.00 42.50 89 GLY C N 1
ATOM 5483 C CA . GLY C 1 89 ? 4.920 -30.871 -20.175 1.00 31.04 89 GLY C CA 1
ATOM 5484 C C . GLY C 1 89 ? 5.975 -29.806 -19.994 1.00 26.16 89 GLY C C 1
ATOM 5485 O O . GLY C 1 89 ? 5.686 -28.669 -19.662 1.00 33.02 89 GLY C O 1
ATOM 5486 N N . THR C 1 90 ? 7.219 -30.181 -20.252 1.00 23.18 90 THR C N 1
ATOM 5487 C CA . THR C 1 90 ? 8.339 -29.313 -19.927 1.00 23.39 90 THR C CA 1
ATOM 5488 C C . THR C 1 90 ? 9.463 -29.435 -20.953 1.00 21.42 90 THR C C 1
ATOM 5489 O O . THR C 1 90 ? 9.843 -30.525 -21.358 1.00 24.83 90 THR C O 1
ATOM 5493 N N . ILE C 1 91 ? 9.991 -28.301 -21.359 1.00 14.54 91 ILE C N 1
ATOM 5494 C CA . ILE C 1 91 ? 11.122 -28.270 -22.252 1.00 23.90 91 ILE C CA 1
ATOM 5495 C C . ILE C 1 91 ? 12.138 -27.372 -21.606 1.00 22.07 91 ILE C C 1
ATOM 5496 O O . ILE C 1 91 ? 11.858 -26.202 -21.336 1.00 21.11 91 ILE C O 1
ATOM 5501 N N . PHE C 1 92 ? 13.324 -27.889 -21.354 1.00 17.38 92 PHE C N 1
ATOM 5502 C CA . PHE C 1 92 ? 14.336 -26.973 -20.896 1.00 25.21 92 PHE C CA 1
ATOM 5503 C C . PHE C 1 92 ? 15.673 -27.118 -21.599 1.00 27.25 92 PHE C C 1
ATOM 5504 O O . PHE C 1 92 ? 16.030 -28.208 -22.071 1.00 31.06 92 PHE C O 1
ATOM 5512 N N . ALA C 1 93 ? 16.375 -25.989 -21.698 1.00 15.02 93 ALA C N 1
ATOM 5513 C CA . ALA C 1 93 ? 17.615 -25.903 -22.447 1.00 10.92 93 ALA C CA 1
ATOM 5514 C C . ALA C 1 93 ? 18.784 -25.873 -21.471 1.00 24.18 93 ALA C C 1
ATOM 5515 O O . ALA C 1 93 ? 18.816 -25.089 -20.516 1.00 21.47 93 ALA C O 1
ATOM 5517 N N . TYR C 1 94 ? 19.738 -26.762 -21.686 1.00 18.31 94 TYR C N 1
ATOM 5518 C CA . TYR C 1 94 ? 20.829 -26.906 -20.738 1.00 19.97 94 TYR C CA 1
ATOM 5519 C C . TYR C 1 94 ? 22.120 -26.768 -21.513 1.00 19.66 94 TYR C C 1
ATOM 5520 O O . TYR C 1 94 ? 22.207 -27.214 -22.658 1.00 22.66 94 TYR C O 1
ATOM 5529 N N . GLY C 1 95 ? 23.108 -26.125 -20.907 1.00 15.94 95 GLY C N 1
ATOM 5530 C CA . GLY C 1 95 ? 24.412 -26.064 -21.512 1.00 14.87 95 GLY C CA 1
ATOM 5531 C C . GLY C 1 95 ? 25.220 -24.888 -21.018 1.00 24.06 95 GLY C C 1
ATOM 5532 O O . GLY C 1 95 ? 24.721 -24.003 -20.301 1.00 19.98 95 GLY C O 1
ATOM 5533 N N . GLN C 1 96 ? 26.480 -24.869 -21.427 1.00 20.23 96 GLN C N 1
ATOM 5534 C CA . GLN C 1 96 ? 27.388 -23.883 -20.922 1.00 19.72 96 GLN C CA 1
ATOM 5535 C C . GLN C 1 96 ? 26.939 -22.521 -21.437 1.00 23.57 96 GLN C C 1
ATOM 5536 O O . GLN C 1 96 ? 26.236 -22.422 -22.454 1.00 22.59 96 GLN C O 1
ATOM 5542 N N . THR C 1 97 ? 27.318 -21.476 -20.715 1.00 24.32 97 THR C N 1
ATOM 5543 C CA . THR C 1 97 ? 27.081 -20.124 -21.174 1.00 18.75 97 THR C CA 1
ATOM 5544 C C . THR C 1 97 ? 27.664 -19.937 -22.579 1.00 22.38 97 THR C C 1
ATOM 5545 O O . THR C 1 97 ? 28.782 -20.376 -22.868 1.00 21.52 97 THR C O 1
ATOM 5549 N N . GLY C 1 98 ? 26.888 -19.300 -23.452 1.00 20.98 98 GLY C N 1
ATOM 5550 C CA . GLY C 1 98 ? 27.312 -19.089 -24.812 1.00 17.17 98 GLY C CA 1
ATOM 5551 C C . GLY C 1 98 ? 27.082 -20.290 -25.708 1.00 21.06 98 GLY C C 1
ATOM 5552 O O . GLY C 1 98 ? 27.502 -20.273 -26.854 1.00 20.94 98 GLY C O 1
ATOM 5553 N N . SER C 1 99 ? 26.412 -21.326 -25.215 1.00 19.95 99 SER C N 1
ATOM 5554 C CA . SER C 1 99 ? 26.192 -22.500 -26.051 1.00 20.84 99 SER C CA 1
ATOM 5555 C C . SER C 1 99 ? 24.940 -22.359 -26.934 1.00 22.33 99 SER C C 1
ATOM 5556 O O . SER C 1 99 ? 24.780 -23.089 -27.931 1.00 16.00 99 SER C O 1
ATOM 5559 N N . GLY C 1 100 ? 24.133 -21.342 -26.649 1.00 14.34 100 GLY C N 1
ATOM 5560 C CA . GLY C 1 100 ? 22.905 -21.132 -27.393 1.00 17.62 100 GLY C CA 1
ATOM 5561 C C . GLY C 1 100 ? 21.564 -21.440 -26.761 1.00 23.22 100 GLY C C 1
ATOM 5562 O O . GLY C 1 100 ? 20.536 -21.525 -27.438 1.00 20.99 100 GLY C O 1
ATOM 5563 N N . LYS C 1 101 ? 21.554 -21.592 -25.451 1.00 18.66 101 LYS C N 1
ATOM 5564 C CA . LYS C 1 101 ? 20.290 -21.772 -24.769 1.00 17.30 101 LYS C CA 1
ATOM 5565 C C . LYS C 1 101 ? 19.267 -20.713 -25.128 1.00 16.15 101 LYS C C 1
ATOM 5566 O O . LYS C 1 101 ? 18.133 -21.041 -25.478 1.00 18.06 101 LYS C O 1
ATOM 5572 N N . THR C 1 102 ? 19.649 -19.445 -25.032 1.00 16.11 102 THR C N 1
ATOM 5573 C CA . THR C 1 102 ? 18.674 -18.361 -25.196 1.00 14.05 102 THR C CA 1
ATOM 5574 C C . THR C 1 102 ? 18.227 -18.272 -26.649 1.00 16.83 102 THR C C 1
ATOM 5575 O O . THR C 1 102 ? 17.034 -18.203 -26.949 1.00 17.11 102 THR C O 1
ATOM 5579 N N . PHE C 1 103 ? 19.196 -18.326 -27.551 1.00 23.19 103 PHE C N 1
ATOM 5580 C CA . PHE C 1 103 ? 18.914 -18.345 -28.975 1.00 22.53 103 PHE C CA 1
ATOM 5581 C C . PHE C 1 103 ? 17.876 -19.438 -29.247 1.00 21.85 103 PHE C C 1
ATOM 5582 O O . PHE C 1 103 ? 16.910 -19.248 -29.988 1.00 22.01 103 PHE C O 1
ATOM 5590 N N . THR C 1 104 ? 18.065 -20.579 -28.610 1.00 14.63 104 THR C N 1
ATOM 5591 C CA . THR C 1 104 ? 17.162 -21.695 -28.806 1.00 15.50 104 THR C CA 1
ATOM 5592 C C . THR C 1 104 ? 15.736 -21.475 -28.268 1.00 20.01 104 THR C C 1
ATOM 5593 O O . THR C 1 104 ? 14.749 -21.681 -28.986 1.00 24.33 104 THR C O 1
ATOM 5597 N N . MET C 1 105 ? 15.585 -21.070 -27.015 1.00 24.72 105 MET C N 1
ATOM 5598 C CA . MET C 1 105 ? 14.213 -21.005 -26.466 1.00 25.75 105 MET C CA 1
ATOM 5599 C C . MET C 1 105 ? 13.470 -19.714 -26.806 1.00 28.67 105 MET C C 1
ATOM 5600 O O . MET C 1 105 ? 12.242 -19.627 -26.705 1.00 27.44 105 MET C O 1
ATOM 5605 N N . MET C 1 106 ? 14.245 -18.718 -27.210 1.00 24.13 106 MET C N 1
ATOM 5606 C CA . MET C 1 106 ? 13.806 -17.336 -27.314 1.00 19.75 106 MET C CA 1
ATOM 5607 C C . MET C 1 106 ? 14.057 -16.797 -28.702 1.00 23.24 106 MET C C 1
ATOM 5608 O O . MET C 1 106 ? 13.143 -16.346 -29.389 1.00 27.24 106 MET C O 1
ATOM 5613 N N . GLY C 1 107 ? 15.327 -16.858 -29.088 1.00 24.29 107 GLY C N 1
ATOM 5614 C CA . GLY C 1 107 ? 15.867 -16.272 -30.304 1.00 39.01 107 GLY C CA 1
ATOM 5615 C C . GLY C 1 107 ? 16.832 -15.120 -30.105 1.00 39.28 107 GLY C C 1
ATOM 5616 O O . GLY C 1 107 ? 17.267 -14.854 -28.984 1.00 43.36 107 GLY C O 1
ATOM 5617 N N . PRO C 1 108 ? 17.286 -14.513 -31.207 1.00 30.21 108 PRO C N 1
ATOM 5618 C CA . PRO C 1 108 ? 18.201 -13.387 -31.028 1.00 41.03 108 PRO C CA 1
ATOM 5619 C C . PRO C 1 108 ? 17.504 -12.196 -30.415 1.00 57.17 108 PRO C C 1
ATOM 5620 O O . PRO C 1 108 ? 16.280 -12.061 -30.546 1.00 55.97 108 PRO C O 1
ATOM 5624 N N . SER C 1 109 ? 18.295 -11.346 -29.765 1.00 67.74 109 SER C N 1
ATOM 5625 C CA . SER C 1 109 ? 17.796 -10.153 -29.082 1.00 97.11 109 SER C CA 1
ATOM 5626 C C . SER C 1 109 ? 17.264 -9.145 -30.093 1.00 90.45 109 SER C C 1
ATOM 5627 O O . SER C 1 109 ? 16.244 -9.376 -30.733 1.00 93.32 109 SER C O 1
ATOM 5630 N N . SER C 1 115 ? 15.850 -11.142 -37.390 1.00 65.17 115 SER C N 1
ATOM 5631 C CA . SER C 1 115 ? 14.667 -11.490 -38.168 1.00 61.35 115 SER C CA 1
ATOM 5632 C C . SER C 1 115 ? 13.676 -12.336 -37.379 1.00 61.68 115 SER C C 1
ATOM 5633 O O . SER C 1 115 ? 13.952 -12.795 -36.262 1.00 76.75 115 SER C O 1
ATOM 5636 N N . HIS C 1 116 ? 12.515 -12.518 -37.996 1.00 62.08 116 HIS C N 1
ATOM 5637 C CA . HIS C 1 116 ? 11.345 -13.228 -37.475 1.00 52.34 116 HIS C CA 1
ATOM 5638 C C . HIS C 1 116 ? 11.447 -14.755 -37.611 1.00 45.17 116 HIS C C 1
ATOM 5639 O O . HIS C 1 116 ? 10.906 -15.498 -36.790 1.00 37.57 116 HIS C O 1
ATOM 5646 N N . ASN C 1 117 ? 12.133 -15.216 -38.659 1.00 37.04 117 ASN C N 1
ATOM 5647 C CA . ASN C 1 117 ? 12.390 -16.641 -38.836 1.00 31.19 117 ASN C CA 1
ATOM 5648 C C . ASN C 1 117 ? 13.419 -17.139 -37.827 1.00 32.76 117 ASN C C 1
ATOM 5649 O O . ASN C 1 117 ? 13.739 -18.327 -37.816 1.00 41.27 117 ASN C O 1
ATOM 5654 N N . LEU C 1 118 ? 13.992 -16.230 -37.032 1.00 31.75 118 LEU C N 1
ATOM 5655 C CA . LEU C 1 118 ? 14.950 -16.614 -35.984 1.00 35.15 118 LEU C CA 1
ATOM 5656 C C . LEU C 1 118 ? 14.356 -16.822 -34.587 1.00 31.10 118 LEU C C 1
ATOM 5657 O O . LEU C 1 118 ? 15.061 -17.207 -33.650 1.00 26.12 118 LEU C O 1
ATOM 5662 N N . ARG C 1 119 ? 13.065 -16.574 -34.443 1.00 26.44 119 ARG C N 1
ATOM 5663 C CA . ARG C 1 119 ? 12.451 -16.772 -33.158 1.00 25.33 119 ARG C CA 1
ATOM 5664 C C . ARG C 1 119 ? 12.607 -18.232 -32.734 1.00 34.97 119 ARG C C 1
ATOM 5665 O O . ARG C 1 119 ? 12.691 -19.157 -33.580 1.00 23.41 119 ARG C O 1
ATOM 5673 N N . GLY C 1 120 ? 12.675 -18.414 -31.417 1.00 22.20 120 GLY C N 1
ATOM 5674 C CA . GLY C 1 120 ? 12.981 -19.696 -30.839 1.00 22.85 120 GLY C CA 1
ATOM 5675 C C . GLY C 1 120 ? 11.775 -20.491 -30.403 1.00 26.46 120 GLY C C 1
ATOM 5676 O O . GLY C 1 120 ? 10.637 -20.158 -30.733 1.00 21.72 120 GLY C O 1
ATOM 5677 N N . VAL C 1 121 ? 12.053 -21.547 -29.647 1.00 24.90 121 VAL C N 1
ATOM 5678 C CA . VAL C 1 121 ? 11.052 -22.535 -29.310 1.00 26.65 121 VAL C CA 1
ATOM 5679 C C . VAL C 1 121 ? 9.804 -21.927 -28.694 1.00 22.82 121 VAL C C 1
ATOM 5680 O O . VAL C 1 121 ? 8.709 -22.226 -29.115 1.00 22.94 121 VAL C O 1
ATOM 5684 N N . ILE C 1 122 ? 9.984 -21.053 -27.709 1.00 27.98 122 ILE C N 1
ATOM 5685 C CA . ILE C 1 122 ? 8.864 -20.551 -26.926 1.00 26.39 122 ILE C CA 1
ATOM 5686 C C . ILE C 1 122 ? 7.842 -19.792 -27.757 1.00 26.38 122 ILE C C 1
ATOM 5687 O O . ILE C 1 122 ? 6.640 -20.068 -27.666 1.00 35.36 122 ILE C O 1
ATOM 5692 N N . PRO C 1 123 ? 8.303 -18.823 -28.562 1.00 29.41 123 PRO C N 1
ATOM 5693 C CA . PRO C 1 123 ? 7.353 -18.124 -29.453 1.00 16.43 123 PRO C CA 1
ATOM 5694 C C . PRO C 1 123 ? 6.624 -19.100 -30.367 1.00 21.36 123 PRO C C 1
ATOM 5695 O O . PRO C 1 123 ? 5.399 -19.048 -30.483 1.00 36.56 123 PRO C O 1
ATOM 5699 N N . ARG C 1 124 ? 7.356 -20.016 -30.981 1.00 18.49 124 ARG C N 1
ATOM 5700 C CA . ARG C 1 124 ? 6.740 -20.967 -31.895 1.00 27.68 124 ARG C CA 1
ATOM 5701 C C . ARG C 1 124 ? 5.721 -21.857 -31.167 1.00 34.89 124 ARG C C 1
ATOM 5702 O O . ARG C 1 124 ? 4.676 -22.264 -31.731 1.00 30.32 124 ARG C O 1
ATOM 5710 N N . SER C 1 125 ? 5.993 -22.104 -29.895 1.00 18.47 125 SER C N 1
ATOM 5711 C CA . SER C 1 125 ? 5.073 -22.876 -29.076 1.00 27.11 125 SER C CA 1
ATOM 5712 C C . SER C 1 125 ? 3.741 -22.149 -28.936 1.00 35.96 125 SER C C 1
ATOM 5713 O O . SER C 1 125 ? 2.665 -22.769 -29.064 1.00 27.58 125 SER C O 1
ATOM 5716 N N . PHE C 1 126 ? 3.807 -20.839 -28.679 1.00 27.60 126 PHE C N 1
ATOM 5717 C CA . PHE C 1 126 ? 2.579 -20.042 -28.568 1.00 33.70 126 PHE C CA 1
ATOM 5718 C C . PHE C 1 126 ? 1.800 -20.201 -29.845 1.00 31.50 126 PHE C C 1
ATOM 5719 O O . PHE C 1 126 ? 0.586 -20.463 -29.850 1.00 27.69 126 PHE C O 1
ATOM 5727 N N . GLU C 1 127 ? 2.517 -20.013 -30.943 1.00 30.60 127 GLU C N 1
ATOM 5728 C CA . GLU C 1 127 ? 1.866 -20.032 -32.236 1.00 31.48 127 GLU C CA 1
ATOM 5729 C C . GLU C 1 127 ? 1.123 -21.318 -32.395 1.00 23.71 127 GLU C C 1
ATOM 5730 O O . GLU C 1 127 ? -0.062 -21.320 -32.711 1.00 31.34 127 GLU C O 1
ATOM 5736 N N . TYR C 1 128 ? 1.824 -22.413 -32.133 1.00 26.32 128 TYR C N 1
ATOM 5737 C CA . TYR C 1 128 ? 1.277 -23.738 -32.386 1.00 24.50 128 TYR C CA 1
ATOM 5738 C C . TYR C 1 128 ? 0.096 -24.059 -31.481 1.00 32.82 128 TYR C C 1
ATOM 5739 O O . TYR C 1 128 ? -0.947 -24.533 -31.935 1.00 32.73 128 TYR C O 1
ATOM 5748 N N . LEU C 1 129 ? 0.282 -23.785 -30.192 1.00 35.74 129 LEU C N 1
ATOM 5749 C CA . LEU C 1 129 ? -0.741 -24.021 -29.173 1.00 35.12 129 LEU C CA 1
ATOM 5750 C C . LEU C 1 129 ? -2.063 -23.355 -29.535 1.00 35.24 129 LEU C C 1
ATOM 5751 O O . LEU C 1 129 ? -3.109 -23.998 -29.600 1.00 34.62 129 LEU C O 1
ATOM 5756 N N . PHE C 1 130 ? -2.009 -22.057 -29.782 1.00 30.26 130 PHE C N 1
ATOM 5757 C CA . PHE C 1 130 ? -3.228 -21.332 -30.089 1.00 33.49 130 PHE C CA 1
ATOM 5758 C C . PHE C 1 130 ? -3.913 -21.740 -31.388 1.00 38.50 130 PHE C C 1
ATOM 5759 O O . PHE C 1 130 ? -5.134 -21.687 -31.490 1.00 48.50 130 PHE C O 1
ATOM 5767 N N . SER C 1 131 ? -3.163 -22.163 -32.384 1.00 29.03 131 SER C N 1
ATOM 5768 C CA . SER C 1 131 ? -3.850 -22.628 -33.582 1.00 43.82 131 SER C CA 1
ATOM 5769 C C . SER C 1 131 ? -4.556 -23.963 -33.331 1.00 38.11 131 SER C C 1
ATOM 5770 O O . SER C 1 131 ? -5.635 -24.207 -33.857 1.00 52.94 131 SER C O 1
ATOM 5773 N N . LEU C 1 132 ? -3.936 -24.827 -32.534 1.00 39.52 132 LEU C N 1
ATOM 5774 C CA . LEU C 1 132 ? -4.566 -26.090 -32.151 1.00 44.06 132 LEU C CA 1
ATOM 5775 C C . LEU C 1 132 ? -5.865 -25.800 -31.427 1.00 46.82 132 LEU C C 1
ATOM 5776 O O . LEU C 1 132 ? -6.898 -26.410 -31.677 1.00 55.17 132 LEU C O 1
ATOM 5781 N N . ILE C 1 133 ? -5.786 -24.870 -30.497 1.00 34.03 133 ILE C N 1
ATOM 5782 C CA . ILE C 1 133 ? -6.949 -24.444 -29.768 1.00 35.65 133 ILE C CA 1
ATOM 5783 C C . ILE C 1 133 ? -8.002 -23.953 -30.759 1.00 44.82 133 ILE C C 1
ATOM 5784 O O . ILE C 1 133 ? -9.132 -24.436 -30.761 1.00 44.74 133 ILE C O 1
ATOM 5789 N N . ASP C 1 134 ? -7.616 -23.010 -31.615 1.00 45.47 134 ASP C N 1
ATOM 5790 C CA . ASP C 1 134 ? -8.551 -22.403 -32.550 1.00 43.57 134 ASP C CA 1
ATOM 5791 C C . ASP C 1 134 ? -9.246 -23.510 -33.260 1.00 53.00 134 ASP C C 1
ATOM 5792 O O . ASP C 1 134 ? -10.431 -23.433 -33.556 1.00 57.17 134 ASP C O 1
ATOM 5797 N N . ARG C 1 135 ? -8.516 -24.564 -33.544 1.00 44.09 135 ARG C N 1
ATOM 5798 C CA . ARG C 1 135 ? -9.155 -25.607 -34.273 1.00 51.33 135 ARG C CA 1
ATOM 5799 C C . ARG C 1 135 ? -10.041 -26.465 -33.451 1.00 56.16 135 ARG C C 1
ATOM 5800 O O . ARG C 1 135 ? -11.010 -27.039 -33.947 1.00 67.76 135 ARG C O 1
ATOM 5808 N N . GLU C 1 136 ? -9.676 -26.614 -32.197 1.00 52.30 136 GLU C N 1
ATOM 5809 C CA . GLU C 1 136 ? -10.460 -27.461 -31.347 1.00 60.58 136 GLU C CA 1
ATOM 5810 C C . GLU C 1 136 ? -11.884 -26.894 -31.350 1.00 72.18 136 GLU C C 1
ATOM 5811 O O . GLU C 1 136 ? -12.832 -27.558 -30.917 1.00 65.96 136 GLU C O 1
ATOM 5817 N N . LYS C 1 137 ? -12.036 -25.681 -31.892 1.00 68.02 137 LYS C N 1
ATOM 5818 C CA . LYS C 1 137 ? -13.372 -25.133 -32.131 1.00 75.83 137 LYS C CA 1
ATOM 5819 C C . LYS C 1 137 ? -13.955 -25.643 -33.460 1.00 68.59 137 LYS C C 1
ATOM 5820 O O . LYS C 1 137 ? -13.493 -25.308 -34.561 1.00 49.25 137 LYS C O 1
ATOM 5826 N N . GLU C 1 138 ? -15.040 -26.395 -33.320 1.00 69.48 138 GLU C N 1
ATOM 5827 C CA . GLU C 1 138 ? -15.548 -27.265 -34.368 1.00 78.30 138 GLU C CA 1
ATOM 5828 C C . GLU C 1 138 ? -15.993 -28.534 -33.655 1.00 80.36 138 GLU C C 1
ATOM 5829 O O . GLU C 1 138 ? -16.049 -28.561 -32.419 1.00 56.88 138 GLU C O 1
ATOM 5831 N N . LYS C 1 144 ? -16.555 -27.317 -26.015 1.00 75.69 144 LYS C N 1
ATOM 5832 C CA . LYS C 1 144 ? -15.258 -27.184 -25.356 1.00 70.65 144 LYS C CA 1
ATOM 5833 C C . LYS C 1 144 ? -14.788 -25.730 -25.335 1.00 70.21 144 LYS C C 1
ATOM 5834 O O . LYS C 1 144 ? -14.993 -24.988 -26.298 1.00 68.07 144 LYS C O 1
ATOM 5836 N N . SER C 1 145 ? -14.155 -25.318 -24.240 1.00 67.17 145 SER C N 1
ATOM 5837 C CA . SER C 1 145 ? -13.612 -23.963 -24.151 1.00 51.01 145 SER C CA 1
ATOM 5838 C C . SER C 1 145 ? -12.243 -24.018 -23.484 1.00 49.45 145 SER C C 1
ATOM 5839 O O . SER C 1 145 ? -11.890 -25.025 -22.863 1.00 52.73 145 SER C O 1
ATOM 5842 N N . PHE C 1 146 ? -11.471 -22.945 -23.603 1.00 45.94 146 PHE C N 1
ATOM 5843 C CA . PHE C 1 146 ? -10.080 -22.992 -23.160 1.00 42.53 146 PHE C CA 1
ATOM 5844 C C . PHE C 1 146 ? -9.721 -21.775 -22.378 1.00 41.32 146 PHE C C 1
ATOM 5845 O O . PHE C 1 146 ? -10.214 -20.687 -22.647 1.00 51.15 146 PHE C O 1
ATOM 5853 N N . LEU C 1 147 ? -8.843 -21.961 -21.407 1.00 44.10 147 LEU C N 1
ATOM 5854 C CA . LEU C 1 147 ? -8.345 -20.847 -20.620 1.00 36.08 147 LEU C CA 1
ATOM 5855 C C . LEU C 1 147 ? -6.848 -20.970 -20.381 1.00 41.32 147 LEU C C 1
ATOM 5856 O O . LEU C 1 147 ? -6.369 -21.955 -19.790 1.00 42.52 147 LEU C O 1
ATOM 5861 N N . CYS C 1 148 ? -6.109 -19.951 -20.791 1.00 32.73 148 CYS C N 1
ATOM 5862 C CA . CYS C 1 148 ? -4.666 -20.002 -20.640 1.00 41.40 148 CYS C CA 1
ATOM 5863 C C . CYS C 1 148 ? -4.152 -18.794 -19.883 1.00 38.58 148 CYS C C 1
ATOM 5864 O O . CYS C 1 148 ? -4.508 -17.657 -20.203 1.00 38.37 148 CYS C O 1
ATOM 5867 N N . LYS C 1 149 ? -3.294 -19.056 -18.903 1.00 39.29 149 LYS C N 1
ATOM 5868 C CA . LYS C 1 149 ? -2.621 -18.008 -18.152 1.00 37.70 149 LYS C CA 1
ATOM 5869 C C . LYS C 1 149 ? -1.110 -18.224 -18.241 1.00 34.72 149 LYS C C 1
ATOM 5870 O O . LYS C 1 149 ? -0.641 -19.361 -18.296 1.00 37.41 149 LYS C O 1
ATOM 5874 N N . CYS C 1 150 ? -0.351 -17.135 -18.252 1.00 31.38 150 CYS C N 1
ATOM 5875 C CA . CYS C 1 150 ? 1.101 -17.223 -18.267 1.00 20.42 150 CYS C CA 1
ATOM 5876 C C . CYS C 1 150 ? 1.712 -16.728 -16.963 1.00 29.58 150 CYS C C 1
ATOM 5877 O O . CYS C 1 150 ? 1.202 -15.802 -16.339 1.00 46.17 150 CYS C O 1
ATOM 5880 N N . SER C 1 151 ? 2.805 -17.348 -16.558 1.00 22.92 151 SER C N 1
ATOM 5881 C CA . SER C 1 151 ? 3.708 -16.735 -15.610 1.00 20.90 151 SER C CA 1
ATOM 5882 C C . SER C 1 151 ? 5.121 -16.727 -16.193 1.00 30.23 151 SER C C 1
ATOM 5883 O O . SER C 1 151 ? 5.496 -17.579 -17.013 1.00 31.52 151 SER C O 1
ATOM 5886 N N . PHE C 1 152 ? 5.903 -15.738 -15.809 1.00 21.68 152 PHE C N 1
ATOM 5887 C CA . PHE C 1 152 ? 7.280 -15.716 -16.211 1.00 21.45 152 PHE C CA 1
ATOM 5888 C C . PHE C 1 152 ? 8.077 -15.301 -14.992 1.00 24.90 152 PHE C C 1
ATOM 5889 O O . PHE C 1 152 ? 7.938 -14.168 -14.547 1.00 32.10 152 PHE C O 1
ATOM 5897 N N . ILE C 1 153 ? 8.959 -16.160 -14.488 1.00 24.25 153 ILE C N 1
ATOM 5898 C CA . ILE C 1 153 ? 9.765 -15.794 -13.316 1.00 20.04 153 ILE C CA 1
ATOM 5899 C C . ILE C 1 153 ? 11.203 -16.086 -13.581 1.00 19.19 153 ILE C C 1
ATOM 5900 O O . ILE C 1 153 ? 11.532 -16.750 -14.553 1.00 30.74 153 ILE C O 1
ATOM 5905 N N . GLU C 1 154 ? 12.063 -15.565 -12.729 1.00 22.09 154 GLU C N 1
ATOM 5906 C CA . GLU C 1 154 ? 13.499 -15.780 -12.852 1.00 24.42 154 GLU C CA 1
ATOM 5907 C C . GLU C 1 154 ? 14.074 -16.213 -11.495 1.00 36.66 154 GLU C C 1
ATOM 5908 O O . GLU C 1 154 ? 13.715 -15.675 -10.452 1.00 24.05 154 GLU C O 1
ATOM 5914 N N . ILE C 1 155 ? 14.965 -17.190 -11.498 1.00 33.40 155 ILE C N 1
ATOM 5915 C CA . ILE C 1 155 ? 15.614 -17.574 -10.263 1.00 23.86 155 ILE C CA 1
ATOM 5916 C C . ILE C 1 155 ? 17.072 -17.208 -10.338 1.00 27.70 155 ILE C C 1
ATOM 5917 O O . ILE C 1 155 ? 17.813 -17.718 -11.175 1.00 37.07 155 ILE C O 1
ATOM 5922 N N . TYR C 1 156 ? 17.488 -16.325 -9.455 1.00 28.19 156 TYR C N 1
ATOM 5923 C CA . TYR C 1 156 ? 18.866 -15.863 -9.451 1.00 43.77 156 TYR C CA 1
ATOM 5924 C C . TYR C 1 156 ? 19.432 -15.954 -8.052 1.00 40.67 156 TYR C C 1
ATOM 5925 O O . TYR C 1 156 ? 18.955 -15.281 -7.146 1.00 37.02 156 TYR C O 1
ATOM 5934 N N . ASN C 1 157 ? 20.462 -16.775 -7.890 1.00 48.54 157 ASN C N 1
ATOM 5935 C CA . ASN C 1 157 ? 21.037 -17.001 -6.578 1.00 52.12 157 ASN C CA 1
ATOM 5936 C C . ASN C 1 157 ? 20.034 -17.545 -5.586 1.00 57.81 157 ASN C C 1
ATOM 5937 O O . ASN C 1 157 ? 19.828 -16.964 -4.524 1.00 57.80 157 ASN C O 1
ATOM 5942 N N . GLU C 1 158 ? 19.386 -18.644 -5.950 1.00 54.22 158 GLU C N 1
ATOM 5943 C CA . GLU C 1 158 ? 18.460 -19.287 -5.036 1.00 53.55 158 GLU C CA 1
ATOM 5944 C C . GLU C 1 158 ? 17.361 -18.300 -4.612 1.00 50.88 158 GLU C C 1
ATOM 5945 O O . GLU C 1 158 ? 16.814 -18.387 -3.517 1.00 44.41 158 GLU C O 1
ATOM 5951 N N . GLN C 1 159 ? 17.034 -17.373 -5.505 1.00 50.75 159 GLN C N 1
ATOM 5952 C CA . GLN C 1 159 ? 16.123 -16.276 -5.209 1.00 42.40 159 GLN C CA 1
ATOM 5953 C C . GLN C 1 159 ? 15.204 -15.936 -6.393 1.00 46.30 159 GLN C C 1
ATOM 5954 O O . GLN C 1 159 ? 15.622 -15.971 -7.557 1.00 37.34 159 GLN C O 1
ATOM 5960 N N . ILE C 1 160 ? 13.945 -15.635 -6.082 1.00 29.57 160 ILE C N 1
ATOM 5961 C CA . ILE C 1 160 ? 12.918 -15.513 -7.109 1.00 31.32 160 ILE C CA 1
ATOM 5962 C C . ILE C 1 160 ? 12.532 -14.059 -7.445 1.00 32.32 160 ILE C C 1
ATOM 5963 O O . ILE C 1 160 ? 12.414 -13.215 -6.567 1.00 46.64 160 ILE C O 1
ATOM 5968 N N . TYR C 1 161 ? 12.362 -13.783 -8.732 1.00 29.71 161 TYR C N 1
ATOM 5969 C CA . TYR C 1 161 ? 11.933 -12.476 -9.228 1.00 27.22 161 TYR C CA 1
ATOM 5970 C C . TYR C 1 161 ? 10.842 -12.627 -10.299 1.00 31.53 161 TYR C C 1
ATOM 5971 O O . TYR C 1 161 ? 10.961 -13.467 -11.200 1.00 39.07 161 TYR C O 1
ATOM 5980 N N . ASP C 1 162 ? 9.797 -11.808 -10.213 1.00 37.12 162 ASP C N 1
ATOM 5981 C CA . ASP C 1 162 ? 8.678 -11.881 -11.143 1.00 25.90 162 ASP C CA 1
ATOM 5982 C C . ASP C 1 162 ? 8.962 -10.963 -12.311 1.00 30.66 162 ASP C C 1
ATOM 5983 O O . ASP C 1 162 ? 9.124 -9.760 -12.139 1.00 43.74 162 ASP C O 1
ATOM 5988 N N . LEU C 1 163 ? 9.055 -11.550 -13.500 1.00 38.53 163 LEU C N 1
ATOM 5989 C CA . LEU C 1 163 ? 9.394 -10.836 -14.727 1.00 30.89 163 LEU C CA 1
ATOM 5990 C C . LEU C 1 163 ? 8.212 -10.029 -15.268 1.00 40.96 163 LEU C C 1
ATOM 5991 O O . LEU C 1 163 ? 8.383 -9.128 -16.090 1.00 42.55 163 LEU C O 1
ATOM 5996 N N . LEU C 1 164 ? 7.013 -10.383 -14.826 1.00 27.74 164 LEU C N 1
ATOM 5997 C CA . LEU C 1 164 ? 5.811 -9.668 -15.202 1.00 28.59 164 LEU C CA 1
ATOM 5998 C C . LEU C 1 164 ? 5.503 -8.508 -14.276 1.00 35.37 164 LEU C C 1
ATOM 5999 O O . LEU C 1 164 ? 4.548 -7.770 -14.525 1.00 40.95 164 LEU C O 1
ATOM 6004 N N . ASP C 1 165 ? 6.167 -8.478 -13.124 1.00 38.57 165 ASP C N 1
ATOM 6005 C CA . ASP C 1 165 ? 6.155 -7.323 -12.238 1.00 40.49 165 ASP C CA 1
ATOM 6006 C C . ASP C 1 165 ? 7.529 -7.059 -11.601 1.00 48.36 165 ASP C C 1
ATOM 6007 O O . ASP C 1 165 ? 7.950 -7.789 -10.701 1.00 50.35 165 ASP C O 1
ATOM 6012 N N . SER C 1 166 ? 8.156 -5.943 -11.922 1.00 48.26 166 SER C N 1
ATOM 6013 C CA . SER C 1 166 ? 9.542 -5.761 -11.516 1.00 42.58 166 SER C CA 1
ATOM 6014 C C . SER C 1 166 ? 9.590 -5.215 -10.115 1.00 50.82 166 SER C C 1
ATOM 6015 O O . SER C 1 166 ? 10.654 -5.127 -9.502 1.00 53.01 166 SER C O 1
ATOM 6018 N N . ALA C 1 167 ? 8.421 -4.823 -9.624 1.00 55.03 167 ALA C N 1
ATOM 6019 C CA . ALA C 1 167 ? 8.295 -4.302 -8.269 1.00 56.04 167 ALA C CA 1
ATOM 6020 C C . ALA C 1 167 ? 8.017 -5.417 -7.277 1.00 55.94 167 ALA C C 1
ATOM 6021 O O . ALA C 1 167 ? 8.091 -5.198 -6.079 1.00 54.68 167 ALA C O 1
ATOM 6023 N N . SER C 1 168 ? 7.693 -6.609 -7.774 1.00 62.32 168 SER C N 1
ATOM 6024 C CA . SER C 1 168 ? 7.350 -7.724 -6.894 1.00 48.82 168 SER C CA 1
ATOM 6025 C C . SER C 1 168 ? 8.539 -8.079 -6.016 1.00 46.97 168 SER C C 1
ATOM 6026 O O . SER C 1 168 ? 9.700 -7.923 -6.410 1.00 46.52 168 SER C O 1
ATOM 6029 N N . ALA C 1 169 ? 8.233 -8.526 -4.806 1.00 55.24 169 ALA C N 1
ATOM 6030 C CA . ALA C 1 169 ? 9.248 -8.985 -3.873 1.00 47.87 169 ALA C CA 1
ATOM 6031 C C . ALA C 1 169 ? 8.625 -10.028 -2.956 1.00 54.96 169 ALA C C 1
ATOM 6032 O O . ALA C 1 169 ? 7.395 -10.089 -2.809 1.00 42.87 169 ALA C O 1
ATOM 6034 N N . GLY C 1 170 ? 9.469 -10.859 -2.354 1.00 58.75 170 GLY C N 1
ATOM 6035 C CA . GLY C 1 170 ? 8.990 -11.897 -1.460 1.00 42.17 170 GLY C CA 1
ATOM 6036 C C . GLY C 1 170 ? 8.256 -12.994 -2.194 1.00 51.47 170 GLY C C 1
ATOM 6037 O O . GLY C 1 170 ? 7.137 -13.369 -1.819 1.00 42.61 170 GLY C O 1
ATOM 6038 N N . LEU C 1 171 ? 8.873 -13.503 -3.255 1.00 51.26 171 LEU C N 1
ATOM 6039 C CA . LEU C 1 171 ? 8.291 -14.627 -3.970 1.00 48.37 171 LEU C CA 1
ATOM 6040 C C . LEU C 1 171 ? 8.909 -15.881 -3.382 1.00 38.25 171 LEU C C 1
ATOM 6041 O O . LEU C 1 171 ? 10.087 -15.872 -3.019 1.00 44.21 171 LEU C O 1
ATOM 6046 N N . TYR C 1 172 ? 8.114 -16.937 -3.246 1.00 24.33 172 TYR C N 1
ATOM 6047 C CA . TYR C 1 172 ? 8.609 -18.173 -2.654 1.00 29.99 172 TYR C CA 1
ATOM 6048 C C . TYR C 1 172 ? 7.793 -19.356 -3.143 1.00 29.71 172 TYR C C 1
ATOM 6049 O O . TYR C 1 172 ? 6.696 -19.194 -3.692 1.00 30.89 172 TYR C O 1
ATOM 6058 N N . LEU C 1 173 ? 8.350 -20.548 -2.959 1.00 31.40 173 LEU C N 1
ATOM 6059 C CA . LEU C 1 173 ? 7.791 -21.756 -3.551 1.00 31.13 173 LEU C CA 1
ATOM 6060 C C . LEU C 1 173 ? 6.847 -22.455 -2.601 1.00 33.36 173 LEU C C 1
ATOM 6061 O O . LEU C 1 173 ? 7.016 -22.424 -1.380 1.00 35.29 173 LEU C O 1
ATOM 6066 N N . ARG C 1 174 ? 5.813 -23.053 -3.155 1.00 34.42 174 ARG C N 1
ATOM 6067 C CA . ARG C 1 174 ? 4.901 -23.787 -2.315 1.00 23.97 174 ARG C CA 1
ATOM 6068 C C . ARG C 1 174 ? 4.250 -24.968 -3.006 1.00 29.84 174 ARG C C 1
ATOM 6069 O O . ARG C 1 174 ? 3.886 -24.901 -4.165 1.00 41.77 174 ARG C O 1
ATOM 6077 N N . GLU C 1 175 ? 4.109 -26.058 -2.280 1.00 35.47 175 GLU C N 1
ATOM 6078 C CA . GLU C 1 175 ? 3.530 -27.273 -2.821 1.00 38.25 175 GLU C CA 1
ATOM 6079 C C . GLU C 1 175 ? 2.018 -27.200 -2.828 1.00 48.25 175 GLU C C 1
ATOM 6080 O O . GLU C 1 175 ? 1.424 -26.491 -2.029 1.00 50.99 175 GLU C O 1
ATOM 6086 N N . HIS C 1 176 ? 1.402 -27.950 -3.725 1.00 60.62 176 HIS C N 1
ATOM 6087 C CA . HIS C 1 176 ? -0.039 -28.072 -3.738 1.00 50.15 176 HIS C CA 1
ATOM 6088 C C . HIS C 1 176 ? -0.402 -29.553 -3.656 1.00 79.46 176 HIS C C 1
ATOM 6089 O O . HIS C 1 176 ? 0.456 -30.419 -3.853 1.00 76.17 176 HIS C O 1
ATOM 6096 N N . ILE C 1 177 ? -1.666 -29.830 -3.325 1.00 98.40 177 ILE C N 1
ATOM 6097 C CA . ILE C 1 177 ? -2.228 -31.193 -3.303 1.00 100.78 177 ILE C CA 1
ATOM 6098 C C . ILE C 1 177 ? -2.293 -31.753 -4.693 1.00 88.85 177 ILE C C 1
ATOM 6099 O O . ILE C 1 177 ? -2.103 -32.956 -4.915 1.00 79.56 177 ILE C O 1
ATOM 6104 N N . LYS C 1 178 ? -2.569 -30.854 -5.627 1.00 82.66 178 LYS C N 1
ATOM 6105 C CA . LYS C 1 178 ? -2.709 -31.225 -7.013 1.00 92.40 178 LYS C CA 1
ATOM 6106 C C . LYS C 1 178 ? -1.352 -31.757 -7.460 1.00 113.33 178 LYS C C 1
ATOM 6107 O O . LYS C 1 178 ? -1.230 -32.323 -8.545 1.00 115.17 178 LYS C O 1
ATOM 6109 N N . LYS C 1 179 ? -0.364 -31.608 -6.569 1.00 105.86 179 LYS C N 1
ATOM 6110 C CA . LYS C 1 179 ? 1.054 -31.914 -6.799 1.00 91.07 179 LYS C CA 1
ATOM 6111 C C . LYS C 1 179 ? 1.843 -30.739 -7.396 1.00 88.82 179 LYS C C 1
ATOM 6112 O O . LYS C 1 179 ? 3.073 -30.767 -7.411 1.00 91.28 179 LYS C O 1
ATOM 6118 N N . GLY C 1 180 ? 1.160 -29.687 -7.836 1.00 70.54 180 GLY C N 1
ATOM 6119 C CA . GLY C 1 180 ? 1.858 -28.555 -8.412 1.00 56.14 180 GLY C CA 1
ATOM 6120 C C . GLY C 1 180 ? 2.715 -27.838 -7.381 1.00 48.58 180 GLY C C 1
ATOM 6121 O O . GLY C 1 180 ? 2.229 -27.483 -6.312 1.00 73.89 180 GLY C O 1
ATOM 6122 N N . VAL C 1 181 ? 3.993 -27.640 -7.681 1.00 25.71 181 VAL C N 1
ATOM 6123 C CA . VAL C 1 181 ? 4.783 -26.656 -6.953 1.00 31.79 181 VAL C CA 1
ATOM 6124 C C . VAL C 1 181 ? 4.670 -25.341 -7.692 1.00 33.55 181 VAL C C 1
ATOM 6125 O O . VAL C 1 181 ? 4.801 -25.312 -8.904 1.00 31.28 181 VAL C O 1
ATOM 6129 N N . PHE C 1 182 ? 4.414 -24.247 -6.990 1.00 35.98 182 PHE C N 1
ATOM 6130 C CA . PHE C 1 182 ? 4.256 -22.975 -7.692 1.00 34.77 182 PHE C CA 1
ATOM 6131 C C . PHE C 1 182 ? 4.856 -21.827 -6.930 1.00 31.20 182 PHE C C 1
ATOM 6132 O O . PHE C 1 182 ? 5.189 -21.951 -5.752 1.00 30.89 182 PHE C O 1
ATOM 6140 N N . VAL C 1 183 ? 5.020 -20.713 -7.630 1.00 35.36 183 VAL C N 1
ATOM 6141 C CA . VAL C 1 183 ? 5.555 -19.502 -7.022 1.00 36.39 183 VAL C CA 1
ATOM 6142 C C . VAL C 1 183 ? 4.380 -18.726 -6.463 1.00 44.07 183 VAL C C 1
ATOM 6143 O O . VAL C 1 183 ? 3.496 -18.284 -7.213 1.00 41.13 183 VAL C O 1
ATOM 6147 N N . VAL C 1 184 ? 4.375 -18.560 -5.145 1.00 35.34 184 VAL C N 1
ATOM 6148 C CA . VAL C 1 184 ? 3.294 -17.848 -4.480 1.00 38.85 184 VAL C CA 1
ATOM 6149 C C . VAL C 1 184 ? 3.371 -16.355 -4.796 1.00 41.61 184 VAL C C 1
ATOM 6150 O O . VAL C 1 184 ? 4.376 -15.698 -4.489 1.00 33.16 184 VAL C O 1
ATOM 6154 N N . GLY C 1 185 ? 2.293 -15.815 -5.370 1.00 34.74 185 GLY C N 1
ATOM 6155 C CA . GLY C 1 185 ? 2.217 -14.388 -5.653 1.00 23.04 185 GLY C CA 1
ATOM 6156 C C . GLY C 1 185 ? 2.896 -13.942 -6.937 1.00 46.07 185 GLY C C 1
ATOM 6157 O O . GLY C 1 185 ? 3.338 -12.794 -7.054 1.00 49.13 185 GLY C O 1
ATOM 6158 N N . ALA C 1 186 ? 2.984 -14.844 -7.909 1.00 42.88 186 ALA C N 1
ATOM 6159 C CA . ALA C 1 186 ? 3.531 -14.478 -9.197 1.00 26.47 186 ALA C CA 1
ATOM 6160 C C . ALA C 1 186 ? 2.366 -14.105 -10.086 1.00 39.27 186 ALA C C 1
ATOM 6161 O O . ALA C 1 186 ? 1.333 -14.773 -10.075 1.00 39.60 186 ALA C O 1
ATOM 6163 N N . VAL C 1 187 ? 2.521 -13.024 -10.844 1.00 28.93 187 VAL C N 1
ATOM 6164 C CA . VAL C 1 187 ? 1.481 -12.603 -11.757 1.00 25.78 187 VAL C CA 1
ATOM 6165 C C . VAL C 1 187 ? 1.087 -13.769 -12.655 1.00 33.78 187 VAL C C 1
ATOM 6166 O O . VAL C 1 187 ? 1.943 -14.422 -13.245 1.00 38.54 187 VAL C O 1
ATOM 6170 N N . GLU C 1 188 ? -0.199 -14.037 -12.781 1.00 28.05 188 GLU C N 1
ATOM 6171 C CA . GLU C 1 188 ? -0.614 -14.977 -13.816 1.00 42.20 188 GLU C CA 1
ATOM 6172 C C . GLU C 1 188 ? -1.417 -14.259 -14.872 1.00 39.09 188 GLU C C 1
ATOM 6173 O O . GLU C 1 188 ? -2.572 -13.950 -14.659 1.00 50.86 188 GLU C O 1
ATOM 6179 N N . GLN C 1 189 ? -0.837 -14.065 -16.043 1.00 45.01 189 GLN C N 1
ATOM 6180 C CA . GLN C 1 189 ? -1.482 -13.262 -17.073 1.00 37.22 189 GLN C CA 1
ATOM 6181 C C . GLN C 1 189 ? -2.332 -14.108 -18.023 1.00 32.75 189 GLN C C 1
ATOM 6182 O O . GLN C 1 189 ? -1.820 -15.006 -18.700 1.00 33.93 189 GLN C O 1
ATOM 6188 N N . VAL C 1 190 ? -3.623 -13.807 -18.088 1.00 35.45 190 VAL C N 1
ATOM 6189 C CA . VAL C 1 190 ? -4.507 -14.451 -19.063 1.00 29.98 190 VAL C CA 1
ATOM 6190 C C . VAL C 1 190 ? -4.187 -13.997 -20.486 1.00 36.33 190 VAL C C 1
ATOM 6191 O O . VAL C 1 190 ? -3.953 -12.805 -20.731 1.00 43.00 190 VAL C O 1
ATOM 6195 N N . VAL C 1 191 ? -4.163 -14.949 -21.419 1.00 35.25 191 VAL C N 1
ATOM 6196 C CA . VAL C 1 191 ? -3.845 -14.659 -22.815 1.00 37.99 191 VAL C CA 1
ATOM 6197 C C . VAL C 1 191 ? -4.817 -15.440 -23.662 1.00 35.93 191 VAL C C 1
ATOM 6198 O O . VAL C 1 191 ? -5.104 -16.599 -23.359 1.00 36.93 191 VAL C O 1
ATOM 6202 N N . THR C 1 192 ? -5.431 -14.764 -24.626 1.00 45.31 192 THR C N 1
ATOM 6203 C CA . THR C 1 192 ? -6.284 -15.424 -25.622 1.00 43.97 192 THR C CA 1
ATOM 6204 C C . THR C 1 192 ? -5.686 -15.683 -27.024 1.00 43.58 192 THR C C 1
ATOM 6205 O O . THR C 1 192 ? -6.357 -16.218 -27.904 1.00 28.70 192 THR C O 1
ATOM 6209 N N . SER C 1 193 ? -4.446 -15.277 -27.246 1.00 49.82 193 SER C N 1
ATOM 6210 C CA . SER C 1 193 ? -3.848 -15.466 -28.558 1.00 39.59 193 SER C CA 1
ATOM 6211 C C . SER C 1 193 ? -2.325 -15.550 -28.475 1.00 45.17 193 SER C C 1
ATOM 6212 O O . SER C 1 193 ? -1.716 -15.027 -27.525 1.00 35.89 193 SER C O 1
ATOM 6215 N N . ALA C 1 194 ? -1.717 -16.158 -29.494 1.00 32.28 194 ALA C N 1
ATOM 6216 C CA . ALA C 1 194 ? -0.261 -16.158 -29.618 1.00 36.87 194 ALA C CA 1
ATOM 6217 C C . ALA C 1 194 ? 0.275 -14.743 -29.414 1.00 34.13 194 ALA C C 1
ATOM 6218 O O . ALA C 1 194 ? 1.207 -14.517 -28.640 1.00 41.33 194 ALA C O 1
ATOM 6220 N N . ALA C 1 195 ? -0.336 -13.790 -30.100 1.00 35.75 195 ALA C N 1
ATOM 6221 C CA . ALA C 1 195 ? 0.136 -12.422 -30.059 1.00 34.41 195 ALA C CA 1
ATOM 6222 C C . ALA C 1 195 ? 0.098 -11.858 -28.647 1.00 33.66 195 ALA C C 1
ATOM 6223 O O . ALA C 1 195 ? 1.007 -11.142 -28.263 1.00 42.85 195 ALA C O 1
ATOM 6225 N N . GLU C 1 196 ? -0.929 -12.170 -27.863 1.00 30.95 196 GLU C N 1
ATOM 6226 C CA . GLU C 1 196 ? -0.918 -11.704 -26.469 1.00 40.21 196 GLU C CA 1
ATOM 6227 C C . GLU C 1 196 ? 0.181 -12.385 -25.657 1.00 34.09 196 GLU C C 1
ATOM 6228 O O . GLU C 1 196 ? 0.902 -11.731 -24.910 1.00 37.13 196 GLU C O 1
ATOM 6234 N N . ALA C 1 197 ? 0.305 -13.701 -25.818 1.00 37.93 197 ALA C N 1
ATOM 6235 C CA . ALA C 1 197 ? 1.400 -14.460 -25.227 1.00 33.58 197 ALA C CA 1
ATOM 6236 C C . ALA C 1 197 ? 2.698 -13.745 -25.564 1.00 38.69 197 ALA C C 1
ATOM 6237 O O . ALA C 1 197 ? 3.542 -13.491 -24.699 1.00 37.41 197 ALA C O 1
ATOM 6239 N N . TYR C 1 198 ? 2.838 -13.364 -26.821 1.00 31.41 198 TYR C N 1
ATOM 6240 C CA . TYR C 1 198 ? 4.079 -12.736 -27.229 1.00 33.90 198 TYR C CA 1
ATOM 6241 C C . TYR C 1 198 ? 4.500 -11.471 -26.464 1.00 28.79 198 TYR C C 1
ATOM 6242 O O . TYR C 1 198 ? 5.698 -11.272 -26.302 1.00 36.26 198 TYR C O 1
ATOM 6251 N N . GLN C 1 199 ? 3.590 -10.615 -25.986 1.00 27.66 199 GLN C N 1
ATOM 6252 C CA . GLN C 1 199 ? 4.105 -9.471 -25.177 1.00 37.63 199 GLN C CA 1
ATOM 6253 C C . GLN C 1 199 ? 4.398 -9.853 -23.767 1.00 38.22 199 GLN C C 1
ATOM 6254 O O . GLN C 1 199 ? 5.184 -9.187 -23.083 1.00 44.14 199 GLN C O 1
ATOM 6260 N N . VAL C 1 200 ? 3.732 -10.895 -23.295 1.00 34.57 200 VAL C N 1
ATOM 6261 C CA . VAL C 1 200 ? 4.079 -11.339 -21.984 1.00 23.53 200 VAL C CA 1
ATOM 6262 C C . VAL C 1 200 ? 5.563 -11.648 -22.119 1.00 30.11 200 VAL C C 1
ATOM 6263 O O . VAL C 1 200 ? 6.400 -11.008 -21.494 1.00 29.80 200 VAL C O 1
ATOM 6267 N N . LEU C 1 201 ? 5.889 -12.542 -23.038 1.00 34.29 201 LEU C N 1
ATOM 6268 C CA . LEU C 1 201 ? 7.276 -12.935 -23.264 1.00 33.75 201 LEU C CA 1
ATOM 6269 C C . LEU C 1 201 ? 8.167 -11.727 -23.456 1.00 29.38 201 LEU C C 1
ATOM 6270 O O . LEU C 1 201 ? 9.143 -11.567 -22.741 1.00 38.35 201 LEU C O 1
ATOM 6275 N N . SER C 1 202 ? 7.814 -10.878 -24.414 1.00 35.07 202 SER C N 1
ATOM 6276 C CA . SER C 1 202 ? 8.567 -9.657 -24.702 1.00 36.28 202 SER C CA 1
ATOM 6277 C C . SER C 1 202 ? 8.793 -8.787 -23.468 1.00 29.21 202 SER C C 1
ATOM 6278 O O . SER C 1 202 ? 9.917 -8.365 -23.200 1.00 40.45 202 SER C O 1
ATOM 6281 N N . GLY C 1 203 ? 7.727 -8.518 -22.721 1.00 22.55 203 GLY C N 1
ATOM 6282 C CA . GLY C 1 203 ? 7.817 -7.659 -21.553 1.00 29.52 203 GLY C CA 1
ATOM 6283 C C . GLY C 1 203 ? 8.757 -8.244 -20.518 1.00 43.52 203 GLY C C 1
ATOM 6284 O O . GLY C 1 203 ? 9.541 -7.537 -19.872 1.00 38.80 203 GLY C O 1
ATOM 6285 N N . GLY C 1 204 ? 8.663 -9.558 -20.355 1.00 37.26 204 GLY C N 1
ATOM 6286 C CA . GLY C 1 204 ? 9.446 -10.233 -19.352 1.00 37.99 204 GLY C CA 1
ATOM 6287 C C . GLY C 1 204 ? 10.876 -10.320 -19.796 1.00 34.41 204 GLY C C 1
ATOM 6288 O O . GLY C 1 204 ? 11.785 -9.975 -19.046 1.00 49.08 204 GLY C O 1
ATOM 6289 N N . TRP C 1 205 ? 11.069 -10.779 -21.029 1.00 40.46 205 TRP C N 1
ATOM 6290 C CA . TRP C 1 205 ? 12.402 -11.074 -21.550 0.75 43.95 205 TRP C CA 1
ATOM 6291 C C . TRP C 1 205 ? 13.187 -9.787 -21.542 1.00 40.72 205 TRP C C 1
ATOM 6292 O O . TRP C 1 205 ? 14.418 -9.767 -21.444 1.00 45.79 205 TRP C O 1
ATOM 6303 N N . ARG C 1 206 ? 12.478 -8.572 -21.667 1.00 39.89 206 ARG C N 1
ATOM 6304 C CA . ARG C 1 206 ? 12.997 -7.326 -21.164 1.00 53.75 206 ARG C CA 1
ATOM 6305 C C . ARG C 1 206 ? 13.109 -7.299 -19.627 1.00 58.45 206 ARG C C 1
ATOM 6306 O O . ARG C 1 206 ? 14.170 -6.999 -19.055 1.00 64.58 206 ARG C O 1
ATOM 6314 N N . ASN C 1 207 ? 12.656 -7.261 -19.093 1.00 55.17 207 ASN C N 1
ATOM 6315 C CA . ASN C 1 207 ? 13.008 -7.109 -17.691 1.00 52.39 207 ASN C CA 1
ATOM 6316 C C . ASN C 1 207 ? 14.229 -7.946 -17.370 1.00 49.59 207 ASN C C 1
ATOM 6317 O O . ASN C 1 207 ? 15.150 -7.471 -16.719 1.00 52.37 207 ASN C O 1
ATOM 6322 N N . ARG C 1 208 ? 14.247 -9.183 -17.859 1.00 46.88 208 ARG C N 1
ATOM 6323 C CA . ARG C 1 208 ? 15.401 -10.046 -17.657 1.00 50.28 208 ARG C CA 1
ATOM 6324 C C . ARG C 1 208 ? 16.671 -9.373 -18.181 1.00 54.00 208 ARG C C 1
ATOM 6325 O O . ARG C 1 208 ? 17.636 -9.220 -17.442 1.00 60.86 208 ARG C O 1
ATOM 6333 N N . ARG C 1 209 ? 16.671 -8.969 -19.451 1.00 72.05 209 ARG C N 1
ATOM 6334 C CA . ARG C 1 209 ? 17.828 -8.287 -20.040 1.00 60.30 209 ARG C CA 1
ATOM 6335 C C . ARG C 1 209 ? 18.182 -7.001 -19.290 1.00 54.69 209 ARG C C 1
ATOM 6336 O O . ARG C 1 209 ? 19.354 -6.692 -19.080 1.00 62.89 209 ARG C O 1
ATOM 6344 N N . VAL C 1 210 ? 17.162 -6.265 -18.869 1.00 50.97 210 VAL C N 1
ATOM 6345 C CA . VAL C 1 210 ? 17.376 -4.990 -18.202 1.00 56.65 210 VAL C CA 1
ATOM 6346 C C . VAL C 1 210 ? 17.998 -5.144 -16.824 1.00 55.26 210 VAL C C 1
ATOM 6347 O O . VAL C 1 210 ? 18.787 -4.296 -16.391 1.00 72.86 210 VAL C O 1
ATOM 6351 N N . ALA C 1 211 ? 17.640 -6.223 -16.139 1.00 61.33 211 ALA C N 1
ATOM 6352 C CA . ALA C 1 211 ? 18.167 -6.492 -14.801 1.00 66.86 211 ALA C CA 1
ATOM 6353 C C . ALA C 1 211 ? 19.612 -6.978 -14.878 1.00 68.39 211 ALA C C 1
ATOM 6354 O O . ALA C 1 211 ? 20.432 -6.662 -14.016 1.00 61.82 211 ALA C O 1
ATOM 6356 N N . SER C 1 212 ? 19.908 -7.743 -15.926 1.00 66.01 212 SER C N 1
ATOM 6357 C CA . SER C 1 212 ? 21.231 -8.319 -16.131 1.00 66.07 212 SER C CA 1
ATOM 6358 C C . SER C 1 212 ? 22.221 -7.217 -16.446 1.00 72.17 212 SER C C 1
ATOM 6359 O O . SER C 1 212 ? 23.438 -7.408 -16.383 1.00 77.62 212 SER C O 1
ATOM 6362 N N . THR C 1 213 ? 21.678 -6.050 -16.753 1.00 66.19 213 THR C N 1
ATOM 6363 C CA . THR C 1 213 ? 22.466 -4.878 -17.096 1.00 76.53 213 THR C CA 1
ATOM 6364 C C . THR C 1 213 ? 22.849 -3.987 -15.921 1.00 81.34 213 THR C C 1
ATOM 6365 O O . THR C 1 213 ? 23.091 -2.809 -16.128 1.00 93.76 213 THR C O 1
ATOM 6367 N N . SER C 1 214 ? 22.669 -4.457 -14.695 1.00 81.31 214 SER C N 1
ATOM 6368 C CA . SER C 1 214 ? 23.480 -3.943 -13.592 1.00 80.57 214 SER C CA 1
ATOM 6369 C C . SER C 1 214 ? 24.090 -5.117 -12.815 1.00 78.30 214 SER C C 1
ATOM 6370 O O . SER C 1 214 ? 25.201 -5.587 -13.095 1.00 59.35 214 SER C O 1
ATOM 6372 N N . ASN C 1 216 ? 21.486 -8.297 -10.370 1.00 82.66 216 ASN C N 1
ATOM 6373 C CA . ASN C 1 216 ? 21.592 -9.444 -11.261 1.00 71.01 216 ASN C CA 1
ATOM 6374 C C . ASN C 1 216 ? 22.890 -9.442 -12.073 1.00 83.25 216 ASN C C 1
ATOM 6375 O O . ASN C 1 216 ? 22.876 -9.337 -13.305 1.00 78.01 216 ASN C O 1
ATOM 6380 N N . ARG C 1 217 ? 24.003 -9.625 -11.367 1.00 92.37 217 ARG C N 1
ATOM 6381 C CA . ARG C 1 217 ? 25.329 -9.358 -11.910 1.00 101.61 217 ARG C CA 1
ATOM 6382 C C . ARG C 1 217 ? 25.559 -10.034 -13.271 1.00 96.78 217 ARG C C 1
ATOM 6383 O O . ARG C 1 217 ? 26.346 -9.547 -14.090 1.00 102.54 217 ARG C O 1
ATOM 6385 N N . GLU C 1 218 ? 24.867 -11.145 -13.512 1.00 84.43 218 GLU C N 1
ATOM 6386 C CA . GLU C 1 218 ? 24.898 -11.790 -14.823 1.00 68.26 218 GLU C CA 1
ATOM 6387 C C . GLU C 1 218 ? 23.564 -12.457 -15.160 1.00 56.88 218 GLU C C 1
ATOM 6388 O O . GLU C 1 218 ? 22.827 -12.863 -14.277 1.00 50.86 218 GLU C O 1
ATOM 6394 N N . SER C 1 219 ? 23.252 -12.530 -16.449 1.00 58.04 219 SER C N 1
ATOM 6395 C CA . SER C 1 219 ? 22.091 -13.256 -16.934 1.00 49.83 219 SER C CA 1
ATOM 6396 C C . SER C 1 219 ? 22.510 -14.709 -17.135 1.00 50.26 219 SER C C 1
ATOM 6397 O O . SER C 1 219 ? 21.682 -15.615 -17.278 1.00 34.80 219 SER C O 1
ATOM 6400 N N . SER C 1 220 ? 23.823 -14.914 -17.133 1.00 45.49 220 SER C N 1
ATOM 6401 C CA . SER C 1 220 ? 24.415 -16.222 -17.321 1.00 29.66 220 SER C CA 1
ATOM 6402 C C . SER C 1 220 ? 24.251 -17.077 -16.072 1.00 34.89 220 SER C C 1
ATOM 6403 O O . SER C 1 220 ? 24.462 -18.299 -16.122 1.00 23.93 220 SER C O 1
ATOM 6406 N N . ARG C 1 221 ? 23.952 -16.438 -14.940 1.00 26.07 221 ARG C N 1
ATOM 6407 C CA . ARG C 1 221 ? 23.583 -17.184 -13.741 1.00 28.15 221 ARG C CA 1
ATOM 6408 C C . ARG C 1 221 ? 22.121 -17.304 -13.405 1.00 28.92 221 ARG C C 1
ATOM 6409 O O . ARG C 1 221 ? 21.779 -17.884 -12.381 1.00 37.69 221 ARG C O 1
ATOM 6417 N N . SER C 1 222 ? 21.253 -16.714 -14.196 1.00 20.18 222 SER C N 1
ATOM 6418 C CA . SER C 1 222 ? 19.867 -16.730 -13.808 1.00 23.24 222 SER C CA 1
ATOM 6419 C C . SER C 1 222 ? 19.160 -17.803 -14.616 1.00 34.61 222 SER C C 1
ATOM 6420 O O . SER C 1 222 ? 19.527 -18.051 -15.769 1.00 36.32 222 SER C O 1
ATOM 6423 N N . HIS C 1 223 ? 18.179 -18.457 -14.000 1.00 26.36 223 HIS C N 1
ATOM 6424 C CA . HIS C 1 223 ? 17.285 -19.358 -14.709 1.00 15.83 223 HIS C CA 1
ATOM 6425 C C . HIS C 1 223 ? 16.021 -18.596 -15.006 1.00 16.89 223 HIS C C 1
ATOM 6426 O O . HIS C 1 223 ? 15.567 -17.824 -14.182 1.00 35.59 223 HIS C O 1
ATOM 6433 N N . ALA C 1 224 ? 15.428 -18.834 -16.169 1.00 24.73 224 ALA C N 1
ATOM 6434 C CA . ALA C 1 224 ? 14.189 -18.161 -16.556 1.00 20.69 224 ALA C CA 1
ATOM 6435 C C . ALA C 1 224 ? 13.119 -19.203 -16.828 1.00 22.58 224 ALA C C 1
ATOM 6436 O O . ALA C 1 224 ? 13.349 -20.149 -17.576 1.00 28.64 224 ALA C O 1
ATOM 6438 N N . VAL C 1 225 ? 11.952 -19.025 -16.216 1.00 19.49 225 VAL C N 1
ATOM 6439 C CA . VAL C 1 225 ? 10.895 -20.005 -16.315 1.00 20.78 225 VAL C CA 1
ATOM 6440 C C . VAL C 1 225 ? 9.616 -19.353 -16.812 1.00 29.29 225 VAL C C 1
ATOM 6441 O O . VAL C 1 225 ? 8.991 -18.537 -16.132 1.00 32.74 225 VAL C O 1
ATOM 6445 N N . PHE C 1 226 ? 9.229 -19.738 -18.015 1.00 22.26 226 PHE C N 1
ATOM 6446 C CA . PHE C 1 226 ? 8.024 -19.227 -18.589 1.00 25.61 226 PHE C CA 1
ATOM 6447 C C . PHE C 1 226 ? 7.006 -20.349 -18.523 1.00 25.54 226 PHE C C 1
ATOM 6448 O O . PHE C 1 226 ? 7.259 -21.464 -18.970 1.00 27.97 226 PHE C O 1
ATOM 6456 N N . THR C 1 227 ? 5.853 -20.060 -17.947 1.00 26.46 227 THR C N 1
ATOM 6457 C CA . THR C 1 227 ? 4.875 -21.109 -17.707 1.00 28.86 227 THR C CA 1
ATOM 6458 C C . THR C 1 227 ? 3.528 -20.764 -18.324 1.00 26.49 227 THR C C 1
ATOM 6459 O O . THR C 1 227 ? 3.076 -19.630 -18.272 1.00 35.96 227 THR C O 1
ATOM 6463 N N . ILE C 1 228 ? 2.882 -21.743 -18.922 1.00 22.86 228 ILE C N 1
ATOM 6464 C CA . ILE C 1 228 ? 1.530 -21.526 -19.377 1.00 23.53 228 ILE C CA 1
ATOM 6465 C C . ILE C 1 228 ? 0.689 -22.607 -18.768 1.00 33.83 228 ILE C C 1
ATOM 6466 O O . ILE C 1 228 ? 1.032 -23.796 -18.835 1.00 32.79 228 ILE C O 1
ATOM 6471 N N . THR C 1 229 ? -0.406 -22.196 -18.152 1.00 43.37 229 THR C N 1
ATOM 6472 C CA . THR C 1 229 ? -1.402 -23.156 -17.748 1.00 36.10 229 THR C CA 1
ATOM 6473 C C . THR C 1 229 ? -2.471 -23.216 -18.832 1.00 39.24 229 THR C C 1
ATOM 6474 O O . THR C 1 229 ? -2.927 -22.190 -19.360 1.00 38.34 229 THR C O 1
ATOM 6478 N N . ILE C 1 230 ? -2.830 -24.440 -19.185 1.00 32.00 230 ILE C N 1
ATOM 6479 C CA . ILE C 1 230 ? -3.739 -24.673 -20.275 1.00 34.83 230 ILE C CA 1
ATOM 6480 C C . ILE C 1 230 ? -4.838 -25.545 -19.731 1.00 46.14 230 ILE C C 1
ATOM 6481 O O . ILE C 1 230 ? -4.609 -26.696 -19.350 1.00 41.68 230 ILE C O 1
ATOM 6486 N N . GLU C 1 231 ? -6.040 -24.989 -19.717 1.00 54.20 231 GLU C N 1
ATOM 6487 C CA . GLU C 1 231 ? -7.164 -25.597 -19.042 1.00 38.20 231 GLU C CA 1
ATOM 6488 C C . GLU C 1 231 ? -8.331 -25.603 -19.997 1.00 38.76 231 GLU C C 1
ATOM 6489 O O . GLU C 1 231 ? -8.736 -24.549 -20.498 1.00 44.19 231 GLU C O 1
ATOM 6495 N N . SER C 1 232 ? -8.861 -26.783 -20.282 1.00 35.02 232 SER C N 1
ATOM 6496 C CA . SER C 1 232 ? -10.011 -26.864 -21.182 1.00 52.46 232 SER C CA 1
ATOM 6497 C C . SER C 1 232 ? -11.201 -27.461 -20.452 1.00 58.18 232 SER C C 1
ATOM 6498 O O . SER C 1 232 ? -11.030 -28.242 -19.509 1.00 66.56 232 SER C O 1
ATOM 6501 N N . MET C 1 233 ? -12.400 -27.086 -20.890 1.00 64.45 233 MET C N 1
ATOM 6502 C CA . MET C 1 233 ? -13.633 -27.628 -20.335 1.00 51.19 233 MET C CA 1
ATOM 6503 C C . MET C 1 233 ? -14.504 -28.133 -21.462 1.00 57.88 233 MET C C 1
ATOM 6504 O O . MET C 1 233 ? -14.833 -27.365 -22.369 1.00 67.62 233 MET C O 1
ATOM 6509 N N . ILE C 1 239 ? -21.405 -33.712 -17.017 1.00 66.44 239 ILE C N 1
ATOM 6510 C CA . ILE C 1 239 ? -21.537 -32.981 -18.272 1.00 85.63 239 ILE C CA 1
ATOM 6511 C C . ILE C 1 239 ? -20.474 -31.896 -18.388 1.00 84.22 239 ILE C C 1
ATOM 6512 O O . ILE C 1 239 ? -20.617 -30.955 -19.167 1.00 46.21 239 ILE C O 1
ATOM 6517 N N . VAL C 1 240 ? -19.406 -32.032 -17.608 1.00 76.58 240 VAL C N 1
ATOM 6518 C CA . VAL C 1 240 ? -18.327 -31.052 -17.617 1.00 77.97 240 VAL C CA 1
ATOM 6519 C C . VAL C 1 240 ? -16.996 -31.665 -17.193 1.00 69.26 240 VAL C C 1
ATOM 6520 O O . VAL C 1 240 ? -16.722 -31.818 -16.003 1.00 58.45 240 VAL C O 1
ATOM 6524 N N . ASN C 1 241 ? -16.171 -32.012 -18.175 1.00 56.34 241 ASN C N 1
ATOM 6525 C CA . ASN C 1 241 ? -14.849 -32.565 -17.908 1.00 68.48 241 ASN C CA 1
ATOM 6526 C C . ASN C 1 241 ? -13.777 -31.487 -17.996 1.00 61.78 241 ASN C C 1
ATOM 6527 O O . ASN C 1 241 ? -13.759 -30.697 -18.939 1.00 63.03 241 ASN C O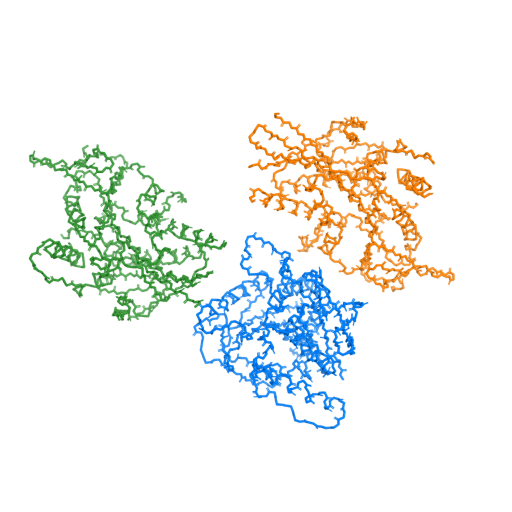 1
ATOM 6532 N N . ILE C 1 242 ? -12.885 -31.453 -17.012 1.00 67.78 242 ILE C N 1
ATOM 6533 C CA . ILE C 1 242 ? -11.830 -30.437 -16.982 1.00 60.16 242 ILE C CA 1
ATOM 6534 C C . ILE C 1 242 ? -10.413 -30.991 -17.065 1.00 62.94 242 ILE C C 1
ATOM 6535 O O . ILE C 1 242 ? -9.957 -31.758 -16.208 1.00 67.48 242 ILE C O 1
ATOM 6540 N N . ARG C 1 243 ? -9.718 -30.576 -18.108 1.00 59.25 243 ARG C N 1
ATOM 6541 C CA . ARG C 1 243 ? -8.333 -30.948 -18.284 1.00 49.66 243 ARG C CA 1
ATOM 6542 C C . ARG C 1 243 ? -7.438 -29.785 -17.988 1.00 44.06 243 ARG C C 1
ATOM 6543 O O . ARG C 1 243 ? -7.653 -28.678 -18.492 1.00 50.56 243 ARG C O 1
ATOM 6551 N N . THR C 1 244 ? -6.413 -30.025 -17.192 1.00 42.13 244 THR C N 1
ATOM 6552 C CA . THR C 1 244 ? -5.488 -28.950 -16.933 1.00 42.26 244 THR C CA 1
ATOM 6553 C C . THR C 1 244 ? -4.025 -29.355 -17.095 1.00 44.33 244 THR C C 1
ATOM 6554 O O . THR C 1 244 ? -3.563 -30.362 -16.561 1.00 44.40 244 THR C O 1
ATOM 6558 N N . SER C 1 245 ? -3.304 -28.531 -17.842 1.00 51.18 245 SER C N 1
ATOM 6559 C CA . SER C 1 245 ? -1.924 -28.810 -18.189 1.00 34.89 245 SER C CA 1
ATOM 6560 C C . SER C 1 245 ? -0.986 -27.647 -17.852 1.00 30.20 245 SER C C 1
ATOM 6561 O O . SER C 1 245 ? -1.245 -26.502 -18.196 1.00 38.63 245 SER C O 1
ATOM 6564 N N . LEU C 1 246 ? 0.108 -27.967 -17.175 1.00 36.55 246 LEU C N 1
ATOM 6565 C CA . LEU C 1 246 ? 1.148 -27.002 -16.868 1.00 30.79 246 LEU C CA 1
ATOM 6566 C C . LEU C 1 246 ? 2.315 -27.159 -17.856 1.00 37.30 246 LEU C C 1
ATOM 6567 O O . LEU C 1 246 ? 2.941 -28.227 -17.919 1.00 29.19 246 LEU C O 1
ATOM 6572 N N . LEU C 1 247 ? 2.594 -26.115 -18.637 1.00 31.90 247 LEU C N 1
ATOM 6573 C CA . LEU C 1 247 ? 3.704 -26.162 -19.594 1.00 21.67 247 LEU C CA 1
ATOM 6574 C C . LEU C 1 247 ? 4.846 -25.249 -19.160 1.00 27.64 247 LEU C C 1
ATOM 6575 O O . LEU C 1 247 ? 4.712 -24.016 -19.146 1.00 30.37 247 LEU C O 1
ATOM 6580 N N . ASN C 1 248 ? 5.970 -25.868 -18.803 1.00 22.39 248 ASN C N 1
ATOM 6581 C CA . ASN C 1 248 ? 7.158 -25.143 -18.378 1.00 18.72 248 ASN C CA 1
ATOM 6582 C C . ASN C 1 248 ? 8.217 -25.048 -19.468 1.00 23.97 248 ASN C C 1
ATOM 6583 O O . ASN C 1 248 ? 8.695 -26.060 -19.975 1.00 29.07 248 ASN C O 1
ATOM 6588 N N . LEU C 1 249 ? 8.613 -23.832 -19.805 1.00 23.70 249 LEU C N 1
ATOM 6589 C CA . LEU C 1 249 ? 9.627 -23.628 -20.826 1.00 16.83 249 LEU C CA 1
ATOM 6590 C C . LEU C 1 249 ? 10.763 -22.887 -20.188 1.00 18.05 249 LEU C C 1
ATOM 6591 O O . LEU C 1 249 ? 10.614 -21.729 -19.819 1.00 32.56 249 LEU C O 1
ATOM 6596 N N . VAL C 1 250 ? 11.906 -23.536 -20.056 1.00 20.66 250 VAL C N 1
ATOM 6597 C CA . VAL C 1 250 ? 12.933 -23.042 -19.145 1.00 20.65 250 VAL C CA 1
ATOM 6598 C C . VAL C 1 250 ? 14.236 -22.749 -19.842 1.00 25.16 250 VAL C C 1
ATOM 6599 O O . VAL C 1 250 ? 14.706 -23.588 -20.624 1.00 28.83 250 VAL C O 1
ATOM 6603 N N . ASP C 1 251 ? 14.846 -21.596 -19.538 1.00 24.45 251 ASP C N 1
ATOM 6604 C CA . ASP C 1 251 ? 16.183 -21.262 -20.066 1.00 15.55 251 ASP C CA 1
ATOM 6605 C C . ASP C 1 251 ? 17.104 -21.267 -18.859 1.00 16.98 251 ASP C C 1
ATOM 6606 O O . ASP C 1 251 ? 17.107 -20.324 -18.073 1.00 27.24 251 ASP C O 1
ATOM 6611 N N . LEU C 1 252 ? 17.921 -22.304 -18.727 1.00 15.31 252 LEU C N 1
ATOM 6612 C CA . LEU C 1 252 ? 18.732 -22.494 -17.505 1.00 22.01 252 LEU C CA 1
ATOM 6613 C C . LEU C 1 252 ? 19.952 -21.594 -17.377 1.00 25.27 252 LEU C C 1
ATOM 6614 O O . LEU C 1 252 ? 20.461 -21.052 -18.371 1.00 18.73 252 LEU C O 1
ATOM 6619 N N . ALA C 1 253 ? 20.437 -21.476 -16.143 1.00 22.54 253 ALA C N 1
ATOM 6620 C CA . ALA C 1 253 ? 21.712 -20.835 -15.892 1.00 20.59 253 ALA C CA 1
ATOM 6621 C C . ALA C 1 253 ? 22.729 -21.669 -16.621 1.00 19.68 253 ALA C C 1
ATOM 6622 O O . ALA C 1 253 ? 22.519 -22.860 -16.839 1.00 23.69 253 ALA C O 1
ATOM 6624 N N . GLY C 1 254 ? 23.831 -21.055 -17.008 1.00 22.98 254 GLY C N 1
ATOM 6625 C CA . GLY C 1 254 ? 24.917 -21.786 -17.646 1.00 21.29 254 GLY C CA 1
ATOM 6626 C C . GLY C 1 254 ? 25.597 -22.816 -16.760 1.00 22.79 254 GLY C C 1
ATOM 6627 O O . GLY C 1 254 ? 25.772 -22.590 -15.568 1.00 23.42 254 GLY C O 1
ATOM 6628 N N . SER C 1 255 ? 26.006 -23.935 -17.365 1.00 28.88 255 SER C N 1
ATOM 6629 C CA . SER C 1 255 ? 26.422 -25.127 -16.625 1.00 15.79 255 SER C CA 1
ATOM 6630 C C . SER C 1 255 ? 27.896 -25.243 -16.390 1.00 19.68 255 SER C C 1
ATOM 6631 O O . SER C 1 255 ? 28.342 -26.226 -15.784 1.00 26.23 255 SER C O 1
ATOM 6634 N N . GLU C 1 256 ? 28.656 -24.261 -16.867 1.00 16.65 256 GLU C N 1
ATOM 6635 C CA . GLU C 1 256 ? 30.108 -24.367 -16.830 1.00 23.68 256 GLU C CA 1
ATOM 6636 C C . GLU C 1 256 ? 30.655 -24.250 -15.406 1.00 34.54 256 GLU C C 1
ATOM 6637 O O . GLU C 1 256 ? 30.059 -23.593 -14.539 1.00 28.60 256 GLU C O 1
ATOM 6643 N N . ARG C 1 257 ? 31.795 -24.893 -15.179 1.00 32.31 257 ARG C N 1
ATOM 6644 C CA . ARG C 1 257 ? 32.506 -24.754 -13.929 1.00 37.82 257 ARG C CA 1
ATOM 6645 C C . ARG C 1 257 ? 32.967 -23.305 -13.744 1.00 43.52 257 ARG C C 1
ATOM 6646 O O . ARG C 1 257 ? 33.402 -22.665 -14.705 1.00 48.79 257 ARG C O 1
ATOM 6649 N N . GLN C 1 258 ? 32.821 -22.785 -12.519 1.00 71.37 258 GLN C N 1
ATOM 6650 C CA . GLN C 1 258 ? 33.504 -21.555 -12.108 1.00 72.47 258 GLN C CA 1
ATOM 6651 C C . GLN C 1 258 ? 34.791 -21.899 -11.362 1.00 75.61 258 GLN C C 1
ATOM 6652 O O . GLN C 1 258 ? 35.663 -22.600 -11.893 1.00 74.01 258 GLN C O 1
ATOM 6658 N N . ILE C 1 274 ? 30.593 -24.023 -11.244 1.00 65.05 274 ILE C N 1
ATOM 6659 C CA . ILE C 1 274 ? 29.400 -24.867 -11.277 1.00 52.68 274 ILE C CA 1
ATOM 6660 C C . ILE C 1 274 ? 28.305 -24.426 -10.286 1.00 54.72 274 ILE C C 1
ATOM 6661 O O . ILE C 1 274 ? 28.300 -24.840 -9.131 1.00 65.42 274 ILE C O 1
ATOM 6666 N N . ASN C 1 275 ? 27.356 -23.628 -10.791 1.00 75.25 275 ASN C N 1
ATOM 6667 C CA . ASN C 1 275 ? 26.222 -23.030 -10.054 1.00 46.97 275 ASN C CA 1
ATOM 6668 C C . ASN C 1 275 ? 25.496 -24.096 -9.227 1.00 46.02 275 ASN C C 1
ATOM 6669 O O . ASN C 1 275 ? 25.228 -25.192 -9.723 1.00 48.24 275 ASN C O 1
ATOM 6674 N N . ARG C 1 276 ? 25.193 -23.815 -7.964 1.00 34.31 276 ARG C N 1
ATOM 6675 C CA . ARG C 1 276 ? 24.749 -24.909 -7.098 1.00 51.04 276 ARG C CA 1
ATOM 6676 C C . ARG C 1 276 ? 23.377 -25.525 -7.430 1.00 47.31 276 ARG C C 1
ATOM 6677 O O . ARG C 1 276 ? 23.212 -26.748 -7.334 1.00 43.11 276 ARG C O 1
ATOM 6685 N N . SER C 1 277 ? 22.413 -24.698 -7.837 1.00 38.65 277 SER C N 1
ATOM 6686 C CA . SER C 1 277 ? 21.123 -25.223 -8.310 1.00 38.80 277 SER C CA 1
ATOM 6687 C C . SER C 1 277 ? 21.331 -26.228 -9.450 1.00 40.66 277 SER C C 1
ATOM 6688 O O . SER C 1 277 ? 20.587 -27.198 -9.585 1.00 35.82 277 SER C O 1
ATOM 6691 N N . LEU C 1 278 ? 22.350 -25.991 -10.269 1.00 36.12 278 LEU C N 1
ATOM 6692 C CA . LEU C 1 278 ? 22.671 -26.898 -11.354 1.00 30.76 278 LEU C CA 1
ATOM 6693 C C . LEU C 1 278 ? 23.341 -28.138 -10.794 1.00 39.55 278 LEU C C 1
ATOM 6694 O O . LEU C 1 278 ? 23.113 -29.261 -11.267 1.00 31.61 278 LEU C O 1
ATOM 6699 N N . SER C 1 279 ? 24.154 -27.940 -9.766 1.00 41.35 279 SER C N 1
ATOM 6700 C CA . SER C 1 279 ? 24.749 -29.072 -9.074 1.00 37.86 279 SER C CA 1
ATOM 6701 C C . SER C 1 279 ? 23.654 -29.968 -8.521 1.00 43.66 279 SER C C 1
ATOM 6702 O O . SER C 1 279 ? 23.728 -31.198 -8.636 1.00 38.96 279 SER C O 1
ATOM 6705 N N . CYS C 1 280 ? 22.642 -29.342 -7.917 1.00 33.29 280 CYS C N 1
ATOM 6706 C CA . CYS C 1 280 ? 21.468 -30.073 -7.453 1.00 39.49 280 CYS C CA 1
ATOM 6707 C C . CYS C 1 280 ? 20.805 -30.781 -8.624 1.00 31.31 280 CYS C C 1
ATOM 6708 O O . CYS C 1 280 ? 20.348 -31.927 -8.512 1.00 37.69 280 CYS C O 1
ATOM 6711 N N . LEU C 1 281 ? 20.732 -30.101 -9.751 1.00 25.79 281 LEU C N 1
ATOM 6712 C CA . LEU C 1 281 ? 20.136 -30.730 -10.908 1.00 31.62 281 LEU C CA 1
ATOM 6713 C C . LEU C 1 281 ? 20.915 -32.000 -11.246 1.00 30.49 281 LEU C C 1
ATOM 6714 O O . LEU C 1 281 ? 20.327 -33.059 -11.467 1.00 29.02 281 LEU C O 1
ATOM 6719 N N . GLY C 1 282 ? 22.241 -31.905 -11.267 1.00 28.67 282 GLY C N 1
ATOM 6720 C CA . GLY C 1 282 ? 23.069 -33.088 -11.437 1.00 24.01 282 GLY C CA 1
ATOM 6721 C C . GLY C 1 282 ? 22.757 -34.157 -10.391 1.00 33.90 282 GLY C C 1
ATOM 6722 O O . GLY C 1 282 ? 22.447 -35.302 -10.731 1.00 31.97 282 GLY C O 1
ATOM 6723 N N . GLN C 1 283 ? 22.814 -33.792 -9.112 1.00 35.64 283 GLN C N 1
ATOM 6724 C CA . GLN C 1 283 ? 22.515 -34.756 -8.057 1.00 29.39 283 GLN C CA 1
ATOM 6725 C C . GLN C 1 283 ? 21.158 -35.423 -8.229 1.00 39.50 283 GLN C C 1
ATOM 6726 O O . GLN C 1 283 ? 21.024 -36.646 -8.085 1.00 48.84 283 GLN C O 1
ATOM 6732 N N . VAL C 1 284 ? 20.138 -34.637 -8.540 1.00 36.10 284 VAL C N 1
ATOM 6733 C CA . VAL C 1 284 ? 18.827 -35.231 -8.704 1.00 23.99 284 VAL C CA 1
ATOM 6734 C C . VAL C 1 284 ? 18.861 -36.233 -9.851 1.00 38.07 284 VAL C C 1
ATOM 6735 O O . VAL C 1 284 ? 18.515 -37.403 -9.657 1.00 39.51 284 VAL C O 1
ATOM 6739 N N . ILE C 1 285 ? 19.302 -35.788 -11.033 1.00 41.93 285 ILE C N 1
ATOM 6740 C CA . ILE C 1 285 ? 19.340 -36.658 -12.215 1.00 43.36 285 ILE C CA 1
ATOM 6741 C C . ILE C 1 285 ? 20.019 -37.974 -11.852 1.00 46.86 285 ILE C C 1
ATOM 6742 O O . ILE C 1 285 ? 19.517 -39.055 -12.159 1.00 50.78 285 ILE C O 1
ATOM 6747 N N . THR C 1 286 ? 21.157 -37.876 -11.181 1.00 31.61 286 THR C N 1
ATOM 6748 C CA . THR C 1 286 ? 21.882 -39.063 -10.749 1.00 47.19 286 THR C CA 1
ATOM 6749 C C . THR C 1 286 ? 21.035 -39.976 -9.871 1.00 46.72 286 THR C C 1
ATOM 6750 O O . THR C 1 286 ? 20.723 -41.102 -10.255 1.00 48.13 286 THR C O 1
ATOM 6754 N N . ALA C 1 287 ? 20.649 -39.487 -8.699 1.00 44.90 287 ALA C N 1
ATOM 6755 C CA . ALA C 1 287 ? 19.852 -40.306 -7.801 1.00 40.76 287 ALA C CA 1
ATOM 6756 C C . ALA C 1 287 ? 18.718 -40.993 -8.562 1.00 44.85 287 ALA C C 1
ATOM 6757 O O . ALA C 1 287 ? 18.537 -42.201 -8.442 1.00 50.04 287 ALA C O 1
ATOM 6759 N N . LEU C 1 288 ? 17.970 -40.242 -9.366 1.00 43.69 288 LEU C N 1
ATOM 6760 C CA . LEU C 1 288 ? 16.858 -40.839 -10.109 1.00 46.88 288 LEU C CA 1
ATOM 6761 C C . LEU C 1 288 ? 17.280 -42.068 -10.894 1.00 52.65 288 LEU C C 1
ATOM 6762 O O . LEU C 1 288 ? 16.542 -43.047 -10.970 1.00 60.22 288 LEU C O 1
ATOM 6767 N N . VAL C 1 289 ? 18.456 -42.002 -11.505 1.00 50.55 289 VAL C N 1
ATOM 6768 C CA . VAL C 1 289 ? 18.936 -43.103 -12.325 1.00 59.71 289 VAL C CA 1
ATOM 6769 C C . VAL C 1 289 ? 19.196 -44.358 -11.484 1.00 71.56 289 VAL C C 1
ATOM 6770 O O . VAL C 1 289 ? 18.746 -45.450 -11.850 1.00 69.96 289 VAL C O 1
ATOM 6774 N N . ASP C 1 290 ? 19.902 -44.191 -10.360 1.00 59.37 290 ASP C N 1
ATOM 6775 C CA . ASP C 1 290 ? 20.121 -45.280 -9.396 1.00 68.45 290 ASP C CA 1
ATOM 6776 C C . ASP C 1 290 ? 18.816 -45.984 -9.051 1.00 80.62 290 ASP C C 1
ATOM 6777 O O . ASP C 1 290 ? 18.756 -47.206 -8.974 1.00 92.20 290 ASP C O 1
ATOM 6782 N N . VAL C 1 291 ? 17.787 -45.182 -8.809 1.00 79.85 291 VAL C N 1
ATOM 6783 C CA . VAL C 1 291 ? 16.461 -45.647 -8.429 1.00 65.46 291 VAL C CA 1
ATOM 6784 C C . VAL C 1 291 ? 15.698 -46.323 -9.569 1.00 70.83 291 VAL C C 1
ATOM 6785 O O . VAL C 1 291 ? 15.219 -47.450 -9.425 1.00 100.06 291 VAL C O 1
ATOM 6789 N N . GLY C 1 292 ? 15.585 -45.630 -10.698 1.00 79.23 292 GLY C N 1
ATOM 6790 C CA . GLY C 1 292 ? 14.899 -46.158 -11.867 1.00 73.44 292 GLY C CA 1
ATOM 6791 C C . GLY C 1 292 ? 15.410 -47.530 -12.257 1.00 84.53 292 GLY C C 1
ATOM 6792 O O . GLY C 1 292 ? 14.645 -48.408 -12.646 1.00 82.08 292 GLY C O 1
ATOM 6793 N N . ASN C 1 293 ? 16.720 -47.714 -12.173 1.00 91.49 293 ASN C N 1
ATOM 6794 C CA . ASN C 1 293 ? 17.275 -49.040 -12.318 1.00 87.42 293 ASN C CA 1
ATOM 6795 C C . ASN C 1 293 ? 17.872 -49.446 -10.979 1.00 94.58 293 ASN C C 1
ATOM 6796 O O . ASN C 1 293 ? 18.958 -48.996 -10.615 1.00 98.53 293 ASN C O 1
ATOM 6798 N N . GLY C 1 294 ? 17.183 -50.344 -10.279 1.00 99.95 294 GLY C N 1
ATOM 6799 C CA . GLY C 1 294 ? 17.656 -50.902 -9.021 1.00 94.71 294 GLY C CA 1
ATOM 6800 C C . GLY C 1 294 ? 17.849 -50.028 -7.784 1.00 96.36 294 GLY C C 1
ATOM 6801 O O . GLY C 1 294 ? 17.419 -48.878 -7.709 1.00 78.28 294 GLY C O 1
ATOM 6802 N N . LYS C 1 295 ? 18.470 -50.649 -6.784 1.00 112.31 295 LYS C N 1
ATOM 6803 C CA . LYS C 1 295 ? 18.863 -50.047 -5.511 1.00 96.94 295 LYS C CA 1
ATOM 6804 C C . LYS C 1 295 ? 17.742 -49.283 -4.813 1.00 110.28 295 LYS C C 1
ATOM 6805 O O . LYS C 1 295 ? 16.573 -49.665 -4.866 1.00 110.83 295 LYS C O 1
ATOM 6807 N N . GLN C 1 296 ? 18.120 -48.185 -4.173 1.00 102.50 296 GLN C N 1
ATOM 6808 C CA . GLN C 1 296 ? 17.196 -47.165 -3.719 1.00 82.87 296 GLN C CA 1
ATOM 6809 C C . GLN C 1 296 ? 18.060 -45.947 -3.485 1.00 101.93 296 GLN C C 1
ATOM 6810 O O . GLN C 1 296 ? 19.258 -46.087 -3.232 1.00 102.11 296 GLN C O 1
ATOM 6812 N N . ARG C 1 297 ? 17.461 -44.764 -3.504 1.00 90.90 297 ARG C N 1
ATOM 6813 C CA . ARG C 1 297 ? 18.204 -43.534 -3.244 1.00 82.92 297 ARG C CA 1
ATOM 6814 C C . ARG C 1 297 ? 17.273 -42.438 -2.759 1.00 81.21 297 ARG C C 1
ATOM 6815 O O . ARG C 1 297 ? 16.053 -42.479 -2.989 1.00 57.06 297 ARG C O 1
ATOM 6819 N N . HIS C 1 298 ? 17.871 -41.452 -2.102 1.00 72.62 298 HIS C N 1
ATOM 6820 C CA . HIS C 1 298 ? 17.180 -40.232 -1.723 1.00 71.67 298 HIS C CA 1
ATOM 6821 C C . HIS C 1 298 ? 17.419 -39.147 -2.784 1.00 68.05 298 HIS C C 1
ATOM 6822 O O . HIS C 1 298 ? 18.559 -38.914 -3.183 1.00 64.03 298 HIS C O 1
ATOM 6829 N N . VAL C 1 299 ? 16.346 -38.507 -3.244 1.00 50.80 299 VAL C N 1
ATOM 6830 C CA . VAL C 1 299 ? 16.418 -37.433 -4.242 1.00 43.97 299 VAL C CA 1
ATOM 6831 C C . VAL C 1 299 ? 16.089 -36.097 -3.580 1.00 43.80 299 VAL C C 1
ATOM 6832 O O . VAL C 1 299 ? 14.928 -35.887 -3.212 1.00 42.55 299 VAL C O 1
ATOM 6836 N N . CYS C 1 300 ? 17.028 -35.160 -3.434 1.00 42.05 300 CYS C N 1
ATOM 6837 C CA . CYS C 1 300 ? 16.586 -33.939 -2.750 1.00 51.73 300 CYS C CA 1
ATOM 6838 C C . CYS C 1 300 ? 16.105 -32.993 -3.808 1.00 41.87 300 CYS C C 1
ATOM 6839 O O . CYS C 1 300 ? 16.909 -32.321 -4.448 1.00 48.54 300 CYS C O 1
ATOM 6842 N N . TYR C 1 301 ? 14.793 -32.842 -3.904 1.00 37.42 301 TYR C N 1
ATOM 6843 C CA . TYR C 1 301 ? 14.215 -31.916 -4.855 1.00 34.40 301 TYR C CA 1
ATOM 6844 C C . TYR C 1 301 ? 14.292 -30.559 -4.244 1.00 31.64 301 TYR C C 1
ATOM 6845 O O . TYR C 1 301 ? 14.416 -29.567 -4.947 1.00 44.83 301 TYR C O 1
ATOM 6854 N N . ARG C 1 302 ? 14.254 -30.535 -2.919 1.00 33.85 302 ARG C N 1
ATOM 6855 C CA . ARG C 1 302 ? 14.103 -29.301 -2.184 1.00 23.59 302 ARG C CA 1
ATOM 6856 C C . ARG C 1 302 ? 15.451 -28.692 -1.891 1.00 34.10 302 ARG C C 1
ATOM 6857 O O . ARG C 1 302 ? 15.529 -27.642 -1.247 1.00 39.44 302 ARG C O 1
ATOM 6865 N N . ASP C 1 303 ? 16.515 -29.334 -2.368 1.00 27.04 303 ASP C N 1
ATOM 6866 C CA . ASP C 1 303 ? 17.846 -28.770 -2.175 1.00 30.46 303 ASP C CA 1
ATOM 6867 C C . ASP C 1 303 ? 18.070 -27.460 -2.974 1.00 31.62 303 ASP C C 1
ATOM 6868 O O . ASP C 1 303 ? 19.038 -26.757 -2.730 1.00 23.81 303 ASP C O 1
ATOM 6873 N N . SER C 1 304 ? 17.196 -27.159 -3.940 1.00 33.48 304 SER C N 1
ATOM 6874 C CA . SER C 1 304 ? 17.278 -25.907 -4.699 1.00 26.67 304 SER C CA 1
ATOM 6875 C C . SER C 1 304 ? 15.895 -25.533 -5.191 1.00 27.94 304 SER C C 1
ATOM 6876 O O . SER C 1 304 ? 15.045 -26.397 -5.430 1.00 23.10 304 SER C O 1
ATOM 6879 N N . LYS C 1 305 ? 15.668 -24.244 -5.372 1.00 28.72 305 LYS C N 1
ATOM 6880 C CA . LYS C 1 305 ? 14.370 -23.797 -5.832 1.00 24.66 305 LYS C CA 1
ATOM 6881 C C . LYS C 1 305 ? 14.091 -24.398 -7.188 1.00 33.68 305 LYS C C 1
ATOM 6882 O O . LYS C 1 305 ? 12.956 -24.778 -7.487 1.00 28.23 305 LYS C O 1
ATOM 6888 N N . LEU C 1 306 ? 15.140 -24.512 -7.998 1.00 30.70 306 LEU C N 1
ATOM 6889 C CA . LEU C 1 306 ? 14.994 -25.048 -9.335 1.00 13.65 306 LEU C CA 1
ATOM 6890 C C . LEU C 1 306 ? 14.525 -26.495 -9.335 1.00 24.43 306 LEU C C 1
ATOM 6891 O O . LEU C 1 306 ? 13.527 -26.837 -9.967 1.00 22.49 306 LEU C O 1
ATOM 6896 N N . THR C 1 307 ? 15.238 -27.354 -8.619 1.00 20.75 307 THR C N 1
ATOM 6897 C CA . THR C 1 307 ? 14.901 -28.773 -8.661 1.00 21.43 307 THR C CA 1
ATOM 6898 C C . THR C 1 307 ? 13.528 -29.015 -8.052 1.00 23.49 307 THR C C 1
ATOM 6899 O O . THR C 1 307 ? 12.785 -29.915 -8.452 1.00 25.52 307 THR C O 1
ATOM 6903 N N . PHE C 1 308 ? 13.179 -28.176 -7.096 1.00 25.13 308 PHE C N 1
ATOM 6904 C CA . PHE C 1 308 ? 11.892 -28.284 -6.434 1.00 27.03 308 PHE C CA 1
ATOM 6905 C C . PHE C 1 308 ? 10.779 -27.888 -7.388 1.00 19.17 308 PHE C C 1
ATOM 6906 O O . PHE C 1 308 ? 9.842 -28.616 -7.600 1.00 25.43 308 PHE C O 1
ATOM 6914 N N . LEU C 1 309 ? 10.907 -26.715 -7.973 1.00 29.03 309 LEU C N 1
ATOM 6915 C CA . LEU C 1 309 ? 9.909 -26.218 -8.901 1.00 35.17 309 LEU C CA 1
ATOM 6916 C C . LEU C 1 309 ? 9.775 -27.146 -10.080 1.00 34.81 309 LEU C C 1
ATOM 6917 O O . LEU C 1 309 ? 8.738 -27.206 -10.730 1.00 45.68 309 LEU C O 1
ATOM 6922 N N . LEU C 1 310 ? 10.862 -27.831 -10.388 1.00 20.47 310 LEU C N 1
ATOM 6923 C CA . LEU C 1 310 ? 10.874 -28.768 -11.488 1.00 28.57 310 LEU C CA 1
ATOM 6924 C C . LEU C 1 310 ? 10.618 -30.215 -11.083 1.00 43.58 310 LEU C C 1
ATOM 6925 O O . LEU C 1 310 ? 10.779 -31.123 -11.902 1.00 43.33 310 LEU C O 1
ATOM 6930 N N . ARG C 1 311 ? 10.272 -30.440 -9.818 1.00 34.91 311 ARG C N 1
ATOM 6931 C CA . ARG C 1 311 ? 10.130 -31.806 -9.292 1.00 30.36 311 ARG C CA 1
ATOM 6932 C C . ARG C 1 311 ? 9.340 -32.778 -10.189 1.00 33.21 311 ARG C C 1
ATOM 6933 O O . ARG C 1 311 ? 9.793 -33.895 -10.440 1.00 31.18 311 ARG C O 1
ATOM 6941 N N . ASP C 1 312 ? 8.165 -32.375 -10.664 1.00 31.32 312 ASP C N 1
ATOM 6942 C CA . ASP C 1 312 ? 7.413 -33.251 -11.570 1.00 30.77 312 ASP C CA 1
ATOM 6943 C C . ASP C 1 312 ? 8.118 -33.463 -12.885 1.00 31.52 312 ASP C C 1
ATOM 6944 O O . ASP C 1 312 ? 7.949 -34.501 -13.499 1.00 28.56 312 ASP C O 1
ATOM 6949 N N . SER C 1 313 ? 8.872 -32.461 -13.338 1.00 39.77 313 SER C N 1
ATOM 6950 C CA . SER C 1 313 ? 9.559 -32.563 -14.612 1.00 25.12 313 SER C CA 1
ATOM 6951 C C . SER C 1 313 ? 10.597 -33.660 -14.560 1.00 39.56 313 SER C C 1
ATOM 6952 O O . SER C 1 313 ? 10.890 -34.283 -15.573 1.00 37.96 313 SER C O 1
ATOM 6955 N N . LEU C 1 314 ? 11.146 -33.915 -13.378 1.00 38.62 314 LEU C N 1
ATOM 6956 C CA . LEU C 1 314 ? 12.127 -34.968 -13.275 1.00 27.39 314 LEU C CA 1
ATOM 6957 C C . LEU C 1 314 ? 11.586 -36.178 -12.518 1.00 38.95 314 LEU C C 1
ATOM 6958 O O . LEU C 1 314 ? 11.561 -36.205 -11.284 1.00 45.50 314 LEU C O 1
ATOM 6963 N N . GLY C 1 315 ? 11.275 -37.232 -13.262 1.00 38.67 315 GLY C N 1
ATOM 6964 C CA . GLY C 1 315 ? 10.744 -38.448 -12.669 1.00 33.13 315 GLY C CA 1
ATOM 6965 C C . GLY C 1 315 ? 9.306 -38.353 -12.196 1.00 32.71 315 GLY C C 1
ATOM 6966 O O . GLY C 1 315 ? 8.748 -39.335 -11.731 1.00 39.47 315 GLY C O 1
ATOM 6967 N N . GLY C 1 316 ? 8.706 -37.175 -12.320 1.00 40.49 316 GLY C N 1
ATOM 6968 C CA . GLY C 1 316 ? 7.365 -36.928 -11.814 1.00 27.95 316 GLY C CA 1
ATOM 6969 C C . GLY C 1 316 ? 6.299 -36.936 -12.897 1.00 31.52 316 GLY C C 1
ATOM 6970 O O . GLY C 1 316 ? 6.469 -37.590 -13.929 1.00 26.34 316 GLY C O 1
ATOM 6971 N N . ASN C 1 317 ? 5.213 -36.184 -12.705 1.00 28.42 317 ASN C N 1
ATOM 6972 C CA . ASN C 1 317 ? 4.106 -36.373 -13.618 1.00 33.62 317 ASN C CA 1
ATOM 6973 C C . ASN C 1 317 ? 4.186 -35.263 -14.630 1.00 38.11 317 ASN C C 1
ATOM 6974 O O . ASN C 1 317 ? 3.664 -34.168 -14.421 1.00 43.25 317 ASN C O 1
ATOM 6979 N N . ALA C 1 318 ? 4.719 -35.615 -15.793 1.00 31.72 318 ALA C N 1
ATOM 6980 C CA . ALA C 1 318 ? 4.932 -34.665 -16.864 1.00 26.41 318 ALA C CA 1
ATOM 6981 C C . ALA C 1 318 ? 5.696 -35.319 -17.989 1.00 27.34 318 ALA C C 1
ATOM 6982 O O . ALA C 1 318 ? 6.419 -36.304 -17.791 1.00 25.45 318 ALA C O 1
ATOM 6984 N N . LYS C 1 319 ? 5.616 -34.693 -19.150 1.00 31.33 319 LYS C N 1
ATOM 6985 C CA . LYS C 1 319 ? 6.347 -35.137 -20.318 1.00 30.42 319 LYS C CA 1
ATOM 6986 C C . LYS C 1 319 ? 7.493 -34.155 -20.587 1.00 32.54 319 LYS C C 1
ATOM 6987 O O . LYS C 1 319 ? 7.265 -32.989 -20.937 1.00 27.82 319 LYS C O 1
ATOM 6993 N N . THR C 1 320 ? 8.729 -34.631 -20.412 1.00 28.18 320 THR C N 1
ATOM 6994 C CA . THR C 1 320 ? 9.871 -33.730 -20.401 1.00 26.65 320 THR C CA 1
ATOM 6995 C C . THR C 1 320 ? 10.797 -33.883 -21.600 1.00 24.64 320 THR C C 1
ATOM 6996 O O . THR C 1 320 ? 11.132 -34.981 -21.990 1.00 24.94 320 THR C O 1
ATOM 7000 N N . ALA C 1 321 ? 11.233 -32.759 -22.156 1.00 20.41 321 ALA C N 1
ATOM 7001 C CA . ALA C 1 321 ? 12.220 -32.757 -23.203 1.00 16.20 321 ALA C CA 1
ATOM 7002 C C . ALA C 1 321 ? 13.357 -31.827 -22.821 1.00 17.80 321 ALA C C 1
ATOM 7003 O O . ALA C 1 321 ? 13.152 -30.673 -22.447 1.00 18.86 321 ALA C O 1
ATOM 7005 N N . ILE C 1 322 ? 14.569 -32.340 -22.915 1.00 16.44 322 ILE C N 1
ATOM 7006 C CA . ILE C 1 322 ? 15.730 -31.538 -22.638 1.00 16.25 322 ILE C CA 1
ATOM 7007 C C . ILE C 1 322 ? 16.487 -31.280 -23.927 1.00 21.44 322 ILE C C 1
ATOM 7008 O O . ILE C 1 322 ? 16.750 -32.208 -24.686 1.00 19.39 322 ILE C O 1
ATOM 7013 N N . ILE C 1 323 ? 16.821 -30.021 -24.176 1.00 18.72 323 ILE C N 1
ATOM 7014 C CA . ILE C 1 323 ? 17.707 -29.683 -25.269 1.00 18.51 323 ILE C CA 1
ATOM 7015 C C . ILE C 1 323 ? 19.072 -29.369 -24.706 1.00 22.14 323 ILE C C 1
ATOM 7016 O O . ILE C 1 323 ? 19.224 -28.435 -23.917 1.00 27.49 323 ILE C O 1
ATOM 7021 N N . ALA C 1 324 ? 20.077 -30.133 -25.106 1.00 20.83 324 ALA C N 1
ATOM 7022 C CA . ALA C 1 324 ? 21.432 -29.873 -24.624 1.00 15.76 324 ALA C CA 1
ATOM 7023 C C . ALA C 1 324 ? 22.222 -29.097 -25.670 1.00 15.89 324 ALA C C 1
ATOM 7024 O O . ALA C 1 324 ? 22.534 -29.604 -26.743 1.00 16.66 324 ALA C O 1
ATOM 7026 N N . ASN C 1 325 ? 22.535 -27.855 -25.355 1.00 14.04 325 ASN C N 1
ATOM 7027 C CA . ASN C 1 325 ? 23.248 -27.000 -26.277 1.00 14.18 325 ASN C CA 1
ATOM 7028 C C . ASN C 1 325 ? 24.765 -27.161 -26.094 1.00 20.83 325 ASN C C 1
ATOM 7029 O O . ASN C 1 325 ? 25.271 -27.075 -24.975 1.00 18.58 325 ASN C O 1
ATOM 7034 N N . VAL C 1 326 ? 25.487 -27.408 -27.184 1.00 13.49 326 VAL C N 1
ATOM 7035 C CA . VAL C 1 326 ? 26.944 -27.407 -27.145 1.00 15.67 326 VAL C CA 1
ATOM 7036 C C . VAL C 1 326 ? 27.531 -26.660 -28.333 1.00 21.76 326 VAL C C 1
ATOM 7037 O O . VAL C 1 326 ? 26.900 -26.531 -29.385 1.00 25.76 326 VAL C O 1
ATOM 7041 N N . HIS C 1 327 ? 28.749 -26.169 -28.135 1.00 24.08 327 HIS C N 1
ATOM 7042 C CA . HIS C 1 327 ? 29.485 -25.360 -29.098 1.00 19.08 327 HIS C CA 1
ATOM 7043 C C . HIS C 1 327 ? 30.573 -26.286 -29.510 1.00 15.00 327 HIS C C 1
ATOM 7044 O O . HIS C 1 327 ? 31.298 -26.798 -28.676 1.00 20.65 327 HIS C O 1
ATOM 7051 N N . PRO C 1 328 ? 30.676 -26.567 -30.793 1.00 26.21 328 PRO C N 1
ATOM 7052 C CA . PRO C 1 328 ? 31.746 -27.511 -31.112 1.00 27.20 328 PRO C CA 1
ATOM 7053 C C . PRO C 1 328 ? 32.967 -26.659 -31.077 1.00 27.77 328 PRO C C 1
ATOM 7054 O O . PRO C 1 328 ? 32.895 -25.480 -30.764 1.00 44.61 328 PRO C O 1
ATOM 7058 N N . GLY C 1 329 ? 34.102 -27.201 -31.398 1.00 25.14 329 GLY C N 1
ATOM 7059 C CA . GLY C 1 329 ? 35.271 -26.354 -31.269 1.00 43.65 329 GLY C CA 1
ATOM 7060 C C . GLY C 1 329 ? 36.045 -26.631 -30.001 1.00 32.88 329 GLY C C 1
ATOM 7061 O O . GLY C 1 329 ? 35.499 -26.891 -28.921 1.00 28.68 329 GLY C O 1
ATOM 7062 N N . SER C 1 330 ? 37.347 -26.500 -30.151 1.00 32.08 330 SER C N 1
ATOM 7063 C CA . SER C 1 330 ? 38.263 -27.308 -29.400 1.00 29.69 330 SER C CA 1
ATOM 7064 C C . SER C 1 330 ? 38.443 -26.813 -28.001 1.00 24.59 330 SER C C 1
ATOM 7065 O O . SER C 1 330 ? 38.732 -27.607 -27.122 1.00 32.53 330 SER C O 1
ATOM 7068 N N A ARG C 1 331 ? 38.305 -25.508 -27.789 0.45 26.55 331 ARG C N 1
ATOM 7069 N N B ARG C 1 331 ? 38.278 -25.508 -27.787 0.55 26.53 331 ARG C N 1
ATOM 7070 C CA A ARG C 1 331 ? 38.436 -24.977 -26.436 0.45 27.47 331 ARG C CA 1
ATOM 7071 C CA B ARG C 1 331 ? 38.406 -24.927 -26.444 0.55 26.79 331 ARG C CA 1
ATOM 7072 C C A ARG C 1 331 ? 37.206 -25.272 -25.567 0.45 30.62 331 ARG C C 1
ATOM 7073 C C B ARG C 1 331 ? 37.107 -24.973 -25.629 0.55 30.93 331 ARG C C 1
ATOM 7074 O O A ARG C 1 331 ? 37.303 -25.244 -24.343 0.45 31.90 331 ARG C O 1
ATOM 7075 O O B ARG C 1 331 ? 37.028 -24.378 -24.553 0.55 30.43 331 ARG C O 1
ATOM 7090 N N . CYS C 1 332 ? 36.074 -25.591 -26.203 1.00 29.89 332 CYS C N 1
ATOM 7091 C CA . CYS C 1 332 ? 34.850 -25.952 -25.491 1.00 23.25 332 CYS C CA 1
ATOM 7092 C C . CYS C 1 332 ? 34.817 -27.426 -25.110 1.00 22.52 332 CYS C C 1
ATOM 7093 O O . CYS C 1 332 ? 33.836 -27.919 -24.553 1.00 24.18 332 CYS C O 1
ATOM 7096 N N . PHE C 1 333 ? 35.869 -28.139 -25.452 1.00 17.04 333 PHE C N 1
ATOM 7097 C CA . PHE C 1 333 ? 35.857 -29.561 -25.249 1.00 18.67 333 PHE C CA 1
ATOM 7098 C C . PHE C 1 333 ? 35.388 -29.968 -23.837 1.00 29.47 333 PHE C C 1
ATOM 7099 O O . PHE C 1 333 ? 34.505 -30.832 -23.691 1.00 25.55 333 PHE C O 1
ATOM 7107 N N . GLY C 1 334 ? 35.963 -29.348 -22.806 1.00 22.69 334 GLY C N 1
ATOM 7108 C CA . GLY C 1 334 ? 35.629 -29.700 -21.438 1.00 11.12 334 GLY C CA 1
ATOM 7109 C C . GLY C 1 334 ? 34.151 -29.585 -21.100 1.00 22.53 334 GLY C C 1
ATOM 7110 O O . GLY C 1 334 ? 33.525 -30.497 -20.513 1.00 19.06 334 GLY C O 1
ATOM 7111 N N . GLU C 1 335 ? 33.576 -28.449 -21.466 1.00 23.13 335 GLU C N 1
ATOM 7112 C CA . GLU C 1 335 ? 32.214 -28.164 -21.057 1.00 21.41 335 GLU C CA 1
ATOM 7113 C C . GLU C 1 335 ? 31.248 -28.933 -21.925 1.00 26.75 335 GLU C C 1
ATOM 7114 O O . GLU C 1 335 ? 30.135 -29.306 -21.475 1.00 20.03 335 GLU C O 1
ATOM 7120 N N . THR C 1 336 ? 31.680 -29.183 -23.164 1.00 13.31 336 THR C N 1
ATOM 7121 C CA . THR C 1 336 ? 30.919 -30.034 -24.067 1.00 14.60 336 THR C CA 1
ATOM 7122 C C . THR C 1 336 ? 30.871 -31.452 -23.504 1.00 24.68 336 THR C C 1
ATOM 7123 O O . THR C 1 336 ? 29.807 -32.107 -23.438 1.00 16.20 336 THR C O 1
ATOM 7127 N N . LEU C 1 337 ? 32.020 -31.924 -23.045 1.00 18.73 337 LEU C N 1
ATOM 7128 C CA . LEU C 1 337 ? 32.033 -33.247 -22.463 1.00 20.40 337 LEU C CA 1
ATOM 7129 C C . LEU C 1 337 ? 31.075 -33.333 -21.269 1.00 30.10 337 LEU C C 1
ATOM 7130 O O . LEU C 1 337 ? 30.313 -34.311 -21.141 1.00 22.22 337 LEU C O 1
ATOM 7135 N N . SER C 1 338 ? 31.079 -32.308 -20.416 1.00 23.18 338 SER C N 1
ATOM 7136 C CA . SER C 1 338 ? 30.179 -32.324 -19.267 1.00 21.97 338 SER C CA 1
ATOM 7137 C C . SER C 1 338 ? 28.742 -32.311 -19.731 1.00 32.42 338 SER C C 1
ATOM 7138 O O . SER C 1 338 ? 27.931 -33.116 -19.263 1.00 29.36 338 SER C O 1
ATOM 7141 N N . THR C 1 339 ? 28.410 -31.402 -20.641 1.00 20.46 339 THR C N 1
ATOM 7142 C CA . THR C 1 339 ? 27.036 -31.335 -21.089 1.00 15.11 339 THR C CA 1
ATOM 7143 C C . THR C 1 339 ? 26.597 -32.675 -21.642 1.00 17.60 339 THR C C 1
ATOM 7144 O O . THR C 1 339 ? 25.554 -33.184 -21.270 1.00 21.55 339 THR C O 1
ATOM 7148 N N . LEU C 1 340 ? 27.385 -33.269 -22.522 1.00 14.70 340 LEU C N 1
ATOM 7149 C CA . LEU C 1 340 ? 26.988 -34.583 -23.045 1.00 24.70 340 LEU C CA 1
ATOM 7150 C C . LEU C 1 340 ? 26.880 -35.634 -21.926 1.00 22.78 340 LEU C C 1
ATOM 7151 O O . LEU C 1 340 ? 25.963 -36.432 -21.898 1.00 32.67 340 LEU C O 1
ATOM 7156 N N . ASN C 1 341 ? 27.817 -35.650 -21.001 1.00 21.01 341 ASN C N 1
ATOM 7157 C CA . ASN C 1 341 ? 27.665 -36.575 -19.897 1.00 26.33 341 ASN C CA 1
ATOM 7158 C C . ASN C 1 341 ? 26.327 -36.388 -19.183 1.00 31.07 341 ASN C C 1
ATOM 7159 O O . ASN C 1 341 ? 25.583 -37.346 -18.972 1.00 39.17 341 ASN C O 1
ATOM 7164 N N . PHE C 1 342 ? 26.018 -35.150 -18.819 1.00 28.41 342 PHE C N 1
ATOM 7165 C CA . PHE C 1 342 ? 24.761 -34.840 -18.138 1.00 21.67 342 PHE C CA 1
ATOM 7166 C C . PHE C 1 342 ? 23.549 -35.318 -18.923 1.00 22.72 342 PHE C C 1
ATOM 7167 O O . PHE C 1 342 ? 22.662 -35.969 -18.385 1.00 34.66 342 PHE C O 1
ATOM 7175 N N . ALA C 1 343 ? 23.526 -35.020 -20.212 1.00 21.12 343 ALA C N 1
ATOM 7176 C CA . ALA C 1 343 ? 22.393 -35.368 -21.063 1.00 24.14 343 ALA C CA 1
ATOM 7177 C C . ALA C 1 343 ? 22.207 -36.884 -21.210 1.00 29.09 343 ALA C C 1
ATOM 7178 O O . ALA C 1 343 ? 21.097 -37.414 -21.178 1.00 24.61 343 ALA C O 1
ATOM 7180 N N . GLN C 1 344 ? 23.305 -37.582 -21.409 1.00 25.95 344 GLN C N 1
ATOM 7181 C CA . GLN C 1 344 ? 23.287 -39.030 -21.433 1.00 29.26 344 GLN C CA 1
ATOM 7182 C C . GLN C 1 344 ? 22.579 -39.665 -20.220 1.00 34.89 344 GLN C C 1
ATOM 7183 O O . GLN C 1 344 ? 21.767 -40.578 -20.396 1.00 38.54 344 GLN C O 1
ATOM 7189 N N . ARG C 1 345 ? 22.872 -39.204 -19.001 1.00 26.67 345 ARG C N 1
ATOM 7190 C CA . ARG C 1 345 ? 22.166 -39.725 -17.826 1.00 31.33 345 ARG C CA 1
ATOM 7191 C C . ARG C 1 345 ? 20.721 -39.328 -17.861 1.00 33.07 345 ARG C C 1
ATOM 7192 O O . ARG C 1 345 ? 19.831 -40.135 -17.640 1.00 37.79 345 ARG C O 1
ATOM 7200 N N . ALA C 1 346 ? 20.500 -38.055 -18.136 1.00 31.57 346 ALA C N 1
ATOM 7201 C CA . ALA C 1 346 ? 19.154 -37.531 -18.196 1.00 28.89 346 ALA C CA 1
ATOM 7202 C C . ALA C 1 346 ? 18.287 -38.454 -19.046 1.00 24.87 346 ALA C C 1
ATOM 7203 O O . ALA C 1 346 ? 17.169 -38.756 -18.678 1.00 34.17 346 ALA C O 1
ATOM 7205 N N . LYS C 1 347 ? 18.827 -38.942 -20.155 1.00 31.61 347 LYS C N 1
ATOM 7206 C CA . LYS C 1 347 ? 18.076 -39.805 -21.079 1.00 41.56 347 LYS C CA 1
ATOM 7207 C C . LYS C 1 347 ? 17.677 -41.121 -20.401 1.00 32.70 347 LYS C C 1
ATOM 7208 O O . LYS C 1 347 ? 16.805 -41.845 -20.885 1.00 39.52 347 LYS C O 1
ATOM 7214 N N . LEU C 1 348 ? 18.304 -41.421 -19.269 1.00 31.33 348 LEU C N 1
ATOM 7215 C CA . LEU C 1 348 ? 17.978 -42.634 -18.527 1.00 36.82 348 LEU C CA 1
ATOM 7216 C C . LEU C 1 348 ? 16.711 -42.505 -17.670 1.00 47.73 348 LEU C C 1
ATOM 7217 O O . LEU C 1 348 ? 16.021 -43.499 -17.399 1.00 36.90 348 LEU C O 1
ATOM 7222 N N . ILE C 1 349 ? 16.409 -41.279 -17.252 1.00 39.96 349 ILE C N 1
ATOM 7223 C CA . ILE C 1 349 ? 15.278 -41.024 -16.363 1.00 28.02 349 ILE C CA 1
ATOM 7224 C C . ILE C 1 349 ? 13.907 -41.330 -16.972 1.00 35.67 349 ILE C C 1
ATOM 7225 O O . ILE C 1 349 ? 13.701 -41.225 -18.185 1.00 31.39 349 ILE C O 1
ATOM 7230 N N . LYS C 1 350 ? 12.970 -41.726 -16.118 1.00 40.22 350 LYS C N 1
ATOM 7231 C CA . LYS C 1 350 ? 11.642 -42.132 -16.578 1.00 47.77 350 LYS C CA 1
ATOM 7232 C C . LYS C 1 350 ? 10.581 -41.323 -15.858 1.00 44.19 350 LYS C C 1
ATOM 7233 O O . LYS C 1 350 ? 10.622 -41.180 -14.630 1.00 30.77 350 LYS C O 1
ATOM 7239 N N . ASN C 1 351 ? 9.617 -40.787 -16.590 1.00 35.40 351 ASN C N 1
ATOM 7240 C CA . ASN C 1 351 ? 8.592 -40.095 -15.862 1.00 34.04 351 ASN C CA 1
ATOM 7241 C C . ASN C 1 351 ? 7.334 -40.943 -15.782 1.00 41.78 351 ASN C C 1
ATOM 7242 O O . ASN C 1 351 ? 7.238 -41.973 -16.436 1.00 45.10 351 ASN C O 1
ATOM 7247 N N . LYS C 1 352 ? 6.350 -40.495 -15.014 1.00 46.38 352 LYS C N 1
ATOM 7248 C CA . LYS C 1 352 ? 5.044 -41.108 -15.085 1.00 41.86 352 LYS C CA 1
ATOM 7249 C C . LYS C 1 352 ? 4.066 -39.977 -15.261 1.00 45.76 352 LYS C C 1
ATOM 7250 O O . LYS C 1 352 ? 3.717 -39.289 -14.303 1.00 54.45 352 LYS C O 1
ATOM 7252 N N . ALA C 1 353 ? 3.504 -39.869 -16.445 1.00 38.44 353 ALA C N 1
ATOM 7253 C CA . ALA C 1 353 ? 2.710 -38.703 -16.724 1.00 36.81 353 ALA C CA 1
ATOM 7254 C C . ALA C 1 353 ? 1.326 -39.161 -17.101 1.00 46.45 353 ALA C C 1
ATOM 7255 O O . ALA C 1 353 ? 1.151 -40.040 -17.958 1.00 43.65 353 ALA C O 1
ATOM 7257 N N . VAL C 1 354 ? 0.346 -38.554 -16.450 1.00 39.42 354 VAL C N 1
ATOM 7258 C CA . VAL C 1 354 ? -1.045 -38.960 -16.594 1.00 45.41 354 VAL C CA 1
ATOM 7259 C C . VAL C 1 354 ? -1.799 -37.751 -17.102 1.00 39.08 354 VAL C C 1
ATOM 7260 O O . VAL C 1 354 ? -1.314 -36.608 -16.974 1.00 47.91 354 VAL C O 1
ATOM 7264 N N . VAL C 1 355 ? -2.966 -37.989 -17.693 1.00 36.12 355 VAL C N 1
ATOM 7265 C CA . VAL C 1 355 ? -3.873 -36.890 -18.001 1.00 38.53 355 VAL C CA 1
ATOM 7266 C C . VAL C 1 355 ? -4.375 -36.297 -16.677 1.00 39.03 355 VAL C C 1
ATOM 7267 O O . VAL C 1 355 ? -4.813 -37.036 -15.797 1.00 39.96 355 VAL C O 1
ATOM 7271 N N . ASN C 1 356 ? -4.268 -34.982 -16.507 1.00 37.68 356 ASN C N 1
ATOM 7272 C CA . ASN C 1 356 ? -4.781 -34.369 -15.294 1.00 36.10 356 ASN C CA 1
ATOM 7273 C C . ASN C 1 356 ? -6.186 -33.901 -15.576 1.00 49.07 356 ASN C C 1
ATOM 7274 O O . ASN C 1 356 ? -6.402 -32.934 -16.307 1.00 48.21 356 ASN C O 1
ATOM 7279 N N . GLU C 1 357 ? -7.138 -34.582 -14.953 1.00 63.62 357 GLU C N 1
ATOM 7280 C CA . GLU C 1 357 ? -8.523 -34.553 -15.404 1.00 62.05 357 GLU C CA 1
ATOM 7281 C C . GLU C 1 357 ? -9.484 -34.268 -14.259 1.00 69.88 357 GLU C C 1
ATOM 7282 O O . GLU C 1 357 ? -9.071 -34.088 -13.102 1.00 65.03 357 GLU C O 1
ATOM 7288 N N . ASP C 1 358 ? -10.771 -34.233 -14.592 1.00 72.77 358 ASP C N 1
ATOM 7289 C CA . ASP C 1 358 ? -11.803 -33.918 -13.610 1.00 65.88 358 ASP C CA 1
ATOM 7290 C C . ASP C 1 358 ? -13.190 -33.930 -14.234 1.00 72.14 358 ASP C C 1
ATOM 7291 O O . ASP C 1 358 ? -13.338 -33.747 -15.447 1.00 81.11 358 ASP C O 1
#

InterPro domains:
  IPR001752 Kinesin motor domain [PF00225] (32-363)
  IPR001752 Kinesin motor domain [PR00380] (100-121)
  IPR001752 Kinesin motor domain [PR00380] (227-244)
  IPR001752 Kinesin motor domain [PR00380] (260-278)
  IPR001752 Kinesin motor domain [PR00380] (313-334)
  IPR001752 Kinesin motor domain [PS50067] (26-363)
  IPR001752 Kinesin motor domain [SM00129] (24-371)
  IPR027417 P-loop containing nucleoside triphosphate hydrolase [SSF52540] (27-394)
  IPR031794 Hyaluronan-mediated motility receptor, C-terminal [PF15908] (1279-1378)
  IPR036961 Kinesin motor domain superfamily [G3DSA:3.40.850.10] (16-375)
  IPR044986 Kinesin-like protein KIF15/KIN-12 [PTHR37739] (25-639)

B-factor: mean 38.83, std 21.2, range [4.33, 158.58]